Protein AF-0000000080630907 (afdb_homodimer)

Secondary structure (DSSP, 8-state):
-HHHHHHHHHHHHHHTT-HHHHHHHHHHHHHHHHHHHHHHHHHHHHHHHHHHHHHHHTT----------SSSHHHHHHHHHHHHHHHHHHHHHHHHHHHHHHHTT--------TT--HHHHHHHHHHHHHHHHHHHHHHHHHHHHHHHHHHHHHHHHHHHHHHHHHHHHHHHHHHHHHHHHHHHHHHHHHHHHHHHHHHHHHHHHHHHHHHHHHHHHHHHHHHHHHHHHHHHHHHHHHHHHHHHHHHHHHHHHHHHHHHHHHHHHHHHHHHHHHHHHTGGGGHHHHHHHHHHHHHHHHHHHHHHHHHHHHHHHHHHHHHHHHHHHHHHHHHHHHHHHHHHHHHHHHHHHHHHHHHHHHHHHHHHHHHHHHHHHHHHHHHHHHHHHHHHHHHHHHHHHHHHHHHHHHHHHHHHHHHHHTT-/-HHHHHHHHHHHHHHTT-HHHHHHHHHHHHHHHHHHHHHHHHHHHHHHHHHHHHHHHTT----------SSSHHHHHHHHHHHHHHHHHHHHHHHHHHHHHHHTT--------TT--HHHHHHHHHHHHHHHHHHHHHHHHHHHHHHHHHHHHHHHHHHHHHHHHHHHHHHHHHHHHHHHHHHHHHHHHHHHHHHHHHHHHHHHHHHHHHHHHHHHHHHHHHHHHHHHHHHHHHHHHHHHHHHHHHHHHHHHHHHHHHHHHHHHHHHHHHHHHHHHHTGGGGHHHHHHHHHHHHHHHHHHHHHHHHHHHHHHHHHHHHHHHHHHHHHHHHHHHHHHHHHHHHHHHHHHHHHHHHHHHHHHHHHHHHHHHHHHHHHHHHHHHHHHHHHHHHHHHHHHHHHHHHHHHHHHHHHHHHHHHTT-

Nearest PDB structures (foldseek):
  3zx6-assembly1_B  TM=7.668E-01  e=6.249E-09  Archaeoglobus fulgidus DSM 4304
  6r1j-assembly1_D-2  TM=4.993E-01  e=2.633E-01  Aeromonas hydrophila J-1
  6grj-assembly1_I  TM=2.810E-01  e=2.374E-02  Aeromonas hydrophila
  5nnv-assembly1_A  TM=4.161E-01  e=8.386E-01  Bacillus subtilis subsp. subtilis str. 168
  6z9l-assembly1_A  TM=2.517E-01  e=4.984E+00  Enterococcus faecalis

Structure (mmCIF, N/CA/C/O backbone):
data_AF-0000000080630907-model_v1
#
loop_
_entity.id
_entity.type
_entity.pdbx_description
1 polymer 'Methyl-accepting chemotaxis sensory transducer'
#
loop_
_atom_site.group_PDB
_atom_site.id
_atom_site.type_symbol
_atom_site.label_atom_id
_atom_site.label_alt_id
_atom_site.label_comp_id
_atom_site.label_asym_id
_atom_site.label_entity_id
_atom_site.label_seq_id
_atom_site.pdbx_PDB_ins_code
_atom_site.Cartn_x
_atom_site.Cartn_y
_atom_site.Cartn_z
_atom_site.occupancy
_atom_site.B_iso_or_equiv
_atom_site.auth_seq_id
_atom_site.auth_comp_id
_atom_site.auth_asym_id
_atom_site.auth_atom_id
_atom_site.pdbx_PDB_model_num
ATOM 1 N N . MET A 1 1 ? -4.504 136.25 55.938 1 54.31 1 MET A N 1
ATOM 2 C CA . MET A 1 1 ? -5.125 137.625 56.125 1 54.31 1 MET A CA 1
ATOM 3 C C . MET A 1 1 ? -5.363 137.875 57.625 1 54.31 1 MET A C 1
ATOM 5 O O . MET A 1 1 ? -5.074 139 58.094 1 54.31 1 MET A O 1
ATOM 9 N N . ALA A 1 2 ? -5.789 136.875 58.281 1 56.66 2 ALA A N 1
ATOM 10 C CA . ALA A 1 2 ? -6.055 137.125 59.688 1 56.66 2 ALA A CA 1
ATOM 11 C C . ALA A 1 2 ? -4.77 137.375 60.438 1 56.66 2 ALA A C 1
ATOM 13 O O . ALA A 1 2 ? -4.762 138.25 61.312 1 56.66 2 ALA A O 1
ATOM 14 N N . ALA A 1 3 ? -3.641 136.75 60.031 1 60.53 3 ALA A N 1
ATOM 15 C CA . ALA A 1 3 ? -2.352 137 60.656 1 60.53 3 ALA A CA 1
ATOM 16 C C . ALA A 1 3 ? -1.912 138.5 60.375 1 60.53 3 ALA A C 1
ATOM 18 O O . ALA A 1 3 ? -1.383 139.125 61.25 1 60.53 3 ALA A O 1
ATOM 19 N N . LEU A 1 4 ? -2.199 138.875 59.188 1 59.59 4 LEU A N 1
ATOM 20 C CA . LEU A 1 4 ? -1.846 140.25 58.812 1 59.59 4 LEU A CA 1
ATOM 21 C C . LEU A 1 4 ? -2.691 141.25 59.562 1 59.59 4 LEU A C 1
ATOM 23 O O . LEU A 1 4 ? -2.182 142.25 60 1 59.59 4 LEU A O 1
ATOM 27 N N . MET A 1 5 ? -3.918 140.875 59.75 1 58.19 5 MET A N 1
ATOM 28 C CA . MET A 1 5 ? -4.801 141.75 60.406 1 58.19 5 MET A CA 1
ATOM 29 C C . MET A 1 5 ? -4.52 141.875 61.906 1 58.19 5 MET A C 1
ATOM 31 O O . MET A 1 5 ? -4.57 142.875 62.531 1 58.19 5 MET A O 1
ATOM 35 N N . SER A 1 6 ? -4.113 140.625 62.375 1 59.94 6 SER A N 1
ATOM 36 C CA . SER A 1 6 ? -3.73 140.625 63.781 1 59.94 6 SER A CA 1
ATOM 37 C C . SER A 1 6 ? -2.393 141.375 64 1 59.94 6 SER A C 1
ATOM 39 O O . SER A 1 6 ? -2.188 142 65.062 1 59.94 6 SER A O 1
ATOM 41 N N . GLY A 1 7 ? -1.571 141.25 63.031 1 61.09 7 GLY A N 1
ATOM 42 C CA . GLY A 1 7 ? -0.338 142 63.062 1 61.09 7 GLY A CA 1
ATOM 43 C C . GLY A 1 7 ? -0.566 143.5 62.938 1 61.09 7 GLY A C 1
ATOM 44 O O . GLY A 1 7 ? 0.099 144.375 63.594 1 61.09 7 GLY A O 1
ATOM 45 N N . ALA A 1 8 ? -1.564 144 62.219 1 60.66 8 ALA A N 1
ATOM 46 C CA . ALA A 1 8 ? -1.906 145.375 62.062 1 60.66 8 ALA A CA 1
ATOM 47 C C . ALA A 1 8 ? -2.541 145.875 63.344 1 60.66 8 ALA A C 1
ATOM 49 O O . ALA A 1 8 ? -2.297 147.125 63.719 1 60.66 8 ALA A O 1
ATOM 50 N N . GLN A 1 9 ? -3.168 145.125 64.062 1 58.97 9 GLN A N 1
ATOM 51 C CA . GLN A 1 9 ? -3.758 145.5 65.312 1 58.97 9 GLN A CA 1
ATOM 52 C C . GLN A 1 9 ? -2.691 145.625 66.438 1 58.97 9 GLN A C 1
ATOM 54 O O . GLN A 1 9 ? -2.771 146.5 67.25 1 58.97 9 GLN A O 1
ATOM 59 N N . ALA A 1 10 ? -1.688 145 66.312 1 61.69 10 ALA A N 1
ATOM 60 C CA . ALA A 1 10 ? -0.556 145 67.25 1 61.69 10 ALA A CA 1
ATOM 61 C C . ALA A 1 10 ? 0.247 146.375 66.938 1 61.69 10 ALA A C 1
ATOM 63 O O . ALA A 1 10 ? 0.648 147 67.875 1 61.69 10 ALA A O 1
ATOM 64 N N . VAL A 1 11 ? 0.355 146.75 65.75 1 61.97 11 VAL A N 1
ATOM 65 C CA . VAL A 1 11 ? 1.087 148 65.375 1 61.97 11 VAL A CA 1
ATOM 66 C C . VAL A 1 11 ? 0.252 149.25 65.75 1 61.97 11 VAL A C 1
ATOM 68 O O . VAL A 1 11 ? 0.781 150.25 66.25 1 61.97 11 VAL A O 1
ATOM 71 N N . TYR A 1 12 ? -1.029 149.125 65.562 1 60.09 12 TYR A N 1
ATOM 72 C CA . TYR A 1 12 ? -1.89 150.25 65.938 1 60.09 12 TYR A CA 1
ATOM 73 C C . TYR A 1 12 ? -1.966 150.375 67.438 1 60.09 12 TYR A C 1
ATOM 75 O O . TYR A 1 12 ? -1.95 151.5 67.938 1 60.09 12 TYR A O 1
ATOM 83 N N . GLY A 1 13 ? -1.859 149.375 68.125 1 58.12 13 GLY A N 1
ATOM 84 C CA . GLY A 1 13 ? -1.797 149.5 69.562 1 58.12 13 GLY A CA 1
ATOM 85 C C . GLY A 1 13 ? -0.469 150 70.062 1 58.12 13 GLY A C 1
ATOM 86 O O . GLY A 1 13 ? -0.428 150.875 71 1 58.12 13 GLY A O 1
ATOM 87 N N . LEU A 1 14 ? 0.533 149.875 69.438 1 60.75 14 LEU A N 1
ATOM 88 C CA . LEU A 1 14 ? 1.833 150.375 69.812 1 60.75 14 LEU A CA 1
ATOM 89 C C . LEU A 1 14 ? 1.907 151.875 69.375 1 60.75 14 LEU A C 1
ATOM 91 O O . LEU A 1 14 ? 2.531 152.625 70.062 1 60.75 14 LEU A O 1
ATOM 95 N N . ALA A 1 15 ? 1.268 152.25 68.375 1 61.66 15 ALA A N 1
ATOM 96 C CA . ALA A 1 15 ? 1.325 153.75 67.875 1 61.66 15 ALA A CA 1
ATOM 97 C C . ALA A 1 15 ? 0.43 154.625 68.75 1 61.66 15 ALA A C 1
ATOM 99 O O . ALA A 1 15 ? 0.745 155.75 69 1 61.66 15 ALA A O 1
ATOM 100 N N . THR A 1 16 ? -0.596 154 69.25 1 67.69 16 THR A N 1
ATOM 101 C CA . THR A 1 16 ? -1.463 154.875 70.062 1 67.69 16 THR A CA 1
ATOM 102 C C . THR A 1 16 ? -1.217 154.625 71.562 1 67.69 16 THR A C 1
ATOM 104 O O . THR A 1 16 ? -1.854 155.25 72.438 1 67.69 16 THR A O 1
ATOM 107 N N . GLY A 1 17 ? -0.031 154.125 71.938 1 63.34 17 GLY A N 1
ATOM 108 C CA . GLY A 1 17 ? 0.446 153.875 73.312 1 63.34 17 GLY A CA 1
ATOM 109 C C . GLY A 1 17 ? -0.333 152.875 74.125 1 63.34 17 GLY A C 1
ATOM 110 O O . GLY A 1 17 ? -0.253 152.875 75.312 1 63.34 17 GLY A O 1
ATOM 111 N N . ASP A 1 18 ? -1.306 152.375 73.5 1 62.03 18 ASP A N 1
ATOM 112 C CA . ASP A 1 18 ? -2.076 151.375 74.312 1 62.03 18 ASP A CA 1
ATOM 113 C C . ASP A 1 18 ? -1.469 150 74.188 1 62.03 18 ASP A C 1
ATOM 115 O O . ASP A 1 18 ? -1.575 149.375 73.188 1 62.03 18 ASP A O 1
ATOM 119 N N . ALA A 1 19 ? -0.584 149.5 75.062 1 64.19 19 ALA A N 1
ATOM 120 C CA . ALA A 1 19 ? 0.236 148.25 75.25 1 64.19 19 ALA A CA 1
ATOM 121 C C . ALA A 1 19 ? -0.628 147 75.188 1 64.19 19 ALA A C 1
ATOM 123 O O . ALA A 1 19 ? -0.223 146 74.688 1 64.19 19 ALA A O 1
ATOM 124 N N . ILE A 1 20 ? -1.875 147.125 75.688 1 61.56 20 ILE A N 1
ATOM 125 C CA . ILE A 1 20 ? -2.717 146 75.812 1 61.56 20 ILE A CA 1
ATOM 126 C C . ILE A 1 20 ? -3.25 145.625 74.438 1 61.56 20 ILE A C 1
ATOM 128 O O . ILE A 1 20 ? -3.273 144.375 74.125 1 61.56 20 ILE A O 1
ATOM 132 N N . ALA A 1 21 ? -3.52 146.5 73.562 1 62.41 21 ALA A N 1
ATOM 133 C CA . ALA A 1 21 ? -4.023 146.125 72.25 1 62.41 21 ALA A CA 1
ATOM 134 C C . ALA A 1 21 ? -2.928 145.5 71.375 1 62.41 21 ALA A C 1
ATOM 136 O O . ALA A 1 21 ? -3.184 144.625 70.562 1 62.41 21 ALA A O 1
ATOM 137 N N . ALA A 1 22 ? -1.723 145.875 71.5 1 63.75 22 ALA A N 1
ATOM 138 C CA . ALA A 1 22 ? -0.581 145.375 70.812 1 63.75 22 ALA A CA 1
ATOM 139 C C . ALA A 1 22 ? -0.277 144 71.188 1 63.75 22 ALA A C 1
ATOM 141 O O . ALA A 1 22 ? 0.011 143.125 70.375 1 63.75 22 ALA A O 1
ATOM 142 N N . LEU A 1 23 ? -0.435 143.625 72.438 1 60.94 23 LEU A N 1
ATOM 143 C CA . LEU A 1 23 ? -0.142 142.375 72.938 1 60.94 23 LEU A CA 1
ATOM 144 C C . LEU A 1 23 ? -1.199 141.375 72.5 1 60.94 23 LEU A C 1
ATOM 146 O O . LEU A 1 23 ? -0.875 140.25 72.125 1 60.94 23 LEU A O 1
ATOM 150 N N . LEU A 1 24 ? -2.363 141.75 72.438 1 60.97 24 LEU A N 1
ATOM 151 C CA . LEU A 1 24 ? -3.445 140.875 72 1 60.97 24 LEU A CA 1
ATOM 152 C C . LEU A 1 24 ? -3.354 140.625 70.562 1 60.97 24 LEU A C 1
ATOM 154 O O . LEU A 1 24 ? -3.652 139.5 70.125 1 60.97 24 LEU A O 1
ATOM 158 N N . GLY A 1 25 ? -2.879 141.625 69.75 1 60.22 25 GLY A N 1
ATOM 159 C CA . GLY A 1 25 ? -2.66 141.375 68.312 1 60.22 25 GLY A CA 1
ATOM 160 C C . GLY A 1 25 ? -1.546 140.375 68 1 60.22 25 GLY A C 1
ATOM 161 O O . GLY A 1 25 ? -1.686 139.5 67.125 1 60.22 25 GLY A O 1
ATOM 162 N N . LEU A 1 26 ? -0.489 140.375 68.75 1 61.28 26 LEU A N 1
ATOM 163 C CA . LEU A 1 26 ? 0.635 139.5 68.562 1 61.28 26 LEU A CA 1
ATOM 164 C C . LEU A 1 26 ? 0.247 138.125 69 1 61.28 26 LEU A C 1
ATOM 166 O O . LEU A 1 26 ? 0.663 137.125 68.375 1 61.28 26 LEU A O 1
ATOM 170 N N . LEU A 1 27 ? -0.573 138 69.938 1 62.53 27 LEU A N 1
ATOM 171 C CA . LEU A 1 27 ? -0.987 136.625 70.438 1 62.53 27 LEU A CA 1
ATOM 172 C C . LEU A 1 27 ? -1.928 136 69.438 1 62.53 27 LEU A C 1
ATOM 174 O O . LEU A 1 27 ? -1.957 134.75 69.312 1 62.53 27 LEU A O 1
ATOM 178 N N . ALA A 1 28 ? -2.57 136.75 68.625 1 63.09 28 ALA A N 1
ATOM 179 C CA . ALA A 1 28 ? -3.482 136.25 67.625 1 63.09 28 ALA A CA 1
ATOM 180 C C . ALA A 1 28 ? -2.727 135.75 66.375 1 63.09 28 ALA A C 1
ATOM 182 O O . ALA A 1 28 ? -3.18 134.875 65.625 1 63.09 28 ALA A O 1
ATOM 183 N N . VAL A 1 29 ? -1.538 136.25 66.062 1 64.12 29 VAL A N 1
ATOM 184 C CA . VAL A 1 29 ? -0.775 136 64.875 1 64.12 29 VAL A CA 1
ATOM 185 C C . VAL A 1 29 ? -0.156 134.625 65 1 64.12 29 VAL A C 1
ATOM 187 O O . VAL A 1 29 ? -0.085 133.875 64 1 64.12 29 VAL A O 1
ATOM 190 N N . LEU A 1 30 ? 0.095 134.125 66.125 1 66.94 30 LEU A N 1
ATOM 191 C CA . LEU A 1 30 ? 0.801 132.875 66.312 1 66.94 30 LEU A CA 1
ATOM 192 C C . LEU A 1 30 ? -0.104 131.625 66 1 66.94 30 LEU A C 1
ATOM 194 O O . LEU A 1 30 ? 0.292 130.75 65.25 1 66.94 30 LEU A O 1
ATOM 198 N N . PRO A 1 31 ? -1.376 131.625 66.438 1 64.81 31 PRO A N 1
ATOM 199 C CA . PRO A 1 31 ? -2.234 130.5 66.062 1 64.81 31 PRO A CA 1
ATOM 200 C C . PRO A 1 31 ? -2.566 130.5 64.562 1 64.81 31 PRO A C 1
ATOM 202 O O . PRO A 1 31 ? -2.711 129.5 64 1 64.81 31 PRO A O 1
ATOM 205 N N . CYS A 1 32 ? -2.562 131.625 64 1 64.81 32 CYS A N 1
ATOM 206 C CA . CYS A 1 32 ? -2.834 131.75 62.562 1 64.81 32 CYS A CA 1
ATOM 207 C C . CYS A 1 32 ? -1.656 131.125 61.781 1 64.81 32 CYS A C 1
ATOM 209 O O . CYS A 1 32 ? -1.847 130.375 60.812 1 64.81 32 CYS A O 1
ATOM 211 N N . LEU A 1 33 ? -0.457 131.5 62.219 1 68.5 33 LEU A N 1
ATOM 212 C CA . LEU A 1 33 ? 0.724 131 61.531 1 68.5 33 LEU A CA 1
ATOM 213 C C . LEU A 1 33 ? 0.852 129.5 61.719 1 68.5 33 LEU A C 1
ATOM 215 O O . LEU A 1 33 ? 1.226 128.75 60.781 1 68.5 33 LEU A O 1
ATOM 219 N N . ALA A 1 34 ? 0.409 129 62.812 1 69.81 34 ALA A N 1
ATOM 220 C CA . ALA A 1 34 ? 0.439 127.562 63.094 1 69.81 34 ALA A CA 1
ATOM 221 C C . ALA A 1 34 ? -0.602 126.875 62.25 1 69.81 34 ALA A C 1
ATOM 223 O O . ALA A 1 34 ? -0.335 125.75 61.75 1 69.81 34 ALA A O 1
ATOM 224 N N . ALA A 1 35 ? -1.666 127.438 62.062 1 67.19 35 ALA A N 1
ATOM 225 C CA . ALA A 1 35 ? -2.727 126.875 61.25 1 67.19 35 ALA A CA 1
ATOM 226 C C . ALA A 1 35 ? -2.332 126.812 59.781 1 67.19 35 ALA A C 1
ATOM 228 O O . ALA A 1 35 ? -2.576 125.812 59.094 1 67.19 35 ALA A O 1
ATOM 229 N N . ILE A 1 36 ? -1.665 127.812 59.344 1 68.5 36 ILE A N 1
ATOM 230 C CA . ILE A 1 36 ? -1.237 127.875 57.938 1 68.5 36 ILE A CA 1
ATOM 231 C C . ILE A 1 36 ? -0.135 126.812 57.688 1 68.5 36 ILE A C 1
ATOM 233 O O . ILE A 1 36 ? -0.15 126.125 56.688 1 68.5 36 ILE A O 1
ATOM 237 N N . ARG A 1 37 ? 0.731 126.75 58.656 1 70.94 37 ARG A N 1
ATOM 238 C CA . ARG A 1 37 ? 1.806 125.812 58.531 1 70.94 37 ARG A CA 1
ATOM 239 C C . ARG A 1 37 ? 1.253 124.375 58.5 1 70.94 37 ARG A C 1
ATOM 241 O O . ARG A 1 37 ? 1.69 123.562 57.719 1 70.94 37 ARG A O 1
ATOM 248 N N . TRP A 1 38 ? 0.283 124.188 59.281 1 70.81 38 TRP A N 1
ATOM 249 C CA . TRP A 1 38 ? -0.348 122.875 59.344 1 70.81 38 TRP A CA 1
ATOM 250 C C . TRP A 1 38 ? -1.092 122.562 58.062 1 70.81 38 TRP A C 1
ATOM 252 O O . TRP A 1 38 ? -1.024 121.438 57.562 1 70.81 38 TRP A O 1
ATOM 262 N N . LEU A 1 39 ? -1.695 123.5 57.5 1 69.56 39 LEU A N 1
ATOM 263 C CA . LEU A 1 39 ? -2.432 123.312 56.25 1 69.56 39 LEU A CA 1
ATOM 264 C C . LEU A 1 39 ? -1.479 123.062 55.094 1 69.56 39 LEU A C 1
ATOM 266 O O . LEU A 1 39 ? -1.75 122.188 54.219 1 69.56 39 LEU A O 1
ATOM 270 N N . VAL A 1 40 ? -0.381 123.75 55.094 1 71.56 40 VAL A N 1
ATOM 271 C CA . VAL A 1 40 ? 0.587 123.562 54.031 1 71.56 40 VAL A CA 1
ATOM 272 C C . VAL A 1 40 ? 1.253 122.188 54.156 1 71.56 40 VAL A C 1
ATOM 274 O O . VAL A 1 40 ? 1.417 121.5 53.156 1 71.56 40 VAL A O 1
ATOM 277 N N . LEU A 1 41 ? 1.509 121.812 55.344 1 72.12 41 LEU A N 1
ATOM 278 C CA . LEU A 1 41 ? 2.146 120.5 55.562 1 72.12 41 LEU A CA 1
ATOM 279 C C . LEU A 1 41 ? 1.19 119.375 55.219 1 72.12 41 LEU A C 1
ATOM 281 O O . LEU A 1 41 ? 1.589 118.375 54.594 1 72.12 41 LEU A O 1
ATOM 285 N N . THR A 1 42 ? -0.027 119.5 55.656 1 73.19 42 THR A N 1
ATOM 286 C CA . THR A 1 42 ? -1.04 118.5 55.375 1 73.19 42 THR A CA 1
ATOM 287 C C . THR A 1 42 ? -1.272 118.375 53.844 1 73.19 42 THR A C 1
ATOM 289 O O . THR A 1 42 ? -1.388 117.25 53.312 1 73.19 42 THR A O 1
ATOM 292 N N . ASN A 1 43 ? -1.233 119.5 53.188 1 73.44 43 ASN A N 1
ATOM 293 C CA . ASN A 1 43 ? -1.444 119.5 51.75 1 73.44 43 ASN A CA 1
ATOM 294 C C . ASN A 1 43 ? -0.272 118.875 51 1 73.44 43 ASN A C 1
ATOM 296 O O . ASN A 1 43 ? -0.466 118.188 50 1 73.44 43 ASN A O 1
ATOM 300 N N . ARG A 1 44 ? 0.932 119.062 51.531 1 76.25 44 ARG A N 1
ATOM 301 C CA . ARG A 1 44 ? 2.107 118.438 50.906 1 76.25 44 ARG A CA 1
ATOM 302 C C . ARG A 1 44 ? 2.096 116.938 51.094 1 76.25 44 ARG A C 1
ATOM 304 O O . ARG A 1 44 ? 2.408 116.188 50.125 1 76.25 44 ARG A O 1
ATOM 311 N N . THR A 1 45 ? 1.7 116.5 52.219 1 77.19 45 THR A N 1
ATOM 312 C CA . THR A 1 45 ? 1.646 115.125 52.531 1 77.19 45 THR A CA 1
ATOM 313 C C . THR A 1 45 ? 0.557 114.438 51.688 1 77.19 45 THR A C 1
ATOM 315 O O . THR A 1 45 ? 0.767 113.312 51.156 1 77.19 45 THR A O 1
ATOM 318 N N . ILE A 1 46 ? -0.495 115.062 51.531 1 77.88 46 ILE A N 1
ATOM 319 C CA . ILE A 1 46 ? -1.619 114.5 50.781 1 77.88 46 ILE A CA 1
ATOM 320 C C . ILE A 1 46 ? -1.253 114.438 49.312 1 77.88 46 ILE A C 1
ATOM 322 O O . ILE A 1 46 ? -1.622 113.5 48.625 1 77.88 46 ILE A O 1
ATOM 326 N N . ARG A 1 47 ? -0.482 115.375 48.844 1 80.25 47 ARG A N 1
ATOM 327 C CA . ARG A 1 47 ? -0.058 115.375 47.438 1 80.25 47 ARG A CA 1
ATOM 328 C C . ARG A 1 47 ? 0.881 114.188 47.156 1 80.25 47 ARG A C 1
ATOM 330 O O . ARG A 1 47 ? 0.779 113.562 46.125 1 80.25 47 ARG A O 1
ATOM 337 N N . LYS A 1 48 ? 1.748 113.875 48.125 1 82.44 48 LYS A N 1
ATOM 338 C CA . LYS A 1 48 ? 2.65 112.75 47.969 1 82.44 48 LYS A CA 1
ATOM 339 C C . LYS A 1 48 ? 1.875 111.438 47.938 1 82.44 48 LYS A C 1
ATOM 341 O O . LYS A 1 48 ? 2.164 110.562 47.125 1 82.44 48 LYS A O 1
ATOM 346 N N . ALA A 1 49 ? 0.933 111.312 48.812 1 84.56 49 ALA A N 1
ATOM 347 C CA . ALA A 1 49 ? 0.102 110.125 48.875 1 84.56 49 ALA A CA 1
ATOM 348 C C . ALA A 1 49 ? -0.707 109.938 47.594 1 84.56 49 ALA A C 1
ATOM 350 O O . ALA A 1 49 ? -0.814 108.812 47.031 1 84.56 49 ALA A O 1
ATOM 351 N N . SER A 1 50 ? -1.238 111 47.156 1 86.19 50 SER A N 1
ATOM 352 C CA . SER A 1 50 ? -2.053 111 45.938 1 86.19 50 SER A CA 1
ATOM 353 C C . SER A 1 50 ? -1.237 110.562 44.75 1 86.19 50 SER A C 1
ATOM 355 O O . SER A 1 50 ? -1.731 109.812 43.906 1 86.19 50 SER A O 1
ATOM 357 N N . THR A 1 51 ? 0.048 110.875 44.656 1 86.88 51 THR A N 1
ATOM 358 C CA . THR A 1 51 ? 0.914 110.5 43.531 1 86.88 51 THR A CA 1
ATOM 359 C C . THR A 1 51 ? 1.176 109 43.562 1 86.88 51 THR A C 1
ATOM 361 O O . THR A 1 51 ? 1.14 108.375 42.5 1 86.88 51 THR A O 1
ATOM 364 N N . VAL A 1 52 ? 1.337 108.5 44.719 1 87.88 52 VAL A N 1
ATOM 365 C CA . VAL A 1 52 ? 1.628 107.062 44.875 1 87.88 52 VAL A CA 1
ATOM 366 C C . VAL A 1 52 ? 0.379 106.25 44.562 1 87.88 52 VAL A C 1
ATOM 368 O O . VAL A 1 52 ? 0.453 105.25 43.844 1 87.88 52 VAL A O 1
ATOM 371 N N . ILE A 1 53 ? -0.71 106.625 45.031 1 86.81 53 ILE A N 1
ATOM 372 C CA . ILE A 1 53 ? -1.96 105.875 44.812 1 86.81 53 ILE A CA 1
ATOM 373 C C . ILE A 1 53 ? -2.357 106 43.344 1 86.81 53 ILE A C 1
ATOM 375 O O . ILE A 1 53 ? -2.873 105.062 42.75 1 86.81 53 ILE A O 1
ATOM 379 N N . ALA A 1 54 ? -2.129 107.188 42.75 1 86.25 54 ALA A N 1
ATOM 380 C CA . ALA A 1 54 ? -2.408 107.375 41.344 1 86.25 54 ALA A CA 1
ATOM 381 C C . ALA A 1 54 ? -1.537 106.438 40.5 1 86.25 54 ALA A C 1
ATOM 383 O O . ALA A 1 54 ? -2.008 105.875 39.5 1 86.25 54 ALA A O 1
ATOM 384 N N . ALA A 1 55 ? -0.318 106.312 40.875 1 87.62 55 ALA A N 1
ATOM 385 C CA . ALA A 1 55 ? 0.573 105.375 40.188 1 87.62 55 ALA A CA 1
ATOM 386 C C . ALA A 1 55 ? 0.079 103.938 40.344 1 87.62 55 ALA A C 1
ATOM 388 O O . ALA A 1 55 ? 0.084 103.125 39.375 1 87.62 55 ALA A O 1
ATOM 389 N N . ALA A 1 56 ? -0.326 103.562 41.5 1 84.44 56 ALA A N 1
ATOM 390 C CA . ALA A 1 56 ? -0.844 102.25 41.781 1 84.44 56 ALA A CA 1
ATOM 391 C C . ALA A 1 56 ? -2.109 102 40.969 1 84.44 56 ALA A C 1
ATOM 393 O O . ALA A 1 56 ? -2.305 100.875 40.469 1 84.44 56 ALA A O 1
ATOM 394 N N . GLU A 1 57 ? -2.996 102.938 41 1 83.31 57 GLU A N 1
ATOM 395 C CA . GLU A 1 57 ? -4.219 102.812 40.219 1 83.31 57 GLU A CA 1
ATOM 396 C C . GLU A 1 57 ? -3.9 102.562 38.719 1 83.31 57 GLU A C 1
ATOM 398 O O . GLU A 1 57 ? -4.625 101.875 38.062 1 83.31 57 GLU A O 1
ATOM 403 N N . LYS A 1 58 ? -2.742 103.25 38.219 1 83.38 58 LYS A N 1
ATOM 404 C CA . LYS A 1 58 ? -2.332 103.062 36.812 1 83.38 58 LYS A CA 1
ATOM 405 C C . LYS A 1 58 ? -1.532 101.75 36.656 1 83.38 58 LYS A C 1
ATOM 407 O O . LYS A 1 58 ? -1.071 101.438 35.531 1 83.38 58 LYS A O 1
ATOM 412 N N . GLY A 1 59 ? -1.425 101.125 37.75 1 81.38 59 GLY A N 1
ATOM 413 C CA . GLY A 1 59 ? -0.836 99.812 37.625 1 81.38 59 GLY A CA 1
ATOM 414 C C . GLY A 1 59 ? 0.613 99.75 38.062 1 81.38 59 GLY A C 1
ATOM 415 O O . GLY A 1 59 ? 1.259 98.688 38 1 81.38 59 GLY A O 1
ATOM 416 N N . ASP A 1 60 ? 1.219 100.812 38.406 1 85.31 60 ASP A N 1
ATOM 417 C CA . ASP A 1 60 ? 2.568 100.875 38.969 1 85.31 60 ASP A CA 1
ATOM 418 C C . ASP A 1 60 ? 2.541 100.688 40.5 1 85.31 60 ASP A C 1
ATOM 420 O O . ASP A 1 60 ? 2.342 101.625 41.219 1 85.31 60 ASP A O 1
ATOM 424 N N . LEU A 1 61 ? 2.758 99.5 40.969 1 84.12 61 LEU A N 1
ATOM 425 C CA . LEU A 1 61 ? 2.592 99.188 42.375 1 84.12 61 LEU A CA 1
ATOM 426 C C . LEU A 1 61 ? 3.914 99.312 43.125 1 84.12 61 LEU A C 1
ATOM 428 O O . LEU A 1 61 ? 3.977 99.062 44.344 1 84.12 61 LEU A O 1
ATOM 432 N N . GLN A 1 62 ? 4.953 99.938 42.625 1 85.56 62 GLN A N 1
ATOM 433 C CA . GLN A 1 62 ? 6.289 99.938 43.219 1 85.56 62 GLN A CA 1
ATOM 434 C C . GLN A 1 62 ? 6.508 101.188 44.125 1 85.56 62 GLN A C 1
ATOM 436 O O . GLN A 1 62 ? 7.078 101.062 45.219 1 85.56 62 GLN A O 1
ATOM 441 N N . PRO A 1 63 ? 5.969 102.188 43.656 1 85.75 63 PRO A N 1
ATOM 442 C CA . PRO A 1 63 ? 6.242 103.375 44.5 1 85.75 63 PRO A CA 1
ATOM 443 C C . PRO A 1 63 ? 5.566 103.312 45.844 1 85.75 63 PRO A C 1
ATOM 445 O O . PRO A 1 63 ? 4.48 102.75 45.969 1 85.75 63 PRO A O 1
ATOM 448 N N . ARG A 1 64 ? 6.301 103.812 46.906 1 89.5 64 ARG A N 1
ATOM 449 C CA . ARG A 1 64 ? 5.785 103.938 48.25 1 89.5 64 ARG A CA 1
ATOM 450 C C . ARG A 1 64 ? 5.887 105.375 48.781 1 89.5 64 ARG A C 1
ATOM 452 O O . ARG A 1 64 ? 6.691 106.125 48.312 1 89.5 64 ARG A O 1
ATOM 459 N N . ILE A 1 65 ? 5.062 105.562 49.688 1 85.12 65 ILE A N 1
ATOM 460 C CA . ILE A 1 65 ? 5.102 106.875 50.344 1 85.12 65 ILE A CA 1
ATOM 461 C C . ILE A 1 65 ? 6.25 106.938 51.344 1 85.12 65 ILE A C 1
ATOM 463 O O . ILE A 1 65 ? 6.273 106.125 52.312 1 85.12 65 ILE A O 1
ATOM 467 N N . LEU A 1 66 ? 7.219 107.875 51.125 1 84.62 66 LEU A N 1
ATOM 468 C CA . LEU A 1 66 ? 8.414 107.938 51.938 1 84.62 66 LEU A CA 1
ATOM 469 C C . LEU A 1 66 ? 8.328 109.125 52.938 1 84.62 66 LEU A C 1
ATOM 471 O O . LEU A 1 66 ? 7.5 110 52.75 1 84.62 66 LEU A O 1
ATOM 475 N N . ASN A 1 67 ? 9.094 109 53.906 1 79.94 67 ASN A N 1
ATOM 476 C CA . ASN A 1 67 ? 9.297 110.062 54.875 1 79.94 67 ASN A CA 1
ATOM 477 C C . ASN A 1 67 ? 8.008 110.438 55.625 1 79.94 67 ASN A C 1
ATOM 479 O O . ASN A 1 67 ? 7.621 111.625 55.688 1 79.94 67 ASN A O 1
ATOM 483 N N . ILE A 1 68 ? 7.297 109.438 56.125 1 80.94 68 ILE A N 1
ATOM 484 C CA . ILE A 1 68 ? 6.098 109.625 56.938 1 80.94 68 ILE A CA 1
ATOM 485 C C . ILE A 1 68 ? 6.496 109.938 58.375 1 80.94 68 ILE A C 1
ATOM 487 O O . ILE A 1 68 ? 7.086 109.062 59.062 1 80.94 68 ILE A O 1
ATOM 491 N N . HIS A 1 69 ? 6.461 111.25 58.688 1 76.31 69 HIS A N 1
ATOM 492 C CA . HIS A 1 69 ? 6.883 111.625 60.031 1 76.31 69 HIS A CA 1
ATOM 493 C C . HIS A 1 69 ? 5.684 112 60.906 1 76.31 69 HIS A C 1
ATOM 495 O O . HIS A 1 69 ? 4.688 112.5 60.406 1 76.31 69 HIS A O 1
ATOM 501 N N . GLY A 1 70 ? 5.602 111.562 62.188 1 72.38 70 GLY A N 1
ATOM 502 C CA . GLY A 1 70 ? 4.613 111.938 63.188 1 72.38 70 GLY A CA 1
ATOM 503 C C . GLY A 1 70 ? 3.562 110.875 63.469 1 72.38 70 GLY A C 1
ATOM 504 O O . GLY A 1 70 ? 3.621 109.812 62.906 1 72.38 70 GLY A O 1
ATOM 505 N N . ALA A 1 71 ? 2.801 111.062 64.438 1 73.88 71 ALA A N 1
ATOM 506 C CA . ALA A 1 71 ? 1.777 110.125 64.875 1 73.88 71 ALA A CA 1
ATOM 507 C C . ALA A 1 71 ? 0.377 110.688 64.688 1 73.88 71 ALA A C 1
ATOM 509 O O . ALA A 1 71 ? -0.559 110.312 65.375 1 73.88 71 ALA A O 1
ATOM 510 N N . SER A 1 72 ? 0.259 111.438 63.469 1 75.19 72 SER A N 1
ATOM 511 C CA . SER A 1 72 ? -1.045 112 63.156 1 75.19 72 SER A CA 1
ATOM 512 C C . SER A 1 72 ? -1.915 111 62.375 1 75.19 72 SER A C 1
ATOM 514 O O . SER A 1 72 ? -1.452 109.938 61.969 1 75.19 72 SER A O 1
ATOM 516 N N . SER A 1 73 ? -3.168 111.312 62.25 1 75.31 73 SER A N 1
ATOM 517 C CA . SER A 1 73 ? -4.121 110.5 61.5 1 75.31 73 SER A CA 1
ATOM 518 C C . SER A 1 73 ? -3.713 110.375 60.031 1 75.31 73 SER A C 1
ATOM 520 O O . SER A 1 73 ? -3.908 109.312 59.375 1 75.31 73 SER A O 1
ATOM 522 N N . ILE A 1 74 ? -3.062 111.438 59.531 1 75.5 74 ILE A N 1
ATOM 523 C CA . ILE A 1 74 ? -2.613 111.438 58.125 1 75.5 74 ILE A CA 1
ATOM 524 C C . ILE A 1 74 ? -1.417 110.5 57.969 1 75.5 74 ILE A C 1
ATOM 526 O O . ILE A 1 74 ? -1.328 109.75 57 1 75.5 74 ILE A O 1
ATOM 530 N N . ALA A 1 75 ? -0.57 110.562 58.906 1 79.88 75 ALA A N 1
ATOM 531 C CA . ALA A 1 75 ? 0.598 109.625 58.875 1 79.88 75 ALA A CA 1
ATOM 532 C C . ALA A 1 75 ? 0.183 108.188 58.906 1 79.88 75 ALA A C 1
ATOM 534 O O . ALA A 1 75 ? 0.747 107.375 58.188 1 79.88 75 ALA A O 1
ATOM 535 N N . ASP A 1 76 ? -0.855 107.875 59.656 1 81.94 76 ASP A N 1
ATOM 536 C CA . ASP A 1 76 ? -1.37 106.5 59.75 1 81.94 76 ASP A CA 1
ATOM 537 C C . ASP A 1 76 ? -2.01 106.062 58.438 1 81.94 76 ASP A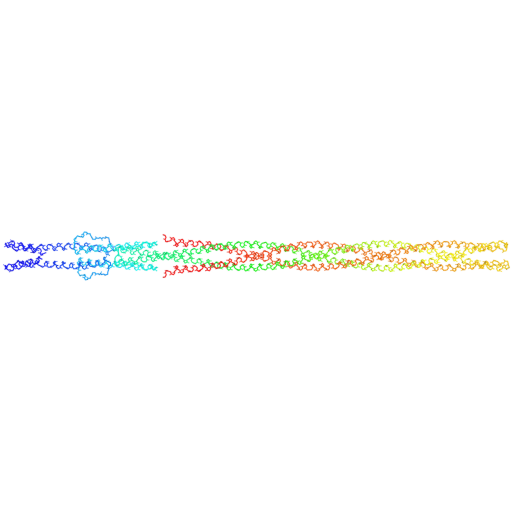 C 1
ATOM 539 O O . ASP A 1 76 ? -1.865 104.938 58.031 1 81.94 76 ASP A O 1
ATOM 543 N N . MET A 1 77 ? -2.676 106.875 57.844 1 80.88 77 MET A N 1
ATOM 544 C CA . MET A 1 77 ? -3.289 106.625 56.531 1 80.88 77 MET A CA 1
ATOM 545 C C . MET A 1 77 ? -2.227 106.312 55.5 1 80.88 77 MET A C 1
ATOM 547 O O . MET A 1 77 ? -2.369 105.312 54.719 1 80.88 77 MET A O 1
ATOM 551 N N . LEU A 1 78 ? -1.156 107.062 55.5 1 85.38 78 LEU A N 1
ATOM 552 C CA . LEU A 1 78 ? -0.079 106.875 54.531 1 85.38 78 LEU A CA 1
ATOM 553 C C . LEU A 1 78 ? 0.603 105.5 54.75 1 85.38 78 LEU A C 1
ATOM 555 O O . LEU A 1 78 ? 0.907 104.812 53.781 1 85.38 78 LEU A O 1
ATOM 559 N N . ARG A 1 79 ? 0.783 105.188 55.938 1 86.62 79 ARG A N 1
ATOM 560 C CA . ARG A 1 79 ? 1.384 103.875 56.25 1 86.62 79 ARG A CA 1
ATOM 561 C C . ARG A 1 79 ? 0.472 102.75 55.812 1 86.62 79 ARG A C 1
ATOM 563 O O . ARG A 1 79 ? 0.944 101.75 55.312 1 86.62 79 ARG A O 1
ATOM 570 N N . THR A 1 80 ? -0.834 102.875 55.969 1 84 80 THR A N 1
ATOM 571 C CA . THR A 1 80 ? -1.801 101.875 55.625 1 84 80 THR A CA 1
ATOM 572 C C . THR A 1 80 ? -1.873 101.688 54.094 1 84 80 THR A C 1
ATOM 574 O O . THR A 1 80 ? -2.041 100.562 53.594 1 84 80 THR A O 1
ATOM 577 N N . ILE A 1 81 ? -1.731 102.688 53.375 1 84.44 81 ILE A N 1
ATOM 578 C CA . ILE A 1 81 ? -1.691 102.625 51.906 1 84.44 81 ILE A CA 1
ATOM 579 C C . ILE A 1 81 ? -0.481 101.812 51.469 1 84.44 81 ILE A C 1
ATOM 581 O O . ILE A 1 81 ? -0.597 100.938 50.594 1 84.44 81 ILE A O 1
ATOM 585 N N . ASN A 1 82 ? 0.655 102.125 52.062 1 87.12 82 ASN A N 1
ATOM 586 C CA . ASN A 1 82 ? 1.858 101.375 51.719 1 87.12 82 ASN A CA 1
ATOM 587 C C . ASN A 1 82 ? 1.685 99.875 52.031 1 87.12 82 ASN A C 1
ATOM 589 O O . ASN A 1 82 ? 2.098 99 51.25 1 87.12 82 ASN A O 1
ATOM 593 N N . ARG A 1 83 ? 0.997 99.625 53.062 1 85.19 83 ARG A N 1
ATOM 594 C CA . ARG A 1 83 ? 0.774 98.25 53.438 1 85.19 83 ARG A CA 1
ATOM 595 C C . ARG A 1 83 ? -0.174 97.562 52.469 1 85.19 83 ARG A C 1
ATOM 597 O O . ARG A 1 83 ? 0.008 96.375 52.125 1 85.19 83 ARG A O 1
ATOM 604 N N . LEU A 1 84 ? -1.161 98.188 52.062 1 83.31 84 LEU A N 1
ATOM 605 C CA . LEU A 1 84 ? -2.08 97.688 51.062 1 83.31 84 LEU A CA 1
ATOM 606 C C . LEU A 1 84 ? -1.355 97.375 49.75 1 83.31 84 LEU A C 1
ATOM 608 O O . LEU A 1 84 ? -1.531 96.312 49.156 1 83.31 84 LEU A O 1
ATOM 612 N N . LEU A 1 85 ? -0.578 98.375 49.281 1 86.69 85 LEU A N 1
ATOM 613 C CA . LEU A 1 85 ? 0.177 98.188 48.062 1 86.69 85 LEU A CA 1
ATOM 614 C C . LEU A 1 85 ? 1.143 97 48.188 1 86.69 85 LEU A C 1
ATOM 616 O O . LEU A 1 85 ? 1.333 96.25 47.219 1 86.69 85 LEU A O 1
ATOM 620 N N . ASP A 1 86 ? 1.707 96.75 49.312 1 86 86 ASP A N 1
ATOM 621 C CA . ASP A 1 86 ? 2.574 95.625 49.562 1 86 86 ASP A CA 1
ATOM 622 C C . ASP A 1 86 ? 1.805 94.312 49.406 1 86 86 ASP A C 1
ATOM 624 O O . ASP A 1 86 ? 2.299 93.375 48.781 1 86 86 ASP A O 1
ATOM 628 N N . ARG A 1 87 ? 0.645 94.312 49.906 1 82.94 87 ARG A N 1
ATOM 629 C CA . ARG A 1 87 ? -0.17 93.125 49.875 1 82.94 87 ARG A CA 1
ATOM 630 C C . ARG A 1 87 ? -0.613 92.812 48.438 1 82.94 87 ARG A C 1
ATOM 632 O O . ARG A 1 87 ? -0.553 91.625 48 1 82.94 87 ARG A O 1
ATOM 639 N N . VAL A 1 88 ? -1.071 93.75 47.75 1 82.5 88 VAL A N 1
ATOM 640 C CA . VAL A 1 88 ? -1.507 93.625 46.375 1 82.5 88 VAL A CA 1
ATOM 641 C C . VAL A 1 88 ? -0.334 93.125 45.5 1 82.5 88 VAL A C 1
ATOM 643 O O . VAL A 1 88 ? -0.471 92.188 44.719 1 82.5 88 VAL A O 1
ATOM 646 N N . GLU A 1 89 ? 0.759 93.875 45.625 1 84.56 89 GLU A N 1
ATOM 647 C CA . GLU A 1 89 ? 1.953 93.5 44.875 1 84.56 89 GLU A CA 1
ATOM 648 C C . GLU A 1 89 ? 2.387 92.062 45.219 1 84.56 89 GLU A C 1
ATOM 650 O O . GLU A 1 89 ? 2.709 91.25 44.312 1 84.56 89 GLU A O 1
ATOM 655 N N . SER A 1 90 ? 2.389 91.688 46.438 1 86.06 90 SER A N 1
ATOM 656 C CA . SER A 1 90 ? 2.779 90.312 46.875 1 86.06 90 SER A CA 1
ATOM 657 C C . SER A 1 90 ? 1.844 89.312 46.281 1 86.06 90 SER A C 1
ATOM 659 O O . SER A 1 90 ? 2.299 88.25 45.75 1 86.06 90 SER A O 1
ATOM 661 N N . PHE A 1 91 ? 0.511 89.438 46.312 1 82.81 91 PHE A N 1
ATOM 662 C CA . PHE A 1 91 ? -0.466 88.5 45.75 1 82.81 91 PHE A CA 1
ATOM 663 C C . PHE A 1 91 ? -0.255 88.375 44.25 1 82.81 91 PHE A C 1
ATOM 665 O O . PHE A 1 91 ? -0.204 87.25 43.75 1 82.81 91 PHE A O 1
ATOM 672 N N . GLY A 1 92 ? -0.159 89.562 43.594 1 79.81 92 GLY A N 1
ATOM 673 C CA . GLY A 1 92 ? 0.059 89.5 42.156 1 79.81 92 GLY A CA 1
ATOM 674 C C . GLY A 1 92 ? 1.309 88.75 41.75 1 79.81 92 GLY A C 1
ATOM 675 O O . GLY A 1 92 ? 1.269 87.875 40.875 1 79.81 92 GLY A O 1
ATOM 676 N N . LYS A 1 93 ? 2.43 89 42.438 1 83.31 93 LYS A N 1
ATOM 677 C CA . LYS A 1 93 ? 3.697 88.312 42.125 1 83.31 93 LYS A CA 1
ATOM 678 C C . LYS A 1 93 ? 3.621 86.812 42.406 1 83.31 93 LYS A C 1
ATOM 680 O O . LYS A 1 93 ? 4.086 86 41.594 1 83.31 93 LYS A O 1
ATOM 685 N N . GLU A 1 94 ? 3 86.438 43.5 1 86.06 94 GLU A N 1
ATOM 686 C CA . GLU A 1 94 ? 2.873 85.062 43.875 1 86.06 94 GLU A CA 1
ATOM 687 C C . GLU A 1 94 ? 1.945 84.312 42.906 1 86.06 94 GLU A C 1
ATOM 689 O O . GLU A 1 94 ? 2.252 83.188 42.5 1 86.06 94 GLU A O 1
ATOM 694 N N . ALA A 1 95 ? 0.821 84.875 42.719 1 81.5 95 ALA A N 1
ATOM 695 C CA . ALA A 1 95 ? -0.118 84.25 41.781 1 81.5 95 ALA A CA 1
ATOM 696 C C . ALA A 1 95 ? 0.52 84.062 40.406 1 81.5 95 ALA A C 1
ATOM 698 O O . ALA A 1 95 ? 0.358 83 39.75 1 81.5 95 ALA A O 1
ATOM 699 N N . ASN A 1 96 ? 1.228 85.125 39.938 1 80.75 96 ASN A N 1
ATOM 700 C CA . ASN A 1 96 ? 1.929 85.062 38.656 1 80.75 96 ASN A CA 1
ATOM 701 C C . ASN A 1 96 ? 2.965 83.938 38.656 1 80.75 96 ASN A C 1
ATOM 703 O O . ASN A 1 96 ? 3.043 83.188 37.688 1 80.75 96 ASN A O 1
ATOM 707 N N . ALA A 1 97 ? 3.721 83.812 39.656 1 85.38 97 ALA A N 1
ATOM 708 C CA . ALA A 1 97 ? 4.746 82.812 39.75 1 85.38 97 ALA A CA 1
ATOM 709 C C . ALA A 1 97 ? 4.125 81.375 39.719 1 85.38 97 ALA A C 1
ATOM 711 O O . ALA A 1 97 ? 4.602 80.5 39.031 1 85.38 97 ALA A O 1
ATOM 712 N N . ALA A 1 98 ? 3.07 81.188 40.531 1 84.38 98 ALA A N 1
ATOM 713 C CA . ALA A 1 98 ? 2.381 79.875 40.562 1 84.38 98 ALA A CA 1
ATOM 714 C C . ALA A 1 98 ? 1.807 79.5 39.219 1 84.38 98 ALA A C 1
ATOM 716 O O . ALA A 1 98 ? 1.942 78.375 38.781 1 84.38 98 ALA A O 1
ATOM 717 N N . MET A 1 99 ? 1.309 80.438 38.531 1 77.44 99 MET A N 1
ATOM 718 C CA . MET A 1 99 ? 0.66 80.188 37.25 1 77.44 99 MET A CA 1
ATOM 719 C C . MET A 1 99 ? 1.694 79.938 36.125 1 77.44 99 MET A C 1
ATOM 721 O O . MET A 1 99 ? 1.467 79.125 35.219 1 77.44 99 MET A O 1
ATOM 725 N N . GLN A 1 100 ? 2.795 80.688 36.25 1 79.88 100 GLN A N 1
ATOM 726 C CA . GLN A 1 100 ? 3.871 80.438 35.281 1 79.88 100 GLN A CA 1
ATOM 727 C C . GLN A 1 100 ? 4.395 79.062 35.344 1 79.88 100 GLN A C 1
ATOM 729 O O . GLN A 1 100 ? 4.602 78.375 34.312 1 79.88 100 GLN A O 1
ATOM 734 N N . HIS A 1 101 ? 4.531 78.562 36.531 1 84.81 101 HIS A N 1
ATOM 735 C CA . HIS A 1 101 ? 4.992 77.188 36.719 1 84.81 101 HIS A CA 1
ATOM 736 C C . HIS A 1 101 ? 3.926 76.188 36.312 1 84.81 101 HIS A C 1
ATOM 738 O O . HIS A 1 101 ? 4.234 75.188 35.688 1 84.81 101 HIS A O 1
ATOM 744 N N . ALA A 1 102 ? 2.703 76.438 36.625 1 77.69 102 ALA A N 1
ATOM 745 C CA . ALA A 1 102 ? 1.606 75.562 36.219 1 77.69 102 ALA A CA 1
ATOM 746 C C . ALA A 1 102 ? 1.519 75.5 34.719 1 77.69 102 ALA A C 1
ATOM 748 O O . ALA A 1 102 ? 1.218 74.438 34.188 1 77.69 102 ALA A O 1
ATOM 749 N N . ALA A 1 103 ? 1.793 76.562 33.969 1 73.75 103 ALA A N 1
ATOM 750 C CA . ALA A 1 103 ? 1.779 76.625 32.5 1 73.75 103 ALA A CA 1
ATOM 751 C C . ALA A 1 103 ? 2.824 75.625 31.938 1 73.75 103 ALA A C 1
ATOM 753 O O . ALA A 1 103 ? 2.66 75.125 30.828 1 73.75 103 ALA A O 1
ATOM 754 N N . GLU A 1 104 ? 3.867 75.5 32.688 1 77.25 104 GLU A N 1
ATOM 755 C CA . GLU A 1 104 ? 4.926 74.562 32.25 1 77.25 104 GLU A CA 1
ATOM 756 C C . GLU A 1 104 ? 4.68 73.188 32.781 1 77.25 104 GLU A C 1
ATOM 758 O O . GLU A 1 104 ? 5.535 72.312 32.625 1 77.25 104 GLU A O 1
ATOM 763 N N . GLY A 1 105 ? 3.588 73.062 33.438 1 75.12 105 GLY A N 1
ATOM 764 C CA . GLY A 1 105 ? 3.221 71.75 33.906 1 75.12 105 GLY A CA 1
ATOM 765 C C . GLY A 1 105 ? 3.736 71.438 35.312 1 75.12 105 GLY A C 1
ATOM 766 O O . GLY A 1 105 ? 3.688 70.312 35.75 1 75.12 105 GLY A O 1
ATOM 767 N N . GLN A 1 106 ? 4.305 72.5 36 1 79.31 106 GLN A N 1
ATOM 768 C CA . GLN A 1 106 ? 4.82 72.375 37.344 1 79.31 106 GLN A CA 1
ATOM 769 C C . GLN A 1 106 ? 3.832 72.938 38.375 1 79.31 106 GLN A C 1
ATOM 771 O O . GLN A 1 106 ? 3.705 74.125 38.531 1 79.31 106 GLN A O 1
ATOM 776 N N . TYR A 1 107 ? 3.199 72 39.062 1 78.75 107 TYR A N 1
ATOM 777 C CA . TYR A 1 107 ? 2.115 72.438 39.969 1 78.75 107 TYR A CA 1
ATOM 778 C C . TYR A 1 107 ? 2.59 72.562 41.406 1 78.75 107 TYR A C 1
ATOM 780 O O . TYR A 1 107 ? 1.796 72.812 42.312 1 78.75 107 TYR A O 1
ATOM 788 N N . TYR A 1 108 ? 3.926 72.438 41.625 1 82.94 108 TYR A N 1
ATOM 789 C CA . TYR A 1 108 ? 4.43 72.438 42.969 1 82.94 108 TYR A CA 1
ATOM 790 C C . TYR A 1 108 ? 4.527 73.812 43.562 1 82.94 108 TYR A C 1
ATOM 792 O O . TYR A 1 108 ? 4.535 74 44.781 1 82.94 108 TYR A O 1
ATOM 800 N N . ARG A 1 109 ? 4.625 74.875 42.625 1 84.75 109 ARG A N 1
ATOM 801 C CA . ARG A 1 109 ? 4.75 76.25 43.094 1 84.75 109 ARG A CA 1
ATOM 802 C C . ARG A 1 109 ? 3.389 76.812 43.5 1 84.75 109 ARG A C 1
ATOM 804 O O . ARG A 1 109 ? 2.541 77.062 42.625 1 84.75 109 ARG A O 1
ATOM 811 N N . ARG A 1 110 ? 3.189 76.938 44.844 1 87.88 110 ARG A N 1
ATOM 812 C CA . ARG A 1 110 ? 1.938 77.5 45.375 1 87.88 110 ARG A CA 1
ATOM 813 C C . ARG A 1 110 ? 2.113 78.938 45.875 1 87.88 110 ARG A C 1
ATOM 815 O O . ARG A 1 110 ? 3.238 79.375 46.062 1 87.88 110 ARG A O 1
ATOM 822 N N . ILE A 1 111 ? 1.013 79.562 45.938 1 87.12 111 ILE A N 1
ATOM 823 C CA . ILE A 1 111 ? 1.021 80.875 46.531 1 87.12 111 ILE A CA 1
ATOM 824 C C . ILE A 1 111 ? 1.312 80.75 48.031 1 87.12 111 ILE A C 1
ATOM 826 O O . ILE A 1 111 ? 0.688 80 48.719 1 87.12 111 ILE A O 1
ATOM 830 N N . VAL A 1 112 ? 2.352 81.562 48.469 1 88.56 112 VAL A N 1
ATOM 831 C CA . VAL A 1 112 ? 2.662 81.562 49.875 1 88.56 112 VAL A CA 1
ATOM 832 C C . VAL A 1 112 ? 1.577 82.375 50.625 1 88.56 112 VAL A C 1
ATOM 834 O O . VAL A 1 112 ? 1.298 83.5 50.281 1 88.56 112 VAL A O 1
ATOM 837 N N . MET A 1 113 ? 1.032 81.75 51.625 1 87.94 113 MET A N 1
ATOM 838 C CA . MET A 1 113 ? -0.152 82.312 52.281 1 87.94 113 MET A CA 1
ATOM 839 C C . MET A 1 113 ? 0.237 83.312 53.312 1 87.94 113 MET A C 1
ATOM 841 O O . MET A 1 113 ? -0.616 84.062 53.812 1 87.94 113 MET A O 1
ATOM 845 N N . THR A 1 114 ? 1.56 83.5 53.531 1 83.69 114 THR A N 1
ATOM 846 C CA . THR A 1 114 ? 2.004 84.438 54.562 1 83.69 114 THR A CA 1
ATOM 847 C C . THR A 1 114 ? 1.679 85.875 54.156 1 83.69 114 THR A C 1
ATOM 849 O O . THR A 1 114 ? 2.055 86.312 53.062 1 83.69 114 THR A O 1
ATOM 852 N N . GLY A 1 115 ? 0.972 86.625 54.938 1 79 115 GLY A N 1
ATOM 853 C CA . GLY A 1 115 ? 0.634 88 54.688 1 79 115 GLY A CA 1
ATOM 854 C C . GLY A 1 115 ? -0.628 88.125 53.844 1 79 115 GLY A C 1
ATOM 855 O O . GLY A 1 115 ? -1.072 89.25 53.625 1 79 115 GLY A O 1
ATOM 856 N N . MET A 1 116 ? -1.097 87 53.438 1 82.62 116 MET A N 1
ATOM 857 C CA . MET A 1 116 ? -2.336 87.062 52.656 1 82.62 116 MET A CA 1
ATOM 858 C C . MET A 1 116 ? -3.551 87.062 53.562 1 82.62 116 MET A C 1
ATOM 860 O O . MET A 1 116 ? -3.828 86.062 54.25 1 82.62 116 MET A O 1
ATOM 864 N N . VAL A 1 117 ? -4.223 88.125 53.625 1 83.5 117 VAL A N 1
ATOM 865 C CA . VAL A 1 117 ? -5.34 88.25 54.562 1 83.5 117 VAL A CA 1
ATOM 866 C C . VAL A 1 117 ? -6.609 88.625 53.812 1 83.5 117 VAL A C 1
ATOM 868 O O . VAL A 1 117 ? -6.543 89.188 52.688 1 83.5 117 VAL A O 1
ATOM 871 N N . GLY A 1 118 ? -7.82 88.188 54.406 1 84.31 118 GLY A N 1
ATOM 872 C CA . GLY A 1 118 ? -9.109 88.562 53.812 1 84.31 118 GLY A CA 1
ATOM 873 C C . GLY A 1 118 ? -9.336 88 52.438 1 84.31 118 GLY A C 1
ATOM 874 O O . GLY A 1 118 ? -9.117 86.812 52.219 1 84.31 118 GLY A O 1
ATOM 875 N N . GLU A 1 119 ? -9.664 88.812 51.469 1 82.44 119 GLU A N 1
ATOM 876 C CA . GLU A 1 119 ? -9.969 88.375 50.125 1 82.44 119 GLU A CA 1
ATOM 877 C C . GLU A 1 119 ? -8.711 87.938 49.406 1 82.44 119 GLU A C 1
ATOM 879 O O . GLU A 1 119 ? -8.766 87 48.562 1 82.44 119 GLU A O 1
ATOM 884 N N . PHE A 1 120 ? -7.586 88.625 49.688 1 81.25 120 PHE A N 1
ATOM 885 C CA . PHE A 1 120 ? -6.328 88.125 49.125 1 81.25 120 PHE A CA 1
ATOM 886 C C . PHE A 1 120 ? -6.059 86.688 49.562 1 81.25 120 PHE A C 1
ATOM 888 O O . PHE A 1 120 ? -5.594 85.875 48.75 1 81.25 120 PHE A O 1
ATOM 895 N N . GLY A 1 121 ? -6.391 86.375 50.781 1 84.19 121 GLY A N 1
ATOM 896 C CA . GLY A 1 121 ? -6.258 85.062 51.281 1 84.19 121 GLY A CA 1
ATOM 897 C C . GLY A 1 121 ? -7.215 84.062 50.594 1 84.19 121 GLY A C 1
ATOM 898 O O . GLY A 1 121 ? -6.832 82.938 50.281 1 84.19 121 GLY A O 1
ATOM 899 N N . ALA A 1 122 ? -8.43 84.5 50.406 1 83.5 122 ALA A N 1
ATOM 900 C CA . ALA A 1 122 ? -9.438 83.625 49.75 1 83.5 122 ALA A CA 1
ATOM 901 C C . ALA A 1 122 ? -9.047 83.312 48.312 1 83.5 122 ALA A C 1
ATOM 903 O O . ALA A 1 122 ? -9.125 82.188 47.875 1 83.5 122 ALA A O 1
ATOM 904 N N . TYR A 1 123 ? -8.57 84.312 47.594 1 80.81 123 TYR A N 1
ATOM 905 C CA . TYR A 1 123 ? -8.133 84.125 46.219 1 80.81 123 TYR A CA 1
ATOM 906 C C . TYR A 1 123 ? -6.918 83.188 46.156 1 80.81 123 TYR A C 1
ATOM 908 O O . TYR A 1 123 ? -6.859 82.312 45.312 1 80.81 123 TYR A O 1
ATOM 916 N N . ALA A 1 124 ? -5.941 83.5 47 1 84.25 124 ALA A N 1
ATOM 917 C CA . ALA A 1 124 ? -4.742 82.625 47.062 1 84.25 124 ALA A CA 1
ATOM 918 C C . ALA A 1 124 ? -5.094 81.188 47.344 1 84.25 124 ALA A C 1
ATOM 920 O O . ALA A 1 124 ? -4.566 80.25 46.688 1 84.25 124 ALA A O 1
ATOM 921 N N . ARG A 1 125 ? -6.02 80.938 48.219 1 86.81 125 ARG A N 1
ATOM 922 C CA . ARG A 1 125 ? -6.449 79.562 48.562 1 86.81 125 ARG A CA 1
ATOM 923 C C . ARG A 1 125 ? -7.125 78.938 47.375 1 86.81 125 ARG A C 1
ATOM 925 O O . ARG A 1 125 ? -6.867 77.75 47.094 1 86.81 125 ARG A O 1
ATOM 932 N N . GLN A 1 126 ? -7.887 79.625 46.719 1 81.81 126 GLN A N 1
ATOM 933 C CA . GLN A 1 126 ? -8.602 79.062 45.562 1 81.81 126 GLN A CA 1
ATOM 934 C C . GLN A 1 126 ? -7.641 78.688 44.438 1 81.81 126 GLN A C 1
ATOM 936 O O . GLN A 1 126 ? -7.797 77.688 43.812 1 81.81 126 GLN A O 1
ATOM 941 N N . ILE A 1 127 ? -6.676 79.5 44.156 1 80.69 127 ILE A N 1
ATOM 942 C CA . ILE A 1 127 ? -5.664 79.188 43.125 1 80.69 127 ILE A CA 1
ATOM 943 C C . ILE A 1 127 ? -4.852 78 43.562 1 80.69 127 ILE A C 1
ATOM 945 O O . ILE A 1 127 ? -4.625 77.062 42.75 1 80.69 127 ILE A O 1
ATOM 949 N N . ASN A 1 128 ? -4.465 77.938 44.812 1 86.88 128 ASN A N 1
ATOM 950 C CA . ASN A 1 128 ? -3.723 76.812 45.344 1 86.88 128 ASN A CA 1
ATOM 951 C C . ASN A 1 128 ? -4.535 75.562 45.219 1 86.88 128 ASN A C 1
ATOM 953 O O . ASN A 1 128 ? -4.004 74.5 44.875 1 86.88 128 ASN A O 1
ATOM 957 N N . ASP A 1 129 ? -5.832 75.625 45.5 1 84.19 129 ASP A N 1
ATOM 958 C CA . ASP A 1 129 ? -6.707 74.438 45.406 1 84.19 129 ASP A CA 1
ATOM 959 C C . ASP A 1 129 ? -6.828 74 43.938 1 84.19 129 ASP A C 1
ATOM 961 O O . ASP A 1 129 ? -6.824 72.812 43.656 1 84.19 129 ASP A O 1
ATOM 965 N N . GLY A 1 130 ? -6.941 74.938 43.125 1 78.62 130 GLY A N 1
ATOM 966 C CA . GLY A 1 130 ? -6.977 74.562 41.719 1 78.62 130 GLY A CA 1
ATOM 967 C C . GLY A 1 130 ? -5.707 73.938 41.219 1 78.62 130 GLY A C 1
ATOM 968 O O . GLY A 1 130 ? -5.77 72.938 40.5 1 78.62 130 GLY A O 1
ATOM 969 N N . LEU A 1 131 ? -4.555 74.438 41.594 1 81.75 131 LEU A N 1
ATOM 970 C CA . LEU A 1 131 ? -3.27 73.875 41.219 1 81.75 131 LEU A CA 1
ATOM 971 C C . LEU A 1 131 ? -3.125 72.438 41.781 1 81.75 131 LEU A C 1
ATOM 973 O O . LEU A 1 131 ? -2.594 71.562 41.125 1 81.75 131 LEU A O 1
ATOM 977 N N . ALA A 1 132 ? -3.629 72.25 43 1 85 132 ALA A N 1
ATOM 978 C CA . ALA A 1 132 ? -3.592 70.938 43.594 1 85 132 ALA A CA 1
ATOM 979 C C . ALA A 1 132 ? -4.453 69.938 42.844 1 85 132 ALA A C 1
ATOM 981 O O . ALA A 1 132 ? -4.047 68.812 42.625 1 85 132 ALA A O 1
ATOM 982 N N . ALA A 1 133 ? -5.578 70.375 42.406 1 81.06 133 ALA A N 1
ATOM 983 C CA . ALA A 1 133 ? -6.473 69.5 41.625 1 81.06 133 ALA A CA 1
ATOM 984 C C . ALA A 1 133 ? -5.852 69.188 40.281 1 81.06 133 ALA A C 1
ATOM 986 O O . ALA A 1 133 ? -5.941 68 39.844 1 81.06 133 ALA A O 1
ATOM 987 N N . MET A 1 134 ? -5.219 70.062 39.688 1 76.75 134 MET A N 1
ATOM 988 C CA . MET A 1 134 ? -4.559 69.812 38.406 1 76.75 134 MET A CA 1
ATOM 989 C C . MET A 1 134 ? -3.383 68.875 38.562 1 76.75 134 MET A C 1
ATOM 991 O O . MET A 1 134 ? -3.145 68 37.719 1 76.75 134 MET A O 1
ATOM 995 N N . ASP A 1 135 ? -2.646 69.125 39.625 1 81.94 135 ASP A N 1
ATOM 996 C CA . ASP A 1 135 ? -1.551 68.188 39.938 1 81.94 135 ASP A CA 1
ATOM 997 C C . ASP A 1 135 ? -2.059 66.75 40.125 1 81.94 135 ASP A C 1
ATOM 999 O O . ASP A 1 135 ? -1.484 65.812 39.562 1 81.94 135 ASP A O 1
ATOM 1003 N N . GLY A 1 136 ? -3.15 66.625 40.844 1 81.88 136 GLY A N 1
ATOM 1004 C CA . GLY A 1 136 ? -3.746 65.312 41.062 1 81.88 136 GLY A CA 1
ATOM 1005 C C . GLY A 1 136 ? -4.211 64.688 39.75 1 81.88 136 GLY A C 1
ATOM 1006 O O . GLY A 1 136 ? -3.943 63.469 39.531 1 81.88 136 GLY A O 1
ATOM 1007 N N . LYS A 1 137 ? -4.805 65.375 38.906 1 75.69 137 LYS A N 1
ATOM 1008 C CA . LYS A 1 137 ? -5.297 64.875 37.656 1 75.69 137 LYS A CA 1
ATOM 1009 C C . LYS A 1 137 ? -4.141 64.438 36.75 1 75.69 137 LYS A C 1
ATOM 1011 O O . LYS A 1 137 ? -4.219 63.438 36.031 1 75.69 137 LYS A O 1
ATOM 1016 N N . SER A 1 138 ? -3.16 65.312 36.656 1 75.38 138 SER A N 1
ATOM 1017 C CA . SER A 1 138 ? -1.986 65 35.844 1 75.38 138 SER A CA 1
ATOM 1018 C C . SER A 1 138 ? -1.312 63.688 36.312 1 75.38 138 SER A C 1
ATOM 1020 O O . SER A 1 138 ? -0.942 62.875 35.5 1 75.38 138 SER A O 1
ATOM 1022 N N . ARG A 1 139 ? -1.231 63.531 37.656 1 82 139 ARG A N 1
ATOM 1023 C CA . ARG A 1 139 ? -0.626 62.312 38.219 1 82 139 ARG A CA 1
ATOM 1024 C C . ARG A 1 139 ? -1.465 61.094 37.906 1 82 139 ARG A C 1
ATOM 1026 O O . ARG A 1 139 ? -0.924 60.031 37.562 1 82 139 ARG A O 1
ATOM 1033 N N . GLU A 1 140 ? -2.742 61.188 37.938 1 79.62 140 GLU A N 1
ATOM 1034 C CA . GLU A 1 140 ? -3.643 60.094 37.594 1 79.62 140 GLU A CA 1
ATOM 1035 C C . GLU A 1 140 ? -3.518 59.719 36.125 1 79.62 140 GLU A C 1
ATOM 1037 O O . GLU A 1 140 ? -3.551 58.531 35.781 1 79.62 140 GLU A O 1
ATOM 1042 N N . PHE A 1 141 ? -3.355 60.656 35.312 1 73.06 141 PHE A N 1
ATOM 1043 C CA . PHE A 1 141 ? -3.217 60.406 33.875 1 73.06 141 PHE A CA 1
ATOM 1044 C C . PHE A 1 141 ? -1.92 59.656 33.594 1 73.06 141 PHE A C 1
ATOM 1046 O O . PHE A 1 141 ? -1.914 58.688 32.844 1 73.06 141 PHE A O 1
ATOM 1053 N N . VAL A 1 142 ? -0.881 60.156 34.156 1 77.25 142 VAL A N 1
ATOM 1054 C CA . VAL A 1 142 ? 0.417 59.531 33.969 1 77.25 142 VAL A CA 1
ATOM 1055 C C . VAL A 1 142 ? 0.373 58.062 34.469 1 77.25 142 VAL A C 1
ATOM 1057 O O . VAL A 1 142 ? 0.895 57.156 33.812 1 77.25 142 VAL A O 1
ATOM 1060 N N . GLU A 1 143 ? -0.299 57.844 35.562 1 83.06 143 GLU A N 1
ATOM 1061 C CA . GLU A 1 143 ? -0.421 56.5 36.125 1 83.06 143 GLU A CA 1
ATOM 1062 C C . GLU A 1 143 ? -1.246 55.594 35.219 1 83.06 143 GLU A C 1
ATOM 1064 O O . GLU A 1 143 ? -0.88 54.438 34.969 1 83.06 143 GLU A O 1
ATOM 1069 N N . SER A 1 144 ? -2.285 56.094 34.719 1 77.19 144 SER A N 1
ATOM 1070 C CA . SER A 1 144 ? -3.139 55.344 33.812 1 77.19 144 SER A CA 1
ATOM 1071 C C . SER A 1 144 ? -2.414 55 32.5 1 77.19 144 SER A C 1
ATOM 1073 O O . SER A 1 144 ? -2.518 53.875 31.984 1 77.19 144 SER A O 1
ATOM 1075 N N . ALA A 1 145 ? -1.746 55.969 31.953 1 75.38 145 ALA A N 1
ATOM 1076 C CA . ALA A 1 145 ? -0.984 55.781 30.734 1 75.38 145 ALA A CA 1
ATOM 1077 C C . ALA A 1 145 ? 0.109 54.719 30.922 1 75.38 145 ALA A C 1
ATOM 1079 O O . ALA A 1 145 ? 0.334 53.875 30.047 1 75.38 145 ALA A O 1
ATOM 1080 N N . THR A 1 146 ? 0.704 54.781 32.094 1 81 146 THR A N 1
ATOM 1081 C CA . THR A 1 146 ? 1.76 53.812 32.406 1 81 146 THR A CA 1
ATOM 1082 C C . THR A 1 146 ? 1.191 52.406 32.531 1 81 146 THR A C 1
ATOM 1084 O O . THR A 1 146 ? 1.783 51.469 32.031 1 81 146 THR A O 1
ATOM 1087 N N . ARG A 1 147 ? 0.065 52.312 33.125 1 81.62 147 ARG A N 1
ATOM 1088 C CA . ARG A 1 147 ? -0.571 51 33.281 1 81.62 147 ARG A CA 1
ATOM 1089 C C . ARG A 1 147 ? -0.994 50.406 31.953 1 81.62 147 ARG A C 1
ATOM 1091 O O . ARG A 1 147 ? -0.756 49.25 31.688 1 81.62 147 ARG A O 1
ATOM 1098 N N . ILE A 1 148 ? -1.593 51.125 31.109 1 75.69 148 ILE A N 1
ATOM 1099 C CA . ILE A 1 148 ? -2.021 50.656 29.797 1 75.69 148 ILE A CA 1
ATOM 1100 C C . ILE A 1 148 ? -0.8 50.312 28.953 1 75.69 148 ILE A C 1
ATOM 1102 O O . ILE A 1 148 ? -0.827 49.344 28.188 1 75.69 148 ILE A O 1
ATOM 1106 N N . GLY A 1 149 ? 0.166 51.25 29.078 1 79.12 149 GLY A N 1
ATOM 1107 C CA . GLY A 1 149 ? 1.403 50.938 28.375 1 79.12 149 GLY A CA 1
ATOM 1108 C C . GLY A 1 149 ? 1.989 49.594 28.766 1 79.12 149 GLY A C 1
ATOM 1109 O O . GLY A 1 149 ? 2.414 48.812 27.906 1 79.12 149 GLY A O 1
ATOM 1110 N N . ALA A 1 150 ? 1.913 49.25 30 1 83.38 150 ALA A N 1
ATOM 1111 C CA . ALA A 1 150 ? 2.42 47.969 30.5 1 83.38 150 ALA A CA 1
ATOM 1112 C C . ALA A 1 150 ? 1.577 46.812 29.984 1 83.38 150 ALA A C 1
ATOM 1114 O O . ALA A 1 150 ? 2.115 45.781 29.594 1 83.38 150 ALA A O 1
ATOM 1115 N N . ASN A 1 151 ? 0.331 46.938 29.969 1 79.31 151 ASN A N 1
ATOM 1116 C CA . ASN A 1 151 ? -0.57 45.906 29.469 1 79.31 151 ASN A CA 1
ATOM 1117 C C . ASN A 1 151 ? -0.353 45.656 27.984 1 79.31 151 ASN A C 1
ATOM 1119 O O . ASN A 1 151 ? -0.331 44.5 27.562 1 79.31 151 ASN A O 1
ATOM 1123 N N . ILE A 1 152 ? -0.197 46.688 27.297 1 77.06 152 ILE A N 1
ATOM 1124 C CA . ILE A 1 152 ? 0.01 46.531 25.859 1 77.06 152 ILE A CA 1
ATOM 1125 C C . ILE A 1 152 ? 1.347 45.844 25.594 1 77.06 152 ILE A C 1
ATOM 1127 O O . ILE A 1 152 ? 1.459 45.031 24.688 1 77.06 152 ILE A O 1
ATOM 1131 N N . LYS A 1 153 ? 2.299 46.219 26.375 1 82.88 153 LYS A N 1
ATOM 1132 C CA . LYS A 1 153 ? 3.598 45.562 26.234 1 82.88 153 LYS A CA 1
ATOM 1133 C C . LYS A 1 153 ? 3.488 44.062 26.516 1 82.88 153 LYS A C 1
ATOM 1135 O O . LYS A 1 153 ? 4.109 43.25 25.828 1 82.88 153 LYS A O 1
ATOM 1140 N N . GLU A 1 154 ? 2.713 43.719 27.453 1 82.81 154 GLU A N 1
ATOM 1141 C CA . GLU A 1 154 ? 2.484 42.312 27.766 1 82.81 154 GLU A CA 1
ATOM 1142 C C . GLU A 1 154 ? 1.783 41.594 26.609 1 82.81 154 GLU A C 1
ATOM 1144 O O . GLU A 1 154 ? 2.148 40.469 26.266 1 82.81 154 GLU A O 1
ATOM 1149 N N . VAL A 1 155 ? 0.82 42.188 26.047 1 77.5 155 VAL A N 1
ATOM 1150 C CA . VAL A 1 155 ? 0.103 41.625 24.922 1 77.5 155 VAL A CA 1
ATOM 1151 C C . VAL A 1 155 ? 1.054 41.438 23.734 1 77.5 155 VAL A C 1
ATOM 1153 O O . VAL A 1 155 ? 1.035 40.406 23.062 1 77.5 155 VAL A O 1
ATOM 1156 N N . ALA A 1 156 ? 1.852 42.438 23.469 1 81.5 156 ALA A N 1
ATOM 1157 C CA . ALA A 1 156 ? 2.83 42.375 22.375 1 81.5 156 ALA A CA 1
ATOM 1158 C C . ALA A 1 156 ? 3.793 41.219 22.594 1 81.5 156 ALA A C 1
ATOM 1160 O O . ALA A 1 156 ? 4.121 40.5 21.641 1 81.5 156 ALA A O 1
ATOM 1161 N N . GLN A 1 157 ? 4.207 41.031 23.812 1 82.88 157 GLN A N 1
ATOM 1162 C CA . GLN A 1 157 ? 5.094 39.906 24.141 1 82.88 157 GLN A CA 1
ATOM 1163 C C . GLN A 1 157 ? 4.398 38.562 23.922 1 82.88 157 GLN A C 1
ATOM 1165 O O . GLN A 1 157 ? 4.996 37.625 23.391 1 82.88 157 GLN A O 1
ATOM 1170 N N . SER A 1 158 ? 3.23 38.531 24.344 1 79.94 158 SER A N 1
ATOM 1171 C CA . SER A 1 158 ? 2.457 37.312 24.156 1 79.94 158 SER A CA 1
ATOM 1172 C C . SER A 1 158 ? 2.248 37 22.672 1 79.94 158 SER A C 1
ATOM 1174 O O . SER A 1 158 ? 2.32 35.844 22.25 1 79.94 158 SER A O 1
ATOM 1176 N N . LEU A 1 159 ? 1.973 37.969 21.922 1 76.31 159 LEU A N 1
ATOM 1177 C CA . LEU A 1 159 ? 1.808 37.844 20.469 1 76.31 159 LEU A CA 1
ATOM 1178 C C . LEU A 1 159 ? 3.096 37.312 19.828 1 76.31 159 LEU A C 1
ATOM 1180 O O . LEU A 1 159 ? 3.059 36.438 18.969 1 76.31 159 LEU A O 1
ATOM 1184 N N . SER A 1 160 ? 4.176 37.875 20.234 1 83.12 160 SER A N 1
ATOM 1185 C CA . SER A 1 160 ? 5.469 37.438 19.734 1 83.12 160 SER A CA 1
ATOM 1186 C C . SER A 1 160 ? 5.715 35.969 20.047 1 83.12 160 SER A C 1
ATOM 1188 O O . SER A 1 160 ? 6.18 35.219 19.188 1 83.12 160 SER A O 1
ATOM 1190 N N . ALA A 1 161 ? 5.379 35.594 21.25 1 82.75 161 ALA A N 1
ATOM 1191 C CA . ALA A 1 161 ? 5.539 34.188 21.641 1 82.75 161 ALA A CA 1
ATOM 1192 C C . ALA A 1 161 ? 4.633 33.281 20.828 1 82.75 161 ALA A C 1
ATOM 1194 O O . ALA A 1 161 ? 5.051 32.219 20.406 1 82.75 161 ALA A O 1
ATOM 1195 N N . SER A 1 162 ? 3.424 33.688 20.672 1 78.25 162 SER A N 1
ATOM 1196 C CA . SER A 1 162 ? 2.48 32.906 19.875 1 78.25 162 SER A CA 1
ATOM 1197 C C . SER A 1 162 ? 2.955 32.812 18.422 1 78.25 162 SER A C 1
ATOM 1199 O O . SER A 1 162 ? 2.84 31.734 17.812 1 78.25 162 SER A O 1
ATOM 1201 N N . ALA A 1 163 ? 3.418 33.875 17.875 1 81.81 163 ALA A N 1
ATOM 1202 C CA . ALA A 1 163 ? 3.957 33.844 16.516 1 81.81 163 ALA A CA 1
ATOM 1203 C C . ALA A 1 163 ? 5.105 32.875 16.391 1 81.81 163 ALA A C 1
ATOM 1205 O O . ALA A 1 163 ? 5.176 32.094 15.422 1 81.81 163 ALA A O 1
ATOM 1206 N N . ALA A 1 164 ? 5.934 32.844 17.375 1 83.31 164 ALA A N 1
ATOM 1207 C CA . ALA A 1 164 ? 7.059 31.906 17.375 1 83.31 164 ALA A CA 1
ATOM 1208 C C . ALA A 1 164 ? 6.57 30.453 17.438 1 83.31 164 ALA A C 1
ATOM 1210 O O . ALA A 1 164 ? 7.102 29.594 16.75 1 83.31 164 ALA A O 1
ATOM 1211 N N . GLN A 1 165 ? 5.672 30.266 18.25 1 79.5 165 GLN A N 1
ATOM 1212 C CA . GLN A 1 165 ? 5.113 28.938 18.359 1 79.5 165 GLN A CA 1
ATOM 1213 C C . GLN A 1 165 ? 4.457 28.484 17.047 1 79.5 165 GLN A C 1
ATOM 1215 O O . GLN A 1 165 ? 4.602 27.344 16.641 1 79.5 165 GLN A O 1
ATOM 1220 N N . LEU A 1 166 ? 3.674 29.344 16.453 1 78.19 166 LEU A N 1
ATOM 1221 C CA . LEU A 1 166 ? 3.027 29.031 15.188 1 78.19 166 LEU A CA 1
ATOM 1222 C C . LEU A 1 166 ? 4.062 28.766 14.102 1 78.19 166 LEU A C 1
ATOM 1224 O O . LEU A 1 166 ? 3.871 27.891 13.258 1 78.19 166 LEU A O 1
ATOM 1228 N N . GLU A 1 167 ? 5.105 29.516 14.094 1 84.81 167 GLU A N 1
ATOM 1229 C CA . GLU A 1 167 ? 6.195 29.281 13.156 1 84.81 167 GLU A CA 1
ATOM 1230 C C . GLU A 1 167 ? 6.789 27.891 13.352 1 84.81 167 GLU A C 1
ATOM 1232 O O . GLU A 1 167 ? 7.031 27.172 12.375 1 84.81 167 GLU A O 1
ATOM 1237 N N . ALA A 1 168 ? 7.016 27.516 14.586 1 83.06 168 ALA A N 1
ATOM 1238 C CA . ALA A 1 168 ? 7.547 26.188 14.891 1 83.06 168 ALA A CA 1
ATOM 1239 C C . ALA A 1 168 ? 6.578 25.094 14.445 1 83.06 168 ALA A C 1
ATOM 1241 O O . ALA A 1 168 ? 6.992 24.094 13.867 1 83.06 168 ALA A O 1
ATOM 1242 N N . SER A 1 169 ? 5.352 25.281 14.742 1 76.25 169 SER A N 1
ATOM 1243 C CA . SER A 1 169 ? 4.332 24.328 14.344 1 76.25 169 SER A CA 1
ATOM 1244 C C . SER A 1 169 ? 4.262 24.188 12.828 1 76.25 169 SER A C 1
ATOM 1246 O O . SER A 1 169 ? 4.121 23.078 12.312 1 76.25 169 SER A O 1
ATOM 1248 N N . SER A 1 170 ? 4.285 25.281 12.148 1 80.94 170 SER A N 1
ATOM 1249 C CA . SER A 1 170 ? 4.273 25.266 10.695 1 80.94 170 SER A CA 1
ATOM 1250 C C . SER A 1 170 ? 5.457 24.484 10.133 1 80.94 170 SER A C 1
ATOM 1252 O O . SER A 1 170 ? 5.301 23.688 9.203 1 80.94 170 SER A O 1
ATOM 1254 N N . THR A 1 171 ? 6.598 24.719 10.68 1 83.19 171 THR A N 1
ATOM 1255 C CA . THR A 1 171 ? 7.801 24 10.242 1 83.19 171 THR A CA 1
ATOM 1256 C C . THR A 1 171 ? 7.652 22.5 10.469 1 83.19 171 THR A C 1
ATOM 1258 O O . THR A 1 171 ? 7.977 21.703 9.586 1 83.19 171 THR A O 1
ATOM 1261 N N . ALA A 1 172 ? 7.18 22.172 11.586 1 79 172 ALA A N 1
ATOM 1262 C CA . ALA A 1 172 ? 6.957 20.766 11.891 1 79 172 ALA A CA 1
ATOM 1263 C C . ALA A 1 172 ? 5.945 20.141 10.93 1 79 172 ALA A C 1
ATOM 1265 O O . ALA A 1 172 ? 6.141 19.016 10.453 1 79 172 ALA A O 1
ATOM 1266 N N . MET A 1 173 ? 4.914 20.812 10.617 1 75.38 173 MET A N 1
ATOM 1267 C CA . MET A 1 173 ? 3.881 20.344 9.703 1 75.38 173 MET A CA 1
ATOM 1268 C C . MET A 1 173 ? 4.441 20.156 8.297 1 75.38 173 MET A C 1
ATOM 1270 O O . MET A 1 173 ? 4.117 19.188 7.617 1 75.38 173 MET A O 1
ATOM 1274 N N . THR A 1 174 ? 5.199 21.125 7.949 1 82.75 174 THR A N 1
ATOM 1275 C CA . THR A 1 174 ? 5.824 21.047 6.633 1 82.75 174 THR A CA 1
ATOM 1276 C C . THR A 1 174 ? 6.715 19.812 6.539 1 82.75 174 THR A C 1
ATOM 1278 O O . THR A 1 174 ? 6.684 19.078 5.539 1 82.75 174 THR A O 1
ATOM 1281 N N . ALA A 1 175 ? 7.453 19.547 7.551 1 83.69 175 ALA A N 1
ATOM 1282 C CA . ALA A 1 175 ? 8.32 18.375 7.586 1 83.69 175 ALA A CA 1
ATOM 1283 C C . ALA A 1 175 ? 7.508 17.078 7.551 1 83.69 175 ALA A C 1
ATOM 1285 O O . ALA A 1 175 ? 7.844 16.141 6.816 1 83.69 175 ALA A O 1
ATOM 1286 N N . THR A 1 176 ? 6.469 17.016 8.312 1 77.19 176 THR A N 1
ATOM 1287 C CA . THR A 1 176 ? 5.598 15.852 8.352 1 77.19 176 THR A CA 1
ATOM 1288 C C . THR A 1 176 ? 4.941 15.625 6.988 1 77.19 176 THR A C 1
ATOM 1290 O O . THR A 1 176 ? 4.848 14.484 6.523 1 77.19 176 THR A O 1
ATOM 1293 N N . ALA A 1 177 ? 4.477 16.703 6.391 1 81.06 177 ALA A N 1
ATOM 1294 C CA . ALA A 1 177 ? 3.846 16.609 5.078 1 81.06 177 ALA A CA 1
ATOM 1295 C C . ALA A 1 177 ? 4.832 16.109 4.031 1 81.06 177 ALA A C 1
ATOM 1297 O O . ALA A 1 177 ? 4.48 15.281 3.182 1 81.06 177 ALA A O 1
ATOM 1298 N N . ALA A 1 178 ? 6.043 16.609 4.098 1 83.56 178 ALA A N 1
ATOM 1299 C CA . ALA A 1 178 ? 7.074 16.172 3.164 1 83.56 178 ALA A CA 1
ATOM 1300 C C . ALA A 1 178 ? 7.367 14.68 3.334 1 83.56 178 ALA A C 1
ATOM 1302 O O . ALA A 1 178 ? 7.461 13.945 2.35 1 83.56 178 ALA A O 1
ATOM 1303 N N . THR A 1 179 ? 7.508 14.258 4.504 1 83.44 179 THR A N 1
ATOM 1304 C CA . THR A 1 179 ? 7.75 12.852 4.797 1 83.44 179 THR A CA 1
ATOM 1305 C C . THR A 1 179 ? 6.582 11.984 4.324 1 83.44 179 THR A C 1
ATOM 1307 O O . THR A 1 179 ? 6.785 10.938 3.715 1 83.44 179 THR A O 1
ATOM 1310 N N . ALA A 1 180 ? 5.387 12.398 4.602 1 79.75 180 ALA A N 1
ATOM 1311 C CA . ALA A 1 180 ? 4.199 11.664 4.172 1 79.75 180 ALA A CA 1
ATOM 1312 C C . ALA A 1 180 ? 4.145 11.547 2.65 1 79.75 180 ALA A C 1
ATOM 1314 O O . ALA A 1 180 ? 3.791 10.5 2.113 1 79.75 180 ALA A O 1
ATOM 1315 N N . SER A 1 181 ? 4.457 12.633 1.999 1 84.38 181 SER A N 1
ATOM 1316 C CA . SER A 1 181 ? 4.484 12.625 0.54 1 84.38 181 SER A CA 1
ATOM 1317 C C . SER A 1 181 ? 5.512 11.633 0.011 1 84.38 181 SER A C 1
ATOM 1319 O O . SER A 1 181 ? 5.215 10.852 -0.896 1 84.38 181 SER A O 1
ATOM 1321 N N . GLU A 1 182 ? 6.684 11.656 0.57 1 87.81 182 GLU A N 1
ATOM 1322 C CA . GLU A 1 182 ? 7.734 10.727 0.168 1 87.81 182 GLU A CA 1
ATOM 1323 C C . GLU A 1 182 ? 7.316 9.281 0.41 1 87.81 182 GLU A C 1
ATOM 1325 O O . GLU A 1 182 ? 7.523 8.414 -0.446 1 87.81 182 GLU A O 1
ATOM 1330 N N . GLN A 1 183 ? 6.781 9.047 1.578 1 83.88 183 GLN A N 1
ATOM 1331 C CA . GLN A 1 183 ? 6.324 7.699 1.917 1 83.88 183 GLN A CA 1
ATOM 1332 C C . GLN A 1 183 ? 5.188 7.258 1.002 1 83.88 183 GLN A C 1
ATOM 1334 O O . GLN A 1 183 ? 5.105 6.086 0.627 1 83.88 183 GLN A O 1
ATOM 1339 N N . SER A 1 184 ? 4.293 8.125 0.68 1 83.88 184 SER A N 1
ATOM 1340 C CA . SER A 1 184 ? 3.203 7.816 -0.24 1 83.88 184 SER A CA 1
ATOM 1341 C C . SER A 1 184 ? 3.732 7.449 -1.621 1 83.88 184 SER A C 1
ATOM 1343 O O . SER A 1 184 ? 3.229 6.52 -2.258 1 83.88 184 SER A O 1
ATOM 1345 N N . PHE A 1 185 ? 4.727 8.18 -2.041 1 86.81 185 PHE A N 1
ATOM 1346 C CA . PHE A 1 185 ? 5.336 7.875 -3.33 1 86.81 185 PHE A CA 1
ATOM 1347 C C . PHE A 1 185 ? 5.969 6.488 -3.314 1 86.81 185 PHE A C 1
ATOM 1349 O O . PHE A 1 185 ? 5.781 5.703 -4.246 1 86.81 185 PHE A O 1
ATOM 1356 N N . SER A 1 186 ? 6.691 6.219 -2.311 1 88.31 186 SER A N 1
ATOM 1357 C CA . SER A 1 186 ? 7.32 4.91 -2.164 1 88.31 186 SER A CA 1
ATOM 1358 C C . SER A 1 186 ? 6.277 3.799 -2.127 1 88.31 186 SER A C 1
ATOM 1360 O O . SER A 1 186 ? 6.43 2.771 -2.791 1 88.31 186 SER A O 1
ATOM 1362 N N . ALA A 1 187 ? 5.227 3.986 -1.372 1 85.19 187 ALA A N 1
ATOM 1363 C CA . ALA A 1 187 ? 4.148 3.002 -1.272 1 85.19 187 ALA A CA 1
ATOM 1364 C C . ALA A 1 187 ? 3.463 2.803 -2.619 1 85.19 187 ALA A C 1
ATOM 1366 O O . ALA A 1 187 ? 3.152 1.673 -3.004 1 85.19 187 ALA A O 1
ATOM 1367 N N . ALA A 1 188 ? 3.24 3.896 -3.268 1 87.19 188 ALA A N 1
ATOM 1368 C CA . ALA A 1 188 ? 2.604 3.82 -4.578 1 87.19 188 ALA A CA 1
ATOM 1369 C C . ALA A 1 188 ? 3.461 3.021 -5.559 1 87.19 188 ALA A C 1
ATOM 1371 O O . ALA A 1 188 ? 2.949 2.17 -6.289 1 87.19 188 ALA A O 1
ATOM 1372 N N . SER A 1 189 ? 4.723 3.287 -5.598 1 92 189 SER A N 1
ATOM 1373 C CA . SER A 1 189 ? 5.648 2.561 -6.465 1 92 189 SER A CA 1
ATOM 1374 C C . SER A 1 189 ? 5.672 1.074 -6.121 1 92 189 SER A C 1
ATOM 1376 O O . SER A 1 189 ? 5.629 0.226 -7.016 1 92 189 SER A O 1
ATOM 1378 N N . ALA A 1 190 ? 5.727 0.811 -4.867 1 89.5 190 ALA A N 1
ATOM 1379 C CA . ALA A 1 190 ? 5.719 -0.578 -4.418 1 89.5 190 ALA A CA 1
ATOM 1380 C C . ALA A 1 190 ? 4.41 -1.267 -4.793 1 89.5 190 ALA A C 1
ATOM 1382 O O . ALA A 1 190 ? 4.41 -2.42 -5.227 1 89.5 190 ALA A O 1
ATOM 1383 N N . ALA A 1 191 ? 3.348 -0.599 -4.609 1 88.44 191 ALA A N 1
ATOM 1384 C CA . ALA A 1 191 ? 2.043 -1.146 -4.973 1 88.44 191 ALA A CA 1
ATOM 1385 C C . ALA A 1 191 ? 1.966 -1.433 -6.469 1 88.44 191 ALA A C 1
ATOM 1387 O O . ALA A 1 191 ? 1.396 -2.443 -6.887 1 88.44 191 ALA A O 1
ATOM 1388 N N . GLU A 1 192 ? 2.512 -0.536 -7.254 1 91.56 192 GLU A N 1
ATOM 1389 C CA . GLU A 1 192 ? 2.551 -0.753 -8.695 1 91.56 192 GLU A CA 1
ATOM 1390 C C . GLU A 1 192 ? 3.371 -1.992 -9.047 1 91.56 192 GLU A C 1
ATOM 1392 O O . GLU A 1 192 ? 2.984 -2.773 -9.914 1 91.56 192 GLU A O 1
ATOM 1397 N N . GLN A 1 193 ? 4.469 -2.125 -8.438 1 91.56 193 GLN A N 1
ATOM 1398 C CA . GLN A 1 193 ? 5.301 -3.303 -8.641 1 91.56 193 GLN A CA 1
ATOM 1399 C C . GLN A 1 193 ? 4.559 -4.578 -8.25 1 91.56 193 GLN A C 1
ATOM 1401 O O . GLN A 1 193 ? 4.602 -5.574 -8.969 1 91.56 193 GLN A O 1
ATOM 1406 N N . VAL A 1 194 ? 3.898 -4.578 -7.098 1 91.31 194 VAL A N 1
ATOM 1407 C CA . VAL A 1 194 ? 3.127 -5.734 -6.652 1 91.31 194 VAL A CA 1
ATOM 1408 C C . VAL A 1 194 ? 2.014 -6.035 -7.652 1 91.31 194 VAL A C 1
ATOM 1410 O O . VAL A 1 194 ? 1.761 -7.195 -7.98 1 91.31 194 VAL A O 1
ATOM 1413 N N . SER A 1 195 ? 1.372 -5.016 -8.117 1 93 195 SER A N 1
ATOM 1414 C CA . SER A 1 195 ? 0.327 -5.184 -9.117 1 93 195 SER A CA 1
ATOM 1415 C C . SER A 1 195 ? 0.863 -5.883 -10.367 1 93 195 SER A C 1
ATOM 1417 O O . SER A 1 195 ? 0.239 -6.816 -10.875 1 93 195 SER A O 1
ATOM 1419 N N . SER A 1 196 ? 1.995 -5.477 -10.844 1 94.06 196 SER A N 1
ATOM 1420 C CA . SER A 1 196 ? 2.625 -6.094 -12.008 1 94.06 196 SER A CA 1
ATOM 1421 C C . SER A 1 196 ? 2.959 -7.559 -11.742 1 94.06 196 SER A C 1
ATOM 1423 O O . SER A 1 196 ? 2.732 -8.414 -12.602 1 94.06 196 SER A O 1
ATOM 1425 N N . ASN A 1 197 ? 3.506 -7.781 -10.555 1 92.62 197 ASN A N 1
ATOM 1426 C CA . ASN A 1 197 ? 3.826 -9.156 -10.172 1 92.62 197 ASN A CA 1
ATOM 1427 C C . ASN A 1 197 ? 2.574 -10.023 -10.117 1 92.62 197 ASN A C 1
ATOM 1429 O O . ASN A 1 197 ? 2.59 -11.164 -10.578 1 92.62 197 ASN A O 1
ATOM 1433 N N . VAL A 1 198 ? 1.544 -9.5 -9.562 1 92.38 198 VAL A N 1
ATOM 1434 C CA . VAL A 1 198 ? 0.277 -10.211 -9.445 1 92.38 198 VAL A CA 1
ATOM 1435 C C . VAL A 1 198 ? -0.277 -10.508 -10.844 1 92.38 198 VAL A C 1
ATOM 1437 O O . VAL A 1 198 ? -0.754 -11.617 -11.102 1 92.38 198 VAL A O 1
ATOM 1440 N N . ASP A 1 199 ? -0.168 -9.602 -11.766 1 92.88 199 ASP A N 1
ATOM 1441 C CA . ASP A 1 199 ? -0.585 -9.812 -13.148 1 92.88 199 ASP A CA 1
ATOM 1442 C C . ASP A 1 199 ? 0.252 -10.898 -13.812 1 92.88 199 ASP A C 1
ATOM 1444 O O . ASP A 1 199 ? -0.277 -11.734 -14.547 1 92.88 199 ASP A O 1
ATOM 1448 N N . GLY A 1 200 ? 1.521 -10.852 -13.555 1 93 200 GLY A N 1
ATOM 1449 C CA . GLY A 1 200 ? 2.402 -11.891 -14.062 1 93 200 GLY A CA 1
ATOM 1450 C C . GLY A 1 200 ? 2.057 -13.273 -13.547 1 93 200 GLY A C 1
ATOM 1451 O O . GLY A 1 200 ? 2.053 -14.242 -14.305 1 93 200 GLY A O 1
ATOM 1452 N N . VAL A 1 201 ? 1.745 -13.359 -12.305 1 94.06 201 VAL A N 1
ATOM 1453 C CA . VAL A 1 201 ? 1.352 -14.633 -11.711 1 94.06 201 VAL A CA 1
ATOM 1454 C C . VAL A 1 201 ? 0.053 -15.125 -12.344 1 94.06 201 VAL A C 1
ATOM 1456 O O . VAL A 1 201 ? -0.09 -16.312 -12.641 1 94.06 201 VAL A O 1
ATOM 1459 N N . ALA A 1 202 ? -0.899 -14.227 -12.531 1 93.38 202 ALA A N 1
ATOM 1460 C CA . ALA A 1 202 ? -2.166 -14.602 -13.156 1 93.38 202 ALA A CA 1
ATOM 1461 C C . ALA A 1 202 ? -1.941 -15.195 -14.539 1 93.38 202 ALA A C 1
ATOM 1463 O O . ALA A 1 202 ? -2.512 -16.234 -14.875 1 93.38 202 ALA A O 1
ATOM 1464 N N . ALA A 1 203 ? -1.091 -14.617 -15.352 1 93.62 203 ALA A N 1
ATOM 1465 C CA . ALA A 1 203 ? -0.785 -15.109 -16.703 1 93.62 203 ALA A CA 1
ATOM 1466 C C . ALA A 1 203 ? -0.097 -16.469 -16.641 1 93.62 203 ALA A C 1
ATOM 1468 O O . ALA A 1 203 ? -0.48 -17.391 -17.359 1 93.62 203 ALA A O 1
ATOM 1469 N N . ALA A 1 204 ? 0.874 -16.531 -15.766 1 94.5 204 ALA A N 1
ATOM 1470 C CA . ALA A 1 204 ? 1.61 -17.781 -15.625 1 94.5 204 ALA A CA 1
ATOM 1471 C C . ALA A 1 204 ? 0.701 -18.906 -15.125 1 94.5 204 ALA A C 1
ATOM 1473 O O . ALA A 1 204 ? 0.843 -20.062 -15.531 1 94.5 204 ALA A O 1
ATOM 1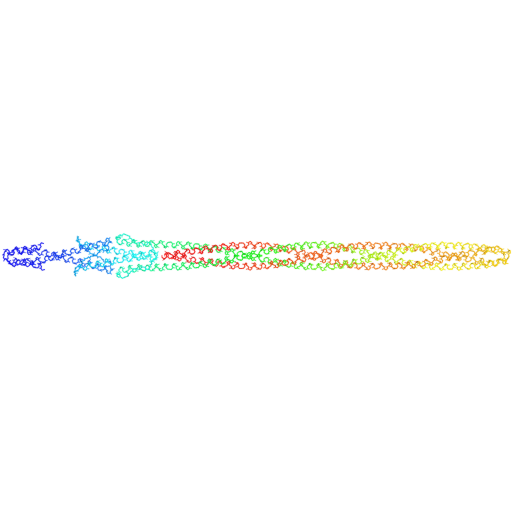474 N N . THR A 1 205 ? -0.184 -18.562 -14.266 1 95 205 THR A N 1
ATOM 1475 C CA . THR A 1 205 ? -1.144 -19.531 -13.742 1 95 205 THR A CA 1
ATOM 1476 C C . THR A 1 205 ? -2.018 -20.078 -14.867 1 95 205 THR A C 1
ATOM 1478 O O . THR A 1 205 ? -2.314 -21.266 -14.898 1 95 205 THR A O 1
ATOM 1481 N N . GLY A 1 206 ? -2.436 -19.25 -15.797 1 94.25 206 GLY A N 1
ATOM 1482 C CA . GLY A 1 206 ? -3.172 -19.719 -16.969 1 94.25 206 GLY A CA 1
ATOM 1483 C C . GLY A 1 206 ? -2.389 -20.703 -17.812 1 94.25 206 GLY A C 1
ATOM 1484 O O . GLY A 1 206 ? -2.934 -21.719 -18.266 1 94.25 206 GLY A O 1
ATOM 1485 N N . GLU A 1 207 ? -1.139 -20.453 -18 1 94.12 207 GLU A N 1
ATOM 1486 C CA . GLU A 1 207 ? -0.269 -21.344 -18.766 1 94.12 207 GLU A CA 1
ATOM 1487 C C . GLU A 1 207 ? -0.138 -22.703 -18.094 1 94.12 207 GLU A C 1
ATOM 1489 O O . GLU A 1 207 ? -0.234 -23.75 -18.75 1 94.12 207 GLU A O 1
ATOM 1494 N N . VAL A 1 208 ? 0.031 -22.641 -16.812 1 95.69 208 VAL A N 1
ATOM 1495 C CA . VAL A 1 208 ? 0.175 -23.891 -16.062 1 95.69 208 VAL A CA 1
ATOM 1496 C C . VAL A 1 208 ? -1.119 -24.688 -16.141 1 95.69 208 VAL A C 1
ATOM 1498 O O . VAL A 1 208 ? -1.088 -25.922 -16.328 1 95.69 208 VAL A O 1
ATOM 1501 N N . SER A 1 209 ? -2.225 -24.031 -16.031 1 95.56 209 SER A N 1
ATOM 1502 C CA . SER A 1 209 ? -3.521 -24.688 -16.109 1 95.56 209 SER A CA 1
ATOM 1503 C C . SER A 1 209 ? -3.697 -25.391 -17.453 1 95.56 209 SER A C 1
ATOM 1505 O O . SER A 1 209 ? -4.148 -26.547 -17.5 1 95.56 209 SER A O 1
ATOM 1507 N N . GLY A 1 210 ? -3.338 -24.734 -18.531 1 95.25 210 GLY A N 1
ATOM 1508 C CA . GLY A 1 210 ? -3.389 -25.344 -19.844 1 95.25 210 GLY A CA 1
ATOM 1509 C C . GLY A 1 210 ? -2.496 -26.562 -19.969 1 95.25 210 GLY A C 1
ATOM 1510 O O . GLY A 1 210 ? -2.916 -27.609 -20.484 1 95.25 210 GLY A O 1
ATOM 1511 N N . ALA A 1 211 ? -1.312 -26.453 -19.469 1 96.25 211 ALA A N 1
ATOM 1512 C CA . ALA A 1 211 ? -0.361 -27.562 -19.516 1 96.25 211 ALA A CA 1
ATOM 1513 C C . ALA A 1 211 ? -0.848 -28.734 -18.688 1 96.25 211 ALA A C 1
ATOM 1515 O O . ALA A 1 211 ? -0.634 -29.891 -19.062 1 96.25 211 ALA A O 1
ATOM 1516 N N . ILE A 1 212 ? -1.479 -28.469 -17.547 1 96.06 212 ILE A N 1
ATOM 1517 C CA . ILE A 1 212 ? -2.047 -29.516 -16.719 1 96.06 212 ILE A CA 1
ATOM 1518 C C . ILE A 1 212 ? -3.139 -30.25 -17.5 1 96.06 212 ILE A C 1
ATOM 1520 O O . ILE A 1 212 ? -3.246 -31.484 -17.422 1 96.06 212 ILE A O 1
ATOM 1524 N N . GLY A 1 213 ? -3.943 -29.484 -18.234 1 95.62 213 GLY A N 1
ATOM 1525 C CA . GLY A 1 213 ? -4.953 -30.109 -19.078 1 95.62 213 GLY A CA 1
ATOM 1526 C C . GLY A 1 213 ? -4.363 -31.062 -20.109 1 95.62 213 GLY A C 1
ATOM 1527 O O . GLY A 1 213 ? -4.891 -32.156 -20.328 1 95.62 213 GLY A O 1
ATOM 1528 N N . GLU A 1 214 ? -3.275 -30.703 -20.703 1 95.75 214 GLU A N 1
ATOM 1529 C CA . GLU A 1 214 ? -2.584 -31.562 -21.656 1 95.75 214 GLU A CA 1
ATOM 1530 C C . GLU A 1 214 ? -2.062 -32.844 -21 1 95.75 214 GLU A C 1
ATOM 1532 O O . GLU A 1 214 ? -2.18 -33.906 -21.562 1 95.75 214 GLU A O 1
ATOM 1537 N N . VAL A 1 215 ? -1.526 -32.656 -19.844 1 96.94 215 VAL A N 1
ATOM 1538 C CA . VAL A 1 215 ? -1.022 -33.812 -19.094 1 96.94 215 VAL A CA 1
ATOM 1539 C C . VAL A 1 215 ? -2.168 -34.781 -18.797 1 96.94 215 VAL A C 1
ATOM 1541 O O . VAL A 1 215 ? -2.047 -35.969 -19.016 1 96.94 215 VAL A O 1
ATOM 1544 N N . ALA A 1 216 ? -3.283 -34.188 -18.328 1 96 216 ALA A N 1
ATOM 1545 C CA . ALA A 1 216 ? -4.438 -35.031 -17.969 1 96 216 ALA A CA 1
ATOM 1546 C C . ALA A 1 216 ? -4.965 -35.781 -19.172 1 96 216 ALA A C 1
ATOM 1548 O O . ALA A 1 216 ? -5.27 -36.969 -19.078 1 96 216 ALA A O 1
ATOM 1549 N N . GLN A 1 217 ? -5.02 -35.156 -20.312 1 96.19 217 GLN A N 1
ATOM 1550 C CA . GLN A 1 217 ? -5.48 -35.812 -21.531 1 96.19 217 GLN A CA 1
ATOM 1551 C C . GLN A 1 217 ? -4.504 -36.906 -21.984 1 96.19 217 GLN A C 1
ATOM 1553 O O . GLN A 1 217 ? -4.918 -38 -22.375 1 96.19 217 GLN A O 1
ATOM 1558 N N . GLY A 1 218 ? -3.227 -36.5 -21.922 1 96.5 218 GLY A N 1
ATOM 1559 C CA . GLY A 1 218 ? -2.207 -37.469 -22.297 1 96.5 218 GLY A CA 1
ATOM 1560 C C . GLY A 1 218 ? -2.225 -38.719 -21.438 1 96.5 218 GLY A C 1
ATOM 1561 O O . GLY A 1 218 ? -2.135 -39.844 -21.938 1 96.5 218 GLY A O 1
ATOM 1562 N N . VAL A 1 219 ? -2.428 -38.531 -20.188 1 97 219 VAL A N 1
ATOM 1563 C CA . VAL A 1 219 ? -2.418 -39.656 -19.234 1 97 219 VAL A CA 1
ATOM 1564 C C . VAL A 1 219 ? -3.656 -40.531 -19.453 1 97 219 VAL A C 1
ATOM 1566 O O . VAL A 1 219 ? -3.58 -41.75 -19.359 1 97 219 VAL A O 1
ATOM 1569 N N . SER A 1 220 ? -4.805 -39.938 -19.656 1 96.81 220 SER A N 1
ATOM 1570 C CA . SER A 1 220 ? -6.027 -40.688 -19.938 1 96.81 220 SER A CA 1
ATOM 1571 C C . SER A 1 220 ? -5.875 -41.562 -21.172 1 96.81 220 SER A C 1
ATOM 1573 O O . SER A 1 220 ? -6.262 -42.719 -21.172 1 96.81 220 SER A O 1
ATOM 1575 N N . ARG A 1 221 ? -5.316 -41.031 -22.219 1 97 221 ARG A N 1
ATOM 1576 C CA . ARG A 1 221 ? -5.074 -41.781 -23.438 1 97 221 ARG A CA 1
ATOM 1577 C C . ARG A 1 221 ? -4.109 -42.938 -23.203 1 97 221 ARG A C 1
ATOM 1579 O O . ARG A 1 221 ? -4.312 -44.031 -23.703 1 97 221 ARG A O 1
ATOM 1586 N N . THR A 1 222 ? -3.084 -42.594 -22.406 1 97 222 THR A N 1
ATOM 1587 C CA . THR A 1 222 ? -2.105 -43.625 -22.062 1 97 222 THR A CA 1
ATOM 1588 C C . THR A 1 222 ? -2.775 -44.781 -21.344 1 97 222 THR A C 1
ATOM 1590 O O . THR A 1 222 ? -2.549 -45.938 -21.703 1 97 222 THR A O 1
ATOM 1593 N N . ALA A 1 223 ? -3.574 -44.469 -20.375 1 95.81 223 ALA A N 1
ATOM 1594 C CA . ALA A 1 223 ? -4.273 -45.5 -19.609 1 95.81 223 ALA A CA 1
ATOM 1595 C C . ALA A 1 223 ? -5.176 -46.344 -20.5 1 95.81 223 ALA A C 1
ATOM 1597 O O . ALA A 1 223 ? -5.203 -47.562 -20.406 1 95.81 223 ALA A O 1
ATOM 1598 N N . ASP A 1 224 ? -5.883 -45.75 -21.453 1 96.12 224 ASP A N 1
ATOM 1599 C CA . ASP A 1 224 ? -6.766 -46.438 -22.375 1 96.12 224 ASP A CA 1
ATOM 1600 C C . ASP A 1 224 ? -5.977 -47.375 -23.281 1 96.12 224 ASP A C 1
ATOM 1602 O O . ASP A 1 224 ? -6.371 -48.531 -23.484 1 96.12 224 ASP A O 1
ATOM 1606 N N . LEU A 1 225 ? -4.883 -46.875 -23.766 1 95.94 225 LEU A N 1
ATOM 1607 C CA . LEU A 1 225 ? -4.035 -47.656 -24.641 1 95.94 225 LEU A CA 1
ATOM 1608 C C . LEU A 1 225 ? -3.455 -48.875 -23.875 1 95.94 225 LEU A C 1
ATOM 1610 O O . LEU A 1 225 ? -3.387 -49.969 -24.422 1 95.94 225 LEU A O 1
ATOM 1614 N N . ALA A 1 226 ? -3.053 -48.594 -22.672 1 95.19 226 ALA A N 1
ATOM 1615 C CA . ALA A 1 226 ? -2.486 -49.656 -21.859 1 95.19 226 ALA A CA 1
ATOM 1616 C C . ALA A 1 226 ? -3.52 -50.75 -21.594 1 95.19 226 ALA A C 1
ATOM 1618 O O . ALA A 1 226 ? -3.234 -51.938 -21.766 1 95.19 226 ALA A O 1
ATOM 1619 N N . ARG A 1 227 ? -4.762 -50.375 -21.266 1 94.5 227 ARG A N 1
ATOM 1620 C CA . ARG A 1 227 ? -5.816 -51.344 -20.969 1 94.5 227 ARG A CA 1
ATOM 1621 C C . ARG A 1 227 ? -6.176 -52.156 -22.219 1 94.5 227 ARG A C 1
ATOM 1623 O O . ARG A 1 227 ? -6.34 -53.375 -22.141 1 94.5 227 ARG A O 1
ATOM 1630 N N . SER A 1 228 ? -6.238 -51.469 -23.328 1 95.12 228 SER A N 1
ATOM 1631 C CA . SER A 1 228 ? -6.5 -52.156 -24.594 1 95.12 228 SER A CA 1
ATOM 1632 C C . SER A 1 228 ? -5.375 -53.125 -24.953 1 95.12 228 SER A C 1
ATOM 1634 O O . SER A 1 228 ? -5.625 -54.219 -25.406 1 95.12 228 SER A O 1
ATOM 1636 N N . SER A 1 229 ? -4.156 -52.688 -24.656 1 94.06 229 SER A N 1
ATOM 1637 C CA . SER A 1 229 ? -2.988 -53.531 -24.953 1 94.06 229 SER A CA 1
ATOM 1638 C C . SER A 1 229 ? -2.959 -54.781 -24.094 1 94.06 229 SER A C 1
ATOM 1640 O O . SER A 1 229 ? -2.609 -55.844 -24.562 1 94.06 229 SER A O 1
ATOM 1642 N N . VAL A 1 230 ? -3.336 -54.656 -22.844 1 90.62 230 VAL A N 1
ATOM 1643 C CA . VAL A 1 230 ? -3.357 -55.781 -21.938 1 90.62 230 VAL A CA 1
ATOM 1644 C C . VAL A 1 230 ? -4.34 -56.844 -22.438 1 90.62 230 VAL A C 1
ATOM 1646 O O . VAL A 1 230 ? -4.055 -58.031 -22.391 1 90.62 230 VAL A O 1
ATOM 1649 N N . GLU A 1 231 ? -5.473 -56.406 -22.984 1 92.75 231 GLU A N 1
ATOM 1650 C CA . GLU A 1 231 ? -6.461 -57.344 -23.531 1 92.75 231 GLU A CA 1
ATOM 1651 C C . GLU A 1 231 ? -5.914 -58.062 -24.75 1 92.75 231 GLU A C 1
ATOM 1653 O O . GLU A 1 231 ? -6.113 -59.281 -24.875 1 92.75 231 GLU A O 1
ATOM 1658 N N . LYS A 1 232 ? -5.219 -57.375 -25.5 1 92 232 LYS A N 1
ATOM 1659 C CA . LYS A 1 232 ? -4.637 -57.969 -26.703 1 92 232 LYS A CA 1
ATOM 1660 C C . LYS A 1 232 ? -3.535 -58.969 -26.328 1 92 232 LYS A C 1
ATOM 1662 O O . LYS A 1 232 ? -3.396 -60 -26.953 1 92 232 LYS A O 1
ATOM 1667 N N . VAL A 1 233 ? -2.795 -58.625 -25.328 1 91.81 233 VAL A N 1
ATOM 1668 C CA . VAL A 1 233 ? -1.733 -59.5 -24.859 1 91.81 233 VAL A CA 1
ATOM 1669 C C . VAL A 1 233 ? -2.34 -60.781 -24.297 1 91.81 233 VAL A C 1
ATOM 1671 O O . VAL A 1 233 ? -1.815 -61.875 -24.531 1 91.81 233 VAL A O 1
ATOM 1674 N N . ARG A 1 234 ? -3.449 -60.719 -23.609 1 91.25 234 ARG A N 1
ATOM 1675 C CA . ARG A 1 234 ? -4.141 -61.875 -23.078 1 91.25 234 ARG A CA 1
ATOM 1676 C C . ARG A 1 234 ? -4.621 -62.781 -24.219 1 91.25 234 ARG A C 1
ATOM 1678 O O . ARG A 1 234 ? -4.508 -64 -24.125 1 91.25 234 ARG A O 1
ATOM 1685 N N . GLU A 1 235 ? -5.098 -62.188 -25.266 1 90.44 235 GLU A N 1
ATOM 1686 C CA . GLU A 1 235 ? -5.523 -62.938 -26.438 1 90.44 235 GLU A CA 1
ATOM 1687 C C . GLU A 1 235 ? -4.352 -63.688 -27.078 1 90.44 235 GLU A C 1
ATOM 1689 O O . GLU A 1 235 ? -4.469 -64.875 -27.438 1 90.44 235 GLU A O 1
ATOM 1694 N N . ALA A 1 236 ? -3.283 -62.938 -27.141 1 89.56 236 ALA A N 1
ATOM 1695 C CA . ALA A 1 236 ? -2.084 -63.531 -27.719 1 89.56 236 ALA A CA 1
ATOM 1696 C C . ALA A 1 236 ? -1.587 -64.688 -26.875 1 89.56 236 ALA A C 1
ATOM 1698 O O . ALA A 1 236 ? -1.177 -65.75 -27.406 1 89.56 236 ALA A O 1
ATOM 1699 N N . ASP A 1 237 ? -1.616 -64.562 -25.594 1 89.12 237 ASP A N 1
ATOM 1700 C CA . ASP A 1 237 ? -1.192 -65.625 -24.672 1 89.12 237 ASP A CA 1
ATOM 1701 C C . ASP A 1 237 ? -2.037 -66.875 -24.844 1 89.12 237 ASP A C 1
ATOM 1703 O O . ASP A 1 237 ? -1.505 -68 -24.859 1 89.12 237 ASP A O 1
ATOM 1707 N N . ALA A 1 238 ? -3.363 -66.75 -25.016 1 90.5 238 ALA A N 1
ATOM 1708 C CA . ALA A 1 238 ? -4.262 -67.875 -25.219 1 90.5 238 ALA A CA 1
ATOM 1709 C C . ALA A 1 238 ? -3.969 -68.625 -26.531 1 90.5 238 ALA A C 1
ATOM 1711 O O . ALA A 1 238 ? -3.957 -69.812 -26.594 1 90.5 238 ALA A O 1
ATOM 1712 N N . THR A 1 239 ? -3.703 -67.812 -27.484 1 88.56 239 THR A N 1
ATOM 1713 C CA . THR A 1 239 ? -3.42 -68.375 -28.797 1 88.56 239 THR A CA 1
ATOM 1714 C C . THR A 1 239 ? -2.113 -69.188 -28.781 1 88.56 239 THR A C 1
ATOM 1716 O O . THR A 1 239 ? -2.031 -70.25 -29.359 1 88.56 239 THR A O 1
ATOM 1719 N N . ILE A 1 240 ? -1.173 -68.688 -28.109 1 88.5 240 ILE A N 1
ATOM 1720 C CA . ILE A 1 240 ? 0.13 -69.312 -28.031 1 88.5 240 ILE A CA 1
ATOM 1721 C C . ILE A 1 240 ? -0.004 -70.625 -27.281 1 88.5 240 ILE A C 1
ATOM 1723 O O . ILE A 1 240 ? 0.608 -71.625 -27.672 1 88.5 240 ILE A O 1
ATOM 1727 N N . ARG A 1 241 ? -0.858 -70.75 -26.281 1 88.56 241 ARG A N 1
ATOM 1728 C CA . ARG A 1 241 ? -1.095 -72 -25.547 1 88.56 241 ARG A CA 1
ATOM 1729 C C . ARG A 1 241 ? -1.763 -73.062 -26.438 1 88.56 241 ARG A C 1
ATOM 1731 O O . ARG A 1 241 ? -1.439 -74.25 -26.359 1 88.56 241 ARG A O 1
ATOM 1738 N N . SER A 1 242 ? -2.576 -72.562 -27.297 1 89.31 242 SER A N 1
ATOM 1739 C CA . SER A 1 242 ? -3.221 -73.5 -28.25 1 89.31 242 SER A CA 1
ATOM 1740 C C . SER A 1 242 ? -2.219 -74 -29.25 1 89.31 242 SER A C 1
ATOM 1742 O O . SER A 1 242 ? -2.299 -75.188 -29.641 1 89.31 242 SER A O 1
ATOM 1744 N N . LEU A 1 243 ? -1.302 -73.125 -29.578 1 87.88 243 LEU A N 1
ATOM 1745 C CA . LEU A 1 243 ? -0.254 -73.562 -30.5 1 87.88 243 LEU A CA 1
ATOM 1746 C C . LEU A 1 243 ? 0.628 -74.625 -29.891 1 87.88 243 LEU A C 1
ATOM 1748 O O . LEU A 1 243 ? 1.025 -75.625 -30.562 1 87.88 243 LEU A O 1
ATOM 1752 N N . LEU A 1 244 ? 0.897 -74.5 -28.641 1 89.25 244 LEU A N 1
ATOM 1753 C CA . LEU A 1 244 ? 1.699 -75.5 -27.938 1 89.25 244 LEU A CA 1
ATOM 1754 C C . LEU A 1 244 ? 0.98 -76.812 -27.891 1 89.25 244 LEU A C 1
ATOM 1756 O O . LEU A 1 244 ? 1.587 -77.875 -28.141 1 89.25 244 LEU A O 1
ATOM 1760 N N . ALA A 1 245 ? -0.327 -76.812 -27.703 1 91.31 245 ALA A N 1
ATOM 1761 C CA . ALA A 1 245 ? -1.12 -78.062 -27.641 1 91.31 245 ALA A CA 1
ATOM 1762 C C . ALA A 1 245 ? -1.169 -78.75 -29.016 1 91.31 245 ALA A C 1
ATOM 1764 O O . ALA A 1 245 ? -1.02 -79.938 -29.109 1 91.31 245 ALA A O 1
ATOM 1765 N N . ALA A 1 246 ? -1.333 -77.938 -30 1 89.31 246 ALA A N 1
ATOM 1766 C CA . ALA A 1 246 ? -1.363 -78.438 -31.359 1 89.31 246 ALA A CA 1
ATOM 1767 C C . ALA A 1 246 ? -0.019 -79.062 -31.734 1 89.31 246 ALA A C 1
ATOM 1769 O O . ALA A 1 246 ? 0.033 -80.125 -32.344 1 89.31 246 ALA A O 1
ATOM 1770 N N . SER A 1 247 ? 1.03 -78.438 -31.359 1 90.12 247 SER A N 1
ATOM 1771 C CA . SER A 1 247 ? 2.371 -78.875 -31.656 1 90.12 247 SER A CA 1
ATOM 1772 C C . SER A 1 247 ? 2.65 -80.188 -30.938 1 90.12 247 SER A C 1
ATOM 1774 O O . SER A 1 247 ? 3.303 -81.125 -31.5 1 90.12 247 SER A O 1
ATOM 1776 N N . ASP A 1 248 ? 2.158 -80.375 -29.812 1 91.88 248 ASP A N 1
ATOM 1777 C CA . ASP A 1 248 ? 2.293 -81.625 -29.062 1 91.88 248 ASP A CA 1
ATOM 1778 C C . ASP A 1 248 ? 1.562 -82.75 -29.766 1 91.88 248 ASP A C 1
ATOM 1780 O O . ASP A 1 248 ? 2.08 -83.875 -29.859 1 91.88 248 ASP A O 1
ATOM 1784 N N . GLN A 1 249 ? 0.412 -82.5 -30.281 1 93.5 249 GLN A N 1
ATOM 1785 C CA . GLN A 1 249 ? -0.366 -83.5 -30.984 1 93.5 249 GLN A CA 1
ATOM 1786 C C . GLN A 1 249 ? 0.337 -83.938 -32.281 1 93.5 249 GLN A C 1
ATOM 1788 O O . GLN A 1 249 ? 0.35 -85.125 -32.625 1 93.5 249 GLN A O 1
ATOM 1793 N N . ILE A 1 250 ? 0.902 -82.938 -32.844 1 93.94 250 ILE A N 1
ATOM 1794 C CA . ILE A 1 250 ? 1.653 -83.312 -34.062 1 93.94 250 ILE A CA 1
ATOM 1795 C C . ILE A 1 250 ? 2.828 -84.188 -33.719 1 93.94 250 ILE A C 1
ATOM 1797 O O . ILE A 1 250 ? 3.086 -85.188 -34.406 1 93.94 250 ILE A O 1
ATOM 1801 N N . GLY A 1 251 ? 3.469 -83.812 -32.625 1 92.75 251 GLY A N 1
ATOM 1802 C CA . GLY A 1 251 ? 4.574 -84.688 -32.188 1 92.75 251 GLY A CA 1
ATOM 1803 C C . GLY A 1 251 ? 4.168 -86.125 -31.938 1 92.75 251 GLY A C 1
ATOM 1804 O O . GLY A 1 251 ? 4.871 -87.062 -32.344 1 92.75 251 GLY A O 1
ATOM 1805 N N . ALA A 1 252 ? 3.037 -86.375 -31.469 1 95.25 252 ALA A N 1
ATOM 1806 C CA . ALA A 1 252 ? 2.535 -87.688 -31.172 1 95.25 252 ALA A CA 1
ATOM 1807 C C . ALA A 1 252 ? 2.205 -88.5 -32.438 1 95.25 252 ALA A C 1
ATOM 1809 O O . ALA A 1 252 ? 2.523 -89.688 -32.562 1 95.25 252 ALA A O 1
ATOM 1810 N N . VAL A 1 253 ? 1.637 -87.812 -33.312 1 95.75 253 VAL A N 1
ATOM 1811 C CA . VAL A 1 253 ? 1.239 -88.438 -34.562 1 95.75 253 VAL A CA 1
ATOM 1812 C C . VAL A 1 253 ? 2.48 -88.812 -35.406 1 95.75 253 VAL A C 1
ATOM 1814 O O . VAL A 1 253 ? 2.533 -89.812 -36.031 1 95.75 253 VAL A O 1
ATOM 1817 N N . VAL A 1 254 ? 3.434 -87.938 -35.281 1 96.25 254 VAL A N 1
ATOM 1818 C CA . VAL A 1 254 ? 4.68 -88.188 -36 1 96.25 254 VAL A CA 1
ATOM 1819 C C . VAL A 1 254 ? 5.379 -89.438 -35.438 1 96.25 254 VAL A C 1
ATOM 1821 O O . VAL A 1 254 ? 5.926 -90.25 -36.188 1 96.25 254 VAL A O 1
ATOM 1824 N N . GLN A 1 255 ? 5.293 -89.562 -34.188 1 95.62 255 GLN A N 1
ATOM 1825 C CA . GLN A 1 255 ? 5.855 -90.75 -33.562 1 95.62 255 GLN A CA 1
ATOM 1826 C C . GLN A 1 255 ? 5.113 -92 -34 1 95.62 255 GLN A C 1
ATOM 1828 O O . GLN A 1 255 ? 5.734 -93.062 -34.25 1 95.62 255 GLN A O 1
ATOM 1833 N N . LEU A 1 256 ? 3.854 -91.875 -34.125 1 96.56 256 LEU A N 1
ATOM 1834 C CA . LEU A 1 256 ? 3.055 -93 -34.625 1 96.56 256 LEU A CA 1
ATOM 1835 C C . LEU A 1 256 ? 3.465 -93.375 -36.062 1 96.56 256 LEU A C 1
ATOM 1837 O O . LEU A 1 256 ? 3.637 -94.562 -36.344 1 96.56 256 LEU A O 1
ATOM 1841 N N . ILE A 1 257 ? 3.705 -92.375 -36.781 1 96.88 257 ILE A N 1
ATOM 1842 C CA . ILE A 1 257 ? 4.09 -92.625 -38.156 1 96.88 257 ILE A CA 1
ATOM 1843 C C . ILE A 1 257 ? 5.469 -93.312 -38.219 1 96.88 257 ILE A C 1
ATOM 1845 O O . ILE A 1 257 ? 5.707 -94.188 -39 1 96.88 257 ILE A O 1
ATOM 1849 N N . ASN A 1 258 ? 6.258 -92.875 -37.406 1 96.44 258 ASN A N 1
ATOM 1850 C CA . ASN A 1 258 ? 7.586 -93.438 -37.344 1 96.44 258 ASN A CA 1
ATOM 1851 C C . ASN A 1 258 ? 7.523 -94.875 -36.906 1 96.44 258 ASN A C 1
ATOM 1853 O O . ASN A 1 258 ? 8.25 -95.75 -37.438 1 96.44 258 ASN A O 1
ATOM 1857 N N . ASP A 1 259 ? 6.676 -95.188 -36.031 1 96.69 259 ASP A N 1
ATOM 1858 C CA . ASP A 1 259 ? 6.473 -96.562 -35.594 1 96.69 259 ASP A CA 1
ATOM 1859 C C . ASP A 1 259 ? 5.926 -97.438 -36.75 1 96.69 259 ASP A C 1
ATOM 1861 O O . ASP A 1 259 ? 6.359 -98.562 -36.938 1 96.69 259 ASP A O 1
ATOM 1865 N N . ILE A 1 260 ? 5.098 -96.812 -37.406 1 97.06 260 ILE A N 1
ATOM 1866 C CA . ILE A 1 260 ? 4.504 -97.562 -38.531 1 97.06 260 ILE A CA 1
ATOM 1867 C C . ILE A 1 260 ? 5.566 -97.812 -39.594 1 97.06 260 ILE A C 1
ATOM 1869 O O . ILE A 1 260 ? 5.629 -98.875 -40.188 1 97.06 260 ILE A O 1
ATOM 1873 N N . ALA A 1 261 ? 6.363 -96.875 -39.781 1 96.88 261 ALA A N 1
ATOM 1874 C CA . ALA A 1 261 ? 7.441 -97 -40.75 1 96.88 261 ALA A CA 1
ATOM 1875 C C . ALA A 1 261 ? 8.43 -98.062 -40.344 1 96.88 261 ALA A C 1
ATOM 1877 O O . ALA A 1 261 ? 8.867 -98.875 -41.188 1 96.88 261 ALA A O 1
ATOM 1878 N N . SER A 1 262 ? 8.695 -98.188 -39.156 1 96.69 262 SER A N 1
ATOM 1879 C CA . SER A 1 262 ? 9.586 -99.188 -38.625 1 96.69 262 SER A CA 1
ATOM 1880 C C . SER A 1 262 ? 8.977 -100.625 -38.781 1 96.69 262 SER A C 1
ATOM 1882 O O . SER A 1 262 ? 9.664 -101.562 -39.156 1 96.69 262 SER A O 1
ATOM 1884 N N . GLN A 1 263 ? 7.77 -100.625 -38.531 1 96.62 263 GLN A N 1
ATOM 1885 C CA . GLN A 1 263 ? 7.07 -101.875 -38.656 1 96.62 263 GLN A CA 1
ATOM 1886 C C . GLN A 1 263 ? 6.992 -102.312 -40.125 1 96.62 263 GLN A C 1
ATOM 1888 O O . GLN A 1 263 ? 7.18 -103.5 -40.469 1 96.62 263 GLN A O 1
ATOM 1893 N N . THR A 1 264 ? 6.773 -101.312 -40.906 1 96.81 264 THR A N 1
ATOM 1894 C CA . THR A 1 264 ? 6.719 -101.562 -42.344 1 96.81 264 THR A CA 1
ATOM 1895 C C . THR A 1 264 ? 8.086 -102 -42.844 1 96.81 264 THR A C 1
ATOM 1897 O O . THR A 1 264 ? 8.172 -102.938 -43.688 1 96.81 264 THR A O 1
ATOM 1900 N N . ASN A 1 265 ? 9.031 -101.438 -42.375 1 95.75 265 ASN A N 1
ATOM 1901 C CA . ASN A 1 265 ? 10.391 -101.812 -42.75 1 95.75 265 ASN A CA 1
ATOM 1902 C C . ASN A 1 265 ? 10.703 -103.25 -42.312 1 95.75 265 ASN A C 1
ATOM 1904 O O . ASN A 1 265 ? 11.297 -104 -43.094 1 95.75 265 ASN A O 1
ATOM 1908 N N . LEU A 1 266 ? 10.281 -103.688 -41.25 1 95.62 266 LEU A N 1
ATOM 1909 C CA . LEU A 1 266 ? 10.508 -105 -40.719 1 95.62 266 LEU A CA 1
ATOM 1910 C C . LEU A 1 266 ? 9.727 -106.062 -41.531 1 95.62 266 LEU A C 1
ATOM 1912 O O . LEU A 1 266 ? 10.242 -107.125 -41.844 1 95.62 266 LEU A O 1
ATOM 1916 N N . LEU A 1 267 ? 8.594 -105.625 -41.812 1 94.81 267 LEU A N 1
ATOM 1917 C CA . LEU A 1 267 ? 7.773 -106.562 -42.625 1 94.81 267 LEU A CA 1
ATOM 1918 C C . LEU A 1 267 ? 8.383 -106.75 -44 1 94.81 267 LEU A C 1
ATOM 1920 O O . LEU A 1 267 ? 8.398 -107.812 -44.531 1 94.81 267 LEU A O 1
ATOM 1924 N N . ALA A 1 268 ? 8.891 -105.625 -44.469 1 94.44 268 ALA A N 1
ATOM 1925 C CA . ALA A 1 268 ? 9.523 -105.688 -45.812 1 94.44 268 ALA A CA 1
ATOM 1926 C C . ALA A 1 268 ? 10.805 -106.5 -45.75 1 94.44 268 ALA A C 1
ATOM 1928 O O . ALA A 1 268 ? 11.094 -107.25 -46.688 1 94.44 268 ALA A O 1
ATOM 1929 N N . LEU A 1 269 ? 11.531 -106.5 -44.781 1 93.31 269 LEU A N 1
ATOM 1930 C CA . LEU A 1 269 ? 12.75 -107.312 -44.625 1 93.31 269 LEU A CA 1
ATOM 1931 C C . LEU A 1 269 ? 12.422 -108.812 -44.562 1 93.31 269 LEU A C 1
ATOM 1933 O O . LEU A 1 269 ? 13.07 -109.562 -45.219 1 93.31 269 LEU A O 1
ATOM 1937 N N . ASN A 1 270 ? 11.477 -109.062 -43.844 1 90.38 270 ASN A N 1
ATOM 1938 C CA . ASN A 1 270 ? 11.055 -110.438 -43.75 1 90.38 270 ASN A CA 1
ATOM 1939 C C . ASN A 1 270 ? 10.555 -111 -45.094 1 90.38 270 ASN A C 1
ATOM 1941 O O . ASN A 1 270 ? 10.812 -112.125 -45.438 1 90.38 270 ASN A O 1
ATOM 1945 N N . ALA A 1 271 ? 9.898 -110.062 -45.719 1 89.81 271 ALA A N 1
ATOM 1946 C CA . ALA A 1 271 ? 9.391 -110.438 -47.031 1 89.81 271 ALA A CA 1
ATOM 1947 C C . ALA A 1 271 ? 10.531 -110.625 -48.031 1 89.81 271 ALA A C 1
ATOM 1949 O O . ALA A 1 271 ? 10.461 -111.5 -48.875 1 89.81 271 ALA A O 1
ATOM 1950 N N . THR A 1 272 ? 11.516 -109.875 -47.906 1 89.94 272 THR A N 1
ATOM 1951 C CA . THR A 1 272 ? 12.688 -110.062 -48.75 1 89.94 272 THR A CA 1
ATOM 1952 C C . THR A 1 272 ? 13.359 -111.438 -48.469 1 89.94 272 THR A C 1
ATOM 1954 O O . THR A 1 272 ? 13.797 -112.125 -49.406 1 89.94 272 THR A O 1
ATOM 1957 N N . ILE A 1 273 ? 13.398 -111.812 -47.375 1 87.12 273 ILE A N 1
ATOM 1958 C CA . ILE A 1 273 ? 14.008 -113.062 -46.969 1 87.12 273 ILE A CA 1
ATOM 1959 C C . ILE A 1 273 ? 13.172 -114.25 -47.5 1 87.12 273 ILE A C 1
ATOM 1961 O O . ILE A 1 273 ? 13.719 -115.188 -48.062 1 87.12 273 ILE A O 1
ATOM 1965 N N . GLU A 1 274 ? 11.914 -114.125 -47.344 1 83 274 GLU A N 1
ATOM 1966 C CA . GLU A 1 274 ? 11.023 -115.188 -47.781 1 83 274 GLU A CA 1
ATOM 1967 C C . GLU A 1 274 ? 11.039 -115.312 -49.312 1 83 274 GLU A C 1
ATOM 1969 O O . GLU A 1 274 ? 10.992 -116.438 -49.844 1 83 274 GLU A O 1
ATOM 1974 N N . ALA A 1 275 ? 11.109 -114.125 -49.906 1 86.25 275 ALA A N 1
ATOM 1975 C CA . ALA A 1 275 ? 11.172 -114.125 -51.375 1 86.25 275 ALA A CA 1
ATOM 1976 C C . ALA A 1 275 ? 12.453 -114.812 -51.844 1 86.25 275 ALA A C 1
ATOM 1978 O O . ALA A 1 275 ? 12.445 -115.5 -52.875 1 86.25 275 ALA A O 1
ATOM 1979 N N . ALA A 1 276 ? 13.484 -114.688 -51.219 1 85.12 276 ALA A N 1
ATOM 1980 C CA . ALA A 1 276 ? 14.742 -115.312 -51.594 1 85.12 276 ALA A CA 1
ATOM 1981 C C . ALA A 1 276 ? 14.656 -116.875 -51.375 1 85.12 276 ALA A C 1
ATOM 1983 O O . ALA A 1 276 ? 15.18 -117.625 -52.188 1 85.12 276 ALA A O 1
ATOM 1984 N N . ARG A 1 277 ? 14.023 -117.25 -50.438 1 83.75 277 ARG A N 1
ATOM 1985 C CA . ARG A 1 277 ? 13.859 -118.625 -50.125 1 83.75 277 ARG A CA 1
ATOM 1986 C C . ARG A 1 277 ? 13.016 -119.375 -51.156 1 83.75 277 ARG A C 1
ATOM 1988 O O . ARG A 1 277 ? 13.211 -120.562 -51.438 1 83.75 277 ARG A O 1
ATOM 1995 N N . ALA A 1 278 ? 12.117 -118.562 -51.781 1 80.75 278 ALA A N 1
ATOM 1996 C CA . ALA A 1 278 ? 11.18 -119.188 -52.719 1 80.75 278 ALA A CA 1
ATOM 1997 C C . ALA A 1 278 ? 11.82 -119.25 -54.094 1 80.75 278 ALA A C 1
ATOM 1999 O O . ALA A 1 278 ? 11.211 -119.812 -55.031 1 80.75 278 ALA A O 1
ATOM 2000 N N . GLY A 1 279 ? 13.117 -118.875 -54.344 1 80.25 279 GLY A N 1
ATOM 2001 C CA . GLY A 1 279 ? 13.891 -119 -55.562 1 80.25 279 GLY A CA 1
ATOM 2002 C C . GLY A 1 279 ? 13.312 -118.25 -56.75 1 80.25 279 GLY A C 1
ATOM 2003 O O . GLY A 1 279 ? 13.07 -117.062 -56.656 1 80.25 279 GLY A O 1
ATOM 2004 N N . GLU A 1 280 ? 12.93 -119.062 -57.812 1 78.88 280 GLU A N 1
ATOM 2005 C CA . GLU A 1 280 ? 12.477 -118.438 -59.062 1 78.88 280 GLU A CA 1
ATOM 2006 C C . GLU A 1 280 ? 11.039 -117.938 -58.938 1 78.88 280 GLU A C 1
ATOM 2008 O O . GLU A 1 280 ? 10.688 -116.938 -59.562 1 78.88 280 GLU A O 1
ATOM 2013 N N . ALA A 1 281 ? 10.273 -118.5 -58.094 1 76.06 281 ALA A N 1
ATOM 2014 C CA . ALA A 1 281 ? 8.875 -118.125 -57.906 1 76.06 281 ALA A CA 1
ATOM 2015 C C . ALA A 1 281 ? 8.75 -116.812 -57.094 1 76.06 281 ALA A C 1
ATOM 2017 O O . ALA A 1 281 ? 7.707 -116.188 -57.125 1 76.06 281 ALA A O 1
ATOM 2018 N N . GLY A 1 282 ? 9.914 -116.438 -56.531 1 82 282 GLY A N 1
ATOM 2019 C CA . GLY A 1 282 ? 9.852 -115.312 -55.625 1 82 282 GLY A CA 1
ATOM 2020 C C . GLY A 1 282 ? 10.508 -114.062 -56.156 1 82 282 GLY A C 1
ATOM 2021 O O . GLY A 1 282 ? 10.539 -113.062 -55.5 1 82 282 GLY A O 1
ATOM 2022 N N . LYS A 1 283 ? 10.953 -114.125 -57.312 1 86.31 283 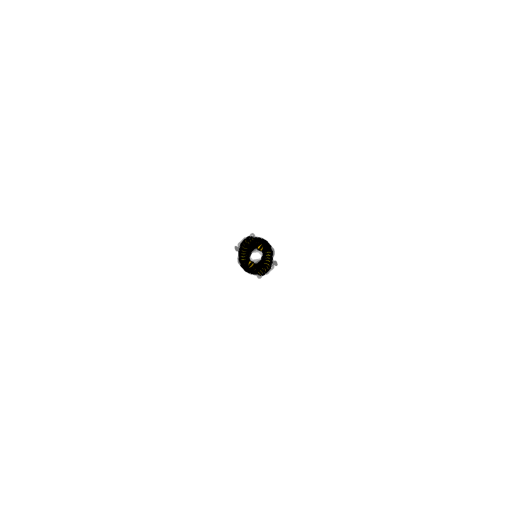LYS A N 1
ATOM 2023 C CA . LYS A 1 283 ? 11.719 -113 -57.875 1 86.31 283 LYS A CA 1
ATOM 2024 C C . LYS A 1 283 ? 10.867 -111.75 -57.969 1 86.31 283 LYS A C 1
ATOM 2026 O O . LYS A 1 283 ? 11.336 -110.625 -57.656 1 86.31 283 LYS A O 1
ATOM 2031 N N . GLY A 1 284 ? 9.625 -111.812 -58.375 1 82.94 284 GLY A N 1
ATOM 2032 C CA . GLY A 1 284 ? 8.734 -110.688 -58.469 1 82.94 284 GLY A CA 1
ATOM 2033 C C . GLY A 1 284 ? 8.414 -110.062 -57.094 1 82.94 284 GLY A C 1
ATOM 2034 O O . GLY A 1 284 ? 8.398 -108.812 -56.969 1 82.94 284 GLY A O 1
ATOM 2035 N N . PHE A 1 285 ? 8.359 -110.938 -56.094 1 86.69 285 PHE A N 1
ATOM 2036 C CA . PHE A 1 285 ? 8.039 -110.5 -54.75 1 86.69 285 PHE A CA 1
ATOM 2037 C C . PHE A 1 285 ? 9.25 -109.812 -54.094 1 86.69 285 PHE A C 1
ATOM 2039 O O . PHE A 1 285 ? 9.109 -108.875 -53.312 1 86.69 285 PHE A O 1
ATOM 2046 N N . ALA A 1 286 ? 10.398 -110.312 -54.469 1 88.94 286 ALA A N 1
ATOM 2047 C CA . ALA A 1 286 ? 11.625 -109.75 -53.938 1 88.94 286 ALA A CA 1
ATOM 2048 C C . ALA A 1 286 ? 11.773 -108.312 -54.344 1 88.94 286 ALA A C 1
ATOM 2050 O O . ALA A 1 286 ? 12.195 -107.438 -53.562 1 88.94 286 ALA A O 1
ATOM 2051 N N . VAL A 1 287 ? 11.242 -107.938 -55.531 1 90.38 287 VAL A N 1
ATOM 2052 C CA . VAL A 1 287 ? 11.32 -106.625 -56.031 1 90.38 287 VAL A CA 1
ATOM 2053 C C . VAL A 1 287 ? 10.344 -105.688 -55.281 1 90.38 287 VAL A C 1
ATOM 2055 O O . VAL A 1 287 ? 10.703 -104.625 -54.875 1 90.38 287 VAL A O 1
ATOM 2058 N N . VAL A 1 288 ? 9.25 -106.25 -55.062 1 91.19 288 VAL A N 1
ATOM 2059 C CA . VAL A 1 288 ? 8.234 -105.5 -54.344 1 91.19 288 VAL A CA 1
ATOM 2060 C C . VAL A 1 288 ? 8.672 -105.25 -52.906 1 91.19 288 VAL A C 1
ATOM 2062 O O . VAL A 1 288 ? 8.562 -104.188 -52.344 1 91.19 288 VAL A O 1
ATOM 2065 N N . ALA A 1 289 ? 9.148 -106.25 -52.281 1 92.69 289 ALA A N 1
ATOM 2066 C CA . ALA A 1 289 ? 9.578 -106.188 -50.875 1 92.69 289 ALA A CA 1
ATOM 2067 C C . ALA A 1 289 ? 10.719 -105.188 -50.719 1 92.69 289 ALA A C 1
ATOM 2069 O O . ALA A 1 289 ? 10.742 -104.438 -49.75 1 92.69 289 ALA A O 1
ATOM 2070 N N . THR A 1 290 ? 11.57 -105.125 -51.688 1 94.06 290 THR A N 1
A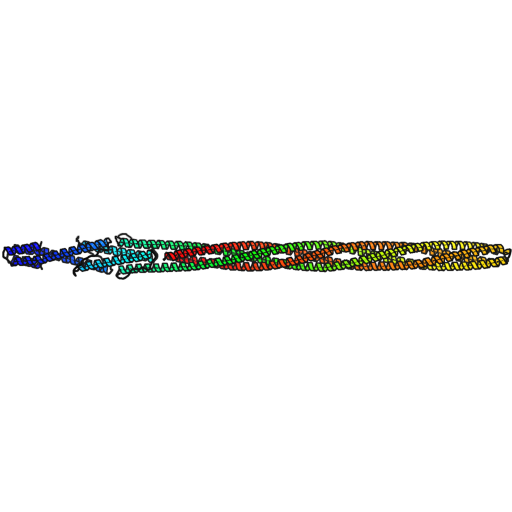TOM 2071 C CA . THR A 1 290 ? 12.695 -104.188 -51.625 1 94.06 290 THR A CA 1
ATOM 2072 C C . THR A 1 290 ? 12.219 -102.75 -51.781 1 94.06 290 THR A C 1
ATOM 2074 O O . THR A 1 290 ? 12.703 -101.875 -51.094 1 94.06 290 THR A O 1
ATOM 2077 N N . GLU A 1 291 ? 11.25 -102.688 -52.562 1 95.19 291 GLU A N 1
ATOM 2078 C CA . GLU A 1 291 ? 10.719 -101.312 -52.781 1 95.19 291 GLU A CA 1
ATOM 2079 C C . GLU A 1 291 ? 9.953 -100.812 -51.562 1 95.19 291 GLU A C 1
ATOM 2081 O O . GLU A 1 291 ? 10.086 -99.688 -51.156 1 95.19 291 GLU A O 1
ATOM 2086 N N . VAL A 1 292 ? 9.234 -101.625 -50.969 1 95.69 292 VAL A N 1
ATOM 2087 C CA . VAL A 1 292 ? 8.508 -101.312 -49.75 1 95.69 292 VAL A CA 1
ATOM 2088 C C . VAL A 1 292 ? 9.492 -101 -48.625 1 95.69 292 VAL A C 1
ATOM 2090 O O . VAL A 1 292 ? 9.273 -100.062 -47.844 1 95.69 292 VAL A O 1
ATOM 2093 N N . LYS A 1 293 ? 10.508 -101.688 -48.594 1 95.81 293 LYS A N 1
ATOM 2094 C CA . LYS A 1 293 ? 11.555 -101.438 -47.625 1 95.81 293 LYS A CA 1
ATOM 2095 C C . LYS A 1 293 ? 12.148 -100.062 -47.812 1 95.81 293 LYS A C 1
ATOM 2097 O O . LYS A 1 293 ? 12.32 -99.312 -46.844 1 95.81 293 LYS A O 1
ATOM 2102 N N . ASN A 1 294 ? 12.375 -99.688 -49.031 1 96.25 294 ASN A N 1
ATOM 2103 C CA . ASN A 1 294 ? 12.914 -98.375 -49.344 1 96.25 294 ASN A CA 1
ATOM 2104 C C . ASN A 1 294 ? 11.945 -97.25 -48.969 1 96.25 294 ASN A C 1
ATOM 2106 O O . ASN A 1 294 ? 12.359 -96.188 -48.438 1 96.25 294 ASN A O 1
ATOM 2110 N N . LEU A 1 295 ? 10.766 -97.438 -49.188 1 96.31 295 LEU A N 1
ATOM 2111 C CA . LEU A 1 295 ? 9.742 -96.5 -48.875 1 96.31 295 LEU A CA 1
ATOM 2112 C C . LEU A 1 295 ? 9.578 -96.312 -47.375 1 96.31 295 LEU A C 1
ATOM 2114 O O . LEU A 1 295 ? 9.391 -95.188 -46.875 1 96.31 295 LEU A O 1
ATOM 2118 N N . ALA A 1 296 ? 9.633 -97.375 -46.688 1 96.75 296 ALA A N 1
ATOM 2119 C CA . ALA A 1 296 ? 9.57 -97.312 -45.25 1 96.75 296 ALA A CA 1
ATOM 2120 C C . ALA A 1 296 ? 10.75 -96.562 -44.656 1 96.75 296 ALA A C 1
ATOM 2122 O O . ALA A 1 296 ? 10.586 -95.75 -43.719 1 96.75 296 ALA A O 1
ATOM 2123 N N . ASN A 1 297 ? 11.898 -96.75 -45.281 1 96.5 297 ASN A N 1
ATOM 2124 C CA . ASN A 1 297 ? 13.086 -96 -44.844 1 96.5 297 ASN A CA 1
ATOM 2125 C C . ASN A 1 297 ? 12.961 -94.5 -45.125 1 96.5 297 ASN A C 1
ATOM 2127 O O . ASN A 1 297 ? 13.383 -93.688 -44.312 1 96.5 297 ASN A O 1
ATOM 2131 N N . GLN A 1 298 ? 12.375 -94.25 -46.188 1 96.31 298 GLN A N 1
ATOM 2132 C CA . GLN A 1 298 ? 12.148 -92.812 -46.531 1 96.31 298 GLN A CA 1
ATOM 2133 C C . GLN A 1 298 ? 11.156 -92.188 -45.562 1 96.31 298 GLN A C 1
ATOM 2135 O O . GLN A 1 298 ? 11.344 -91 -45.156 1 96.31 298 GLN A O 1
ATOM 2140 N N . THR A 1 299 ? 10.195 -92.875 -45.188 1 97 299 THR A N 1
ATOM 2141 C CA . THR A 1 299 ? 9.211 -92.375 -44.25 1 97 299 THR A CA 1
ATOM 2142 C C . THR A 1 299 ? 9.852 -92.125 -42.875 1 97 299 THR A C 1
ATOM 2144 O O . THR A 1 299 ? 9.602 -91.125 -42.25 1 97 299 THR A O 1
ATOM 2147 N N . ALA A 1 300 ? 10.625 -93.125 -42.5 1 96.44 300 ALA A N 1
ATOM 2148 C CA . ALA A 1 300 ? 11.305 -93 -41.219 1 96.44 300 ALA A CA 1
ATOM 2149 C C . ALA A 1 300 ? 12.211 -91.812 -41.188 1 96.44 300 ALA A C 1
ATOM 2151 O O . ALA A 1 300 ? 12.234 -91.062 -40.188 1 96.44 300 ALA A O 1
ATOM 2152 N N . LYS A 1 301 ? 12.891 -91.5 -42.281 1 96.56 301 LYS A N 1
ATOM 2153 C CA . LYS A 1 301 ? 13.75 -90.312 -42.375 1 96.56 301 LYS A CA 1
ATOM 2154 C C . LYS A 1 301 ? 12.922 -89.062 -42.344 1 96.56 301 LYS A C 1
ATOM 2156 O O . LYS A 1 301 ? 13.289 -88.062 -41.688 1 96.56 301 LYS A O 1
ATOM 2161 N N . ALA A 1 302 ? 11.898 -89.062 -43 1 95.88 302 ALA A N 1
ATOM 2162 C CA . ALA A 1 302 ? 11.008 -87.938 -43.031 1 95.88 302 ALA A CA 1
ATOM 2163 C C . ALA A 1 302 ? 10.43 -87.625 -41.656 1 95.88 302 ALA A C 1
ATOM 2165 O O . ALA A 1 302 ? 10.328 -86.5 -41.25 1 95.88 302 ALA A O 1
ATOM 2166 N N . THR A 1 303 ? 10.047 -88.625 -40.938 1 95.94 303 THR A N 1
ATOM 2167 C CA . THR A 1 303 ? 9.469 -88.438 -39.625 1 95.94 303 THR A CA 1
ATOM 2168 C C . THR A 1 303 ? 10.516 -87.875 -38.625 1 95.94 303 THR A C 1
ATOM 2170 O O . THR A 1 303 ? 10.188 -87.125 -37.719 1 95.94 303 THR A O 1
ATOM 2173 N N . GLU A 1 304 ? 11.742 -88.312 -38.906 1 95.25 304 GLU A N 1
ATOM 2174 C CA . GLU A 1 304 ? 12.82 -87.812 -38.062 1 95.25 304 GLU A CA 1
ATOM 2175 C C . GLU A 1 304 ? 13 -86.312 -38.312 1 95.25 304 GLU A C 1
ATOM 2177 O O . GLU A 1 304 ? 13.195 -85.562 -37.375 1 95.25 304 GLU A O 1
ATOM 2182 N N . ASP A 1 305 ? 12.836 -85.938 -39.5 1 94.12 305 ASP A N 1
ATOM 2183 C CA . ASP A 1 305 ? 12.93 -84.5 -39.844 1 94.12 305 ASP A CA 1
ATOM 2184 C C . ASP A 1 305 ? 11.797 -83.688 -39.219 1 94.12 305 ASP A C 1
ATOM 2186 O O . ASP A 1 305 ? 12.016 -82.625 -38.656 1 94.12 305 ASP A O 1
ATOM 2190 N N . ILE A 1 306 ? 10.68 -84.25 -39.188 1 95.19 306 ILE A N 1
ATOM 2191 C CA . ILE A 1 306 ? 9.523 -83.562 -38.625 1 95.19 306 ILE A CA 1
ATOM 2192 C C . ILE A 1 306 ? 9.672 -83.438 -37.094 1 95.19 306 ILE A C 1
ATOM 2194 O O . ILE A 1 306 ? 9.312 -82.438 -36.5 1 95.19 306 ILE A O 1
ATOM 2198 N N . THR A 1 307 ? 10.156 -84.562 -36.562 1 94.75 307 THR A N 1
ATOM 2199 C CA . THR A 1 307 ? 10.344 -84.625 -35.125 1 94.75 307 THR A CA 1
ATOM 2200 C C . THR A 1 307 ? 11.273 -83.5 -34.688 1 94.75 307 THR A C 1
ATOM 2202 O O . THR A 1 307 ? 11 -82.75 -33.719 1 94.75 307 THR A O 1
ATOM 2205 N N . ALA A 1 308 ? 12.352 -83.188 -35.469 1 93.44 308 ALA A N 1
ATOM 2206 C CA . ALA A 1 308 ? 13.289 -82.125 -35.188 1 93.44 308 ALA A CA 1
ATOM 2207 C C . ALA A 1 308 ? 12.625 -80.75 -35.312 1 93.44 308 ALA A C 1
ATOM 2209 O O . ALA A 1 308 ? 12.797 -79.875 -34.469 1 93.44 308 ALA A O 1
ATOM 2210 N N . GLN A 1 309 ? 11.852 -80.625 -36.281 1 90.5 309 GLN A N 1
ATOM 2211 C CA . GLN A 1 309 ? 11.188 -79.375 -36.562 1 90.5 309 GLN A CA 1
ATOM 2212 C C . GLN A 1 309 ? 10.117 -79.062 -35.5 1 90.5 309 GLN A C 1
ATOM 2214 O O . GLN A 1 309 ? 9.992 -77.938 -35.062 1 90.5 309 GLN A O 1
ATOM 2219 N N . ILE A 1 310 ? 9.406 -80.062 -35.125 1 92.81 310 ILE A N 1
ATOM 2220 C CA . ILE A 1 310 ? 8.336 -79.875 -34.156 1 92.81 310 ILE A CA 1
ATOM 2221 C C . ILE A 1 310 ? 8.922 -79.5 -32.812 1 92.81 310 ILE A C 1
ATOM 2223 O O . ILE A 1 310 ? 8.352 -78.688 -32.062 1 92.81 310 ILE A O 1
ATOM 2227 N N . THR A 1 311 ? 10.016 -80.188 -32.5 1 92.38 311 THR A N 1
ATOM 2228 C CA . THR A 1 311 ? 10.703 -79.812 -31.266 1 92.38 311 THR A CA 1
ATOM 2229 C C . THR A 1 311 ? 11.141 -78.375 -31.25 1 92.38 311 THR A C 1
ATOM 2231 O O . THR A 1 311 ? 10.992 -77.688 -30.234 1 92.38 311 THR A O 1
ATOM 2234 N N . GLN A 1 312 ? 11.578 -77.938 -32.375 1 87.62 312 GLN A N 1
ATOM 2235 C CA . GLN A 1 312 ? 11.969 -76.5 -32.5 1 87.62 312 GLN A CA 1
ATOM 2236 C C . GLN A 1 312 ? 10.758 -75.562 -32.375 1 87.62 312 GLN A C 1
ATOM 2238 O O . GLN A 1 312 ? 10.82 -74.562 -31.719 1 87.62 312 GLN A O 1
ATOM 2243 N N . VAL A 1 313 ? 9.672 -75.938 -32.938 1 88 313 VAL A N 1
ATOM 2244 C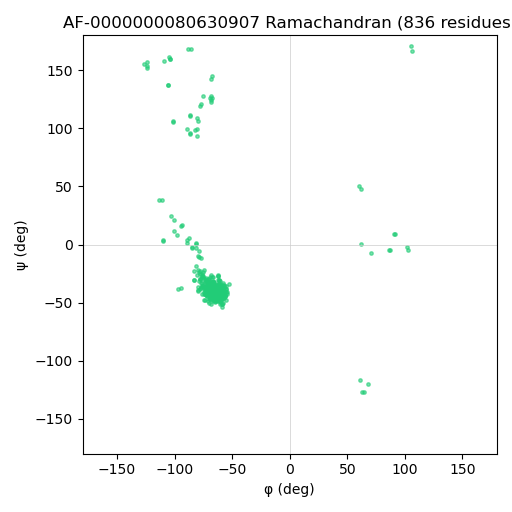 CA . VAL A 1 313 ? 8.445 -75.188 -32.875 1 88 313 VAL A CA 1
ATOM 2245 C C . VAL A 1 313 ? 7.957 -75.062 -31.438 1 88 313 VAL A C 1
ATOM 2247 O O . VAL A 1 313 ? 7.562 -74 -30.969 1 88 313 VAL A O 1
ATOM 2250 N N . GLN A 1 314 ? 7.973 -76.188 -30.766 1 90.31 314 GLN A N 1
ATOM 2251 C CA . GLN A 1 314 ? 7.527 -76.25 -29.375 1 90.31 314 GLN A CA 1
ATOM 2252 C C . GLN A 1 314 ? 8.398 -75.312 -28.5 1 90.31 314 GLN A C 1
ATOM 2254 O O . GLN A 1 314 ? 7.891 -74.562 -27.672 1 90.31 314 GLN A O 1
ATOM 2259 N N . SER A 1 315 ? 9.742 -75.312 -28.766 1 91.06 315 SER A N 1
ATOM 2260 C CA . SER A 1 315 ? 10.672 -74.5 -27.969 1 91.06 315 SER A CA 1
ATOM 2261 C C . SER A 1 315 ? 10.469 -73 -28.234 1 91.06 315 SER A C 1
ATOM 2263 O O . SER A 1 315 ? 10.383 -72.25 -27.281 1 91.06 315 SER A O 1
ATOM 2265 N N . VAL A 1 316 ? 10.352 -72.625 -29.422 1 87.56 316 VAL A N 1
ATOM 2266 C CA . VAL A 1 316 ? 10.203 -71.25 -29.797 1 87.56 316 VAL A CA 1
ATOM 2267 C C . VAL A 1 316 ? 8.852 -70.75 -29.312 1 87.56 316 VAL A C 1
ATOM 2269 O O . VAL A 1 316 ? 8.742 -69.562 -28.891 1 87.56 316 VAL A O 1
ATOM 2272 N N . THR A 1 317 ? 7.855 -71.5 -29.391 1 88.56 317 THR A N 1
ATOM 2273 C CA . THR A 1 317 ? 6.531 -71.125 -28.906 1 88.56 317 THR A CA 1
ATOM 2274 C C . THR A 1 317 ? 6.559 -70.812 -27.406 1 88.56 317 THR A C 1
ATOM 2276 O O . THR A 1 317 ? 5.977 -69.875 -26.953 1 88.56 317 THR A O 1
ATOM 2279 N N . ARG A 1 318 ? 7.309 -71.625 -26.625 1 92 318 ARG A N 1
ATOM 2280 C CA . ARG A 1 318 ? 7.438 -71.375 -25.188 1 92 318 ARG A CA 1
ATOM 2281 C C . ARG A 1 318 ? 8.18 -70.062 -24.891 1 92 318 ARG A C 1
ATOM 2283 O O . ARG A 1 318 ? 7.785 -69.312 -24.016 1 92 318 ARG A O 1
ATOM 2290 N N . ASP A 1 319 ? 9.172 -69.812 -25.734 1 89.31 319 ASP A N 1
ATOM 2291 C CA . ASP A 1 319 ? 9.93 -68.625 -25.562 1 89.31 319 ASP A CA 1
ATOM 2292 C C . ASP A 1 319 ? 9.07 -67.375 -25.891 1 89.31 319 ASP A C 1
ATOM 2294 O O . ASP A 1 319 ? 9.125 -66.375 -25.188 1 89.31 319 ASP A O 1
ATOM 2298 N N . THR A 1 320 ? 8.32 -67.5 -26.859 1 88.38 320 THR A N 1
ATOM 2299 C CA . THR A 1 320 ? 7.438 -66.438 -27.266 1 88.38 320 THR A CA 1
ATOM 2300 C C . THR A 1 320 ? 6.387 -66.125 -26.188 1 88.38 320 THR A C 1
ATOM 2302 O O . THR A 1 320 ? 6.062 -65 -25.906 1 88.38 320 THR A O 1
ATOM 2305 N N . ALA A 1 321 ? 5.844 -67.25 -25.656 1 89.19 321 ALA A N 1
ATOM 2306 C CA . ALA A 1 321 ? 4.871 -67.125 -24.578 1 89.19 321 ALA A CA 1
ATOM 2307 C C . ALA A 1 321 ? 5.461 -66.312 -23.406 1 89.19 321 ALA A C 1
ATOM 2309 O O . ALA A 1 321 ? 4.789 -65.438 -22.828 1 89.19 321 ALA A O 1
ATOM 2310 N N . ALA A 1 322 ? 6.754 -66.5 -23.109 1 91.06 322 ALA A N 1
ATOM 2311 C CA . ALA A 1 322 ? 7.43 -65.812 -22.016 1 91.06 322 ALA A CA 1
ATOM 2312 C C . ALA A 1 322 ? 7.598 -64.375 -22.344 1 91.06 322 ALA A C 1
ATOM 2314 O O . ALA A 1 322 ? 7.391 -63.5 -21.484 1 91.06 322 ALA A O 1
ATOM 2315 N N . VAL A 1 323 ? 7.938 -64.062 -23.547 1 89.75 323 VAL A N 1
ATOM 2316 C CA . VAL A 1 323 ? 8.133 -62.688 -23.984 1 89.75 323 VAL A CA 1
ATOM 2317 C C . VAL A 1 323 ? 6.812 -61.906 -23.906 1 89.75 323 VAL A C 1
ATOM 2319 O O . VAL A 1 323 ? 6.762 -60.781 -23.406 1 89.75 323 VAL A O 1
ATOM 2322 N N . ILE A 1 324 ? 5.773 -62.531 -24.312 1 88.62 324 ILE A N 1
ATOM 2323 C CA . ILE A 1 324 ? 4.461 -61.906 -24.344 1 88.62 324 ILE A CA 1
ATOM 2324 C C . ILE A 1 324 ? 3.975 -61.625 -22.922 1 88.62 324 ILE A C 1
ATOM 2326 O O . ILE A 1 324 ? 3.393 -60.594 -22.656 1 88.62 324 ILE A O 1
ATOM 2330 N N . GLN A 1 325 ? 4.25 -62.531 -22.078 1 90.88 325 GLN A N 1
ATOM 2331 C CA . GLN A 1 325 ? 3.891 -62.344 -20.672 1 90.88 325 GLN A CA 1
ATOM 2332 C C . GLN A 1 325 ? 4.66 -61.188 -20.062 1 90.88 325 GLN A C 1
ATOM 2334 O O . GLN A 1 325 ? 4.102 -60.406 -19.297 1 90.88 325 GLN A O 1
ATOM 2339 N N . HIS A 1 326 ? 5.918 -61.062 -20.422 1 93 326 HIS A N 1
ATOM 2340 C CA . HIS A 1 326 ? 6.738 -59.969 -19.938 1 93 326 HIS A CA 1
ATOM 2341 C C . HIS A 1 326 ? 6.215 -58.625 -20.438 1 93 326 HIS A C 1
ATOM 2343 O O . HIS A 1 326 ? 6.145 -57.656 -19.688 1 93 326 HIS A O 1
ATOM 2349 N N . VAL A 1 327 ? 5.84 -58.594 -21.656 1 92.56 327 VAL A N 1
ATOM 2350 C CA . VAL A 1 327 ? 5.281 -57.375 -22.25 1 92.56 327 VAL A CA 1
ATOM 2351 C C . VAL A 1 327 ? 3.986 -57 -21.531 1 92.56 327 VAL A C 1
ATOM 2353 O O . VAL A 1 327 ? 3.758 -55.844 -21.219 1 92.56 327 VAL A O 1
ATOM 2356 N N . GLY A 1 328 ? 3.17 -58 -21.297 1 93.06 328 GLY A N 1
ATOM 2357 C CA . GLY A 1 328 ? 1.952 -57.75 -20.547 1 93.06 328 GLY A CA 1
ATOM 2358 C C . GLY A 1 328 ? 2.209 -57.125 -19.188 1 93.06 328 GLY A C 1
ATOM 2359 O O . GLY A 1 328 ? 1.501 -56.188 -18.781 1 93.06 328 GLY A O 1
ATOM 2360 N N . GLY A 1 329 ? 3.225 -57.531 -18.469 1 94.5 329 GLY A N 1
ATOM 2361 C CA . GLY A 1 329 ? 3.611 -56.969 -17.203 1 94.5 329 GLY A CA 1
ATOM 2362 C C . GLY A 1 329 ? 4.07 -55.5 -17.312 1 94.5 329 GLY A C 1
ATOM 2363 O O . GLY A 1 329 ? 3.707 -54.688 -16.484 1 94.5 329 GLY A O 1
ATOM 2364 N N . MET A 1 330 ? 4.84 -55.219 -18.312 1 94.19 330 MET A N 1
ATOM 2365 C CA . MET A 1 330 ? 5.324 -53.875 -18.531 1 94.19 330 MET A CA 1
ATOM 2366 C C . MET A 1 330 ? 4.172 -52.906 -18.828 1 94.19 330 MET A C 1
ATOM 2368 O O . MET A 1 330 ? 4.148 -51.781 -18.328 1 94.19 330 MET A O 1
ATOM 2372 N N . ILE A 1 331 ? 3.229 -53.375 -19.578 1 94.88 331 ILE A N 1
ATOM 2373 C CA . ILE A 1 331 ? 2.068 -52.562 -19.922 1 94.88 331 ILE A CA 1
ATOM 2374 C C . ILE A 1 331 ? 1.221 -52.312 -18.672 1 94.88 331 ILE A C 1
ATOM 2376 O O . ILE A 1 331 ? 0.671 -51.25 -18.5 1 94.88 331 ILE A O 1
ATOM 2380 N N . HIS A 1 332 ? 1.153 -53.312 -17.859 1 94.31 332 HIS A N 1
ATOM 2381 C CA . HIS A 1 332 ? 0.449 -53.156 -16.594 1 94.31 332 HIS A CA 1
ATOM 2382 C C . HIS A 1 332 ? 1.115 -52.062 -15.727 1 94.31 332 HIS A C 1
ATOM 2384 O O . HIS A 1 332 ? 0.432 -51.25 -15.125 1 94.31 332 HIS A O 1
ATOM 2390 N N . ASP A 1 333 ? 2.414 -52.062 -15.703 1 95.69 333 ASP A N 1
ATOM 2391 C CA . ASP A 1 333 ? 3.158 -51.031 -14.977 1 95.69 333 ASP A CA 1
ATOM 2392 C C . ASP A 1 333 ? 2.879 -49.625 -15.539 1 95.69 333 ASP A C 1
ATOM 2394 O O . ASP A 1 333 ? 2.729 -48.688 -14.789 1 95.69 333 ASP A O 1
ATOM 2398 N N . ILE A 1 334 ? 2.801 -49.594 -16.828 1 96.25 334 ILE A N 1
ATOM 2399 C CA . ILE A 1 334 ? 2.506 -48.344 -17.484 1 96.25 334 ILE A CA 1
ATOM 2400 C C . ILE A 1 334 ? 1.134 -47.812 -17.047 1 96.25 334 ILE A C 1
ATOM 2402 O O . ILE A 1 334 ? 0.964 -46.625 -16.766 1 96.25 334 ILE A O 1
ATOM 2406 N N . ASP A 1 335 ? 0.203 -48.656 -16.969 1 95.12 335 ASP A N 1
ATOM 2407 C CA . ASP A 1 335 ? -1.14 -48.312 -16.531 1 95.12 335 ASP A CA 1
ATOM 2408 C C . ASP A 1 335 ? -1.117 -47.781 -15.094 1 95.12 335 ASP A C 1
ATOM 2410 O O . ASP A 1 335 ? -1.753 -46.75 -14.797 1 95.12 335 ASP A O 1
ATOM 2414 N N . GLU A 1 336 ? -0.36 -48.406 -14.211 1 95.56 336 GLU A N 1
ATOM 2415 C CA . GLU A 1 336 ? -0.247 -47.969 -12.828 1 95.56 336 GLU A CA 1
ATOM 2416 C C . GLU A 1 336 ? 0.401 -46.594 -12.734 1 95.56 336 GLU A C 1
ATOM 2418 O O . GLU A 1 336 ? -0.034 -45.719 -11.953 1 95.56 336 GLU A O 1
ATOM 2423 N N . ILE A 1 337 ? 1.395 -46.375 -13.5 1 96.12 337 ILE A N 1
ATOM 2424 C CA . ILE A 1 337 ? 2.076 -45.094 -13.523 1 96.12 337 ILE A CA 1
ATOM 2425 C C . ILE A 1 337 ? 1.114 -44 -14.008 1 96.12 337 ILE A C 1
ATOM 2427 O O . ILE A 1 337 ? 1.096 -42.906 -13.477 1 96.12 337 ILE A O 1
ATOM 2431 N N . ALA A 1 338 ? 0.374 -44.375 -15.047 1 96.56 338 ALA A N 1
ATOM 2432 C CA . ALA A 1 338 ? -0.598 -43.406 -15.578 1 96.56 338 ALA A CA 1
ATOM 2433 C C . ALA A 1 338 ? -1.59 -42.969 -14.508 1 96.56 338 ALA A C 1
ATOM 2435 O O . ALA A 1 338 ? -1.93 -41.812 -14.406 1 96.56 338 ALA A O 1
ATOM 2436 N N . VAL A 1 339 ? -1.995 -43.906 -13.664 1 95.12 339 VAL A N 1
ATOM 2437 C CA . VAL A 1 339 ? -2.908 -43.594 -12.562 1 95.12 339 VAL A CA 1
ATOM 2438 C C . VAL A 1 339 ? -2.234 -42.656 -11.578 1 95.12 339 VAL A C 1
ATOM 2440 O O . VAL A 1 339 ? -2.854 -41.688 -11.109 1 95.12 339 VAL A O 1
ATOM 2443 N N . GLY A 1 340 ? -0.989 -42.906 -11.305 1 95.56 340 GLY A N 1
ATOM 2444 C CA . GLY A 1 340 ? -0.235 -42.031 -10.43 1 95.56 340 GLY A CA 1
ATOM 2445 C C . GLY A 1 340 ? -0.095 -40.625 -10.984 1 95.56 340 GLY A C 1
ATOM 2446 O O . GLY A 1 340 ? -0.275 -39.625 -10.258 1 95.56 340 GLY A O 1
ATOM 2447 N N . ILE A 1 341 ? 0.185 -40.5 -12.234 1 96.06 341 ILE A N 1
ATOM 2448 C CA . ILE A 1 341 ? 0.334 -39.219 -12.875 1 96.06 341 ILE A CA 1
ATOM 2449 C C . ILE A 1 341 ? -1.006 -38.469 -12.875 1 96.06 341 ILE A C 1
ATOM 2451 O O . ILE A 1 341 ? -1.055 -37.25 -12.672 1 96.06 341 ILE A O 1
ATOM 2455 N N . ALA A 1 342 ? -2.072 -39.188 -13.148 1 95.94 342 ALA A N 1
ATOM 2456 C CA . ALA A 1 342 ? -3.404 -38.594 -13.109 1 95.94 342 ALA A CA 1
ATOM 2457 C C . ALA A 1 342 ? -3.684 -37.969 -11.742 1 95.94 342 ALA A C 1
ATOM 2459 O O . ALA A 1 342 ? -4.223 -36.875 -11.656 1 95.94 342 ALA A O 1
ATOM 2460 N N . GLY A 1 343 ? -3.314 -38.688 -10.688 1 95.88 343 GLY A N 1
ATOM 2461 C CA . GLY A 1 343 ? -3.459 -38.156 -9.344 1 95.88 343 GLY A CA 1
ATOM 2462 C C . GLY A 1 343 ? -2.654 -36.875 -9.117 1 95.88 343 GLY A C 1
ATOM 2463 O O . GLY A 1 343 ? -3.154 -35.938 -8.531 1 95.88 343 GLY A O 1
ATOM 2464 N N . ALA A 1 344 ? -1.455 -36.875 -9.531 1 96 344 ALA A N 1
ATOM 2465 C CA . ALA A 1 344 ? -0.599 -35.688 -9.406 1 96 344 ALA A CA 1
ATOM 2466 C C . ALA A 1 344 ? -1.178 -34.5 -10.18 1 96 344 ALA A C 1
ATOM 2468 O O . ALA A 1 344 ? -1.13 -33.375 -9.711 1 96 344 ALA A O 1
ATOM 2469 N N . ALA A 1 345 ? -1.688 -34.781 -11.359 1 95.44 345 ALA A N 1
ATOM 2470 C CA . ALA A 1 345 ? -2.299 -33.75 -12.18 1 95.44 345 ALA A CA 1
ATOM 2471 C C . ALA A 1 345 ? -3.523 -33.156 -11.484 1 95.44 345 ALA A C 1
ATOM 2473 O O . ALA A 1 345 ? -3.756 -31.938 -11.547 1 95.44 345 ALA A O 1
ATOM 2474 N N . GLU A 1 346 ? -4.27 -34 -10.805 1 95.56 346 GLU A N 1
ATOM 2475 C CA . GLU A 1 346 ? -5.422 -33.5 -10.047 1 95.56 346 GLU A CA 1
ATOM 2476 C C . GLU A 1 346 ? -4.988 -32.594 -8.898 1 95.56 346 GLU A C 1
ATOM 2478 O O . GLU A 1 346 ? -5.602 -31.562 -8.656 1 95.56 346 GLU A O 1
ATOM 2483 N N . GLN A 1 347 ? -3.979 -33.031 -8.242 1 94.81 347 GLN A N 1
ATOM 2484 C CA . GLN A 1 347 ? -3.426 -32.219 -7.172 1 94.81 347 GLN A CA 1
ATOM 2485 C C . GLN A 1 347 ? -2.939 -30.859 -7.703 1 94.81 347 GLN A C 1
ATOM 2487 O O . GLN A 1 347 ? -3.162 -29.828 -7.074 1 94.81 347 GLN A O 1
ATOM 2492 N N . GLN A 1 348 ? -2.299 -30.891 -8.797 1 95.25 348 GLN A N 1
ATOM 2493 C CA . GLN A 1 348 ? -1.835 -29.656 -9.438 1 95.25 348 GLN A CA 1
ATOM 2494 C C . GLN A 1 348 ? -3.002 -28.734 -9.766 1 95.25 348 GLN A C 1
ATOM 2496 O O . GLN A 1 348 ? -2.939 -27.531 -9.5 1 95.25 348 GLN A O 1
ATOM 2501 N N . SER A 1 349 ? -4 -29.312 -10.336 1 96.44 349 SER A N 1
ATOM 2502 C CA . SER A 1 349 ? -5.172 -28.531 -10.711 1 96.44 349 SER A CA 1
ATOM 2503 C C . SER A 1 349 ? -5.785 -27.844 -9.5 1 96.44 349 SER A C 1
ATOM 2505 O O . SER A 1 349 ? -6.133 -26.656 -9.562 1 96.44 349 SER A O 1
ATOM 2507 N N . ALA A 1 350 ? -5.859 -28.547 -8.391 1 95.62 350 ALA A N 1
ATOM 2508 C CA . ALA A 1 350 ? -6.41 -27.984 -7.164 1 95.62 350 ALA A CA 1
ATOM 2509 C C . ALA A 1 350 ? -5.531 -26.844 -6.645 1 95.62 350 ALA A C 1
ATOM 2511 O O . ALA A 1 350 ? -6.039 -25.797 -6.238 1 95.62 350 ALA A O 1
ATOM 2512 N N . ALA A 1 351 ? -4.273 -27.047 -6.656 1 95.25 351 ALA A N 1
ATOM 2513 C CA . ALA A 1 351 ? -3.332 -26.047 -6.18 1 95.25 351 ALA A CA 1
ATOM 2514 C C . ALA A 1 351 ? -3.357 -24.797 -7.066 1 95.25 351 ALA A C 1
ATOM 2516 O O . ALA A 1 351 ? -3.277 -23.672 -6.574 1 95.25 351 ALA A O 1
ATOM 2517 N N . ILE A 1 352 ? -3.486 -24.984 -8.328 1 95.31 352 ILE A N 1
ATOM 2518 C CA . ILE A 1 352 ? -3.527 -23.875 -9.273 1 95.31 352 ILE A CA 1
ATOM 2519 C C . ILE A 1 352 ? -4.812 -23.078 -9.07 1 95.31 352 ILE A C 1
ATOM 2521 O O . ILE A 1 352 ? -4.812 -21.859 -9.203 1 95.31 352 ILE A O 1
ATOM 2525 N N . ASP A 1 353 ? -5.875 -23.766 -8.789 1 95.25 353 ASP A N 1
ATOM 2526 C CA . ASP A 1 353 ? -7.121 -23.078 -8.477 1 95.25 353 ASP A CA 1
ATOM 2527 C C . ASP A 1 353 ? -6.965 -22.188 -7.246 1 95.25 353 ASP A C 1
ATOM 2529 O O . ASP A 1 353 ? -7.477 -21.078 -7.211 1 95.25 353 ASP A O 1
ATOM 2533 N N . GLU A 1 354 ? -6.293 -22.703 -6.293 1 94.38 354 GLU A N 1
ATOM 2534 C CA . GLU A 1 354 ? -6.016 -21.922 -5.086 1 94.38 354 GLU A CA 1
ATOM 2535 C C . GLU A 1 354 ? -5.16 -20.703 -5.406 1 94.38 354 GLU A C 1
ATOM 2537 O O . GLU A 1 354 ? -5.43 -19.594 -4.91 1 94.38 354 GLU A O 1
ATOM 2542 N N . ILE A 1 355 ? -4.199 -20.875 -6.211 1 94.56 355 ILE A N 1
ATOM 2543 C CA . ILE A 1 355 ? -3.344 -19.766 -6.629 1 94.56 355 ILE A CA 1
ATOM 2544 C C . ILE A 1 355 ? -4.18 -18.719 -7.355 1 94.56 355 ILE A C 1
ATOM 2546 O O . ILE A 1 355 ? -4.059 -17.516 -7.078 1 94.56 355 ILE A O 1
ATOM 2550 N N . SER A 1 356 ? -5.004 -19.188 -8.25 1 95.5 356 SER A N 1
ATOM 2551 C CA . SER A 1 356 ? -5.852 -18.281 -9.016 1 95.5 356 SER A CA 1
ATOM 2552 C C . SER A 1 356 ? -6.746 -17.438 -8.102 1 95.5 356 SER A C 1
ATOM 2554 O O . SER A 1 356 ? -6.883 -16.234 -8.289 1 95.5 356 SER A O 1
ATOM 2556 N N . ARG A 1 357 ? -7.328 -18.062 -7.117 1 93.88 357 ARG A N 1
ATOM 2557 C CA . ARG A 1 357 ? -8.18 -17.359 -6.164 1 93.88 357 ARG A CA 1
ATOM 2558 C C . ARG A 1 357 ? -7.383 -16.344 -5.359 1 93.88 357 ARG A C 1
ATOM 2560 O O . ARG A 1 357 ? -7.793 -15.18 -5.223 1 93.88 357 ARG A O 1
ATOM 2567 N N . SER A 1 358 ? -6.273 -16.781 -4.844 1 93.88 358 SER A N 1
ATOM 2568 C CA . SER A 1 358 ? -5.426 -15.922 -4.027 1 93.88 358 SER A CA 1
ATOM 2569 C C . SER A 1 358 ? -4.93 -14.719 -4.82 1 93.88 358 SER A C 1
ATOM 2571 O O . SER A 1 358 ? -4.859 -13.602 -4.297 1 93.88 358 SER A O 1
ATOM 2573 N N . ILE A 1 359 ? -4.645 -14.93 -6.031 1 92.94 359 ILE A N 1
ATOM 2574 C CA . ILE A 1 359 ? -4.102 -13.859 -6.867 1 92.94 359 ILE A CA 1
ATOM 2575 C C . ILE A 1 359 ? -5.199 -12.844 -7.184 1 92.94 359 ILE A C 1
ATOM 2577 O O . ILE A 1 359 ? -4.934 -11.648 -7.285 1 92.94 359 ILE A O 1
ATOM 2581 N N . ARG A 1 360 ? -6.41 -13.305 -7.426 1 92 360 ARG A N 1
ATOM 2582 C CA . ARG A 1 360 ? -7.527 -12.391 -7.637 1 92 360 ARG A CA 1
ATOM 2583 C C . ARG A 1 360 ? -7.746 -11.508 -6.414 1 92 360 ARG A C 1
ATOM 2585 O O . ARG A 1 360 ? -7.93 -10.297 -6.547 1 92 360 ARG A O 1
ATOM 2592 N N . GLU A 1 361 ? -7.656 -12.055 -5.254 1 92.88 361 GLU A N 1
ATOM 2593 C CA . GLU A 1 361 ? -7.809 -11.297 -4.012 1 92.88 361 GLU A CA 1
ATOM 2594 C C . GLU A 1 361 ? -6.652 -10.328 -3.809 1 92.88 361 GLU A C 1
ATOM 2596 O O . GLU A 1 361 ? -6.855 -9.195 -3.371 1 92.88 361 GLU A O 1
ATOM 2601 N N . ALA A 1 362 ? -5.504 -10.812 -4.109 1 91.25 362 ALA A N 1
ATOM 2602 C CA . ALA A 1 362 ? -4.332 -9.945 -4.008 1 91.25 362 ALA A CA 1
ATOM 2603 C C . ALA A 1 362 ? -4.457 -8.742 -4.934 1 91.25 362 ALA A C 1
ATOM 2605 O O . ALA A 1 362 ? -4.117 -7.617 -4.551 1 91.25 362 ALA A O 1
ATOM 2606 N N . SER A 1 363 ? -4.938 -8.984 -6.172 1 92.94 363 SER A N 1
ATOM 2607 C CA . SER A 1 363 ? -5.141 -7.906 -7.133 1 92.94 363 SER A CA 1
ATOM 2608 C C . SER A 1 363 ? -6.102 -6.855 -6.586 1 92.94 363 SER A C 1
ATOM 2610 O O . SER A 1 363 ? -5.832 -5.656 -6.68 1 92.94 363 SER A O 1
ATOM 2612 N N . ALA A 1 364 ? -7.172 -7.273 -5.996 1 92.12 364 ALA A N 1
ATOM 2613 C CA . ALA A 1 364 ? -8.133 -6.355 -5.387 1 92.12 364 ALA A CA 1
ATOM 2614 C C . ALA A 1 364 ? -7.5 -5.594 -4.227 1 92.12 364 ALA A C 1
ATOM 2616 O O . ALA A 1 364 ? -7.711 -4.391 -4.074 1 92.12 364 ALA A O 1
ATOM 2617 N N . GLY A 1 365 ? -6.738 -6.34 -3.438 1 89.81 365 GLY A N 1
ATOM 2618 C CA . GLY A 1 365 ? -6.039 -5.723 -2.32 1 89.81 365 GLY A CA 1
ATOM 2619 C C . GLY A 1 365 ? -5.055 -4.652 -2.752 1 89.81 365 GLY A C 1
ATOM 2620 O O . GLY A 1 365 ? -4.996 -3.576 -2.152 1 89.81 365 GLY A O 1
ATOM 2621 N N . VAL A 1 366 ? -4.336 -4.879 -3.791 1 91.12 366 VAL A N 1
ATOM 2622 C CA . VAL A 1 366 ? -3.338 -3.936 -4.285 1 91.12 366 VAL A CA 1
ATOM 2623 C C . VAL A 1 366 ? -4.027 -2.674 -4.801 1 91.12 366 VAL A C 1
ATOM 2625 O O . VAL A 1 366 ? -3.525 -1.563 -4.613 1 91.12 366 VAL A O 1
ATOM 2628 N N . ARG A 1 367 ? -5.176 -2.828 -5.488 1 92.06 367 ARG A N 1
ATOM 2629 C CA . ARG A 1 367 ? -5.938 -1.673 -5.953 1 92.06 367 ARG A CA 1
ATOM 2630 C C . ARG A 1 367 ? -6.379 -0.803 -4.781 1 92.06 367 ARG A C 1
ATOM 2632 O O . ARG A 1 367 ? -6.289 0.425 -4.844 1 92.06 367 ARG A O 1
ATOM 2639 N N . THR A 1 368 ? -6.801 -1.346 -3.699 1 89.94 368 THR A N 1
ATOM 2640 C CA . THR A 1 368 ? -7.207 -0.627 -2.496 1 89.94 368 THR A CA 1
ATOM 2641 C C . THR A 1 368 ? -6.027 0.138 -1.902 1 89.94 368 THR A C 1
ATOM 2643 O O . THR A 1 368 ? -6.164 1.3 -1.514 1 89.94 368 THR A O 1
ATOM 2646 N N . VAL A 1 369 ? -4.902 -0.506 -1.852 1 87.75 369 VAL A N 1
ATOM 2647 C CA . VAL A 1 369 ? -3.695 0.137 -1.348 1 87.75 369 VAL A CA 1
ATOM 2648 C C . VAL A 1 369 ? -3.359 1.354 -2.207 1 87.75 369 VAL A C 1
ATOM 2650 O O . VAL A 1 369 ? -3.094 2.438 -1.682 1 87.75 369 VAL A O 1
ATOM 2653 N N . ALA A 1 370 ? -3.412 1.168 -3.508 1 87.5 370 ALA A N 1
ATOM 2654 C CA . ALA A 1 370 ? -3.09 2.252 -4.434 1 87.5 370 ALA A CA 1
ATOM 2655 C C . ALA A 1 370 ? -4.02 3.443 -4.227 1 87.5 370 ALA A C 1
ATOM 2657 O O . ALA A 1 370 ? -3.57 4.59 -4.176 1 87.5 370 ALA A O 1
ATOM 2658 N N . ASP A 1 371 ? -5.277 3.273 -4.039 1 89.62 371 ASP A N 1
ATOM 2659 C CA . ASP A 1 371 ? -6.262 4.324 -3.811 1 89.62 371 ASP A CA 1
ATOM 2660 C C . ASP A 1 371 ? -6 5.043 -2.488 1 89.62 371 ASP A C 1
ATOM 2662 O O . ASP A 1 371 ? -6.059 6.273 -2.42 1 89.62 371 ASP A O 1
ATOM 2666 N N . ALA A 1 372 ? -5.746 4.227 -1.521 1 83.94 372 ALA A N 1
ATOM 2667 C CA . ALA A 1 372 ? -5.48 4.789 -0.199 1 83.94 372 ALA A CA 1
ATOM 2668 C C . ALA A 1 372 ? -4.234 5.668 -0.218 1 83.94 372 ALA A C 1
ATOM 2670 O O . ALA A 1 372 ? -4.223 6.754 0.36 1 83.94 372 ALA A O 1
ATOM 2671 N N . VAL A 1 373 ? -3.229 5.254 -0.913 1 84.19 373 VAL A N 1
ATOM 2672 C CA . VAL A 1 373 ? -1.963 5.973 -1 1 84.19 373 VAL A CA 1
ATOM 2673 C C . VAL A 1 373 ? -2.164 7.281 -1.758 1 84.19 373 VAL A C 1
ATOM 2675 O O . VAL A 1 373 ? -1.605 8.32 -1.383 1 84.19 373 VAL A O 1
ATOM 2678 N N . THR A 1 374 ? -2.914 7.301 -2.803 1 85.81 374 THR A N 1
ATOM 2679 C CA . THR A 1 374 ? -3.236 8.508 -3.555 1 85.81 374 THR A CA 1
ATOM 2680 C C . THR A 1 374 ? -3.943 9.523 -2.664 1 85.81 374 THR A C 1
ATOM 2682 O O . THR A 1 374 ? -3.619 10.711 -2.693 1 85.81 374 THR A O 1
ATOM 2685 N N . SER A 1 375 ? -4.824 9.07 -1.883 1 84.81 375 SER A N 1
ATOM 2686 C CA . SER A 1 375 ? -5.551 9.938 -0.961 1 84.81 375 SER A CA 1
ATOM 2687 C C . SER A 1 375 ? -4.621 10.539 0.085 1 84.81 375 SER A C 1
ATOM 2689 O O . SER A 1 375 ? -4.715 11.727 0.401 1 84.81 375 SER A O 1
ATOM 2691 N N . VAL A 1 376 ? -3.748 9.742 0.604 1 80.25 376 VAL A N 1
ATOM 2692 C CA . VAL A 1 376 ? -2.779 10.203 1.592 1 80.25 376 VAL A CA 1
ATOM 2693 C C . VAL A 1 376 ? -1.866 11.258 0.966 1 80.25 376 VAL A C 1
ATOM 2695 O O . VAL A 1 376 ? -1.555 12.266 1.595 1 80.25 376 VAL A O 1
ATOM 2698 N N . SER A 1 377 ? -1.402 11.039 -0.232 1 83.69 377 SER A N 1
ATOM 2699 C CA . SER A 1 377 ? -0.563 11.992 -0.945 1 83.69 377 SER A CA 1
ATOM 2700 C C . SER A 1 377 ? -1.274 13.336 -1.113 1 83.69 377 SER A C 1
ATOM 2702 O O . SER A 1 377 ? -0.682 14.391 -0.881 1 83.69 377 SER A O 1
ATOM 2704 N N . SER A 1 378 ? -2.529 13.32 -1.47 1 85.38 378 SER A N 1
ATOM 2705 C CA . SER A 1 378 ? -3.33 14.539 -1.59 1 85.38 378 SER A CA 1
ATOM 2706 C C . SER A 1 378 ? -3.469 15.242 -0.245 1 85.38 378 SER A C 1
ATOM 2708 O O . SER A 1 378 ? -3.338 16.469 -0.163 1 85.38 378 SER A O 1
ATOM 2710 N N . GLY A 1 379 ? -3.703 14.422 0.73 1 77.62 379 GLY A N 1
ATOM 2711 C CA . GLY A 1 379 ? -3.775 14.977 2.072 1 77.62 379 GLY A CA 1
ATOM 2712 C C . GLY A 1 379 ? -2.484 15.633 2.518 1 77.62 379 GLY A C 1
ATOM 2713 O O . GLY A 1 379 ? -2.508 16.688 3.16 1 77.62 379 GLY A O 1
ATOM 2714 N N . ALA A 1 380 ? -1.365 15.039 2.203 1 79.12 380 ALA A N 1
ATOM 2715 C CA . ALA A 1 380 ? -0.058 15.609 2.521 1 79.12 380 ALA A CA 1
ATOM 2716 C C . ALA A 1 380 ? 0.143 16.953 1.819 1 79.12 380 ALA A C 1
ATOM 2718 O O . ALA A 1 380 ? 0.681 17.891 2.406 1 79.12 380 ALA A O 1
ATOM 2719 N N . GLN A 1 381 ? -0.271 17.094 0.622 1 82.69 381 GLN A N 1
ATOM 2720 C CA . GLN A 1 381 ? -0.193 18.344 -0.121 1 82.69 381 GLN A CA 1
ATOM 2721 C C . GLN A 1 381 ? -1.047 19.422 0.534 1 82.69 381 GLN A C 1
ATOM 2723 O O . GLN A 1 381 ? -0.606 20.578 0.682 1 82.69 381 GLN A O 1
ATOM 2728 N N . ASP A 1 382 ? -2.217 19.031 0.938 1 80.88 382 ASP A N 1
ATOM 2729 C CA . ASP A 1 382 ? -3.107 19.969 1.626 1 80.88 382 ASP A CA 1
ATOM 2730 C C . ASP A 1 382 ? -2.496 20.438 2.943 1 80.88 382 ASP A C 1
ATOM 2732 O O . ASP A 1 382 ? -2.584 21.625 3.285 1 80.88 382 ASP A O 1
ATOM 2736 N N . ALA A 1 383 ? -1.919 19.516 3.605 1 75.25 383 ALA A N 1
ATOM 2737 C CA . ALA A 1 383 ? -1.27 19.844 4.871 1 75.25 383 ALA A CA 1
ATOM 2738 C C . ALA A 1 383 ? -0.103 20.797 4.656 1 75.25 383 ALA A C 1
ATOM 2740 O O . ALA A 1 383 ? 0.106 21.719 5.449 1 75.25 383 ALA A O 1
ATOM 2741 N N . SER A 1 384 ? 0.668 20.609 3.668 1 81.94 384 SER A N 1
ATOM 2742 C CA . SER A 1 384 ? 1.767 21.5 3.326 1 81.94 384 SER A CA 1
ATOM 2743 C C . SER A 1 384 ? 1.258 22.906 3.02 1 81.94 384 SER A C 1
ATOM 2745 O O . SER A 1 384 ? 1.843 23.906 3.463 1 81.94 384 SER A O 1
ATOM 2747 N N . ALA A 1 385 ? 0.17 23.047 2.314 1 82.69 385 ALA A N 1
ATOM 2748 C CA . ALA A 1 385 ? -0.438 24.328 2.006 1 82.69 385 ALA A CA 1
ATOM 2749 C C . ALA A 1 385 ? -0.929 25.031 3.275 1 82.69 385 ALA A C 1
ATOM 2751 O O . ALA A 1 385 ? -0.733 26.234 3.449 1 82.69 385 ALA A O 1
ATOM 2752 N N . ALA A 1 386 ? -1.531 24.188 4.105 1 75.5 386 ALA A N 1
ATOM 2753 C CA . ALA A 1 386 ? -2.008 24.734 5.379 1 75.5 386 ALA A CA 1
ATOM 2754 C C . ALA A 1 386 ? -0.846 25.219 6.234 1 75.5 386 ALA A C 1
ATOM 2756 O O . ALA A 1 386 ? -0.945 26.266 6.883 1 75.5 386 ALA A O 1
ATOM 2757 N N . ALA A 1 387 ? 0.282 24.484 6.246 1 80.12 387 ALA A N 1
ATOM 2758 C CA . ALA A 1 387 ? 1.477 24.875 6.992 1 80.12 387 ALA A CA 1
ATOM 2759 C C . ALA A 1 387 ? 2.021 26.219 6.484 1 80.12 387 ALA A C 1
ATOM 2761 O O . ALA A 1 387 ? 2.42 27.078 7.277 1 80.12 387 ALA A O 1
ATOM 2762 N N . SER A 1 388 ? 2.018 26.422 5.25 1 85.19 388 SER A N 1
ATOM 2763 C CA . SER A 1 388 ? 2.471 27.672 4.648 1 85.19 388 SER A CA 1
ATOM 2764 C C . SER A 1 388 ? 1.598 28.844 5.082 1 85.19 388 SER A C 1
ATOM 2766 O O . SER A 1 388 ? 2.107 29.938 5.379 1 85.19 388 SER A O 1
ATOM 2768 N N . GLN A 1 389 ? 0.327 28.625 5.102 1 80.44 389 GLN A N 1
ATOM 2769 C CA . GLN A 1 389 ? -0.597 29.672 5.543 1 80.44 389 GLN A CA 1
ATOM 2770 C C . GLN A 1 389 ? -0.365 30.031 7.008 1 80.44 389 GLN A C 1
ATOM 2772 O O . GLN A 1 389 ? -0.389 31.203 7.375 1 80.44 389 GLN A O 1
ATOM 2777 N N . VAL A 1 390 ? -0.142 29.016 7.859 1 77.75 390 VAL A N 1
ATOM 2778 C CA . VAL A 1 390 ? 0.137 29.219 9.273 1 77.75 390 VAL A CA 1
ATOM 2779 C C . VAL A 1 390 ? 1.427 30.031 9.43 1 77.75 390 VAL A C 1
ATOM 2781 O O . VAL A 1 390 ? 1.499 30.953 10.25 1 77.75 390 VAL A O 1
ATOM 2784 N N . LEU A 1 391 ? 2.422 29.703 8.672 1 83.62 391 LEU A N 1
ATOM 2785 C CA . LEU A 1 391 ? 3.689 30.422 8.711 1 83.62 391 LEU A CA 1
ATOM 2786 C C . LEU A 1 391 ? 3.494 31.891 8.344 1 83.62 391 LEU A C 1
ATOM 2788 O O . LEU A 1 391 ? 4.035 32.781 9.016 1 83.62 391 LEU A O 1
ATOM 2792 N N . SER A 1 392 ? 2.713 32.156 7.305 1 86.56 392 SER A N 1
ATOM 2793 C CA . SER A 1 392 ? 2.404 33.5 6.887 1 86.56 392 SER A CA 1
ATOM 2794 C C . SER A 1 392 ? 1.679 34.281 7.992 1 86.56 392 SER A C 1
ATOM 2796 O O . SER A 1 392 ? 2.016 35.406 8.281 1 86.56 392 SER A O 1
ATOM 2798 N N . SER A 1 393 ? 0.711 33.562 8.555 1 79.38 393 SER A N 1
ATOM 2799 C CA . SER A 1 393 ? -0.039 34.156 9.648 1 79.38 393 SER A CA 1
ATOM 2800 C C . SER A 1 393 ? 0.867 34.469 10.836 1 79.38 393 SER A C 1
ATOM 2802 O O . SER A 1 393 ? 0.73 35.531 11.469 1 79.38 393 SER A O 1
ATOM 2804 N N . ALA A 1 394 ? 1.811 33.562 11.133 1 81.62 394 ALA A N 1
ATOM 2805 C CA . ALA A 1 394 ? 2.781 33.781 12.203 1 81.62 394 ALA A CA 1
ATOM 2806 C C . ALA A 1 394 ? 3.645 35 11.93 1 81.62 394 ALA A C 1
ATOM 2808 O O . ALA A 1 394 ? 3.898 35.812 12.828 1 81.62 394 ALA A O 1
ATOM 2809 N N . GLY A 1 395 ? 4.109 35.156 10.727 1 85 395 GLY A N 1
ATOM 2810 C CA . GLY A 1 395 ? 4.883 36.312 10.336 1 85 395 GLY A CA 1
ATOM 2811 C C . GLY A 1 395 ? 4.121 37.625 10.508 1 85 395 GLY A C 1
ATOM 2812 O O . GLY A 1 395 ? 4.676 38.594 11.008 1 85 395 GLY A O 1
ATOM 2813 N N . GLU A 1 396 ? 2.904 37.625 10.109 1 82.62 396 GLU A N 1
ATOM 2814 C CA . GLU A 1 396 ? 2.066 38.812 10.266 1 82.62 396 GLU A CA 1
ATOM 2815 C C . GLU A 1 396 ? 1.87 39.156 11.734 1 82.62 396 GLU A C 1
ATOM 2817 O O . GLU A 1 396 ? 1.941 40.344 12.109 1 82.62 396 GLU A O 1
ATOM 2822 N N . LEU A 1 397 ? 1.653 38.156 12.547 1 77.25 397 LEU A N 1
ATOM 2823 C CA . LEU A 1 397 ? 1.472 38.344 13.984 1 77.25 397 LEU A CA 1
ATOM 2824 C C . LEU A 1 397 ? 2.736 38.938 14.609 1 77.25 397 LEU A C 1
ATOM 2826 O O . LEU A 1 397 ? 2.666 39.812 15.453 1 77.25 397 LEU A O 1
ATOM 2830 N N . ALA A 1 398 ? 3.885 38.438 14.227 1 84.12 398 ALA A N 1
ATOM 2831 C CA . ALA A 1 398 ? 5.16 38.938 14.734 1 84.12 398 ALA A CA 1
ATOM 2832 C C . ALA A 1 398 ? 5.355 40.406 14.375 1 84.12 398 ALA A C 1
ATOM 2834 O O . ALA A 1 398 ? 5.781 41.188 15.219 1 84.12 398 ALA A O 1
ATOM 2835 N N . ARG A 1 399 ? 5.043 40.812 13.18 1 86.12 399 ARG A N 1
ATOM 2836 C CA . ARG A 1 399 ? 5.156 42.188 12.734 1 86.12 399 ARG A CA 1
ATOM 2837 C C . ARG A 1 399 ? 4.23 43.094 13.539 1 86.12 399 ARG A C 1
ATOM 2839 O O . ARG A 1 399 ? 4.629 44.188 13.938 1 86.12 399 ARG A O 1
ATOM 2846 N N . ARG A 1 400 ? 3.035 42.594 13.75 1 76.44 400 ARG A N 1
ATOM 2847 C CA . ARG A 1 400 ? 2.064 43.375 14.508 1 76.44 400 ARG A CA 1
ATOM 2848 C C . ARG A 1 400 ? 2.525 43.562 15.953 1 76.44 400 ARG A C 1
ATOM 2850 O O . ARG A 1 400 ? 2.305 44.625 16.547 1 76.44 400 ARG A O 1
ATOM 2857 N N . ALA A 1 401 ? 3.129 42.5 16.5 1 81.5 401 ALA A N 1
ATOM 2858 C CA . ALA A 1 401 ? 3.664 42.594 17.859 1 81.5 401 ALA A CA 1
ATOM 2859 C C . ALA A 1 401 ? 4.742 43.688 17.953 1 81.5 401 ALA A C 1
ATOM 2861 O O . ALA A 1 401 ? 4.75 44.469 18.891 1 81.5 401 ALA A O 1
ATOM 2862 N N . VAL A 1 402 ? 5.609 43.781 17 1 84.62 402 VAL A N 1
ATOM 2863 C CA . VAL A 1 402 ? 6.695 44.75 16.969 1 84.62 402 VAL A CA 1
ATOM 2864 C C . VAL A 1 402 ? 6.121 46.156 16.828 1 84.62 402 VAL A C 1
ATOM 2866 O O . VAL A 1 402 ? 6.535 47.062 17.547 1 84.62 402 VAL A O 1
ATOM 2869 N N . THR A 1 403 ? 5.137 46.312 15.961 1 81.5 403 THR A N 1
ATOM 2870 C CA . THR A 1 403 ? 4.512 47.625 15.742 1 81.5 403 THR A CA 1
ATOM 2871 C C . THR A 1 403 ? 3.814 48.125 17.016 1 81.5 403 THR A C 1
ATOM 2873 O O . THR A 1 403 ? 3.936 49.281 17.375 1 81.5 403 THR A O 1
ATOM 2876 N N . LEU A 1 404 ? 3.146 47.188 17.672 1 77.75 404 LEU A N 1
ATOM 2877 C CA . LEU A 1 404 ? 2.449 47.562 18.906 1 77.75 404 LEU A CA 1
ATOM 2878 C C . LEU A 1 404 ? 3.434 48 19.969 1 77.75 404 LEU A C 1
ATOM 2880 O O . LEU A 1 404 ? 3.182 48.969 20.672 1 77.75 404 LEU A O 1
ATOM 2884 N N . ASN A 1 405 ? 4.52 47.312 20.078 1 81.94 405 ASN A N 1
ATOM 2885 C CA . ASN A 1 405 ? 5.555 47.656 21.031 1 81.94 405 ASN A CA 1
ATOM 2886 C C . ASN A 1 405 ? 6.105 49.062 20.766 1 81.94 405 ASN A C 1
ATOM 2888 O O . ASN A 1 405 ? 6.281 49.844 21.703 1 81.94 405 ASN A O 1
ATOM 2892 N N . GLY A 1 406 ? 6.34 49.375 19.516 1 81.19 406 GLY A N 1
ATOM 2893 C CA . GLY A 1 406 ? 6.828 50.688 19.141 1 81.19 406 GLY A CA 1
ATOM 2894 C C . GLY A 1 406 ? 5.836 51.812 19.422 1 81.19 406 GLY A C 1
ATOM 2895 O O . GLY A 1 406 ? 6.211 52.844 19.953 1 81.19 406 GLY A O 1
ATOM 2896 N N . ASP A 1 407 ? 4.605 51.5 19.141 1 74.56 407 ASP A N 1
ATOM 2897 C CA . ASP A 1 407 ? 3.557 52.5 19.344 1 74.56 407 ASP A CA 1
ATOM 2898 C C . ASP A 1 407 ? 3.377 52.812 20.828 1 74.56 407 ASP A C 1
ATOM 2900 O O . ASP A 1 407 ? 3.205 53.969 21.219 1 74.56 407 ASP A O 1
ATOM 2904 N N . ILE A 1 408 ? 3.5 51.812 21.641 1 75.38 408 ILE A N 1
ATOM 2905 C CA . ILE A 1 408 ? 3.293 52 23.078 1 75.38 408 ILE A CA 1
ATOM 2906 C C . ILE A 1 408 ? 4.492 52.719 23.688 1 75.38 408 ILE A C 1
ATOM 2908 O O . ILE A 1 408 ? 4.328 53.562 24.578 1 75.38 408 ILE A O 1
ATOM 2912 N N . ASP A 1 409 ? 5.645 52.438 23.203 1 80 409 ASP A N 1
ATOM 2913 C CA . ASP A 1 409 ? 6.832 53.156 23.688 1 80 409 ASP A CA 1
ATOM 2914 C C . ASP A 1 409 ? 6.75 54.656 23.391 1 80 409 ASP A C 1
ATOM 2916 O O . ASP A 1 409 ? 7.039 55.469 24.25 1 80 409 ASP A O 1
ATOM 2920 N N . ASN A 1 410 ? 6.348 54.969 22.25 1 77.81 410 ASN A N 1
ATOM 2921 C CA . ASN A 1 410 ? 6.207 56.344 21.844 1 77.81 410 ASN A CA 1
ATOM 2922 C C . ASN A 1 410 ? 5.125 57.062 22.641 1 77.81 410 ASN A C 1
ATOM 2924 O O . ASN A 1 410 ? 5.293 58.219 23.031 1 77.81 410 ASN A O 1
ATOM 2928 N N . PHE A 1 411 ? 4.113 56.344 23.031 1 74.81 411 PHE A N 1
ATOM 2929 C CA . PHE A 1 411 ? 3.006 56.906 23.781 1 74.81 411 PHE A CA 1
ATOM 2930 C C . PHE A 1 411 ? 3.432 57.188 25.219 1 74.81 411 PHE A C 1
ATOM 2932 O O . PHE A 1 411 ? 3.201 58.312 25.719 1 74.81 411 PHE A O 1
ATOM 2939 N N . VAL A 1 412 ? 4.047 56.188 25.75 1 74.88 412 VAL A N 1
ATOM 2940 C CA . VAL A 1 412 ? 4.469 56.375 27.141 1 74.88 412 VAL A CA 1
ATOM 2941 C C . VAL A 1 412 ? 5.516 57.469 27.219 1 74.88 412 VAL A C 1
ATOM 2943 O O . VAL A 1 412 ? 5.473 58.312 28.141 1 74.88 412 VAL A O 1
ATOM 2946 N N . ALA A 1 413 ? 6.383 57.562 26.266 1 74.25 413 ALA A N 1
ATOM 2947 C CA . ALA A 1 413 ? 7.402 58.594 26.25 1 74.25 413 ALA A CA 1
ATOM 2948 C C . ALA A 1 413 ? 6.77 60 26.125 1 74.25 413 ALA A C 1
ATOM 2950 O O . ALA A 1 413 ? 7.199 60.938 26.781 1 74.25 413 ALA A O 1
ATOM 2951 N N . ARG A 1 414 ? 5.828 60.188 25.359 1 73.94 414 ARG A N 1
ATOM 2952 C CA . ARG A 1 414 ? 5.176 61.469 25.125 1 73.94 414 ARG A CA 1
ATOM 2953 C C . ARG A 1 414 ? 4.383 61.906 26.359 1 73.94 414 ARG A C 1
ATOM 2955 O O . ARG A 1 414 ? 4.387 63.094 26.719 1 73.94 414 ARG A O 1
ATOM 2962 N N . VAL A 1 415 ? 3.688 60.844 26.969 1 69.19 415 VAL A N 1
ATOM 2963 C CA . VAL A 1 415 ? 2.838 61.188 28.109 1 69.19 415 VAL A CA 1
ATOM 2964 C C . VAL A 1 415 ? 3.703 61.469 29.328 1 69.19 415 VAL A C 1
ATOM 2966 O O . VAL A 1 415 ? 3.441 62.406 30.078 1 69.19 415 VAL A O 1
ATOM 2969 N N . CYS A 1 416 ? 4.746 60.625 29.531 1 63.53 416 CYS A N 1
ATOM 2970 C CA . CYS A 1 416 ? 5.605 60.781 30.688 1 63.53 416 CYS A CA 1
ATOM 2971 C C . CYS A 1 416 ? 6.613 61.906 30.453 1 63.53 416 CYS A C 1
ATOM 2973 O O . CYS A 1 416 ? 7.07 62.562 31.406 1 63.53 416 CYS A O 1
ATOM 2975 N N . GLY A 1 417 ? 7.207 62.094 29.297 1 59.09 417 GLY A N 1
ATOM 2976 C CA . GLY A 1 417 ? 8.18 63.156 29.031 1 59.09 417 GLY A CA 1
ATOM 2977 C C . GLY A 1 417 ? 7.586 64.562 29.094 1 59.09 417 GLY A C 1
ATOM 2978 O O . GLY A 1 417 ? 8.305 65.5 29.297 1 59.09 417 GLY A O 1
ATOM 2979 N N . GLY A 1 418 ? 6.43 64.875 28.734 1 51.69 418 GLY A N 1
ATOM 2980 C CA . GLY A 1 418 ? 5.871 66.188 28.906 1 51.69 418 GLY A CA 1
ATOM 2981 C C . GLY A 1 418 ? 5.746 66.625 30.375 1 51.69 418 GLY A C 1
ATOM 2982 O O . GLY A 1 418 ? 5.438 67.75 30.688 1 51.69 418 GLY A O 1
ATOM 2983 N N . GLN A 1 419 ? 5.633 65.875 31.359 1 49.75 419 GLN A N 1
ATOM 2984 C CA . GLN A 1 419 ? 5.574 66.25 32.781 1 49.75 419 GLN A CA 1
ATOM 2985 C C . GLN A 1 419 ? 6.969 66.562 33.312 1 49.75 419 GLN A C 1
ATOM 2987 O O . GLN A 1 419 ? 7.109 67.062 34.438 1 49.75 419 GLN A O 1
ATOM 2992 N N . ARG A 1 420 ? 8.141 66.312 32.656 1 46.84 420 ARG A N 1
ATOM 2993 C CA . ARG A 1 420 ? 9.406 66.812 33.188 1 46.84 420 ARG A CA 1
ATOM 2994 C C . ARG A 1 420 ? 9.625 68.25 32.781 1 46.84 420 ARG A C 1
ATOM 2996 O O . ARG A 1 420 ? 9.25 68.688 31.672 1 46.84 420 ARG A O 1
ATOM 3003 N N . MET B 1 1 ? -7.93 129.375 70.188 1 54.09 1 MET B N 1
ATOM 3004 C CA . MET B 1 1 ? -7.418 130.375 71.062 1 54.09 1 MET B CA 1
ATOM 3005 C C . MET B 1 1 ? -7.258 131.625 70.375 1 54.09 1 MET B C 1
ATOM 3007 O O . MET B 1 1 ? -7.648 132.75 70.875 1 54.09 1 MET B O 1
ATOM 3011 N N . ALA B 1 2 ? -6.777 131.625 69.188 1 56.16 2 ALA B N 1
ATOM 3012 C CA . ALA B 1 2 ? -6.578 132.875 68.5 1 56.16 2 ALA B CA 1
ATOM 3013 C C . ALA B 1 2 ? -7.906 133.625 68.25 1 56.16 2 ALA B C 1
ATOM 3015 O O . ALA B 1 2 ? -8.016 134.75 68.375 1 56.16 2 ALA B O 1
ATOM 3016 N N . ALA B 1 3 ? -8.961 132.75 67.875 1 60.78 3 ALA B N 1
ATOM 3017 C CA . ALA B 1 3 ? -10.289 133.375 67.688 1 60.78 3 ALA B CA 1
ATOM 3018 C C . ALA B 1 3 ? -10.836 134 68.938 1 60.78 3 ALA B C 1
ATOM 3020 O O . ALA B 1 3 ? -11.438 135 68.938 1 60.78 3 ALA B O 1
ATOM 3021 N N . LEU B 1 4 ? -10.508 133.375 70 1 59.69 4 LEU B N 1
ATOM 3022 C CA . LEU B 1 4 ? -10.961 133.875 71.312 1 59.69 4 LEU B CA 1
ATOM 3023 C C . LEU B 1 4 ? -10.227 135.125 71.625 1 59.69 4 LEU B C 1
ATOM 3025 O O . LEU B 1 4 ? -10.836 136 72.188 1 59.69 4 LEU B O 1
ATOM 3029 N N . MET B 1 5 ? -8.984 135.125 71.25 1 57.97 5 MET B N 1
ATOM 3030 C CA . MET B 1 5 ? -8.203 136.25 71.625 1 57.97 5 MET B CA 1
ATOM 3031 C C . MET B 1 5 ? -8.539 137.5 70.688 1 57.97 5 MET B C 1
ATOM 3033 O O . MET B 1 5 ? -8.586 138.625 71.125 1 57.97 5 MET B O 1
ATOM 3037 N N . SER B 1 6 ? -8.852 137.125 69.438 1 59.75 6 SER B N 1
ATOM 3038 C CA . SER B 1 6 ? -9.273 138.125 68.562 1 59.75 6 SER B CA 1
ATOM 3039 C C . SER B 1 6 ? -10.672 138.625 68.875 1 59.75 6 SER B C 1
ATOM 3041 O O . SER B 1 6 ? -10.961 139.875 68.75 1 59.75 6 SER B O 1
ATOM 3043 N N . GLY B 1 7 ? -11.461 137.75 69.438 1 60.88 7 GLY B N 1
ATOM 3044 C CA . GLY B 1 7 ? -12.75 138.125 69.938 1 60.88 7 GLY B CA 1
ATOM 3045 C C . GLY B 1 7 ? -12.648 139 71.188 1 60.88 7 GLY B C 1
ATOM 3046 O O . GLY B 1 7 ? -13.391 140 71.375 1 60.88 7 GLY B O 1
ATOM 3047 N N . ALA B 1 8 ? -11.656 138.875 72 1 60.5 8 ALA B N 1
ATOM 3048 C CA . ALA B 1 8 ? -11.422 139.625 73.25 1 60.5 8 ALA B CA 1
ATOM 3049 C C . ALA B 1 8 ? -10.883 141 72.875 1 60.5 8 ALA B C 1
ATOM 3051 O O . ALA B 1 8 ? -11.234 142 73.5 1 60.5 8 ALA B O 1
ATOM 3052 N N . GLN B 1 9 ? -10.203 141.125 71.812 1 58.81 9 GLN B N 1
ATOM 3053 C CA . GLN B 1 9 ? -9.695 142.375 71.375 1 58.81 9 GLN B CA 1
ATOM 3054 C C . GLN B 1 9 ? -10.797 143.25 70.75 1 58.81 9 GLN B C 1
ATOM 3056 O O . GLN B 1 9 ? -10.812 144.5 70.938 1 58.81 9 GLN B O 1
ATOM 3061 N N . ALA B 1 10 ? -11.734 142.625 70.25 1 61.34 10 ALA B N 1
ATOM 3062 C CA . ALA B 1 10 ? -12.898 143.375 69.688 1 61.34 10 ALA B CA 1
ATOM 3063 C C . ALA B 1 10 ? -13.797 143.875 70.812 1 61.34 10 ALA B C 1
ATOM 3065 O O . ALA B 1 10 ? -14.281 145 70.75 1 61.34 10 ALA B O 1
ATOM 3066 N N . VAL B 1 11 ? -13.898 143.25 71.938 1 62.09 11 VAL B N 1
ATOM 3067 C CA . VAL B 1 11 ? -14.711 143.625 73.062 1 62.09 11 VAL B CA 1
ATOM 3068 C C . VAL B 1 11 ? -13.992 144.75 73.875 1 62.09 11 VAL B C 1
ATOM 3070 O O . VAL B 1 11 ? -14.609 145.625 74.312 1 62.09 11 VAL B O 1
ATOM 3073 N N . TYR B 1 12 ? -12.703 144.625 73.938 1 59.78 12 TYR B N 1
ATOM 3074 C CA . TYR B 1 12 ? -11.945 145.625 74.625 1 59.78 12 TYR B CA 1
ATOM 3075 C C . TYR B 1 12 ? -11.938 146.875 73.812 1 59.78 12 TYR B C 1
ATOM 3077 O O . TYR B 1 12 ? -12.055 148 74.375 1 59.78 12 TYR B O 1
ATOM 3085 N N . GLY B 1 13 ? -11.984 146.875 72.562 1 57.75 13 GLY B N 1
ATOM 3086 C CA . GLY B 1 13 ? -12.102 148 71.75 1 57.75 13 GLY B CA 1
ATOM 3087 C C . GLY B 1 13 ? -13.484 148.625 71.812 1 57.75 13 GLY B C 1
ATOM 3088 O O . GLY B 1 13 ? -13.617 149.875 71.812 1 57.75 13 GLY B O 1
ATOM 3089 N N . LEU B 1 14 ? -14.438 147.875 72 1 60.81 14 LEU B N 1
ATOM 3090 C CA . LEU B 1 14 ? -15.789 148.5 72.188 1 60.81 14 LEU B CA 1
ATOM 3091 C C . LEU B 1 14 ? -15.961 149 73.562 1 60.81 14 LEU B C 1
ATOM 3093 O O . LEU B 1 14 ? -16.672 150 73.75 1 60.81 14 LEU B O 1
ATOM 3097 N N . ALA B 1 15 ? -15.336 148.625 74.562 1 60.91 15 ALA B N 1
ATOM 3098 C CA . ALA B 1 15 ? -15.484 149.125 75.938 1 60.91 15 ALA B CA 1
ATOM 3099 C C . ALA B 1 15 ? -14.688 150.375 76.125 1 60.91 15 ALA B C 1
ATOM 3101 O O . ALA B 1 15 ? -15.094 151.25 76.875 1 60.91 15 ALA B O 1
ATOM 3102 N N . THR B 1 16 ? -13.633 150.5 75.438 1 67.75 16 THR B N 1
ATOM 3103 C CA . THR B 1 16 ? -12.859 151.75 75.625 1 67.75 16 THR B CA 1
ATOM 3104 C C . THR B 1 16 ? -13.133 152.75 74.5 1 67.75 16 THR B C 1
ATOM 3106 O O . THR B 1 16 ? -12.562 153.875 74.438 1 67.75 16 THR B O 1
ATOM 3109 N N . GLY B 1 17 ? -14.297 152.625 73.75 1 63.12 17 GLY B N 1
ATOM 3110 C CA . GLY B 1 17 ? -14.805 153.5 72.75 1 63.12 17 GLY B CA 1
ATOM 3111 C C . GLY B 1 17 ? -13.977 153.5 71.438 1 63.12 17 GLY B C 1
ATOM 3112 O O . GLY B 1 17 ? -14.102 154.5 70.625 1 63.12 17 GLY B O 1
ATOM 3113 N N . ASP B 1 18 ? -12.93 152.875 71.438 1 61.97 18 ASP B N 1
ATOM 3114 C CA . ASP B 1 18 ? -12.117 152.875 70.25 1 61.97 18 ASP B CA 1
ATOM 3115 C C . ASP B 1 18 ? -12.609 151.875 69.188 1 61.97 18 ASP B C 1
ATOM 3117 O O . ASP B 1 18 ? -12.422 150.75 69.375 1 61.97 18 ASP B O 1
ATOM 3121 N N . ALA B 1 19 ? -13.461 152.25 68.188 1 65.19 19 ALA B N 1
ATOM 3122 C CA . ALA B 1 19 ? -14.195 151.5 67.188 1 65.19 19 ALA B CA 1
ATOM 3123 C C . ALA B 1 19 ? -13.234 150.75 66.25 1 65.19 19 ALA B C 1
ATOM 3125 O O . ALA B 1 19 ? -13.539 149.75 65.75 1 65.19 19 ALA B O 1
ATOM 3126 N N . ILE B 1 20 ? -12.023 151.25 66.062 1 61.69 20 ILE B N 1
ATOM 3127 C CA . ILE B 1 20 ? -11.094 150.75 65.125 1 61.69 20 ILE B CA 1
ATOM 3128 C C . ILE B 1 20 ? -10.484 149.5 65.625 1 61.69 20 ILE B C 1
ATOM 3130 O O . ILE B 1 20 ? -10.352 148.5 64.938 1 61.69 20 ILE B O 1
ATOM 3134 N N . ALA B 1 21 ? -10.25 149.375 66.875 1 61.75 21 ALA B N 1
ATOM 3135 C CA . ALA B 1 21 ? -9.672 148.125 67.5 1 61.75 21 ALA B CA 1
ATOM 3136 C C . ALA B 1 21 ? -10.68 147 67.562 1 61.75 21 ALA B C 1
ATOM 3138 O O . ALA B 1 21 ? -10.32 145.875 67.312 1 61.75 21 ALA B O 1
ATOM 3139 N N . ALA B 1 22 ? -11.906 147.375 67.688 1 63.94 22 ALA B N 1
ATOM 3140 C CA . ALA B 1 22 ? -12.977 146.375 67.688 1 63.94 22 ALA B CA 1
ATOM 3141 C C . ALA B 1 22 ? -13.18 145.75 66.312 1 63.94 22 ALA B C 1
ATOM 3143 O O . ALA B 1 22 ? -13.375 144.5 66.188 1 63.94 22 ALA B O 1
ATOM 3144 N N . LEU B 1 23 ? -13.047 146.5 65.312 1 61.84 23 LEU B N 1
ATOM 3145 C CA . LEU B 1 23 ? -13.25 146.125 63.906 1 61.84 23 LEU B CA 1
ATOM 3146 C C . LEU B 1 23 ? -12.094 145.125 63.469 1 61.84 23 LEU B C 1
ATOM 3148 O O . LEU B 1 23 ? -12.312 144.125 62.781 1 61.84 23 LEU B O 1
ATOM 3152 N N . LEU B 1 24 ? -10.977 145.5 63.906 1 60.41 24 LEU B N 1
ATOM 3153 C CA . LEU B 1 24 ? -9.812 144.75 63.531 1 60.41 24 LEU B CA 1
ATOM 3154 C C . LEU B 1 24 ? -9.828 143.375 64.188 1 60.41 24 LEU B C 1
ATOM 3156 O O . LEU B 1 24 ? -9.422 142.375 63.625 1 60.41 24 LEU B O 1
ATOM 3160 N N . GLY B 1 25 ? -10.344 143.25 65.438 1 60.16 25 GLY B N 1
ATOM 3161 C CA . GLY B 1 25 ? -10.5 142 66.188 1 60.16 25 GLY B CA 1
ATOM 3162 C C . GLY B 1 25 ? -11.516 141.125 65.5 1 60.16 25 GLY B C 1
ATOM 3163 O O . GLY B 1 25 ? -11.289 139.875 65.438 1 60.16 25 GLY B O 1
ATOM 3164 N N . LEU B 1 26 ? -12.594 141.625 65.062 1 62.06 26 LEU B N 1
ATOM 3165 C CA . LEU B 1 26 ? -13.633 140.875 64.438 1 62.06 26 LEU B CA 1
ATOM 3166 C C . LEU B 1 26 ? -13.148 140.375 63.062 1 62.06 26 LEU B C 1
ATOM 3168 O O . LEU B 1 26 ? -13.469 139.125 62.688 1 62.06 26 LEU B O 1
ATOM 3172 N N . LEU B 1 27 ? -12.359 141 62.406 1 62.47 27 LEU B N 1
ATOM 3173 C CA . LEU B 1 27 ? -11.859 140.625 61.094 1 62.47 27 LEU B CA 1
ATOM 3174 C C . LEU B 1 27 ? -10.836 139.5 61.25 1 62.47 27 LEU B C 1
ATOM 3176 O O . LEU B 1 27 ? -10.711 138.625 60.344 1 62.47 27 LEU B O 1
ATOM 3180 N N . ALA B 1 28 ? -10.227 139.5 62.375 1 62.41 28 ALA B N 1
ATOM 3181 C CA . ALA B 1 28 ? -9.242 138.375 62.594 1 62.41 28 ALA B CA 1
ATOM 3182 C C . ALA B 1 28 ? -9.922 137.125 63.031 1 62.41 28 ALA B C 1
ATOM 3184 O O . ALA B 1 28 ? -9.383 136 62.812 1 62.41 28 ALA B O 1
ATOM 3185 N N . VAL B 1 29 ? -11.141 137.125 63.531 1 64.31 29 VAL B N 1
ATOM 3186 C CA . VAL B 1 29 ? -11.844 135.875 64 1 64.31 29 VAL B CA 1
ATOM 3187 C C . VAL B 1 29 ? -12.359 135.125 62.812 1 64.31 29 VAL B C 1
ATOM 3189 O O . VAL B 1 29 ? -12.344 133.875 62.844 1 64.31 29 VAL B O 1
ATOM 3192 N N . LEU B 1 30 ? -12.602 135.625 61.688 1 66.81 30 LEU B N 1
ATOM 3193 C CA . LEU B 1 30 ? -13.219 135 60.562 1 66.81 30 LEU B CA 1
ATOM 3194 C C . LEU B 1 30 ? -12.219 134 59.875 1 66.81 30 LEU B C 1
ATOM 3196 O O . LEU B 1 30 ? -12.523 132.875 59.625 1 66.81 30 LEU B O 1
ATOM 3200 N N . PRO B 1 31 ? -10.977 134.5 59.656 1 64.38 31 PRO B N 1
ATOM 3201 C CA . PRO B 1 31 ? -10.031 133.5 59.062 1 64.38 31 PRO B CA 1
ATOM 3202 C C . PRO B 1 31 ? -9.648 132.375 60 1 64.38 31 PRO B C 1
ATOM 3204 O O . PRO B 1 31 ? -9.406 131.25 59.531 1 64.38 31 PRO B O 1
ATOM 3207 N N . CYS B 1 32 ? -9.711 132.625 61.219 1 65 32 CYS B N 1
ATOM 3208 C CA . CYS B 1 32 ? -9.406 131.625 62.188 1 65 32 CYS B CA 1
ATOM 3209 C C . CYS B 1 32 ? -10.516 130.5 62.219 1 65 32 CYS B C 1
ATOM 3211 O O . CYS B 1 32 ? -10.242 129.375 62.25 1 65 32 CYS B O 1
ATOM 3213 N N . LEU B 1 33 ? -11.742 131 62.125 1 68.62 33 LEU B N 1
ATOM 3214 C CA . LEU B 1 33 ? -12.867 130.125 62.125 1 68.62 33 LEU B CA 1
ATOM 3215 C C . LEU B 1 33 ? -12.883 129.25 60.812 1 68.62 33 LEU B C 1
ATOM 3217 O O . LEU B 1 33 ? -13.18 128.125 60.844 1 68.62 33 LEU B O 1
ATOM 3221 N N . ALA B 1 34 ? -12.445 129.875 59.781 1 69.81 34 ALA B N 1
ATOM 3222 C CA . ALA B 1 34 ? -12.375 129.125 58.5 1 69.81 34 ALA B CA 1
ATOM 3223 C C . ALA B 1 34 ? -11.258 128.125 58.5 1 69.81 34 ALA B C 1
ATOM 3225 O O . ALA B 1 34 ? -11.43 127.062 57.969 1 69.81 34 ALA B O 1
ATOM 3226 N N . ALA B 1 35 ? -10.242 128.5 59.094 1 67.12 35 ALA B N 1
ATOM 3227 C CA . ALA B 1 35 ? -9.117 127.5 59.188 1 67.12 35 ALA B CA 1
ATOM 3228 C C . ALA B 1 35 ? -9.461 126.312 60.094 1 67.12 35 ALA B C 1
ATOM 3230 O O . ALA B 1 35 ? -9.125 125.188 59.781 1 67.12 35 ALA B O 1
ATOM 3231 N N . ILE B 1 36 ? -10.195 126.562 61.094 1 68.44 36 ILE B N 1
ATOM 3232 C CA . ILE B 1 36 ? -10.586 125.5 62 1 68.44 36 ILE B CA 1
ATOM 3233 C C . ILE B 1 36 ? -11.602 124.562 61.312 1 68.44 36 ILE B C 1
ATOM 3235 O O . ILE B 1 36 ? -11.508 123.375 61.438 1 68.44 36 ILE B O 1
ATOM 3239 N N . ARG B 1 37 ? -12.492 125.25 60.625 1 71.19 37 ARG B N 1
ATOM 3240 C CA . ARG B 1 37 ? -13.484 124.438 59.906 1 71.19 37 ARG B CA 1
ATOM 3241 C C . ARG B 1 37 ? -12.828 123.562 58.844 1 71.19 37 ARG B C 1
ATOM 3243 O O . ARG B 1 37 ? -13.18 122.375 58.688 1 71.19 37 ARG B O 1
ATOM 3250 N N . TRP B 1 38 ? -11.875 124.125 58.219 1 70.62 38 TRP B N 1
ATOM 3251 C CA . TRP B 1 38 ? -11.148 123.375 57.188 1 70.62 38 TRP B CA 1
ATOM 3252 C C . TRP B 1 38 ? -10.344 122.25 57.812 1 70.62 38 TRP B C 1
ATOM 3254 O O . TRP B 1 38 ? -10.312 121.125 57.25 1 70.62 38 TRP B O 1
ATOM 3264 N N . LEU B 1 39 ? -9.781 122.438 58.875 1 69.5 39 LEU B N 1
ATOM 3265 C CA . LEU B 1 39 ? -9 121.438 59.562 1 69.5 39 LEU B CA 1
ATOM 3266 C C . LEU B 1 39 ? -9.898 120.312 60.062 1 69.5 39 LEU B C 1
ATOM 3268 O O . LEU B 1 39 ? -9.539 119.125 59.969 1 69.5 39 LEU B O 1
ATOM 3272 N N . VAL B 1 40 ? -11.047 120.688 60.562 1 71.62 40 VAL B N 1
ATOM 3273 C CA . VAL B 1 40 ? -11.969 119.688 61.062 1 71.62 40 VAL B CA 1
ATOM 3274 C C . VAL B 1 40 ? -12.531 118.812 59.906 1 71.62 40 VAL B C 1
ATOM 3276 O O . VAL B 1 40 ? -12.609 117.625 60 1 71.62 40 VAL B O 1
ATOM 3279 N N . LEU B 1 41 ? -12.789 119.5 58.812 1 72.38 41 LEU B N 1
ATOM 3280 C CA . LEU B 1 41 ? -13.336 118.812 57.656 1 72.38 41 LEU B CA 1
ATOM 3281 C C . LEU B 1 41 ? -12.289 117.875 57.031 1 72.38 41 LEU B C 1
ATOM 3283 O O . LEU B 1 41 ? -12.594 116.75 56.656 1 72.38 41 LEU B O 1
ATOM 3287 N N . THR B 1 42 ? -11.102 118.375 56.875 1 73.12 42 THR B N 1
ATOM 3288 C CA . THR B 1 42 ? -10.008 117.625 56.312 1 73.12 42 THR B CA 1
ATOM 3289 C C . THR B 1 42 ? -9.727 116.375 57.219 1 73.12 42 THR B C 1
ATOM 3291 O O . THR B 1 42 ? -9.516 115.25 56.719 1 73.12 42 THR B O 1
ATOM 3294 N N . ASN B 1 43 ? -9.828 116.562 58.469 1 73.5 43 ASN B N 1
ATOM 3295 C CA . ASN B 1 43 ? -9.578 115.5 59.406 1 73.5 43 ASN B CA 1
ATOM 3296 C C . ASN B 1 43 ? -10.68 114.438 59.344 1 73.5 43 ASN B C 1
ATOM 3298 O O . ASN B 1 43 ? -10.406 113.188 59.438 1 73.5 43 ASN B O 1
ATOM 3302 N N . ARG B 1 44 ? -11.914 114.875 59.125 1 76.38 44 ARG B N 1
ATOM 3303 C CA . ARG B 1 44 ? -13.023 113.938 59 1 76.38 44 ARG B CA 1
ATOM 3304 C C . ARG B 1 44 ? -12.898 113.125 57.719 1 76.38 44 ARG B C 1
ATOM 3306 O O . ARG B 1 44 ? -13.133 111.875 57.75 1 76.38 44 ARG B O 1
ATOM 3313 N N . THR B 1 45 ? -12.5 113.75 56.688 1 77.31 45 THR B N 1
ATOM 3314 C CA . THR B 1 45 ? -12.352 113.062 55.375 1 77.31 45 THR B CA 1
ATOM 3315 C C . THR B 1 45 ? -11.195 112.125 55.438 1 77.31 45 THR B C 1
ATOM 3317 O O . THR B 1 45 ? -11.305 111 54.906 1 77.31 45 THR B O 1
ATOM 3320 N N . ILE B 1 46 ? -10.18 112.438 56.062 1 78.19 46 ILE B N 1
ATOM 3321 C CA . ILE B 1 46 ? -9 111.625 56.156 1 78.19 46 ILE B CA 1
ATOM 3322 C C . ILE B 1 46 ? -9.312 110.375 57.031 1 78.19 46 ILE B C 1
ATOM 3324 O O . ILE B 1 46 ? -8.852 109.25 56.75 1 78.19 46 ILE B O 1
ATOM 3328 N N . ARG B 1 47 ? -10.141 110.562 58 1 80.44 47 ARG B N 1
ATOM 3329 C CA . ARG B 1 47 ? -10.523 109.438 58.875 1 80.44 47 ARG B CA 1
ATOM 3330 C C . ARG B 1 47 ? -11.359 108.438 58.125 1 80.44 47 ARG B C 1
ATOM 3332 O O . ARG B 1 47 ? -11.18 107.25 58.281 1 80.44 47 ARG B O 1
ATOM 3339 N N . LYS B 1 48 ? -12.234 108.938 57.25 1 82.5 48 LYS B N 1
ATOM 3340 C CA . LYS B 1 48 ? -13.047 108.062 56.438 1 82.5 48 LYS B CA 1
ATOM 3341 C C . LYS B 1 48 ? -12.172 107.25 55.469 1 82.5 48 LYS B C 1
ATOM 3343 O O . LYS B 1 48 ? -12.367 106 55.312 1 82.5 48 LYS B O 1
ATOM 3348 N N . ALA B 1 49 ? -11.258 107.875 54.812 1 84.75 49 ALA B N 1
ATOM 3349 C CA . ALA B 1 49 ? -10.344 107.25 53.906 1 84.75 49 ALA B CA 1
ATOM 3350 C C . ALA B 1 49 ? -9.477 106.188 54.625 1 84.75 49 ALA B C 1
ATOM 3352 O O . ALA B 1 49 ? -9.266 105.062 54.094 1 84.75 49 ALA B O 1
ATOM 3353 N N . SER B 1 50 ? -9.016 106.562 55.75 1 86.56 50 SER B N 1
ATOM 3354 C CA . SER B 1 50 ? -8.156 105.688 56.531 1 86.56 50 SER B CA 1
ATOM 3355 C C . SER B 1 50 ? -8.898 104.438 56.906 1 86.56 50 SER B C 1
ATOM 3357 O O . SER B 1 50 ? -8.32 103.312 56.906 1 86.56 50 SER B O 1
ATOM 3359 N N . THR B 1 51 ? -10.195 104.5 57.188 1 87.12 51 THR B N 1
ATOM 3360 C CA . THR B 1 51 ? -10.992 103.312 57.562 1 87.12 51 THR B CA 1
ATOM 3361 C C . THR B 1 51 ? -11.133 102.375 56.375 1 87.12 51 THR B C 1
ATOM 3363 O O . THR B 1 51 ? -11.008 101.125 56.531 1 87.12 51 THR B O 1
ATOM 3366 N N . VAL B 1 52 ? -11.289 102.938 55.219 1 88.19 52 VAL B N 1
ATOM 3367 C CA . VAL B 1 52 ? -11.477 102.125 54.031 1 88.19 52 VAL B CA 1
ATOM 3368 C C . VAL B 1 52 ? -10.156 101.438 53.625 1 88.19 52 VAL B C 1
ATOM 3370 O O . VAL B 1 52 ? -10.133 100.25 53.312 1 88.19 52 VAL B O 1
ATOM 3373 N N . ILE B 1 53 ? -9.117 102.125 53.656 1 86.88 53 ILE B N 1
ATOM 3374 C CA . ILE B 1 53 ? -7.812 101.562 53.281 1 86.88 53 ILE B CA 1
ATOM 3375 C C . ILE B 1 53 ? -7.371 100.562 54.312 1 86.88 53 ILE B C 1
ATOM 3377 O O . ILE B 1 53 ? -6.762 99.562 53.969 1 86.88 53 ILE B O 1
ATOM 3381 N N . ALA B 1 54 ? -7.676 100.875 55.594 1 86.44 54 ALA B N 1
ATOM 3382 C CA . ALA B 1 54 ? -7.363 99.875 56.656 1 86.44 54 ALA B CA 1
ATOM 3383 C C . ALA B 1 54 ? -8.125 98.562 56.438 1 86.44 54 ALA B C 1
ATOM 3385 O O . ALA B 1 54 ? -7.578 97.5 56.625 1 86.44 54 ALA B O 1
ATOM 3386 N N . ALA B 1 55 ? -9.344 98.688 56.031 1 87.94 55 ALA B N 1
ATOM 3387 C CA . ALA B 1 55 ? -10.141 97.5 55.688 1 87.94 55 ALA B CA 1
ATOM 3388 C C . ALA B 1 55 ? -9.539 96.75 54.531 1 87.94 55 ALA B C 1
ATOM 3390 O O . ALA B 1 55 ? -9.453 95.5 54.531 1 87.94 55 ALA B O 1
ATOM 3391 N N . ALA B 1 56 ? -9.148 97.5 53.531 1 84.62 56 ALA B N 1
ATOM 3392 C CA . ALA B 1 56 ? -8.539 96.875 52.344 1 84.62 56 ALA B CA 1
ATOM 3393 C C . ALA B 1 56 ? -7.227 96.188 52.688 1 84.62 56 ALA B C 1
ATOM 3395 O O . ALA B 1 56 ? -6.93 95.125 52.188 1 84.62 56 ALA B O 1
ATOM 3396 N N . GLU B 1 57 ? -6.418 96.875 53.469 1 83.31 57 GLU B N 1
ATOM 3397 C CA . GLU B 1 57 ? -5.164 96.25 53.906 1 83.31 57 GLU B CA 1
ATOM 3398 C C . GLU B 1 57 ? -5.41 94.938 54.656 1 83.31 57 GLU B C 1
ATOM 3400 O O . GLU B 1 57 ? -4.605 94.062 54.562 1 83.31 57 GLU B O 1
ATOM 3405 N N . LYS B 1 58 ? -6.598 94.875 55.438 1 83.44 58 LYS B N 1
ATOM 3406 C CA . LYS B 1 58 ? -6.945 93.688 56.156 1 83.44 58 LYS B CA 1
ATOM 3407 C C . LYS B 1 58 ? -7.637 92.625 55.25 1 83.44 58 LYS B C 1
ATOM 3409 O O . LYS B 1 58 ? -8.039 91.562 55.688 1 83.44 58 LYS B O 1
ATOM 3414 N N . GLY B 1 59 ? -7.734 93.062 54.062 1 81.62 59 GLY B N 1
ATOM 3415 C CA . GLY B 1 59 ? -8.219 92.125 53.062 1 81.62 59 GLY B CA 1
ATOM 3416 C C . GLY B 1 59 ? -9.672 92.312 52.688 1 81.62 59 GLY B C 1
ATOM 3417 O O . GLY B 1 59 ? -10.234 91.562 51.906 1 81.62 59 GLY B O 1
ATOM 3418 N N . ASP B 1 60 ? -10.375 93.25 53.312 1 85.69 60 ASP B N 1
ATOM 3419 C CA . ASP B 1 60 ? -11.742 93.562 52.906 1 85.69 60 ASP B CA 1
ATOM 3420 C C . ASP B 1 60 ? -11.758 94.625 51.844 1 85.69 60 ASP B C 1
ATOM 3422 O O . ASP B 1 60 ? -11.656 95.812 52.125 1 85.69 60 ASP B O 1
ATOM 3426 N N . LEU B 1 61 ? -11.898 94.25 50.625 1 84.12 61 LEU B N 1
ATOM 3427 C CA . LEU B 1 61 ? -11.758 95.188 49.469 1 84.12 61 LEU B CA 1
ATOM 3428 C C . LEU B 1 61 ? -13.109 95.75 49.062 1 84.12 61 LEU B C 1
ATOM 3430 O O . LEU B 1 61 ? -13.195 96.5 48.125 1 84.12 61 LEU B O 1
ATOM 3434 N N . GLN B 1 62 ? -14.172 95.688 49.844 1 85.56 62 GLN B N 1
ATOM 3435 C CA . GLN B 1 62 ? -15.531 96 49.406 1 85.56 62 GLN B CA 1
ATOM 3436 C C . GLN B 1 62 ? -15.867 97.438 49.781 1 85.56 62 GLN B C 1
ATOM 3438 O O . GLN B 1 62 ? -16.469 98.188 48.969 1 85.56 62 GLN B O 1
ATOM 3443 N N . PRO B 1 63 ? -15.406 97.812 50.906 1 85.94 63 PRO B N 1
ATOM 3444 C CA . PRO B 1 63 ? -15.797 99.188 51.25 1 85.94 63 PRO B CA 1
ATOM 3445 C C . PRO B 1 63 ? -15.164 100.25 50.344 1 85.94 63 PRO B C 1
ATOM 3447 O O . PRO B 1 63 ? -14.039 100.062 49.875 1 85.94 63 PRO B O 1
ATOM 3450 N N . ARG B 1 64 ? -15.977 101.312 50.094 1 89.94 64 ARG B N 1
ATOM 3451 C CA . ARG B 1 64 ? -15.516 102.5 49.312 1 89.94 64 ARG B CA 1
ATOM 3452 C C . ARG B 1 64 ? -15.75 103.75 50.062 1 89.94 64 ARG B C 1
ATOM 3454 O O . ARG B 1 64 ? -16.594 103.812 50.969 1 89.94 64 ARG B O 1
ATOM 3461 N N . ILE B 1 65 ? -14.969 104.688 49.719 1 85.5 65 ILE B N 1
ATOM 3462 C CA . ILE B 1 65 ? -15.133 106 50.312 1 85.5 65 ILE B CA 1
ATOM 3463 C C . ILE B 1 65 ? -16.312 106.688 49.656 1 85.5 65 ILE B C 1
ATOM 3465 O O . ILE B 1 65 ? -16.297 106.938 48.438 1 85.5 65 ILE B O 1
ATOM 3469 N N . LEU B 1 66 ? -17.328 107.062 50.469 1 85 66 LEU B N 1
ATOM 3470 C CA . LEU B 1 66 ? -18.547 107.688 49.969 1 85 66 LEU B CA 1
ATOM 3471 C C . LEU B 1 66 ? -18.594 109.125 50.25 1 85 66 LEU B C 1
ATOM 3473 O O . LEU B 1 66 ? -17.828 109.625 51.094 1 85 66 LEU B O 1
ATOM 3477 N N . ASN B 1 67 ? -19.391 109.812 49.562 1 79.81 67 ASN B N 1
ATOM 3478 C CA . ASN B 1 67 ? -19.703 111.188 49.75 1 79.81 67 ASN B CA 1
ATOM 3479 C C . ASN B 1 67 ? -18.469 112.062 49.625 1 79.81 67 ASN B C 1
ATOM 3481 O O . ASN B 1 67 ? -18.172 112.875 50.5 1 79.81 67 ASN B O 1
ATOM 3485 N N . ILE B 1 68 ? -17.719 111.875 48.531 1 81.12 68 ILE B N 1
ATOM 3486 C CA . ILE B 1 68 ? -16.562 112.688 48.219 1 81.12 68 ILE B CA 1
ATOM 3487 C C . ILE B 1 68 ? -17.031 114 47.531 1 81.12 68 ILE B C 1
ATOM 3489 O O . ILE B 1 68 ? -17.578 113.938 46.406 1 81.12 68 ILE B O 1
ATOM 3493 N N . HIS B 1 69 ? -17.109 115.062 48.344 1 76.38 69 HIS B N 1
ATOM 3494 C CA . HIS B 1 69 ? -17.609 116.312 47.781 1 76.38 69 HIS B CA 1
ATOM 3495 C C . HIS B 1 69 ? -16.469 117.312 47.562 1 76.38 69 HIS B C 1
ATOM 3497 O O . HIS B 1 69 ? -15.508 117.375 48.344 1 76.38 69 HIS B O 1
ATOM 3503 N N . GLY B 1 70 ? -16.391 118.062 46.406 1 72.12 70 GLY B N 1
ATOM 3504 C CA . GLY B 1 70 ? -15.484 119.125 46.156 1 72.12 70 GLY B CA 1
ATOM 3505 C C . GLY B 1 70 ? -14.367 118.75 45.188 1 72.12 70 GLY B C 1
ATOM 3506 O O . GLY B 1 70 ? -14.32 117.625 44.688 1 72.12 70 GLY B O 1
ATOM 3507 N N . ALA B 1 71 ? -13.664 119.688 44.688 1 73.75 71 ALA B N 1
ATOM 3508 C CA . ALA B 1 71 ? -12.594 119.5 43.719 1 73.75 71 ALA B CA 1
ATOM 3509 C C . ALA B 1 71 ? -11.227 119.812 44.344 1 73.75 71 ALA B C 1
ATOM 3511 O O . ALA B 1 71 ? -10.297 120.25 43.656 1 73.75 71 ALA B O 1
ATOM 3512 N N . SER B 1 72 ? -11.117 119.375 45.688 1 75.31 72 SER B N 1
ATOM 3513 C CA . SER B 1 72 ? -9.844 119.562 46.375 1 75.31 72 SER B CA 1
ATOM 3514 C C . SER B 1 72 ? -8.875 118.438 46.125 1 75.31 72 SER B C 1
ATOM 3516 O O . SER B 1 72 ? -9.242 117.438 45.531 1 75.31 72 SER B O 1
ATOM 3518 N N . SER B 1 73 ? -7.641 118.562 46.469 1 75.31 73 SER B N 1
ATOM 3519 C CA . SER B 1 73 ? -6.605 117.562 46.344 1 75.31 73 SER B CA 1
ATOM 3520 C C . SER B 1 73 ? -6.945 116.312 47.188 1 75.31 73 SER B C 1
ATOM 3522 O O . SER B 1 73 ? -6.652 115.188 46.781 1 75.31 73 SER B O 1
ATOM 3524 N N . ILE B 1 74 ? -7.648 116.562 48.25 1 75.5 74 ILE B N 1
ATOM 3525 C CA . ILE B 1 74 ? -8.047 115.438 49.125 1 75.5 74 ILE B CA 1
ATOM 3526 C C . ILE B 1 74 ? -9.164 114.625 48.469 1 75.5 74 ILE B C 1
ATOM 3528 O O . ILE B 1 74 ? -9.164 113.438 48.5 1 75.5 74 ILE B O 1
ATOM 3532 N N . ALA B 1 75 ? -10.047 115.312 47.875 1 79.75 75 ALA B N 1
ATOM 3533 C CA . ALA B 1 75 ? -11.148 114.688 47.188 1 79.75 75 ALA B CA 1
ATOM 3534 C C . ALA B 1 75 ? -10.625 113.812 46.031 1 79.75 75 ALA B C 1
ATOM 3536 O O . ALA B 1 75 ? -11.102 112.688 45.844 1 79.75 75 ALA B O 1
ATOM 3537 N N . ASP B 1 76 ? -9.594 114.25 45.375 1 82.19 76 ASP B N 1
ATOM 3538 C CA . ASP B 1 76 ? -8.984 113.5 44.281 1 82.19 76 ASP B CA 1
ATOM 3539 C C . ASP B 1 76 ? -8.266 112.25 44.781 1 82.19 76 ASP B C 1
ATOM 3541 O O . ASP B 1 76 ? -8.312 111.188 44.156 1 82.19 76 ASP B O 1
ATOM 3545 N N . MET B 1 77 ? -7.652 112.375 45.844 1 81 77 MET B N 1
ATOM 3546 C CA . MET B 1 77 ? -6.973 111.25 46.438 1 81 77 MET B CA 1
ATOM 3547 C C . MET B 1 77 ? -7.973 110.125 46.844 1 81 77 MET B C 1
ATOM 3549 O O . MET B 1 77 ? -7.734 108.938 46.594 1 81 77 MET B O 1
ATOM 3553 N N . LEU B 1 78 ? -9.086 110.562 47.375 1 85.62 78 LEU B N 1
ATOM 3554 C CA . LEU B 1 78 ? -10.117 109.625 47.812 1 85.62 78 LEU B CA 1
ATOM 3555 C C . LEU B 1 78 ? -10.703 108.875 46.625 1 85.62 78 LEU B C 1
ATOM 3557 O O . LEU B 1 78 ? -10.922 107.688 46.656 1 85.62 78 LEU B O 1
ATOM 3561 N N . ARG B 1 79 ? -10.891 109.562 45.594 1 86.81 79 ARG B N 1
ATOM 3562 C CA . ARG B 1 79 ? -11.406 108.938 44.375 1 86.81 79 ARG B CA 1
ATOM 3563 C C . ARG B 1 79 ? -10.391 107.938 43.781 1 86.81 79 ARG B C 1
ATOM 3565 O O . ARG B 1 79 ? -10.766 106.875 43.312 1 86.81 79 ARG B O 1
ATOM 3572 N N . THR B 1 80 ? -9.102 108.25 43.844 1 84.06 80 THR B N 1
ATOM 3573 C CA . THR B 1 80 ? -8.047 107.438 43.312 1 84.06 80 THR B CA 1
ATOM 3574 C C . THR B 1 80 ? -7.91 106.125 44.156 1 84.06 80 THR B C 1
ATOM 3576 O O . THR B 1 80 ? -7.641 105.062 43.625 1 84.06 80 THR B O 1
ATOM 3579 N N . ILE B 1 81 ? -8.109 106.188 45.375 1 84.56 81 ILE B N 1
ATOM 3580 C CA . ILE B 1 81 ? -8.094 105.062 46.25 1 84.56 81 ILE B CA 1
ATOM 3581 C C . ILE B 1 81 ? -9.219 104.062 45.875 1 84.56 81 ILE B C 1
ATOM 3583 O O . ILE B 1 81 ? -9.008 102.875 45.75 1 84.56 81 ILE B O 1
ATOM 3587 N N . ASN B 1 82 ? -10.398 104.625 45.688 1 87.5 82 ASN B N 1
ATOM 3588 C CA . ASN B 1 82 ? -11.531 103.812 45.25 1 87.5 82 ASN B CA 1
ATOM 3589 C C . ASN B 1 82 ? -11.25 103.125 43.938 1 87.5 82 ASN B C 1
ATOM 3591 O O . ASN B 1 82 ? -11.57 101.938 43.75 1 87.5 82 ASN B O 1
ATOM 3595 N N . ARG B 1 83 ? -10.586 103.812 43.094 1 85.31 83 ARG B N 1
ATOM 3596 C CA . ARG B 1 83 ? -10.273 103.25 41.781 1 85.31 83 ARG B CA 1
ATOM 3597 C C . ARG B 1 83 ? -9.242 102.125 41.938 1 85.31 83 ARG B C 1
ATOM 3599 O O . ARG B 1 83 ? -9.32 101.125 41.219 1 85.31 83 ARG B O 1
ATOM 3606 N N . LEU B 1 84 ? -8.289 102.312 42.688 1 83.5 84 LEU B N 1
ATOM 3607 C CA . LEU B 1 84 ? -7.297 101.25 42.969 1 83.5 84 LEU B CA 1
ATOM 3608 C C . LEU B 1 84 ? -7.949 100.062 43.531 1 83.5 84 LEU B C 1
ATOM 3610 O O . LEU B 1 84 ? -7.676 98.938 43.094 1 83.5 84 LEU B O 1
ATOM 3614 N N . LEU B 1 85 ? -8.781 100.25 44.562 1 86.81 85 LEU B N 1
ATOM 3615 C CA . LEU B 1 85 ? -9.477 99.125 45.188 1 86.81 85 LEU B CA 1
ATOM 3616 C C . LEU B 1 85 ? -10.352 98.375 44.188 1 86.81 85 LEU B C 1
ATOM 3618 O O . LEU B 1 85 ? -10.445 97.188 44.188 1 86.81 85 LEU B O 1
ATOM 3622 N N . ASP B 1 86 ? -10.938 99.062 43.25 1 86.25 86 ASP B N 1
ATOM 3623 C CA . ASP B 1 86 ? -11.727 98.438 42.156 1 86.25 86 ASP B CA 1
ATOM 3624 C C . ASP B 1 86 ? -10.852 97.562 41.281 1 86.25 86 ASP B C 1
ATOM 3626 O O . ASP B 1 86 ? -11.25 96.5 40.906 1 86.25 86 ASP B O 1
ATOM 3630 N N . ARG B 1 87 ? -9.711 98.062 41 1 83 87 ARG B N 1
ATOM 3631 C CA . ARG B 1 87 ? -8.805 97.312 40.125 1 83 87 ARG B CA 1
ATOM 3632 C C . ARG B 1 87 ? -8.289 96.062 40.812 1 83 87 ARG B C 1
ATOM 3634 O O . ARG B 1 87 ? -8.25 95 40.188 1 83 87 ARG B O 1
ATOM 3641 N N . VAL B 1 88 ? -7.883 96.188 42.031 1 82.56 88 VAL B N 1
ATOM 3642 C CA . VAL B 1 88 ? -7.387 95.062 42.781 1 82.56 88 VAL B CA 1
ATOM 3643 C C . VAL B 1 88 ? -8.484 94 42.906 1 82.56 88 VAL B C 1
ATOM 3645 O O . VAL B 1 88 ? -8.25 92.812 42.719 1 82.56 88 VAL B O 1
ATOM 3648 N N . GLU B 1 89 ? -9.625 94.438 43.344 1 84.75 89 GLU B N 1
ATOM 3649 C CA . GLU B 1 89 ? -10.758 93.562 43.5 1 84.75 89 GLU B CA 1
ATOM 3650 C C . GLU B 1 89 ? -11.094 92.875 42.156 1 84.75 89 GLU B C 1
ATOM 3652 O O . GLU B 1 89 ? -11.328 91.688 42.125 1 84.75 89 GLU B O 1
ATOM 3657 N N . SER B 1 90 ? -11.125 93.562 41.094 1 86.25 90 SER B N 1
ATOM 3658 C CA . SER B 1 90 ? -11.422 93.062 39.781 1 86.25 90 SER B CA 1
ATOM 3659 C C . SER B 1 90 ? -10.391 92 39.375 1 86.25 90 SER B C 1
ATOM 3661 O O . SER B 1 90 ? -10.75 90.938 38.906 1 86.25 90 SER B O 1
ATOM 3663 N N . PHE B 1 91 ? -9.078 92.25 39.531 1 83 91 PHE B N 1
ATOM 3664 C CA . PHE B 1 91 ? -8.016 91.312 39.219 1 83 91 PHE B CA 1
ATOM 3665 C C . PHE B 1 91 ? -8.164 90 40.031 1 83 91 PHE B C 1
ATOM 3667 O O . PHE B 1 91 ? -8.117 88.875 39.469 1 83 91 PHE B O 1
ATOM 3674 N N . GLY B 1 92 ? -8.32 90.25 41.344 1 79.69 92 GLY B N 1
ATOM 3675 C CA . GLY B 1 92 ? -8.492 89.062 42.219 1 79.69 92 GLY B CA 1
ATOM 3676 C C . GLY B 1 92 ? -9.664 88.188 41.844 1 79.69 92 GLY B C 1
ATOM 3677 O O . GLY B 1 92 ? -9.523 86.938 41.75 1 79.69 92 GLY B O 1
ATOM 3678 N N . LYS B 1 93 ? -10.82 88.75 41.562 1 83.38 93 LYS B N 1
ATOM 3679 C CA . LYS B 1 93 ? -12.023 88.062 41.188 1 83.38 93 LYS B CA 1
ATOM 3680 C C . LYS B 1 93 ? -11.844 87.312 39.875 1 83.38 93 LYS B C 1
ATOM 3682 O O . LYS B 1 93 ? -12.219 86.125 39.719 1 83.38 93 LYS B O 1
ATOM 3687 N N . GLU B 1 94 ? -11.234 87.938 38.906 1 86.12 94 GLU B N 1
ATOM 3688 C CA . GLU B 1 94 ? -11.016 87.375 37.594 1 86.12 94 GLU B CA 1
ATOM 3689 C C . GLU B 1 94 ? -9.992 86.25 37.656 1 86.12 94 GLU B C 1
ATOM 3691 O O . GLU B 1 94 ? -10.203 85.188 37.031 1 86.12 94 GLU B O 1
ATOM 3696 N N . ALA B 1 95 ? -8.914 86.5 38.25 1 81.5 95 ALA B N 1
ATOM 3697 C CA . ALA B 1 95 ? -7.898 85.5 38.406 1 81.5 95 ALA B CA 1
ATOM 3698 C C . ALA B 1 95 ? -8.469 84.25 39.125 1 81.5 95 ALA B C 1
ATOM 3700 O O . ALA B 1 95 ? -8.211 83.125 38.719 1 81.5 95 ALA B O 1
ATOM 3701 N N . ASN B 1 96 ? -9.234 84.5 40.188 1 80.75 96 ASN B N 1
ATOM 3702 C CA . ASN B 1 96 ? -9.883 83.438 40.938 1 80.75 96 ASN B CA 1
ATOM 3703 C C . ASN B 1 96 ? -10.828 82.625 40.031 1 80.75 96 ASN B C 1
ATOM 3705 O O . ASN B 1 96 ? -10.82 81.438 40.062 1 80.75 96 ASN B O 1
ATOM 3709 N N . ALA B 1 97 ? -11.617 83.312 39.281 1 85.44 97 ALA B N 1
ATOM 3710 C CA . ALA B 1 97 ? -12.562 82.625 38.406 1 85.44 97 ALA B CA 1
ATOM 3711 C C . ALA B 1 97 ? -11.836 81.812 37.344 1 85.44 97 ALA B C 1
ATOM 3713 O O . ALA B 1 97 ? -12.211 80.625 37.094 1 85.44 97 ALA B O 1
ATOM 3714 N N . ALA B 1 98 ? -10.781 82.312 36.719 1 84.44 98 ALA B N 1
ATOM 3715 C CA . ALA B 1 98 ? -10 81.625 35.719 1 84.44 98 ALA B CA 1
ATOM 3716 C C . ALA B 1 98 ? -9.352 80.375 36.312 1 84.44 98 ALA B C 1
ATOM 3718 O O . ALA B 1 98 ? -9.383 79.312 35.719 1 84.44 98 ALA B O 1
ATOM 3719 N N . MET B 1 99 ? -8.906 80.438 37.5 1 77.25 99 MET B N 1
ATOM 3720 C CA . MET B 1 99 ? -8.195 79.375 38.125 1 77.25 99 MET B CA 1
ATOM 3721 C C . MET B 1 99 ? -9.172 78.25 38.594 1 77.25 99 MET B C 1
ATOM 3723 O O . MET B 1 99 ? -8.852 77.062 38.562 1 77.25 99 MET B O 1
ATOM 3727 N N . GLN B 1 100 ? -10.328 78.75 39.062 1 80 100 GLN B N 1
ATOM 3728 C CA . GLN B 1 100 ? -11.352 77.75 39.469 1 80 100 GLN B CA 1
ATOM 3729 C C . GLN B 1 100 ? -11.766 76.875 38.281 1 80 100 GLN B C 1
ATOM 3731 O O . GLN B 1 100 ? -11.891 75.688 38.438 1 80 100 GLN B O 1
ATOM 3736 N N . HIS B 1 101 ? -11.906 77.5 37.188 1 84.88 101 HIS B N 1
ATOM 3737 C CA . HIS B 1 101 ? -12.266 76.75 36 1 84.88 101 HIS B CA 1
ATOM 3738 C C . HIS B 1 101 ? -11.109 75.875 35.531 1 84.88 101 HIS B C 1
ATOM 3740 O O . HIS B 1 101 ? -11.312 74.75 35.125 1 84.88 101 HIS B O 1
ATOM 3746 N N . ALA B 1 102 ? -9.922 76.375 35.562 1 77.69 102 ALA B N 1
ATOM 3747 C CA . ALA B 1 102 ? -8.75 75.625 35.188 1 77.69 102 ALA B CA 1
ATOM 3748 C C . ALA B 1 102 ? -8.602 74.375 36.062 1 77.69 102 ALA B C 1
ATOM 3750 O O . ALA B 1 102 ? -8.203 73.312 35.594 1 77.69 102 ALA B O 1
ATOM 3751 N N . ALA B 1 103 ? -8.938 74.5 37.375 1 73.94 103 ALA B N 1
ATOM 3752 C CA . ALA B 1 103 ? -8.875 73.375 38.312 1 73.94 103 ALA B CA 1
ATOM 3753 C C . ALA B 1 103 ? -9.82 72.25 37.906 1 73.94 103 ALA B C 1
ATOM 3755 O O . ALA B 1 103 ? -9.586 71.062 38.219 1 73.94 103 ALA B O 1
ATOM 3756 N N . GLU B 1 104 ? -10.875 72.688 37.281 1 77.31 104 GLU B N 1
ATOM 3757 C CA . GLU B 1 104 ? -11.844 71.688 36.812 1 77.31 104 GLU B CA 1
ATOM 3758 C C . GLU B 1 104 ? -11.508 71.188 35.406 1 77.31 104 GLU B C 1
ATOM 3760 O O . GLU B 1 104 ? -12.289 70.438 34.781 1 77.31 104 GLU B O 1
ATOM 3765 N N . GLY B 1 105 ? -10.438 71.75 34.969 1 75.12 105 GLY B N 1
ATOM 3766 C CA . GLY B 1 105 ? -9.984 71.312 33.656 1 75.12 105 GLY B CA 1
ATOM 3767 C C . GLY B 1 105 ? -10.531 72.125 32.5 1 75.12 105 GLY B C 1
ATOM 3768 O O . GLY B 1 105 ? -10.414 71.75 31.344 1 75.12 105 GLY B O 1
ATOM 3769 N N . GLN B 1 106 ? -11.195 73.25 32.844 1 79.56 106 GLN B N 1
ATOM 3770 C CA . GLN B 1 106 ? -11.75 74.188 31.859 1 79.56 106 GLN B CA 1
ATOM 3771 C C . GLN B 1 106 ? -10.844 75.438 31.688 1 79.56 106 GLN B C 1
ATOM 3773 O O . GLN B 1 106 ? -10.812 76.312 32.531 1 79.56 106 GLN B O 1
ATOM 3778 N N . TYR B 1 107 ? -10.18 75.438 30.562 1 78.81 107 TYR B N 1
ATOM 3779 C CA . TYR B 1 107 ? -9.164 76.438 30.375 1 78.81 107 TYR B CA 1
ATOM 3780 C C . TYR B 1 107 ? -9.695 77.562 29.516 1 78.81 107 TYR B C 1
ATOM 3782 O O . TYR B 1 107 ? -8.953 78.5 29.172 1 78.81 107 TYR B O 1
ATOM 3790 N N . TYR B 1 108 ? -11.023 77.625 29.25 1 83 108 TYR B N 1
ATOM 3791 C CA . TYR B 1 108 ? -11.578 78.625 28.359 1 83 108 TYR B CA 1
ATOM 3792 C C . TYR B 1 108 ? -11.805 79.938 29.078 1 83 108 TYR B C 1
ATOM 3794 O O . TYR B 1 108 ? -11.867 81 28.453 1 83 108 TYR B O 1
ATOM 3802 N N . ARG B 1 109 ? -11.945 79.875 30.453 1 85 109 ARG B N 1
ATOM 3803 C CA . ARG B 1 109 ? -12.188 81.062 31.219 1 85 109 ARG B CA 1
ATOM 3804 C C . ARG B 1 109 ? -10.891 81.812 31.453 1 85 109 ARG B C 1
ATOM 3806 O O . ARG B 1 109 ? -10.031 81.375 32.219 1 85 109 ARG B O 1
ATOM 3813 N N . ARG B 1 110 ? -10.75 83 30.75 1 87.94 110 ARG B N 1
ATOM 3814 C CA . ARG B 1 110 ? -9.562 83.812 30.859 1 87.94 110 ARG B CA 1
ATOM 3815 C C . ARG B 1 110 ? -9.859 85.125 31.641 1 87.94 110 ARG B C 1
ATOM 3817 O O . ARG B 1 110 ? -11.023 85.5 31.828 1 87.94 110 ARG B O 1
ATOM 3824 N N . ILE B 1 111 ? -8.812 85.625 32.125 1 87.25 111 ILE B N 1
ATOM 3825 C CA . ILE B 1 111 ? -8.938 86.938 32.781 1 87.25 111 ILE B CA 1
ATOM 3826 C C . ILE B 1 111 ? -9.273 88 31.734 1 87.25 111 ILE B C 1
ATOM 3828 O O . ILE B 1 111 ? -8.609 88.125 30.703 1 87.25 111 ILE B O 1
ATOM 3832 N N . VAL B 1 112 ? -10.383 88.75 31.984 1 88.69 112 VAL B N 1
ATOM 3833 C CA . VAL B 1 112 ? -10.742 89.875 31.125 1 88.69 112 VAL B CA 1
ATOM 3834 C C . VAL B 1 112 ? -9.75 91 31.297 1 88.69 112 VAL B C 1
ATOM 3836 O O . VAL B 1 112 ? -9.547 91.5 32.406 1 88.69 112 VAL B O 1
ATOM 3839 N N . MET B 1 113 ? -9.188 91.438 30.188 1 88 113 MET B N 1
ATOM 3840 C CA . MET B 1 113 ? -8.07 92.375 30.25 1 88 113 MET B CA 1
ATOM 3841 C C . MET B 1 113 ? -8.578 93.812 30.359 1 88 113 MET B C 1
ATOM 3843 O O . MET B 1 113 ? -7.797 94.75 30.641 1 88 113 MET B O 1
ATOM 3847 N N . THR B 1 114 ? -9.93 94 30.328 1 84 114 THR B N 1
ATOM 3848 C CA . THR B 1 114 ? -10.477 95.312 30.406 1 84 114 THR B CA 1
ATOM 3849 C C . THR B 1 114 ? -10.25 95.938 31.781 1 84 114 THR B C 1
ATOM 3851 O O . THR B 1 114 ? -10.625 95.375 32.812 1 84 114 THR B O 1
ATOM 3854 N N . GLY B 1 115 ? -9.617 97.062 31.859 1 79.12 115 GLY B N 1
ATOM 3855 C CA . GLY B 1 115 ? -9.375 97.75 33.094 1 79.12 115 GLY B CA 1
ATOM 3856 C C . GLY B 1 115 ? -8.109 97.312 33.812 1 79.12 115 GLY B C 1
ATOM 3857 O O . GLY B 1 115 ? -7.742 97.875 34.844 1 79.12 115 GLY B O 1
ATOM 3858 N N . MET B 1 116 ? -7.531 96.312 33.219 1 82.81 116 MET B N 1
ATOM 3859 C CA . MET B 1 116 ? -6.273 95.875 33.781 1 82.81 116 MET B CA 1
ATOM 3860 C C . MET B 1 116 ? -5.094 96.625 33.25 1 82.81 116 MET B C 1
ATOM 3862 O O . MET B 1 116 ? -4.758 96.562 32.062 1 82.81 116 MET B O 1
ATOM 3866 N N . VAL B 1 117 ? -4.504 97.375 34.031 1 83.5 117 VAL B N 1
ATOM 3867 C CA . VAL B 1 117 ? -3.436 98.25 33.594 1 83.5 117 VAL B CA 1
ATOM 3868 C C . VAL B 1 117 ? -2.172 98 34.406 1 83.5 117 VAL B C 1
ATOM 3870 O O . VAL B 1 117 ? -2.242 97.5 35.531 1 83.5 117 VAL B O 1
ATOM 3873 N N . GLY B 1 118 ? -0.955 98.312 33.781 1 84.75 118 GLY B N 1
ATOM 3874 C CA . GLY B 1 118 ? 0.32 98.188 34.469 1 84.75 118 GLY B CA 1
ATOM 3875 C C . GLY B 1 118 ? 0.641 96.75 34.875 1 84.75 118 GLY B C 1
ATOM 3876 O O . GLY B 1 118 ? 0.521 95.812 34.094 1 84.75 118 GLY B O 1
ATOM 3877 N N . GLU B 1 119 ? 0.936 96.562 36.156 1 82.5 119 GLU B N 1
ATOM 3878 C CA . GLU B 1 119 ? 1.32 95.312 36.688 1 82.5 119 GLU B CA 1
ATOM 3879 C C . GLU B 1 119 ? 0.126 94.312 36.719 1 82.5 119 GLU B C 1
ATOM 3881 O O . GLU B 1 119 ? 0.281 93.125 36.531 1 82.5 119 GLU B O 1
ATOM 3886 N N . PHE B 1 120 ? -1.055 94.938 37.031 1 81.31 120 PHE B N 1
ATOM 3887 C CA . PHE B 1 120 ? -2.254 94.062 36.969 1 81.31 120 PHE B CA 1
ATOM 3888 C C . PHE B 1 120 ? -2.428 93.5 35.562 1 81.31 120 PHE B C 1
ATOM 3890 O O . PHE B 1 120 ? -2.805 92.312 35.438 1 81.31 120 PHE B O 1
ATOM 3897 N N . GLY B 1 121 ? -2.115 94.25 34.594 1 84.31 121 GLY B N 1
ATOM 3898 C CA . GLY B 1 121 ? -2.164 93.812 33.219 1 84.31 121 GLY B CA 1
ATOM 3899 C C . GLY B 1 121 ? -1.114 92.75 32.938 1 84.31 121 GLY B C 1
ATOM 3900 O O . GLY B 1 121 ? -1.397 91.75 32.25 1 84.31 121 GLY B O 1
ATOM 3901 N N . ALA B 1 122 ? 0.075 92.875 33.406 1 83.69 122 ALA B N 1
ATOM 3902 C CA . ALA B 1 122 ? 1.163 91.938 33.219 1 83.69 122 ALA B CA 1
ATOM 3903 C C . ALA B 1 122 ? 0.845 90.625 33.875 1 83.69 122 ALA B C 1
ATOM 3905 O O . ALA B 1 122 ? 1.027 89.562 33.281 1 83.69 122 ALA B O 1
ATOM 3906 N N . TYR B 1 123 ? 0.322 90.688 35.094 1 80.69 123 TYR B N 1
ATOM 3907 C CA . TYR B 1 123 ? -0.052 89.438 35.781 1 80.69 123 TYR B CA 1
ATOM 3908 C C . TYR B 1 123 ? -1.19 88.75 35.062 1 80.69 123 TYR B C 1
ATOM 3910 O O . TYR B 1 123 ? -1.154 87.5 34.906 1 80.69 123 TYR B O 1
ATOM 3918 N N . ALA B 1 124 ? -2.215 89.438 34.719 1 84.5 124 ALA B N 1
ATOM 3919 C CA . ALA B 1 124 ? -3.352 88.875 34 1 84.5 124 ALA B CA 1
ATOM 3920 C C . ALA B 1 124 ? -2.898 88.188 32.719 1 84.5 124 ALA B C 1
ATOM 3922 O O . ALA B 1 124 ? -3.334 87.125 32.406 1 84.5 124 ALA B O 1
ATOM 3923 N N . ARG B 1 125 ? -1.99 88.812 32 1 86.94 125 ARG B N 1
ATOM 3924 C CA . ARG B 1 125 ? -1.473 88.25 30.75 1 86.94 125 ARG B CA 1
ATOM 3925 C C . ARG B 1 125 ? -0.711 87 31 1 86.94 125 ARG B C 1
ATOM 3927 O O . ARG B 1 125 ? -0.867 86 30.266 1 86.94 125 ARG B O 1
ATOM 3934 N N . GLN B 1 126 ? 0.03 86.938 32 1 81.81 126 GLN B N 1
ATOM 3935 C CA . GLN B 1 126 ? 0.823 85.75 32.312 1 81.81 126 GLN B CA 1
ATOM 3936 C C . GLN B 1 126 ? -0.07 84.625 32.719 1 81.81 126 GLN B C 1
ATOM 3938 O O . GLN B 1 126 ? 0.189 83.438 32.344 1 81.81 126 GLN B O 1
ATOM 3943 N N . ILE B 1 127 ? -1.09 84.812 33.469 1 80.69 127 ILE B N 1
ATOM 3944 C CA . ILE B 1 127 ? -2.039 83.75 33.875 1 80.69 127 ILE B CA 1
ATOM 3945 C C . ILE B 1 127 ? -2.77 83.25 32.625 1 80.69 127 ILE B C 1
ATOM 3947 O O . ILE B 1 127 ? -2.9 82.062 32.438 1 80.69 127 ILE B O 1
ATOM 3951 N N . ASN B 1 128 ? -3.199 84.188 31.797 1 86.94 128 ASN B N 1
ATOM 3952 C CA . ASN B 1 128 ? -3.871 83.812 30.547 1 86.94 128 ASN B CA 1
ATOM 3953 C C . ASN B 1 128 ? -2.957 83 29.656 1 86.94 128 ASN B C 1
ATOM 3955 O O . ASN B 1 128 ? -3.395 82 29.047 1 86.94 128 ASN B O 1
ATOM 3959 N N . ASP B 1 129 ? -1.67 83.375 29.594 1 84.44 129 ASP B N 1
ATOM 3960 C CA . ASP B 1 129 ? -0.705 82.562 28.812 1 84.44 129 ASP B CA 1
ATOM 3961 C C . ASP B 1 129 ? -0.499 81.188 29.375 1 84.44 129 ASP B C 1
ATOM 3963 O O . ASP B 1 129 ? -0.4 80.188 28.625 1 84.44 129 ASP B O 1
ATOM 3967 N N . GLY B 1 130 ? -0.431 81.125 30.609 1 78.56 130 GLY B N 1
ATOM 3968 C CA . GLY B 1 130 ? -0.324 79.875 31.25 1 78.56 130 GLY B CA 1
ATOM 3969 C C . GLY B 1 130 ? -1.518 78.938 30.984 1 78.56 130 GLY B C 1
ATOM 3970 O O . GLY B 1 130 ? -1.355 77.75 30.688 1 78.56 130 GLY B O 1
ATOM 3971 N N . LEU B 1 131 ? -2.713 79.5 31.125 1 81.69 131 LEU B N 1
ATOM 3972 C CA . LEU B 1 131 ? -3.938 78.75 30.859 1 81.69 131 LEU B CA 1
ATOM 3973 C C . LEU B 1 131 ? -3.99 78.25 29.406 1 81.69 131 LEU B C 1
ATOM 3975 O O . LEU B 1 131 ? -4.43 77.188 29.109 1 81.69 131 LEU B O 1
ATOM 3979 N N . ALA B 1 132 ? -3.52 79.125 28.516 1 85.19 132 ALA B N 1
ATOM 3980 C CA . ALA B 1 132 ? -3.473 78.75 27.109 1 85.19 132 ALA B CA 1
ATOM 3981 C C . ALA B 1 132 ? -2.512 77.625 26.875 1 85.19 132 ALA B C 1
ATOM 3983 O O . ALA B 1 132 ? -2.818 76.688 26.109 1 85.19 132 ALA B O 1
ATOM 3984 N N . ALA B 1 133 ? -1.403 77.625 27.516 1 81 133 ALA B N 1
ATOM 3985 C CA . ALA B 1 133 ? -0.42 76.5 27.391 1 81 133 ALA B CA 1
ATOM 3986 C C . ALA B 1 133 ? -0.969 75.188 27.938 1 81 133 ALA B C 1
ATOM 3988 O O . ALA B 1 133 ? -0.774 74.125 27.344 1 81 133 ALA B O 1
ATOM 3989 N N . MET B 1 134 ? -1.648 75.312 28.969 1 76.62 134 MET B N 1
ATOM 3990 C CA . MET B 1 134 ? -2.246 74.125 29.578 1 76.62 134 MET B CA 1
ATOM 3991 C C . MET B 1 134 ? -3.35 73.562 28.688 1 76.62 134 MET B C 1
ATOM 3993 O O . MET B 1 134 ? -3.494 72.312 28.578 1 76.62 134 MET B O 1
ATOM 3997 N N . ASP B 1 135 ? -4.145 74.438 28.172 1 82 135 ASP B N 1
ATOM 3998 C CA . ASP B 1 135 ? -5.172 74.062 27.234 1 82 135 ASP B CA 1
ATOM 3999 C C . ASP B 1 135 ? -4.562 73.312 26.047 1 82 135 ASP B C 1
ATOM 4001 O O . ASP B 1 135 ? -5.039 72.25 25.656 1 82 135 ASP B O 1
ATOM 4005 N N . GLY B 1 136 ? -3.477 73.875 25.5 1 82 136 GLY B N 1
ATOM 4006 C CA . GLY B 1 136 ? -2.785 73.25 24.391 1 82 136 GLY B CA 1
ATOM 4007 C C . GLY B 1 136 ? -2.23 71.875 24.734 1 82 136 GLY B C 1
ATOM 4008 O O . GLY B 1 136 ? -2.396 70.875 23.969 1 82 136 GLY B O 1
ATOM 4009 N N . LYS B 1 137 ? -1.664 71.688 25.844 1 75.62 137 LYS B N 1
ATOM 4010 C CA . LYS B 1 137 ? -1.094 70.438 26.266 1 75.62 137 LYS B CA 1
ATOM 4011 C C . LYS B 1 137 ? -2.186 69.375 26.5 1 75.62 137 LYS B C 1
ATOM 4013 O O . LYS B 1 137 ? -2.008 68.188 26.156 1 75.62 137 LYS B O 1
ATOM 4018 N N . SER B 1 138 ? -3.232 69.812 27.141 1 75.38 138 SER B N 1
ATOM 4019 C CA . SER B 1 138 ? -4.352 68.875 27.375 1 75.38 138 SER B CA 1
ATOM 4020 C C . SER B 1 138 ? -4.934 68.375 26.062 1 75.38 138 SER B C 1
ATOM 4022 O O . SER B 1 138 ? -5.211 67.188 25.938 1 75.38 138 SER B O 1
ATOM 4024 N N . ARG B 1 139 ? -5.051 69.312 25.094 1 82.06 139 ARG B N 1
ATOM 4025 C CA . ARG B 1 139 ? -5.578 68.938 23.781 1 82.06 139 ARG B CA 1
ATOM 4026 C C . ARG B 1 139 ? -4.629 67.938 23.078 1 82.06 139 ARG B C 1
ATOM 4028 O O . ARG B 1 139 ? -5.074 67 22.453 1 82.06 139 ARG B O 1
ATOM 4035 N N . GLU B 1 140 ? -3.354 68.125 23.156 1 79.94 140 GLU B N 1
ATOM 4036 C CA . GLU B 1 140 ? -2.355 67.25 22.562 1 79.94 140 GLU B CA 1
ATOM 4037 C C . GLU B 1 140 ? -2.4 65.875 23.188 1 79.94 140 GLU B C 1
ATOM 4039 O O . GLU B 1 140 ? -2.266 64.875 22.5 1 79.94 140 GLU B O 1
ATOM 4044 N N . PHE B 1 141 ? -2.613 65.812 24.422 1 73.12 141 PHE B N 1
ATOM 4045 C CA . PHE B 1 141 ? -2.684 64.562 25.141 1 73.12 141 PHE B CA 1
ATOM 4046 C C . PHE B 1 141 ? -3.908 63.75 24.703 1 73.12 141 PHE B C 1
ATOM 4048 O O . PHE B 1 141 ? -3.811 62.562 24.438 1 73.12 141 PHE B O 1
ATOM 4055 N N . VAL B 1 142 ? -4.988 64.438 24.672 1 77.38 142 VAL B N 1
ATOM 4056 C CA . VAL B 1 142 ? -6.227 63.781 24.25 1 77.38 142 VAL B CA 1
ATOM 4057 C C . VAL B 1 142 ? -6.086 63.25 22.828 1 77.38 142 VAL B C 1
ATOM 4059 O O . VAL B 1 142 ? -6.512 62.156 22.531 1 77.38 142 VAL B O 1
ATOM 4062 N N . GLU B 1 143 ? -5.434 64 21.984 1 83.19 143 GLU B N 1
ATOM 4063 C CA . GLU B 1 143 ? -5.223 63.594 20.609 1 83.19 143 GLU B CA 1
ATOM 4064 C C . GLU B 1 143 ? -4.301 62.375 20.531 1 83.19 143 GLU B C 1
ATOM 4066 O O . GLU B 1 143 ? -4.566 61.438 19.781 1 83.19 143 GLU B O 1
ATOM 4071 N N . SER B 1 144 ? -3.279 62.375 21.266 1 77.31 144 SER B N 1
ATOM 4072 C CA . SER B 1 144 ? -2.34 61.281 21.281 1 77.31 144 SER B CA 1
ATOM 4073 C C . SER B 1 144 ? -2.992 60 21.828 1 77.31 144 SER B C 1
ATOM 4075 O O . SER B 1 144 ? -2.785 58.906 21.312 1 77.31 144 SER B O 1
ATOM 4077 N N . ALA B 1 145 ? -3.719 60.156 22.891 1 75.38 145 ALA B N 1
ATOM 4078 C CA . ALA B 1 145 ? -4.422 59.031 23.484 1 75.38 145 ALA B CA 1
ATOM 4079 C C . ALA B 1 145 ? -5.434 58.438 22.516 1 75.38 145 ALA B C 1
ATOM 4081 O O . ALA B 1 145 ? -5.562 57.188 22.406 1 75.38 145 ALA B O 1
ATOM 4082 N N . THR B 1 146 ? -6.07 59.312 21.797 1 81.06 146 THR B N 1
ATOM 4083 C CA . THR B 1 146 ? -7.059 58.844 20.828 1 81.06 146 THR B CA 1
ATOM 4084 C C . THR B 1 146 ? -6.387 58.094 19.672 1 81.06 146 THR B C 1
ATOM 4086 O O . THR B 1 146 ? -6.883 57.062 19.234 1 81.06 146 THR B O 1
ATOM 4089 N N . ARG B 1 147 ? -5.27 58.594 19.25 1 81.94 147 ARG B N 1
ATOM 4090 C CA . ARG B 1 147 ? -4.535 57.938 18.156 1 81.94 147 ARG B CA 1
ATOM 4091 C C . ARG B 1 147 ? -4.023 56.562 18.594 1 81.94 147 ARG B C 1
ATOM 4093 O O . ARG B 1 147 ? -4.164 55.594 17.844 1 81.94 147 ARG B O 1
ATOM 4100 N N . ILE B 1 148 ? -3.457 56.406 19.703 1 75.81 148 ILE B N 1
ATOM 4101 C CA . ILE B 1 148 ? -2.947 55.125 20.188 1 75.81 148 ILE B CA 1
ATOM 4102 C C . ILE B 1 148 ? -4.105 54.156 20.406 1 75.81 148 ILE B C 1
ATOM 4104 O O . ILE B 1 148 ? -3.977 52.969 20.156 1 75.81 148 ILE B O 1
ATOM 4108 N N . GLY B 1 149 ? -5.145 54.781 21 1 79.31 149 GLY B N 1
ATOM 4109 C CA . GLY B 1 149 ? -6.328 53.969 21.172 1 79.31 149 GLY B CA 1
ATOM 4110 C C . GLY B 1 149 ? -6.82 53.344 19.859 1 79.31 149 GLY B C 1
ATOM 4111 O O . GLY B 1 149 ? -7.152 52.156 19.812 1 79.31 149 GLY B O 1
ATOM 4112 N N . ALA B 1 150 ? -6.773 54.094 18.828 1 83.5 150 ALA B N 1
ATOM 4113 C CA . ALA B 1 150 ? -7.191 53.625 17.5 1 83.5 150 ALA B CA 1
ATOM 4114 C C . ALA B 1 150 ? -6.242 52.562 16.969 1 83.5 150 ALA B C 1
ATOM 4116 O O . ALA B 1 150 ? -6.68 51.562 16.406 1 83.5 150 ALA B O 1
ATOM 4117 N N . ASN B 1 151 ? -5 52.75 17.141 1 79.62 151 ASN B N 1
ATOM 4118 C CA . ASN B 1 151 ? -4 51.781 16.703 1 79.62 151 ASN B CA 1
ATOM 4119 C C . ASN B 1 151 ? -4.145 50.438 17.438 1 79.62 151 ASN B C 1
ATOM 4121 O O . ASN B 1 151 ? -4.059 49.375 16.812 1 79.62 151 ASN B O 1
ATOM 4125 N N . ILE B 1 152 ? -4.367 50.531 18.656 1 77.25 152 ILE B N 1
ATOM 4126 C CA . ILE B 1 152 ? -4.512 49.344 19.469 1 77.25 152 ILE B CA 1
ATOM 4127 C C . ILE B 1 152 ? -5.781 48.594 19.047 1 77.25 152 ILE B C 1
ATOM 4129 O O . ILE B 1 152 ? -5.797 47.375 19 1 77.25 152 ILE B O 1
ATOM 4133 N N . LYS B 1 153 ? -6.785 49.344 18.797 1 82.94 153 LYS B N 1
ATOM 4134 C CA . LYS B 1 153 ? -8.023 48.719 18.328 1 82.94 153 LYS B CA 1
ATOM 4135 C C . LYS B 1 153 ? -7.801 48 17.016 1 82.94 153 LYS B C 1
ATOM 4137 O O . LYS B 1 153 ? -8.328 46.906 16.797 1 82.94 153 LYS B O 1
ATOM 4142 N N . GLU B 1 154 ? -7.035 48.562 16.188 1 82.88 154 GLU B N 1
ATOM 4143 C CA . GLU B 1 154 ? -6.703 47.906 14.906 1 82.88 154 GLU B CA 1
ATOM 4144 C C . GLU B 1 154 ? -5.906 46.625 15.117 1 82.88 154 GLU B C 1
ATOM 4146 O O . GLU B 1 154 ? -6.168 45.625 14.469 1 82.88 154 GLU B O 1
ATOM 4151 N N . VAL B 1 155 ? -4.98 46.656 15.984 1 77.56 155 VAL B N 1
ATOM 4152 C CA . VAL B 1 155 ? -4.18 45.469 16.297 1 77.56 155 VAL B CA 1
ATOM 4153 C C . VAL B 1 155 ? -5.07 44.406 16.891 1 77.56 155 VAL B C 1
ATOM 4155 O O . VAL B 1 155 ? -4.949 43.219 16.531 1 77.56 155 VAL B O 1
ATOM 4158 N N . ALA B 1 156 ? -5.938 44.75 17.797 1 81.56 156 ALA B N 1
ATOM 4159 C CA . ALA B 1 156 ? -6.867 43.812 18.391 1 81.56 156 ALA B CA 1
ATOM 4160 C C . ALA B 1 156 ? -7.742 43.156 17.328 1 81.56 156 ALA B C 1
ATOM 4162 O O . ALA B 1 156 ? -7.977 41.938 17.375 1 81.56 156 ALA B O 1
ATOM 4163 N N . GLN B 1 157 ? -8.188 43.938 16.391 1 83 157 GLN B N 1
ATOM 4164 C CA . GLN B 1 157 ? -8.984 43.406 15.289 1 83 157 GLN B CA 1
ATOM 4165 C C . GLN B 1 157 ? -8.18 42.438 14.43 1 83 157 GLN B C 1
ATOM 4167 O O . GLN B 1 157 ? -8.68 41.375 14.031 1 83 157 GLN B O 1
ATOM 4172 N N . SER B 1 158 ? -7.02 42.844 14.172 1 80.06 158 SER B N 1
ATOM 4173 C CA . SER B 1 158 ? -6.145 41.969 13.391 1 80.06 158 SER B CA 1
ATOM 4174 C C . SER B 1 158 ? -5.859 40.656 14.117 1 80.06 158 SER B C 1
ATOM 4176 O O . SER B 1 158 ? -5.82 39.594 13.5 1 80.06 158 SER B O 1
ATOM 4178 N N . LEU B 1 159 ? -5.645 40.719 15.367 1 76 159 LEU B N 1
ATOM 4179 C CA . LEU B 1 159 ? -5.422 39.531 16.188 1 76 159 LEU B CA 1
ATOM 4180 C C . LEU B 1 159 ? -6.641 38.594 16.156 1 76 159 LEU B C 1
ATOM 4182 O O . LEU B 1 159 ? -6.504 37.375 16.047 1 76 159 LEU B O 1
ATOM 4186 N N . SER B 1 160 ? -7.773 39.188 16.266 1 83.06 160 SER B N 1
ATOM 4187 C CA . SER B 1 160 ? -9.008 38.438 16.203 1 83.06 160 SER B CA 1
ATOM 4188 C C . SER B 1 160 ? -9.148 37.719 14.867 1 83.06 160 SER B C 1
ATOM 4190 O O . SER B 1 160 ? -9.523 36.531 14.812 1 83.06 160 SER B O 1
ATOM 4192 N N . ALA B 1 161 ? -8.828 38.406 13.82 1 82.69 161 ALA B N 1
ATOM 4193 C CA . ALA B 1 161 ? -8.891 37.812 12.492 1 82.69 161 ALA B CA 1
ATOM 4194 C C . ALA B 1 161 ? -7.883 36.688 12.344 1 82.69 161 ALA B C 1
ATOM 4196 O O . ALA B 1 161 ? -8.195 35.625 11.773 1 82.69 161 ALA B O 1
ATOM 4197 N N . SER B 1 162 ? -6.695 36.906 12.805 1 78.19 162 SER B N 1
ATOM 4198 C CA . SER B 1 162 ? -5.668 35.875 12.773 1 78.19 162 SER B CA 1
ATOM 4199 C C . SER B 1 162 ? -6.082 34.656 13.586 1 78.19 162 SER B C 1
ATOM 4201 O O . SER B 1 162 ? -5.859 33.531 13.164 1 78.19 162 SER B O 1
ATOM 4203 N N . ALA B 1 163 ? -6.613 34.875 14.742 1 81.75 163 ALA B N 1
ATOM 4204 C CA . ALA B 1 163 ? -7.102 33.781 15.578 1 81.75 163 ALA B CA 1
ATOM 4205 C C . ALA B 1 163 ? -8.156 32.969 14.844 1 81.75 163 ALA B C 1
ATOM 4207 O O . ALA B 1 163 ? -8.133 31.734 14.883 1 81.75 163 ALA B O 1
ATOM 4208 N N . ALA B 1 164 ? -9.023 33.656 14.164 1 83.25 164 ALA B N 1
ATOM 4209 C CA . ALA B 1 164 ? -10.062 32.969 13.398 1 83.25 164 ALA B CA 1
ATOM 4210 C C . ALA B 1 164 ? -9.469 32.125 12.273 1 83.25 164 ALA B C 1
ATOM 4212 O O . ALA B 1 164 ? -9.898 31 12.031 1 83.25 164 ALA B O 1
ATOM 4213 N N . GLN B 1 165 ? -8.578 32.719 11.648 1 79.56 165 GLN B N 1
ATOM 4214 C CA . GLN B 1 165 ? -7.91 31.984 10.57 1 79.56 165 GLN B CA 1
ATOM 4215 C C . GLN B 1 165 ? -7.176 30.766 11.094 1 79.56 165 GLN B C 1
ATOM 4217 O O . GLN B 1 165 ? -7.211 29.703 10.477 1 79.56 165 GLN B O 1
ATOM 4222 N N . LEU B 1 166 ? -6.449 30.891 12.156 1 78.06 166 LEU B N 1
ATOM 4223 C CA . LEU B 1 166 ? -5.734 29.781 12.766 1 78.06 166 LEU B CA 1
ATOM 4224 C C . LEU B 1 166 ? -6.707 28.688 13.211 1 78.06 166 LEU B C 1
ATOM 4226 O O . LEU B 1 166 ? -6.414 27.5 13.078 1 78.06 166 LEU B O 1
ATOM 4230 N N . GLU B 1 167 ? -7.805 29.078 13.75 1 84.75 167 GLU B N 1
ATOM 4231 C CA . GLU B 1 167 ? -8.836 28.125 14.117 1 84.75 167 GLU B CA 1
ATOM 4232 C C . GLU B 1 167 ? -9.32 27.328 12.906 1 84.75 167 GLU B C 1
ATOM 4234 O O . GLU B 1 167 ? -9.461 26.109 12.961 1 84.75 167 GLU B O 1
ATOM 4239 N N . ALA B 1 168 ? -9.562 28.031 11.828 1 83 168 ALA B N 1
ATOM 4240 C CA . ALA B 1 168 ? -9.992 27.375 10.594 1 83 168 ALA B CA 1
ATOM 4241 C C . ALA B 1 168 ? -8.922 26.422 10.078 1 83 168 ALA B C 1
ATOM 4243 O O . ALA B 1 168 ? -9.234 25.297 9.656 1 83 168 ALA B O 1
ATOM 4244 N N . SER B 1 169 ? -7.723 26.859 10.078 1 76.25 169 SER B N 1
ATOM 4245 C CA . SER B 1 169 ? -6.609 26.031 9.633 1 76.25 169 SER B CA 1
ATOM 4246 C C . SER B 1 169 ? -6.473 24.781 10.5 1 76.25 169 SER B C 1
ATOM 4248 O O . SER B 1 169 ? -6.223 23.688 9.992 1 76.25 169 SER B O 1
ATOM 4250 N N . SER B 1 170 ? -6.562 24.953 11.773 1 80.88 170 SER B N 1
ATOM 4251 C CA . SER B 1 170 ? -6.496 23.828 12.703 1 80.88 170 SER B CA 1
ATOM 4252 C C . SER B 1 170 ? -7.59 22.812 12.414 1 80.88 170 SER B C 1
ATOM 4254 O O . SER B 1 170 ? -7.336 21.609 12.406 1 80.88 170 SER B O 1
ATOM 4256 N N . THR B 1 171 ? -8.766 23.281 12.18 1 83.06 171 THR B N 1
ATOM 4257 C CA . THR B 1 171 ? -9.891 22.406 11.867 1 83.06 171 THR B CA 1
ATOM 4258 C C . THR B 1 171 ? -9.625 21.625 10.578 1 83.06 171 THR B C 1
ATOM 4260 O O . THR B 1 171 ? -9.852 20.422 10.516 1 83.06 171 THR B O 1
ATOM 4263 N N . ALA B 1 172 ? -9.164 22.312 9.625 1 78.75 172 ALA B N 1
ATOM 4264 C CA . ALA B 1 172 ? -8.836 21.656 8.359 1 78.75 172 ALA B CA 1
ATOM 4265 C C . ALA B 1 172 ? -7.738 20.609 8.539 1 78.75 172 ALA B C 1
ATOM 4267 O O . ALA B 1 172 ? -7.82 19.516 7.984 1 78.75 172 ALA B O 1
ATOM 4268 N N . MET B 1 173 ? -6.762 20.891 9.312 1 75.31 173 MET B N 1
ATOM 4269 C CA . MET B 1 173 ? -5.66 19.969 9.578 1 75.31 173 MET B CA 1
ATOM 4270 C C . MET B 1 173 ? -6.156 18.734 10.32 1 75.31 173 MET B C 1
ATOM 4272 O O . MET B 1 173 ? -5.73 17.625 10.016 1 75.31 173 MET B O 1
ATOM 4276 N N . THR B 1 174 ? -6.977 19.016 11.25 1 82.75 174 THR B N 1
ATOM 4277 C CA . THR B 1 174 ? -7.543 17.906 12 1 82.75 174 THR B CA 1
ATOM 4278 C C . THR B 1 174 ? -8.328 16.969 11.078 1 82.75 174 THR B C 1
ATOM 4280 O O . THR B 1 174 ? -8.195 15.75 11.172 1 82.75 174 THR B O 1
ATOM 4283 N N . ALA B 1 175 ? -9.086 17.516 10.211 1 83.75 175 ALA B N 1
ATOM 4284 C CA . ALA B 1 175 ? -9.859 16.734 9.258 1 83.75 175 ALA B CA 1
ATOM 4285 C C . ALA B 1 175 ? -8.938 15.945 8.328 1 83.75 175 ALA B C 1
ATOM 4287 O O . ALA B 1 175 ? -9.164 14.766 8.07 1 83.75 175 ALA B O 1
ATOM 4288 N N . THR B 1 176 ? -7.922 16.578 7.82 1 77.25 176 THR B N 1
ATOM 4289 C CA . THR B 1 176 ? -6.957 15.938 6.934 1 77.25 176 THR B CA 1
ATOM 4290 C C . THR B 1 176 ? -6.234 14.805 7.656 1 77.25 176 THR B C 1
ATOM 4292 O O . THR B 1 176 ? -6.031 13.727 7.09 1 77.25 176 THR B O 1
ATOM 4295 N N . ALA B 1 177 ? -5.84 15.062 8.891 1 81 177 ALA B N 1
ATOM 4296 C CA . ALA B 1 177 ? -5.156 14.055 9.688 1 81 177 ALA B CA 1
ATOM 4297 C C . ALA B 1 177 ? -6.059 12.844 9.93 1 81 177 ALA B C 1
ATOM 4299 O O . ALA B 1 177 ? -5.609 11.703 9.852 1 81 177 ALA B O 1
ATOM 4300 N N . ALA B 1 178 ? -7.305 13.117 10.234 1 83.44 178 ALA B N 1
ATOM 4301 C CA . ALA B 1 178 ? -8.266 12.039 10.445 1 83.44 178 ALA B CA 1
ATOM 4302 C C . ALA B 1 178 ? -8.438 11.195 9.188 1 83.44 178 ALA B C 1
ATOM 4304 O O . ALA B 1 178 ? -8.43 9.969 9.25 1 83.44 178 ALA B O 1
ATOM 4305 N N . THR B 1 179 ? -8.594 11.812 8.102 1 83.38 179 THR B N 1
ATOM 4306 C CA . THR B 1 179 ? -8.727 11.117 6.828 1 83.38 179 THR B CA 1
ATOM 4307 C C . THR B 1 179 ? -7.477 10.297 6.52 1 83.38 179 THR B C 1
ATOM 4309 O O . THR B 1 179 ? -7.57 9.141 6.098 1 83.38 179 THR B O 1
ATOM 4312 N N . ALA B 1 180 ? -6.332 10.875 6.699 1 79.5 180 ALA B N 1
ATOM 4313 C CA . ALA B 1 180 ? -5.074 10.172 6.461 1 79.5 180 ALA B CA 1
ATOM 4314 C C . ALA B 1 180 ? -4.953 8.938 7.352 1 79.5 180 ALA B C 1
ATOM 4316 O O . ALA B 1 180 ? -4.496 7.883 6.906 1 79.5 180 ALA B O 1
ATOM 4317 N N . SER B 1 181 ? -5.328 9.109 8.578 1 84.25 181 SER B N 1
ATOM 4318 C CA . SER B 1 181 ? -5.301 7.984 9.516 1 84.25 181 SER B CA 1
ATOM 4319 C C . SER B 1 181 ? -6.227 6.863 9.047 1 84.25 181 SER B C 1
ATOM 4321 O O . SER B 1 181 ? -5.832 5.695 9.047 1 84.25 181 SER B O 1
ATOM 4323 N N . GLU B 1 182 ? -7.406 7.199 8.664 1 87.69 182 GLU B N 1
ATOM 4324 C CA . GLU B 1 182 ? -8.359 6.215 8.172 1 87.69 182 GLU B CA 1
ATOM 4325 C C . GLU B 1 182 ? -7.84 5.512 6.926 1 87.69 182 GLU B C 1
ATOM 4327 O O . GLU B 1 182 ? -7.941 4.289 6.809 1 87.69 182 GLU B O 1
ATOM 4332 N N . GLN B 1 183 ? -7.34 6.289 6.016 1 83.62 183 GLN B N 1
ATOM 4333 C CA . GLN B 1 183 ? -6.789 5.73 4.785 1 83.62 183 GLN B CA 1
ATOM 4334 C C . GLN B 1 183 ? -5.586 4.84 5.078 1 83.62 183 GLN B C 1
ATOM 4336 O O . GLN B 1 183 ? -5.398 3.811 4.426 1 83.62 183 GLN B O 1
ATOM 4341 N N . SER B 1 184 ? -4.746 5.23 5.977 1 83.88 184 SER B N 1
ATOM 4342 C CA . SER B 1 184 ? -3.602 4.418 6.375 1 83.88 184 SER B CA 1
ATOM 4343 C C . SER B 1 184 ? -4.047 3.082 6.961 1 83.88 184 SER B C 1
ATOM 4345 O O . SER B 1 184 ? -3.451 2.043 6.676 1 83.88 184 SER B O 1
ATOM 4347 N N . PHE B 1 185 ? -5.086 3.143 7.746 1 86.81 185 PHE B N 1
ATOM 4348 C CA . PHE B 1 185 ? -5.617 1.911 8.32 1 86.81 185 PHE B CA 1
ATOM 4349 C C . PHE B 1 185 ? -6.137 0.986 7.227 1 86.81 185 PHE B C 1
ATOM 4351 O O . PHE B 1 185 ? -5.855 -0.213 7.23 1 86.81 185 PHE B O 1
ATOM 4358 N N . SER B 1 186 ? -6.883 1.519 6.348 1 88.19 186 SER B N 1
ATOM 4359 C CA . SER B 1 186 ? -7.406 0.743 5.23 1 88.19 186 SER B CA 1
ATOM 4360 C C . SER B 1 186 ? -6.281 0.147 4.395 1 88.19 186 SER B C 1
ATOM 4362 O O . SER B 1 186 ? -6.328 -1.03 4.027 1 88.19 186 SER B O 1
ATOM 4364 N N . ALA B 1 187 ? -5.285 0.938 4.098 1 85 187 ALA B N 1
ATOM 4365 C CA . ALA B 1 187 ? -4.137 0.472 3.32 1 85 187 ALA B CA 1
ATOM 4366 C C . ALA B 1 187 ? -3.387 -0.632 4.059 1 85 187 ALA B C 1
ATOM 4368 O O . ALA B 1 187 ? -2.971 -1.622 3.453 1 85 187 ALA B O 1
ATOM 4369 N N . ALA B 1 188 ? -3.221 -0.417 5.32 1 87.06 188 ALA B N 1
ATOM 4370 C CA . ALA B 1 188 ? -2.533 -1.42 6.129 1 87.06 188 ALA B CA 1
ATOM 4371 C C . ALA B 1 188 ? -3.285 -2.748 6.117 1 87.06 188 ALA B C 1
ATOM 4373 O O . ALA B 1 188 ? -2.682 -3.809 5.945 1 87.06 188 ALA B O 1
ATOM 4374 N N . SER B 1 189 ? -4.559 -2.719 6.293 1 91.81 189 SER B N 1
ATOM 4375 C CA . SER B 1 189 ? -5.387 -3.918 6.258 1 91.81 189 SER B CA 1
ATOM 4376 C C . SER B 1 189 ? -5.309 -4.605 4.898 1 91.81 189 SER B C 1
ATOM 4378 O O . SER B 1 189 ? -5.164 -5.828 4.824 1 91.81 189 SER B O 1
ATOM 4380 N N . ALA B 1 190 ? -5.391 -3.816 3.889 1 89.31 190 ALA B N 1
ATOM 4381 C CA . ALA B 1 190 ? -5.285 -4.355 2.535 1 89.31 190 ALA B CA 1
ATOM 4382 C C . ALA B 1 190 ? -3.912 -4.977 2.297 1 89.31 190 ALA B C 1
ATOM 4384 O O . ALA B 1 190 ? -3.805 -6.047 1.694 1 89.31 190 ALA B O 1
ATOM 4385 N N . ALA B 1 191 ? -2.916 -4.332 2.732 1 88.31 191 ALA B N 1
ATOM 4386 C CA . ALA B 1 191 ? -1.56 -4.855 2.598 1 88.31 191 ALA B CA 1
ATOM 4387 C C . ALA B 1 191 ? -1.405 -6.176 3.342 1 88.31 191 ALA B C 1
ATOM 4389 O O . ALA B 1 191 ? -0.742 -7.098 2.857 1 88.31 191 ALA B O 1
ATOM 4390 N N . GLU B 1 192 ? -1.993 -6.254 4.508 1 91.56 192 GLU B N 1
ATOM 4391 C CA . GLU B 1 192 ? -1.961 -7.5 5.27 1 91.56 192 GLU B CA 1
ATOM 4392 C C . GLU B 1 192 ? -2.666 -8.625 4.516 1 91.56 192 GLU B C 1
ATOM 4394 O O . GLU B 1 192 ? -2.186 -9.758 4.492 1 91.56 192 GLU B O 1
ATOM 4399 N N . GLN B 1 193 ? -3.762 -8.328 3.986 1 91.5 193 GLN B N 1
ATOM 4400 C CA . GLN B 1 193 ? -4.488 -9.305 3.186 1 91.5 193 GLN B CA 1
ATOM 4401 C C . GLN B 1 193 ? -3.666 -9.758 1.983 1 91.5 193 GLN B C 1
ATOM 4403 O O . GLN B 1 193 ? -3.598 -10.953 1.683 1 91.5 193 GLN B O 1
ATOM 4408 N N . VAL B 1 194 ? -3.055 -8.82 1.264 1 91.38 194 VAL B N 1
ATOM 4409 C CA . VAL B 1 194 ? -2.211 -9.156 0.121 1 91.38 194 VAL B CA 1
ATOM 4410 C C . VAL B 1 194 ? -1.04 -10.023 0.577 1 91.38 194 VAL B C 1
ATOM 4412 O O . VAL B 1 194 ? -0.682 -10.992 -0.093 1 91.38 194 VAL B O 1
ATOM 4415 N N . SER B 1 195 ? -0.458 -9.688 1.675 1 93.06 195 SER B N 1
ATOM 4416 C CA . SER B 1 195 ? 0.634 -10.477 2.234 1 93.06 195 SER B CA 1
ATOM 4417 C C . SER B 1 195 ? 0.202 -11.922 2.477 1 93.06 195 SER B C 1
ATOM 4419 O O . SER B 1 195 ? 0.916 -12.852 2.111 1 93.06 195 SER B O 1
ATOM 4421 N N . SER B 1 196 ? -0.938 -12.109 3.049 1 94.06 196 SER B N 1
ATOM 4422 C CA . SER B 1 196 ? -1.473 -13.445 3.301 1 94.06 196 SER B CA 1
ATOM 4423 C C . SER B 1 196 ? -1.699 -14.211 2 1 94.06 196 SER B C 1
ATOM 4425 O O . SER B 1 196 ? -1.37 -15.391 1.901 1 94.06 196 SER B O 1
ATOM 4427 N N . ASN B 1 197 ? -2.27 -13.492 1.042 1 92.62 197 ASN B N 1
ATOM 4428 C CA . ASN B 1 197 ? -2.492 -14.102 -0.266 1 92.62 197 ASN B CA 1
ATOM 4429 C C . ASN B 1 197 ? -1.178 -14.508 -0.923 1 92.62 197 ASN B C 1
ATOM 4431 O O . ASN B 1 197 ? -1.081 -15.594 -1.502 1 92.62 197 ASN B O 1
ATOM 4435 N N . VAL B 1 198 ? -0.209 -13.664 -0.829 1 92.38 198 VAL B N 1
ATOM 4436 C CA . VAL B 1 198 ? 1.106 -13.93 -1.4 1 92.38 198 VAL B CA 1
ATOM 4437 C C . VAL B 1 198 ? 1.735 -15.141 -0.715 1 92.38 198 VAL B C 1
ATOM 4439 O O . VAL B 1 198 ? 2.309 -16.016 -1.377 1 92.38 198 VAL B O 1
ATOM 4442 N N . ASP B 1 199 ? 1.574 -15.273 0.568 1 92.94 199 ASP B N 1
ATOM 4443 C CA . ASP B 1 199 ? 2.059 -16.438 1.31 1 92.94 199 ASP B CA 1
ATOM 4444 C C . ASP B 1 199 ? 1.338 -17.703 0.872 1 92.94 199 ASP B C 1
ATOM 4446 O O . ASP B 1 199 ? 1.961 -18.766 0.727 1 92.94 199 ASP B O 1
ATOM 4450 N N . GLY B 1 200 ? 0.071 -17.594 0.695 1 93 200 GLY B N 1
ATOM 4451 C CA . GLY B 1 200 ? -0.705 -18.703 0.193 1 93 200 GLY B CA 1
ATOM 4452 C C . GLY B 1 200 ? -0.267 -19.172 -1.186 1 93 200 GLY B C 1
ATOM 4453 O O . GLY B 1 200 ? -0.156 -20.375 -1.439 1 93 200 GLY B O 1
ATOM 4454 N N . VAL B 1 201 ? -0.003 -18.25 -2.031 1 94.06 201 VAL B N 1
ATOM 4455 C CA . VAL B 1 201 ? 0.469 -18.578 -3.373 1 94.06 201 VAL B CA 1
ATOM 4456 C C . VAL B 1 201 ? 1.827 -19.266 -3.291 1 94.06 201 VAL B C 1
ATOM 4458 O O . VAL B 1 201 ? 2.078 -20.234 -4.004 1 94.06 201 VAL B O 1
ATOM 4461 N N . ALA B 1 202 ? 2.713 -18.766 -2.451 1 93.44 202 ALA B N 1
ATOM 4462 C CA . ALA B 1 202 ? 4.031 -19.375 -2.2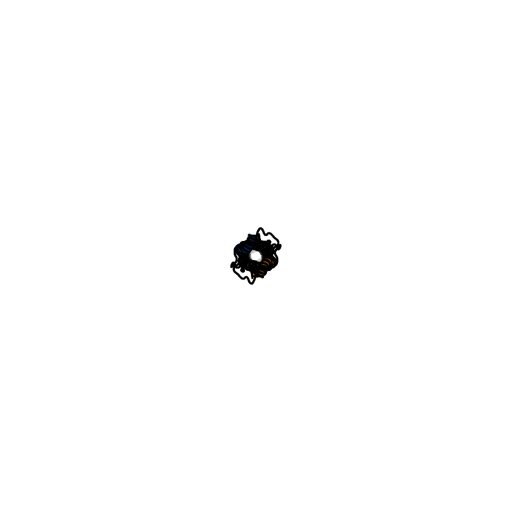89 1 93.44 202 ALA B CA 1
ATOM 4463 C C . ALA B 1 202 ? 3.908 -20.828 -1.868 1 93.44 202 ALA B C 1
ATOM 4465 O O . ALA B 1 202 ? 4.574 -21.703 -2.432 1 93.44 202 ALA B O 1
ATOM 4466 N N . ALA B 1 203 ? 3.043 -21.156 -0.941 1 93.69 203 ALA B N 1
ATOM 4467 C CA . ALA B 1 203 ? 2.83 -22.516 -0.469 1 93.69 203 ALA B CA 1
ATOM 4468 C C . ALA B 1 203 ? 2.254 -23.406 -1.574 1 93.69 203 ALA B C 1
ATOM 4470 O O . ALA B 1 203 ? 2.74 -24.516 -1.812 1 93.69 203 ALA B O 1
ATOM 4471 N N . ALA B 1 204 ? 1.264 -22.859 -2.217 1 94.5 204 ALA B N 1
ATOM 4472 C CA . ALA B 1 204 ? 0.626 -23.609 -3.297 1 94.5 204 ALA B CA 1
ATOM 4473 C C . ALA B 1 204 ? 1.604 -23.859 -4.441 1 94.5 204 ALA B C 1
ATOM 4475 O O . ALA B 1 204 ? 1.572 -24.922 -5.07 1 94.5 204 ALA B O 1
ATOM 4476 N N . THR B 1 205 ? 2.428 -22.906 -4.691 1 95 205 THR B N 1
ATOM 4477 C CA . THR B 1 205 ? 3.443 -23.047 -5.73 1 95 205 THR B CA 1
ATOM 4478 C C . THR B 1 205 ? 4.402 -24.188 -5.398 1 95 205 THR B C 1
ATOM 4480 O O . THR B 1 205 ? 4.793 -24.953 -6.281 1 95 205 THR B O 1
ATOM 4483 N N . GLY B 1 206 ? 4.785 -24.344 -4.152 1 94.25 206 GLY B N 1
ATOM 4484 C CA . GLY B 1 206 ? 5.602 -25.469 -3.73 1 94.25 206 GLY B CA 1
ATOM 4485 C C . GLY B 1 206 ? 4.938 -26.812 -3.967 1 94.25 206 GLY B C 1
ATOM 4486 O O . GLY B 1 206 ? 5.578 -27.75 -4.434 1 94.25 206 GLY B O 1
ATOM 4487 N N . GLU B 1 207 ? 3.682 -26.906 -3.705 1 94.25 207 GLU B N 1
ATOM 4488 C CA . GLU B 1 207 ? 2.916 -28.141 -3.926 1 94.25 207 GLU B CA 1
ATOM 4489 C C . GLU B 1 207 ? 2.871 -28.5 -5.406 1 94.25 207 GLU B C 1
ATOM 4491 O O . GLU B 1 207 ? 3.078 -29.656 -5.773 1 94.25 207 GLU B O 1
ATOM 4496 N N . VAL B 1 208 ? 2.639 -27.484 -6.191 1 95.75 208 VAL B N 1
ATOM 4497 C CA . VAL B 1 208 ? 2.566 -27.719 -7.629 1 95.75 208 VAL B CA 1
ATOM 4498 C C . VAL B 1 208 ? 3.924 -28.188 -8.148 1 95.75 208 VAL B C 1
ATOM 4500 O O . VAL B 1 208 ? 3.998 -29.109 -8.969 1 95.75 208 VAL B O 1
ATOM 4503 N N . SER B 1 209 ? 4.969 -27.578 -7.672 1 95.62 209 SER B N 1
ATOM 4504 C CA . SER B 1 209 ? 6.316 -27.953 -8.078 1 95.62 209 SER B CA 1
ATOM 4505 C C . SER B 1 209 ? 6.602 -29.422 -7.75 1 95.62 209 SER B C 1
ATOM 4507 O O . SER B 1 209 ? 7.145 -30.156 -8.578 1 95.62 209 SER B O 1
ATOM 4509 N N . GLY B 1 210 ? 6.234 -29.859 -6.555 1 95.31 210 GLY B N 1
ATOM 4510 C CA . GLY B 1 210 ? 6.387 -31.25 -6.184 1 95.31 210 GLY B CA 1
ATOM 4511 C C . GLY B 1 210 ? 5.598 -32.188 -7.074 1 95.31 210 GLY B C 1
ATOM 4512 O O . GLY B 1 210 ? 6.121 -33.219 -7.52 1 95.31 210 GLY B O 1
ATOM 4513 N N . ALA B 1 211 ? 4.387 -31.828 -7.344 1 96.31 211 ALA B N 1
ATOM 4514 C CA . ALA B 1 211 ? 3.531 -32.656 -8.188 1 96.31 211 ALA B CA 1
ATOM 4515 C C . ALA B 1 211 ? 4.078 -32.75 -9.609 1 96.31 211 ALA B C 1
ATOM 4517 O O . ALA B 1 211 ? 3.975 -33.781 -10.266 1 96.31 211 ALA B O 1
ATOM 4518 N N . ILE B 1 212 ? 4.648 -31.641 -10.117 1 96.12 212 ILE B N 1
ATOM 4519 C CA . ILE B 1 212 ? 5.266 -31.625 -11.438 1 96.12 212 ILE B CA 1
ATOM 4520 C C . ILE B 1 212 ? 6.445 -32.594 -11.461 1 96.12 212 ILE B C 1
ATOM 4522 O O . ILE B 1 212 ? 6.648 -33.312 -12.453 1 96.12 212 ILE B O 1
ATOM 4526 N N . GLY B 1 213 ? 7.215 -32.625 -10.375 1 95.69 213 GLY B N 1
ATOM 4527 C CA . GLY B 1 213 ? 8.297 -33.562 -10.273 1 95.69 213 GLY B CA 1
ATOM 4528 C C . GLY B 1 213 ? 7.832 -35 -10.359 1 95.69 213 GLY B C 1
ATOM 4529 O O . GLY B 1 213 ? 8.453 -35.844 -11.039 1 95.69 213 GLY B O 1
ATOM 4530 N N . GLU B 1 214 ? 6.742 -35.344 -9.75 1 95.88 214 GLU B N 1
ATOM 4531 C CA . GLU B 1 214 ? 6.156 -36.656 -9.805 1 95.88 214 GLU B CA 1
ATOM 4532 C C . GLU B 1 214 ? 5.715 -37.031 -11.219 1 95.88 214 GLU B C 1
ATOM 4534 O O . GLU B 1 214 ? 5.938 -38.125 -11.688 1 95.88 214 GLU B O 1
ATOM 4539 N N . VAL B 1 215 ? 5.125 -36.062 -11.859 1 97 215 VAL B N 1
ATOM 4540 C CA . VAL B 1 215 ? 4.688 -36.281 -13.234 1 97 215 VAL B CA 1
ATOM 4541 C C . VAL B 1 215 ? 5.891 -36.562 -14.125 1 97 215 VAL B C 1
ATOM 4543 O O . VAL B 1 215 ? 5.875 -37.5 -14.914 1 97 215 VAL B O 1
ATOM 4546 N N . ALA B 1 216 ? 6.941 -35.75 -13.945 1 96.12 216 ALA B N 1
ATOM 4547 C CA . ALA B 1 216 ? 8.141 -35.906 -14.766 1 96.12 216 ALA B CA 1
ATOM 4548 C C . ALA B 1 216 ? 8.773 -37.281 -14.555 1 96.12 216 ALA B C 1
ATOM 4550 O O . ALA B 1 216 ? 9.164 -37.938 -15.523 1 96.12 216 ALA B O 1
ATOM 4551 N N . GLN B 1 217 ? 8.828 -37.75 -13.352 1 96.31 217 GLN B N 1
ATOM 4552 C CA . GLN B 1 217 ? 9.383 -39.062 -13.039 1 96.31 217 GLN B CA 1
ATOM 4553 C C . GLN B 1 217 ? 8.516 -40.188 -13.617 1 96.31 217 GLN B C 1
ATOM 4555 O O . GLN B 1 217 ? 9.023 -41.156 -14.188 1 96.31 217 GLN B O 1
ATOM 4560 N N . GLY B 1 218 ? 7.211 -39.969 -13.398 1 96.56 218 GLY B N 1
ATOM 4561 C CA . GLY B 1 218 ? 6.285 -40.969 -13.938 1 96.56 218 GLY B CA 1
ATOM 4562 C C . GLY B 1 218 ? 6.371 -41.094 -15.445 1 96.56 218 GLY B C 1
ATOM 4563 O O . GLY B 1 218 ? 6.387 -42.188 -15.984 1 96.56 218 GLY B O 1
ATOM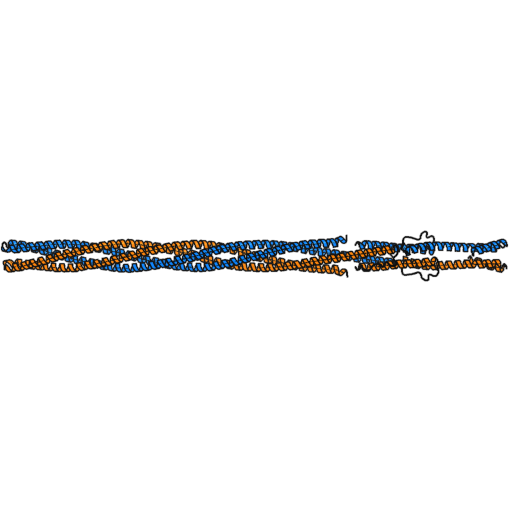 4564 N N . VAL B 1 219 ? 6.508 -40 -16.094 1 97 219 VAL B N 1
ATOM 4565 C CA . VAL B 1 219 ? 6.551 -40 -17.562 1 97 219 VAL B CA 1
ATOM 4566 C C . VAL B 1 219 ? 7.859 -40.625 -18.047 1 97 219 VAL B C 1
ATOM 4568 O O . VAL B 1 219 ? 7.879 -41.344 -19.031 1 97 219 VAL B O 1
ATOM 4571 N N . SER B 1 220 ? 8.969 -40.312 -17.422 1 96.88 220 SER B N 1
ATOM 4572 C CA . SER B 1 220 ? 10.258 -40.906 -17.781 1 96.88 220 SER B CA 1
ATOM 4573 C C . SER B 1 220 ? 10.219 -42.406 -17.641 1 96.88 220 SER B C 1
ATOM 4575 O O . SER B 1 220 ? 10.695 -43.125 -18.531 1 96.88 220 SER B O 1
ATOM 4577 N N . ARG B 1 221 ? 9.664 -42.906 -16.594 1 97 221 ARG B N 1
ATOM 4578 C CA . ARG B 1 221 ? 9.531 -44.344 -16.375 1 97 221 ARG B CA 1
ATOM 4579 C C . ARG B 1 221 ? 8.648 -45 -17.453 1 97 221 ARG B C 1
ATOM 4581 O O . ARG B 1 221 ? 8.953 -46.062 -17.969 1 97 221 ARG B O 1
ATOM 4588 N N . THR B 1 222 ? 7.57 -44.25 -17.75 1 97.06 222 THR B N 1
ATOM 4589 C CA . THR B 1 222 ? 6.664 -44.719 -18.781 1 97.06 222 THR B CA 1
ATOM 4590 C C . THR B 1 222 ? 7.395 -44.844 -20.109 1 97.06 222 THR B C 1
ATOM 4592 O O . THR B 1 222 ? 7.273 -45.875 -20.781 1 97.06 222 THR B O 1
ATOM 4595 N N . ALA B 1 223 ? 8.125 -43.844 -20.484 1 95.88 223 ALA B N 1
ATOM 4596 C CA . ALA B 1 223 ? 8.875 -43.875 -21.734 1 95.88 223 ALA B CA 1
ATOM 4597 C C . ALA B 1 223 ? 9.875 -45.031 -21.766 1 95.88 223 ALA B C 1
ATOM 4599 O O . ALA B 1 223 ? 9.992 -45.719 -22.766 1 95.88 223 ALA B O 1
ATOM 4600 N N . ASP B 1 224 ? 10.57 -45.312 -20.672 1 96.19 224 ASP B N 1
ATOM 4601 C CA . ASP B 1 224 ? 11.539 -46.375 -20.562 1 96.19 224 ASP B CA 1
ATOM 4602 C C . ASP B 1 224 ? 10.867 -47.75 -20.734 1 96.19 224 ASP B C 1
ATOM 4604 O O . ASP B 1 224 ? 11.352 -48.594 -21.469 1 96.19 224 ASP B O 1
ATOM 4608 N N . LEU B 1 225 ? 9.75 -47.875 -20.078 1 96 225 LEU B N 1
ATOM 4609 C CA . LEU B 1 225 ? 9.008 -49.125 -20.156 1 96 225 LEU B CA 1
ATOM 4610 C C . LEU B 1 225 ? 8.492 -49.344 -21.578 1 96 225 LEU B C 1
ATOM 4612 O O . LEU B 1 225 ? 8.531 -50.469 -22.078 1 96 225 LEU B O 1
ATOM 4616 N N . ALA B 1 226 ? 8.023 -48.281 -22.156 1 95.31 226 ALA B N 1
ATOM 4617 C CA . ALA B 1 226 ? 7.512 -48.406 -23.516 1 95.31 226 ALA B CA 1
ATOM 4618 C C . ALA B 1 226 ? 8.617 -48.812 -24.5 1 95.31 226 ALA B C 1
ATOM 4620 O O . ALA B 1 226 ? 8.438 -49.719 -25.297 1 95.31 226 ALA B O 1
ATOM 4621 N N . ARG B 1 227 ? 9.812 -48.219 -24.391 1 94.81 227 ARG B N 1
ATOM 4622 C CA . ARG B 1 227 ? 10.93 -48.531 -25.281 1 94.81 227 ARG B CA 1
ATOM 4623 C C . ARG B 1 227 ? 11.398 -49.969 -25.078 1 94.81 227 ARG B C 1
ATOM 4625 O O . ARG B 1 227 ? 11.656 -50.688 -26.062 1 94.81 227 ARG B O 1
ATOM 4632 N N . SER B 1 228 ? 11.453 -50.375 -23.812 1 95.19 228 SER B N 1
ATOM 4633 C CA . SER B 1 228 ? 11.812 -51.75 -23.516 1 95.19 228 SER B CA 1
ATOM 4634 C C . SER B 1 228 ? 10.781 -52.719 -24.078 1 95.19 228 SER B C 1
ATOM 4636 O O . SER B 1 228 ? 11.141 -53.781 -24.609 1 95.19 228 SER B O 1
ATOM 4638 N N . SER B 1 229 ? 9.531 -52.344 -23.984 1 94.12 229 SER B N 1
ATOM 4639 C CA . SER B 1 229 ? 8.445 -53.188 -24.469 1 94.12 229 SER B CA 1
ATOM 4640 C C . SER B 1 229 ? 8.477 -53.312 -25.984 1 94.12 229 SER B C 1
ATOM 4642 O O . SER B 1 229 ? 8.234 -54.406 -26.516 1 94.12 229 SER B O 1
ATOM 4644 N N . VAL B 1 230 ? 8.789 -52.25 -26.672 1 90.81 230 VAL B N 1
ATOM 4645 C CA . VAL B 1 230 ? 8.867 -52.281 -28.125 1 90.81 230 VAL B CA 1
ATOM 4646 C C . VAL B 1 230 ? 9.945 -53.281 -28.562 1 90.81 230 VAL B C 1
ATOM 4648 O O . VAL B 1 230 ? 9.758 -54.031 -29.531 1 90.81 230 VAL B O 1
ATOM 4651 N N . GLU B 1 231 ? 11.062 -53.344 -27.859 1 92.88 231 GLU B N 1
ATOM 4652 C CA . GLU B 1 231 ? 12.148 -54.25 -28.172 1 92.88 231 GLU B CA 1
ATOM 4653 C C . GLU B 1 231 ? 11.703 -55.719 -27.969 1 92.88 231 GLU B C 1
ATOM 4655 O O . GLU B 1 231 ? 12 -56.562 -28.797 1 92.88 231 GLU B O 1
ATOM 4660 N N . LYS B 1 232 ? 10.984 -55.875 -26.969 1 92.12 232 LYS B N 1
ATOM 4661 C CA . LYS B 1 232 ? 10.492 -57.25 -26.688 1 92.12 232 LYS B CA 1
ATOM 4662 C C . LYS B 1 232 ? 9.461 -57.688 -27.719 1 92.12 232 LYS B C 1
ATOM 4664 O O . LYS B 1 232 ? 9.43 -58.844 -28.125 1 92.12 232 LYS B O 1
ATOM 4669 N N . VAL B 1 233 ? 8.656 -56.75 -28.125 1 91.94 233 VAL B N 1
ATOM 4670 C CA . VAL B 1 233 ? 7.648 -57.062 -29.141 1 91.94 233 VAL B CA 1
ATOM 4671 C C . VAL B 1 233 ? 8.336 -57.406 -30.469 1 91.94 233 VAL B C 1
ATOM 4673 O O . VAL B 1 233 ? 7.91 -58.312 -31.172 1 91.94 233 VAL B O 1
ATOM 4676 N N . ARG B 1 234 ? 9.414 -56.719 -30.812 1 91.38 234 ARG B N 1
ATOM 4677 C CA . ARG B 1 234 ? 10.172 -57.031 -32 1 91.38 234 ARG B CA 1
ATOM 4678 C C . ARG B 1 234 ? 10.766 -58.406 -31.953 1 91.38 234 ARG B C 1
ATOM 4680 O O . ARG B 1 234 ? 10.742 -59.156 -32.938 1 91.38 234 ARG B O 1
ATOM 4687 N N . GLU B 1 235 ? 11.234 -58.812 -30.812 1 90.56 235 GLU B N 1
ATOM 4688 C CA . GLU B 1 235 ? 11.766 -60.156 -30.609 1 90.56 235 GLU B CA 1
ATOM 4689 C C . GLU B 1 235 ? 10.68 -61.219 -30.812 1 90.56 235 GLU B C 1
ATOM 4691 O O . GLU B 1 235 ? 10.906 -62.219 -31.469 1 90.56 235 GLU B O 1
ATOM 4696 N N . ALA B 1 236 ? 9.562 -60.875 -30.25 1 89.69 236 ALA B N 1
ATOM 4697 C CA . ALA B 1 236 ? 8.43 -61.781 -30.375 1 89.69 236 ALA B CA 1
ATOM 4698 C C . ALA B 1 236 ? 8 -61.938 -31.828 1 89.69 236 ALA B C 1
ATOM 4700 O O . ALA B 1 236 ? 7.691 -63.031 -32.281 1 89.69 236 ALA B O 1
ATOM 4701 N N . ASP B 1 237 ? 7.961 -60.844 -32.531 1 89.25 237 ASP B N 1
ATOM 4702 C CA . ASP B 1 237 ? 7.586 -60.844 -33.938 1 89.25 237 ASP B CA 1
ATOM 4703 C C . ASP B 1 237 ? 8.531 -61.719 -34.781 1 89.25 237 ASP B C 1
ATOM 4705 O O . ASP B 1 237 ? 8.086 -62.5 -35.625 1 89.25 237 ASP B O 1
ATOM 4709 N N . ALA B 1 238 ? 9.859 -61.688 -34.531 1 90.56 238 ALA B N 1
ATOM 4710 C CA . ALA B 1 238 ? 10.852 -62.5 -35.25 1 90.56 238 ALA B CA 1
ATOM 4711 C C . ALA B 1 238 ? 10.656 -63.969 -34.938 1 90.56 238 ALA B C 1
ATOM 4713 O O . ALA B 1 238 ? 10.742 -64.812 -35.844 1 90.56 238 ALA B O 1
ATOM 4714 N N . THR B 1 239 ? 10.375 -64.25 -33.75 1 88.62 239 THR B N 1
ATOM 4715 C CA . THR B 1 239 ? 10.18 -65.625 -33.344 1 88.62 239 THR B CA 1
ATOM 4716 C C . THR B 1 239 ? 8.945 -66.188 -34 1 88.62 239 THR B C 1
ATOM 4718 O O . THR B 1 239 ? 8.969 -67.375 -34.469 1 88.62 239 THR B O 1
ATOM 4721 N N . ILE B 1 240 ? 7.941 -65.438 -34.094 1 88.69 240 ILE B N 1
ATOM 4722 C CA . ILE B 1 240 ? 6.688 -65.875 -34.688 1 88.69 240 ILE B CA 1
ATOM 4723 C C . ILE B 1 240 ? 6.895 -66.188 -36.156 1 88.69 240 ILE B C 1
ATOM 4725 O O . ILE B 1 240 ? 6.379 -67.125 -36.688 1 88.69 240 ILE B O 1
ATOM 4729 N N . ARG B 1 241 ? 7.711 -65.438 -36.875 1 88.81 241 ARG B N 1
ATOM 4730 C CA . ARG B 1 241 ? 8.016 -65.625 -38.281 1 88.81 241 ARG B CA 1
ATOM 4731 C C . ARG B 1 241 ? 8.797 -66.938 -38.5 1 88.81 241 ARG B C 1
ATOM 4733 O O . ARG B 1 241 ? 8.57 -67.625 -39.469 1 88.81 241 ARG B O 1
ATOM 4740 N N . SER B 1 242 ? 9.617 -67.188 -37.531 1 89.44 242 SER B N 1
ATOM 4741 C CA . SER B 1 242 ? 10.367 -68.438 -37.594 1 89.44 242 SER B CA 1
ATOM 4742 C C . SER B 1 242 ? 9.445 -69.688 -37.406 1 89.44 242 SER B C 1
ATOM 4744 O O . SER B 1 242 ? 9.641 -70.688 -38.031 1 89.44 242 SER B O 1
ATOM 4746 N N . LEU B 1 243 ? 8.484 -69.438 -36.562 1 87.88 243 LEU B N 1
ATOM 4747 C CA . LEU B 1 243 ? 7.508 -70.5 -36.312 1 87.88 243 LEU B CA 1
ATOM 4748 C C . LEU B 1 243 ? 6.691 -70.75 -37.562 1 87.88 243 LEU B C 1
ATOM 4750 O O . LEU B 1 243 ? 6.395 -71.938 -37.875 1 87.88 243 LEU B O 1
ATOM 4754 N N . LEU B 1 244 ? 6.355 -69.75 -38.281 1 89.5 244 LEU B N 1
ATOM 4755 C CA . LEU B 1 244 ? 5.605 -69.875 -39.5 1 89.5 244 LEU B CA 1
ATOM 4756 C C . LEU B 1 244 ? 6.426 -70.688 -40.531 1 89.5 244 LEU B C 1
ATOM 4758 O O . LEU B 1 244 ? 5.91 -71.562 -41.188 1 89.5 244 LEU B O 1
ATOM 4762 N N . ALA B 1 245 ? 7.719 -70.438 -40.625 1 91.44 245 ALA B N 1
ATOM 4763 C CA . ALA B 1 245 ? 8.602 -71.125 -41.562 1 91.44 245 ALA B CA 1
ATOM 4764 C C . ALA B 1 245 ? 8.758 -72.562 -41.219 1 91.44 245 ALA B C 1
ATOM 4766 O O . ALA B 1 245 ? 8.703 -73.438 -42.062 1 91.44 245 ALA B O 1
ATOM 4767 N N . ALA B 1 246 ? 8.898 -72.812 -39.938 1 89.38 246 ALA B N 1
ATOM 4768 C CA . ALA B 1 246 ? 9.023 -74.188 -39.469 1 89.38 246 ALA B CA 1
ATOM 4769 C C . ALA B 1 246 ? 7.742 -74.938 -39.75 1 89.38 246 ALA B C 1
ATOM 4771 O O . ALA B 1 246 ? 7.797 -76.125 -40.156 1 89.38 246 ALA B O 1
ATOM 4772 N N . SER B 1 247 ? 6.629 -74.312 -39.531 1 90.38 247 SER B N 1
ATOM 4773 C CA . SER B 1 247 ? 5.344 -75 -39.75 1 90.38 247 SER B CA 1
ATOM 4774 C C . SER B 1 247 ? 5.137 -75.312 -41.219 1 90.38 247 SER B C 1
ATOM 4776 O O . SER B 1 247 ? 4.574 -76.375 -41.562 1 90.38 247 SER B O 1
ATOM 4778 N N . ASP B 1 248 ? 5.598 -74.5 -42.062 1 92 248 ASP B N 1
ATOM 4779 C CA . ASP B 1 248 ? 5.531 -74.75 -43.5 1 92 248 ASP B CA 1
ATOM 4780 C C . ASP B 1 248 ? 6.375 -75.938 -43.906 1 92 248 ASP B C 1
ATOM 4782 O O . ASP B 1 248 ? 5.949 -76.75 -44.719 1 92 248 ASP B O 1
ATOM 4786 N N . GLN B 1 249 ? 7.52 -76.062 -43.344 1 93.56 249 GLN B N 1
ATOM 4787 C CA . GLN B 1 249 ? 8.398 -77.188 -43.625 1 93.56 249 GLN B CA 1
ATOM 4788 C C . GLN B 1 249 ? 7.781 -78.562 -43.156 1 93.56 249 GLN B C 1
ATOM 4790 O O . GLN B 1 249 ? 7.875 -79.562 -43.844 1 93.56 249 GLN B O 1
ATOM 4795 N N . ILE B 1 250 ? 7.164 -78.375 -42.062 1 94.06 250 ILE B N 1
ATOM 4796 C CA . ILE B 1 250 ? 6.484 -79.562 -41.531 1 94.06 250 ILE B CA 1
ATOM 4797 C C . ILE B 1 250 ? 5.375 -80 -42.5 1 94.06 250 ILE B C 1
ATOM 4799 O O . ILE B 1 250 ? 5.223 -81.125 -42.812 1 94.06 250 ILE B O 1
ATOM 4803 N N . GLY B 1 251 ? 4.676 -79 -42.938 1 92.88 251 GLY B N 1
ATOM 4804 C CA . GLY B 1 251 ? 3.625 -79.25 -43.906 1 92.88 251 GLY B CA 1
ATOM 4805 C C . GLY B 1 251 ? 4.133 -79.938 -45.156 1 92.88 251 GLY B C 1
ATOM 4806 O O . GLY B 1 251 ? 3.52 -80.938 -45.656 1 92.88 251 GLY B O 1
ATOM 4807 N N . ALA B 1 252 ? 5.254 -79.688 -45.625 1 95.25 252 ALA B N 1
ATOM 4808 C CA . ALA B 1 252 ? 5.848 -80.25 -46.812 1 95.25 252 ALA B CA 1
ATOM 4809 C C . ALA B 1 252 ? 6.285 -81.688 -46.562 1 95.25 252 ALA B C 1
ATOM 4811 O O . ALA B 1 252 ? 6.066 -82.562 -47.406 1 95.25 252 ALA B O 1
ATOM 4812 N N . VAL B 1 253 ? 6.84 -81.875 -45.469 1 95.81 253 VAL B N 1
ATOM 4813 C CA . VAL B 1 253 ? 7.328 -83.25 -45.156 1 95.81 253 VAL B CA 1
ATOM 4814 C C . VAL B 1 253 ? 6.148 -84.188 -44.906 1 95.81 253 VAL B C 1
ATOM 4816 O O . VAL B 1 253 ? 6.203 -85.312 -45.312 1 95.81 253 VAL B O 1
ATOM 4819 N N . VAL B 1 254 ? 5.121 -83.625 -44.375 1 96.38 254 VAL B N 1
ATOM 4820 C CA . VAL B 1 254 ? 3.922 -84.438 -44.156 1 96.38 254 VAL B CA 1
ATOM 4821 C C . VAL B 1 254 ? 3.303 -84.812 -45.5 1 96.38 254 VAL B C 1
ATOM 4823 O O . VAL B 1 254 ? 2.846 -85.938 -45.656 1 96.38 254 VAL B O 1
ATOM 4826 N N . GLN B 1 255 ? 3.361 -83.938 -46.375 1 95.75 255 GLN B N 1
ATOM 4827 C CA . GLN B 1 255 ? 2.871 -84.312 -47.719 1 95.75 255 GLN B CA 1
ATOM 4828 C C . GLN B 1 255 ? 3.723 -85.375 -48.375 1 95.75 255 GLN B C 1
ATOM 4830 O O . GLN B 1 255 ? 3.193 -86.25 -49.031 1 95.75 255 GLN B O 1
ATOM 4835 N N . LEU B 1 256 ? 4.973 -85.312 -48.156 1 96.56 256 LEU B N 1
ATOM 4836 C CA . LEU B 1 256 ? 5.871 -86.312 -48.656 1 96.56 256 LEU B CA 1
ATOM 4837 C C . LEU B 1 256 ? 5.547 -87.688 -48.062 1 96.56 256 LEU B C 1
ATOM 4839 O O . LEU B 1 256 ? 5.477 -88.688 -48.75 1 96.56 256 LEU B O 1
ATOM 4843 N N . ILE B 1 257 ? 5.258 -87.625 -46.844 1 96.94 257 ILE B N 1
ATOM 4844 C CA . ILE B 1 257 ? 4.941 -88.875 -46.125 1 96.94 257 ILE B CA 1
ATOM 4845 C C . ILE B 1 257 ? 3.621 -89.438 -46.656 1 96.94 257 ILE B C 1
ATOM 4847 O O . ILE B 1 257 ? 3.482 -90.625 -46.844 1 96.94 257 ILE B O 1
ATOM 4851 N N . ASN B 1 258 ? 2.775 -88.625 -46.875 1 96.5 258 ASN B N 1
ATOM 4852 C CA . ASN B 1 258 ? 1.492 -89 -47.438 1 96.5 258 ASN B CA 1
ATOM 4853 C C . ASN B 1 258 ? 1.653 -89.625 -48.812 1 96.5 258 ASN B C 1
ATOM 4855 O O . ASN B 1 258 ? 1.012 -90.625 -49.125 1 96.5 258 ASN B O 1
ATOM 4859 N N . ASP B 1 259 ? 2.492 -89.062 -49.562 1 96.81 259 ASP B N 1
ATOM 4860 C CA . ASP B 1 259 ? 2.785 -89.625 -50.875 1 96.81 259 ASP B CA 1
ATOM 4861 C C . ASP B 1 259 ? 3.439 -91 -50.812 1 96.81 259 ASP B C 1
ATOM 4863 O O . ASP B 1 259 ? 3.1 -91.875 -51.562 1 96.81 259 ASP B O 1
ATOM 4867 N N . ILE B 1 260 ? 4.234 -91.062 -49.875 1 97.12 260 ILE B N 1
ATOM 4868 C CA . ILE B 1 260 ? 4.922 -92.312 -49.688 1 97.12 260 ILE B CA 1
ATOM 4869 C C . ILE B 1 260 ? 3.924 -93.375 -49.219 1 97.12 260 ILE B C 1
ATOM 4871 O O . ILE B 1 260 ? 3.967 -94.5 -49.688 1 97.12 260 ILE B O 1
ATOM 4875 N N . ALA B 1 261 ? 3.064 -93 -48.438 1 97 261 ALA B N 1
ATOM 4876 C CA . ALA B 1 261 ? 2.035 -93.875 -47.938 1 97 261 ALA B CA 1
ATOM 4877 C C . ALA B 1 261 ? 1.127 -94.375 -49.062 1 97 261 ALA B C 1
ATOM 4879 O O . ALA B 1 261 ? 0.78 -95.562 -49.156 1 97 261 ALA B O 1
ATOM 4880 N N . SER B 1 262 ? 0.817 -93.5 -49.938 1 96.75 262 SER B N 1
ATOM 4881 C CA . SER B 1 262 ? -0.012 -93.875 -51.094 1 96.75 262 SER B CA 1
ATOM 4882 C C . SER B 1 262 ? 0.71 -94.812 -52.031 1 96.75 262 SER B C 1
ATOM 4884 O O . SER B 1 262 ? 0.114 -95.75 -52.531 1 96.75 262 SER B O 1
ATOM 4886 N N . GLN B 1 263 ? 1.914 -94.5 -52.156 1 96.69 263 GLN B N 1
ATOM 4887 C CA . GLN B 1 263 ? 2.717 -95.375 -53.031 1 96.69 263 GLN B CA 1
ATOM 4888 C C . GLN B 1 263 ? 2.879 -96.75 -52.406 1 96.69 263 GLN B C 1
ATOM 4890 O O . GLN B 1 263 ? 2.797 -97.812 -53.094 1 96.69 263 GLN B O 1
ATOM 4895 N N . THR B 1 264 ? 3.053 -96.688 -51.125 1 96.88 264 THR B N 1
ATOM 4896 C CA . THR B 1 264 ? 3.18 -97.938 -50.406 1 96.88 264 THR B CA 1
ATOM 4897 C C . THR B 1 264 ? 1.875 -98.75 -50.469 1 96.88 264 THR B C 1
ATOM 4899 O O . THR B 1 264 ? 1.89 -99.938 -50.656 1 96.88 264 THR B O 1
ATOM 4902 N N . ASN B 1 265 ? 0.854 -98.125 -50.375 1 95.81 265 ASN B N 1
ATOM 4903 C CA . ASN B 1 265 ? -0.458 -98.75 -50.5 1 95.81 265 ASN B CA 1
ATOM 4904 C C . ASN B 1 265 ? -0.673 -99.375 -51.875 1 95.81 265 ASN B C 1
ATOM 4906 O O . ASN B 1 265 ? -1.171 -100.438 -52 1 95.81 265 ASN B O 1
ATOM 4910 N N . LEU B 1 266 ? -0.25 -98.75 -52.875 1 95.75 266 LEU B N 1
ATOM 4911 C CA . LEU B 1 266 ? -0.384 -99.25 -54.25 1 95.75 266 LEU B CA 1
ATOM 4912 C C . LEU B 1 266 ? 0.504 -100.438 -54.5 1 95.75 266 LEU B C 1
ATOM 4914 O O . LEU B 1 266 ? 0.086 -101.375 -55.125 1 95.75 266 LEU B O 1
ATOM 4918 N N . LEU B 1 267 ? 1.604 -100.312 -53.938 1 94.88 267 LEU B N 1
ATOM 4919 C CA . LEU B 1 267 ? 2.521 -101.438 -54.062 1 94.88 267 LEU B CA 1
ATOM 4920 C C . LEU B 1 267 ? 1.976 -102.688 -53.344 1 94.88 267 LEU B C 1
ATOM 4922 O O . LEU B 1 267 ? 2.066 -103.812 -53.875 1 94.88 267 LEU B O 1
ATOM 4926 N N . ALA B 1 268 ? 1.411 -102.375 -52.25 1 94.5 268 ALA B N 1
ATOM 4927 C CA . ALA B 1 268 ? 0.829 -103.5 -51.469 1 94.5 268 ALA B CA 1
ATOM 4928 C C . ALA B 1 268 ? -0.388 -104.062 -52.156 1 94.5 268 ALA B C 1
ATOM 4930 O O . ALA B 1 268 ? -0.584 -105.312 -52.156 1 94.5 268 ALA B O 1
ATOM 4931 N N . LEU B 1 269 ? -1.146 -103.375 -52.812 1 93.44 269 LEU B N 1
ATOM 4932 C CA . LEU B 1 269 ? -2.299 -103.812 -53.594 1 93.44 269 LEU B CA 1
ATOM 4933 C C . LEU B 1 269 ? -1.86 -104.688 -54.75 1 93.44 269 LEU B C 1
ATOM 4935 O O . LEU B 1 269 ? -2.412 -105.812 -54.969 1 93.44 269 LEU B O 1
ATOM 4939 N N . ASN B 1 270 ? -0.934 -104.25 -55.344 1 90.44 270 ASN B N 1
ATOM 4940 C CA . ASN B 1 270 ? -0.407 -105.062 -56.469 1 90.44 270 ASN B CA 1
ATOM 4941 C C . ASN B 1 270 ? 0.182 -106.375 -56 1 90.44 270 ASN B C 1
ATOM 4943 O O . ASN B 1 270 ? 0.032 -107.375 -56.656 1 90.44 270 ASN B O 1
ATOM 4947 N N . ALA B 1 271 ? 0.79 -106.188 -54.875 1 89.69 271 ALA B N 1
ATOM 4948 C CA . ALA B 1 271 ? 1.372 -107.375 -54.281 1 89.69 271 ALA B CA 1
ATOM 4949 C C . ALA B 1 271 ? 0.286 -108.375 -53.875 1 89.69 271 ALA B C 1
ATOM 4951 O O . ALA B 1 271 ? 0.458 -109.625 -53.969 1 89.69 271 ALA B O 1
ATOM 4952 N N . THR B 1 272 ? -0.768 -107.938 -53.438 1 90.06 272 THR B N 1
ATOM 4953 C CA . THR B 1 272 ? -1.894 -108.75 -53.062 1 90.06 272 THR B CA 1
ATOM 4954 C C . THR B 1 272 ? -2.471 -109.438 -54.281 1 90.06 272 THR B C 1
ATOM 4956 O O . THR B 1 272 ? -2.82 -110.625 -54.219 1 90.06 272 THR B O 1
ATOM 4959 N N . ILE B 1 273 ? -2.5 -108.875 -55.312 1 87.19 273 ILE B N 1
ATOM 4960 C CA . ILE B 1 273 ? -3.025 -109.375 -56.531 1 87.19 273 ILE B CA 1
ATOM 4961 C C . ILE B 1 273 ? -2.086 -110.5 -57.062 1 87.19 273 ILE B C 1
ATOM 4963 O O . ILE B 1 273 ? -2.531 -111.562 -57.469 1 87.19 273 ILE B O 1
ATOM 4967 N N . GLU B 1 274 ? -0.843 -110.188 -57.031 1 83.12 274 GLU B N 1
ATOM 4968 C CA . GLU B 1 274 ? 0.143 -111.125 -57.531 1 83.12 274 GLU B CA 1
ATOM 4969 C C . GLU B 1 274 ? 0.19 -112.375 -56.656 1 83.12 274 GLU B C 1
ATOM 4971 O O . GLU B 1 274 ? 0.34 -113.5 -57.156 1 83.12 274 GLU B O 1
ATOM 4976 N N . ALA B 1 275 ? 0.046 -112.125 -55.375 1 86.38 275 ALA B N 1
ATOM 4977 C CA . ALA B 1 275 ? 0.032 -113.25 -54.438 1 86.38 275 ALA B CA 1
ATOM 4978 C C . ALA B 1 275 ? -1.176 -114.125 -54.688 1 86.38 275 ALA B C 1
ATOM 4980 O O . ALA B 1 275 ? -1.077 -115.375 -54.594 1 86.38 275 ALA B O 1
ATOM 4981 N N . ALA B 1 276 ? -2.24 -113.688 -55.031 1 85.31 276 ALA B N 1
ATOM 4982 C CA . ALA B 1 276 ? -3.432 -114.438 -55.344 1 85.31 276 ALA B CA 1
ATOM 4983 C C . ALA B 1 276 ? -3.23 -115.25 -56.625 1 85.31 276 ALA B C 1
ATOM 4985 O O . ALA B 1 276 ? -3.664 -116.438 -56.719 1 85.31 276 ALA B O 1
ATOM 4986 N N . ARG B 1 277 ? -2.602 -114.688 -57.531 1 83.75 277 ARG B N 1
ATOM 4987 C CA . ARG B 1 277 ? -2.342 -115.375 -58.812 1 83.75 277 ARG B CA 1
ATOM 4988 C C . ARG B 1 277 ? -1.407 -116.562 -58.656 1 83.75 277 ARG B C 1
ATOM 4990 O O . ARG B 1 277 ? -1.501 -117.5 -59.406 1 83.75 277 ARG B O 1
ATOM 4997 N N . ALA B 1 278 ? -0.543 -116.438 -57.625 1 80.81 278 ALA B N 1
ATOM 4998 C CA . ALA B 1 278 ? 0.46 -117.5 -57.406 1 80.81 278 ALA B CA 1
ATOM 4999 C C . ALA B 1 278 ? -0.124 -118.688 -56.656 1 80.81 278 ALA B C 1
ATOM 5001 O O . ALA B 1 278 ? 0.555 -119.688 -56.438 1 80.81 278 ALA B O 1
ATOM 5002 N N . GLY B 1 279 ? -1.454 -118.625 -56.219 1 80.38 279 GLY B N 1
ATOM 5003 C CA . GLY B 1 279 ? -2.176 -119.75 -55.625 1 80.38 279 GLY B CA 1
ATOM 5004 C C . GLY B 1 279 ? -1.624 -120.125 -54.25 1 80.38 279 GLY B C 1
ATOM 5005 O O . GLY B 1 279 ? -1.476 -119.25 -53.375 1 80.38 279 GLY B O 1
ATOM 5006 N N . GLU B 1 280 ? -1.14 -121.438 -54.125 1 79 280 GLU B N 1
ATOM 5007 C CA . GLU B 1 280 ? -0.693 -122 -52.844 1 79 280 GLU B CA 1
ATOM 5008 C C . GLU B 1 280 ? 0.693 -121.438 -52.469 1 79 280 GLU B C 1
ATOM 5010 O O . GLU B 1 280 ? 0.988 -121.25 -51.312 1 79 280 GLU B O 1
ATOM 5015 N N . ALA B 1 281 ? 1.477 -121.062 -53.438 1 76 281 ALA B N 1
ATOM 5016 C CA . ALA B 1 281 ? 2.84 -120.625 -53.219 1 76 281 ALA B CA 1
ATOM 5017 C C . ALA B 1 281 ? 2.846 -119.188 -52.75 1 76 281 ALA B C 1
ATOM 5019 O O . ALA B 1 281 ? 3.832 -118.688 -52.188 1 76 281 ALA B O 1
ATOM 5020 N N . GLY B 1 282 ? 1.634 -118.562 -52.844 1 82.31 282 GLY B N 1
ATOM 5021 C CA . GLY B 1 282 ? 1.574 -117.125 -52.562 1 82.31 282 GLY B CA 1
ATOM 5022 C C . GLY B 1 282 ? 0.85 -116.812 -51.281 1 82.31 282 GLY B C 1
ATOM 5023 O O . GLY B 1 282 ? 0.717 -115.625 -50.906 1 82.31 282 GLY B O 1
ATOM 5024 N N . LYS B 1 283 ? 0.452 -117.75 -50.594 1 86.19 283 LYS B N 1
ATOM 5025 C CA . LYS B 1 283 ? -0.372 -117.5 -49.406 1 86.19 283 LYS B CA 1
ATOM 5026 C C . LYS B 1 283 ? 0.386 -116.75 -48.344 1 86.19 283 LYS B C 1
ATOM 5028 O O . LYS B 1 283 ? -0.174 -115.812 -47.719 1 86.19 283 LYS B O 1
ATOM 5033 N N . GLY B 1 284 ? 1.643 -117 -48.094 1 83.12 284 GLY B N 1
ATOM 5034 C CA . GLY B 1 284 ? 2.449 -116.25 -47.125 1 83.12 284 GLY B CA 1
ATOM 5035 C C . GLY B 1 284 ? 2.676 -114.812 -47.531 1 83.12 284 GLY B C 1
ATOM 5036 O O . GLY B 1 284 ? 2.598 -113.938 -46.688 1 83.12 284 GLY B O 1
ATOM 5037 N N . PHE B 1 285 ? 2.754 -114.625 -48.844 1 86.81 285 PHE B N 1
ATOM 5038 C CA . PHE B 1 285 ? 2.994 -113.25 -49.344 1 86.81 285 PHE B CA 1
ATOM 5039 C C . PHE B 1 285 ? 1.715 -112.438 -49.312 1 86.81 285 PHE B C 1
ATOM 5041 O O . PHE B 1 285 ? 1.761 -111.188 -49.094 1 86.81 285 PHE B O 1
ATOM 5048 N N . ALA B 1 286 ? 0.635 -113.125 -49.5 1 89.06 286 ALA B N 1
ATOM 5049 C CA . ALA B 1 286 ? -0.653 -112.438 -49.438 1 89.06 286 ALA B CA 1
ATOM 5050 C C . ALA B 1 286 ? -0.897 -111.812 -48.062 1 89.06 286 ALA B C 1
ATOM 5052 O O . ALA B 1 286 ? -1.408 -110.75 -47.938 1 89.06 286 ALA B O 1
ATOM 5053 N N . VAL B 1 287 ? -0.368 -112.5 -47.031 1 90.62 287 VAL B N 1
ATOM 5054 C CA . VAL B 1 287 ? -0.535 -112 -45.656 1 90.62 287 VAL B CA 1
ATOM 5055 C C . VAL B 1 287 ? 0.347 -110.812 -45.406 1 90.62 287 VAL B C 1
ATOM 5057 O O . VAL B 1 287 ? -0.107 -109.812 -44.844 1 90.62 287 VAL B O 1
ATOM 5060 N N . VAL B 1 288 ? 1.469 -110.875 -45.906 1 91.25 288 VAL B N 1
ATOM 5061 C CA . VAL B 1 288 ? 2.404 -109.75 -45.781 1 91.25 288 VAL B CA 1
ATOM 5062 C C . VAL B 1 288 ? 1.901 -108.562 -46.562 1 91.25 288 VAL B C 1
ATOM 5064 O O . VAL B 1 288 ? 1.907 -107.438 -46.031 1 91.25 288 VAL B O 1
ATOM 5067 N N . ALA B 1 289 ? 1.483 -108.75 -47.719 1 92.62 289 ALA B N 1
ATOM 5068 C CA . ALA B 1 289 ? 0.998 -107.688 -48.594 1 92.62 289 ALA B CA 1
ATOM 5069 C C . ALA B 1 289 ? -0.218 -107 -47.969 1 92.62 289 ALA B C 1
ATOM 5071 O O . ALA B 1 289 ? -0.331 -105.812 -48 1 92.62 289 ALA B O 1
ATOM 5072 N N . THR B 1 290 ? -1.039 -107.812 -47.344 1 94.06 290 THR B N 1
ATOM 5073 C CA . THR B 1 290 ? -2.23 -107.25 -46.688 1 94.06 290 THR B CA 1
ATOM 5074 C C . THR B 1 290 ? -1.857 -106.438 -45.469 1 94.06 290 THR B C 1
ATOM 5076 O O . THR B 1 290 ? -2.439 -105.375 -45.25 1 94.06 290 THR B O 1
ATOM 5079 N N . GLU B 1 291 ? -0.873 -106.875 -44.844 1 95.25 291 GLU B N 1
ATOM 5080 C CA . GLU B 1 291 ? -0.438 -106.125 -43.656 1 95.25 291 GLU B CA 1
ATOM 5081 C C . GLU B 1 291 ? 0.239 -104.812 -44.062 1 95.25 291 GLU B C 1
ATOM 5083 O O . GLU B 1 291 ? 0.009 -103.812 -43.406 1 95.25 291 GLU B O 1
ATOM 5088 N N . VAL B 1 292 ? 1.013 -104.812 -45.031 1 95.75 292 VAL B N 1
ATOM 5089 C CA . VAL B 1 292 ? 1.666 -103.625 -45.531 1 95.75 292 VAL B CA 1
ATOM 5090 C C . VAL B 1 292 ? 0.615 -102.625 -46.031 1 95.75 292 VAL B C 1
ATOM 5092 O O . VAL B 1 292 ? 0.736 -101.438 -45.812 1 95.75 292 VAL B O 1
ATOM 5095 N N . LYS B 1 293 ? -0.354 -103.125 -46.625 1 95.88 293 LYS B N 1
ATOM 5096 C CA . LYS B 1 293 ? -1.458 -102.312 -47.094 1 95.88 293 LYS B CA 1
ATOM 5097 C C . LYS B 1 293 ? -2.15 -101.625 -45.938 1 95.88 293 LYS B C 1
ATOM 5099 O O . LYS B 1 293 ? -2.414 -100.438 -45.969 1 95.88 293 LYS B O 1
ATOM 5104 N N . ASN B 1 294 ? -2.354 -102.312 -44.875 1 96.25 294 ASN B N 1
ATOM 5105 C CA . ASN B 1 294 ? -2.986 -101.812 -43.656 1 96.25 294 ASN B CA 1
ATOM 5106 C C . ASN B 1 294 ? -2.121 -100.688 -43.031 1 96.25 294 ASN B C 1
ATOM 5108 O O . ASN B 1 294 ? -2.629 -99.688 -42.594 1 96.25 294 ASN B O 1
ATOM 5112 N N . LEU B 1 295 ? -0.917 -100.938 -43.031 1 96.38 295 LEU B N 1
ATOM 5113 C CA . LEU B 1 295 ? 0.015 -99.938 -42.438 1 96.38 295 LEU B CA 1
ATOM 5114 C C . LEU B 1 295 ? 0.112 -98.688 -43.281 1 96.38 295 LEU B C 1
ATOM 5116 O O . LEU B 1 295 ? 0.195 -97.625 -42.75 1 96.38 295 LEU B O 1
ATOM 5120 N N . ALA B 1 296 ? 0.113 -98.875 -44.5 1 96.81 296 ALA B N 1
ATOM 5121 C CA . ALA B 1 296 ? 0.118 -97.688 -45.406 1 96.81 296 ALA B CA 1
ATOM 5122 C C . ALA B 1 296 ? -1.139 -96.875 -45.219 1 96.81 296 ALA B C 1
ATOM 5124 O O . ALA B 1 296 ? -1.071 -95.625 -45.219 1 96.81 296 ALA B O 1
ATOM 5125 N N . ASN B 1 297 ? -2.246 -97.562 -45.031 1 96.5 297 ASN B N 1
ATOM 5126 C CA . ASN B 1 297 ? -3.502 -96.875 -44.781 1 96.5 297 ASN B CA 1
ATOM 5127 C C . ASN B 1 297 ? -3.484 -96.125 -43.438 1 96.5 297 ASN B C 1
ATOM 5129 O O . ASN B 1 297 ? -4.004 -95 -43.344 1 96.5 297 ASN B O 1
ATOM 5133 N N . GLN B 1 298 ? -2.889 -96.688 -42.531 1 96.38 298 GLN B N 1
ATOM 5134 C CA . GLN B 1 298 ? -2.76 -96.062 -41.219 1 96.38 298 GLN B CA 1
ATOM 5135 C C . GLN B 1 298 ? -1.86 -94.812 -41.312 1 96.38 298 GLN B C 1
ATOM 5137 O O . GLN B 1 298 ? -2.148 -93.75 -40.688 1 96.38 298 GLN B O 1
ATOM 5142 N N . THR B 1 299 ? -0.86 -94.938 -42.062 1 97 299 THR B N 1
ATOM 5143 C CA . THR B 1 299 ? 0.046 -93.812 -42.25 1 97 299 THR B CA 1
ATOM 5144 C C . THR B 1 299 ? -0.658 -92.625 -42.969 1 97 299 THR B C 1
ATOM 5146 O O . THR B 1 299 ? -0.519 -91.5 -42.562 1 97 299 THR B O 1
ATOM 5149 N N . ALA B 1 300 ? -1.362 -93.062 -44 1 96.5 300 ALA B N 1
ATOM 5150 C CA . ALA B 1 300 ? -2.098 -92 -44.75 1 96.5 300 ALA B CA 1
ATOM 5151 C C . ALA B 1 300 ? -3.094 -91.312 -43.844 1 96.5 300 ALA B C 1
ATOM 5153 O O . ALA B 1 300 ? -3.213 -90.062 -43.938 1 96.5 300 ALA B O 1
ATOM 5154 N N . LYS B 1 301 ? -3.758 -92 -42.938 1 96.62 301 LYS B N 1
ATOM 5155 C CA . LYS B 1 301 ? -4.703 -91.375 -42.031 1 96.62 301 LYS B CA 1
ATOM 5156 C C . LYS B 1 301 ? -3.982 -90.5 -41.031 1 96.62 301 LYS B C 1
ATOM 5158 O O . LYS B 1 301 ? -4.445 -89.375 -40.719 1 96.62 301 LYS B O 1
ATOM 5163 N N . ALA B 1 302 ? -2.938 -90.938 -40.594 1 95.94 302 ALA B N 1
ATOM 5164 C CA . ALA B 1 302 ? -2.141 -90.125 -39.656 1 95.94 302 ALA B CA 1
ATOM 5165 C C . ALA B 1 302 ? -1.634 -88.875 -40.312 1 95.94 302 ALA B C 1
ATOM 5167 O O . ALA B 1 302 ? -1.64 -87.812 -39.688 1 95.94 302 ALA B O 1
ATOM 5168 N N . THR B 1 303 ? -1.195 -88.875 -41.5 1 96 303 THR B N 1
ATOM 5169 C CA . THR B 1 303 ? -0.69 -87.75 -42.188 1 96 303 THR B CA 1
ATOM 5170 C C . THR B 1 303 ? -1.81 -86.688 -42.438 1 96 303 THR B C 1
ATOM 5172 O O . THR B 1 303 ? -1.58 -85.5 -42.438 1 96 303 THR B O 1
ATOM 5175 N N . GLU B 1 304 ? -2.994 -87.312 -42.656 1 95.38 304 GLU B N 1
ATOM 5176 C CA . GLU B 1 304 ? -4.145 -86.375 -42.812 1 95.38 304 GLU B CA 1
ATOM 5177 C C . GLU B 1 304 ? -4.43 -85.625 -41.531 1 95.38 304 GLU B C 1
ATOM 5179 O O . GLU B 1 304 ? -4.723 -84.438 -41.562 1 95.38 304 GLU B O 1
ATOM 5184 N N . ASP B 1 305 ? -4.254 -86.312 -40.469 1 94.25 305 ASP B N 1
ATOM 5185 C CA . ASP B 1 305 ? -4.445 -85.688 -39.156 1 94.25 305 ASP B CA 1
ATOM 5186 C C . ASP B 1 305 ? -3.396 -84.562 -38.906 1 94.25 305 ASP B C 1
ATOM 5188 O O . ASP B 1 305 ? -3.725 -83.5 -38.469 1 94.25 305 ASP B O 1
ATOM 5192 N N . ILE B 1 306 ? -2.25 -84.812 -39.281 1 95.19 306 ILE B N 1
ATOM 5193 C CA . ILE B 1 306 ? -1.173 -83.875 -39.094 1 95.19 306 ILE B CA 1
ATOM 5194 C C . ILE B 1 306 ? -1.389 -82.625 -40 1 95.19 306 ILE B C 1
ATOM 5196 O O . ILE B 1 306 ? -1.128 -81.5 -39.594 1 95.19 306 ILE B O 1
ATOM 5200 N N . THR B 1 307 ? -1.806 -83 -41.219 1 94.81 307 THR B N 1
ATOM 5201 C CA . THR B 1 307 ? -2.043 -81.938 -42.188 1 94.81 307 THR B CA 1
ATOM 5202 C C . THR B 1 307 ? -3.076 -80.938 -41.625 1 94.81 307 THR B C 1
ATOM 5204 O O . THR B 1 307 ? -2.893 -79.688 -41.719 1 94.81 307 THR B O 1
ATOM 5207 N N . ALA B 1 308 ? -4.129 -81.438 -40.938 1 93.5 308 ALA B N 1
ATOM 5208 C CA . ALA B 1 308 ? -5.16 -80.625 -40.344 1 93.5 308 ALA B CA 1
ATOM 5209 C C . ALA B 1 308 ? -4.602 -79.812 -39.188 1 93.5 308 ALA B C 1
ATOM 5211 O O . ALA B 1 308 ? -4.867 -78.562 -39.062 1 93.5 308 ALA B O 1
ATOM 5212 N N . GLN B 1 309 ? -3.809 -80.375 -38.438 1 90.75 309 GLN B N 1
ATOM 5213 C CA . GLN B 1 309 ? -3.234 -79.688 -37.25 1 90.75 309 GLN B CA 1
ATOM 5214 C C . GLN B 1 309 ? -2.234 -78.625 -37.656 1 90.75 309 GLN B C 1
ATOM 5216 O O . GLN B 1 309 ? -2.217 -77.562 -37.094 1 90.75 309 GLN B O 1
ATOM 5221 N N . ILE B 1 310 ? -1.468 -78.938 -38.656 1 92.94 310 ILE B N 1
ATOM 5222 C CA . ILE B 1 310 ? -0.447 -78 -39.094 1 92.94 310 ILE B CA 1
ATOM 5223 C C . ILE B 1 310 ? -1.112 -76.75 -39.719 1 92.94 310 ILE B C 1
ATOM 5225 O O . ILE B 1 310 ? -0.633 -75.625 -39.562 1 92.94 310 ILE B O 1
ATOM 5229 N N . THR B 1 311 ? -2.164 -77.062 -40.469 1 92.44 311 THR B N 1
ATOM 5230 C CA . THR B 1 311 ? -2.916 -75.938 -41.031 1 92.44 311 THR B CA 1
ATOM 5231 C C . THR B 1 311 ? -3.465 -75 -39.938 1 92.44 311 THR B C 1
ATOM 5233 O O . THR B 1 311 ? -3.408 -73.812 -40.062 1 92.44 311 THR B O 1
ATOM 5236 N N . GLN B 1 312 ? -3.891 -75.625 -38.875 1 87.62 312 GLN B N 1
ATOM 5237 C CA . GLN B 1 312 ? -4.387 -74.875 -37.75 1 87.62 312 GLN B CA 1
ATOM 5238 C C . GLN B 1 312 ? -3.26 -74.062 -37.062 1 87.62 312 GLN B C 1
ATOM 5240 O O . GLN B 1 312 ? -3.424 -72.938 -36.719 1 87.62 312 GLN B O 1
ATOM 5245 N N . VAL B 1 313 ? -2.127 -74.625 -36.938 1 88.12 313 VAL B N 1
ATOM 5246 C CA . VAL B 1 313 ? -0.965 -74 -36.344 1 88.12 313 VAL B CA 1
ATOM 5247 C C . VAL B 1 313 ? -0.536 -72.812 -37.188 1 88.12 313 VAL B C 1
ATOM 5249 O O . VAL B 1 313 ? -0.242 -71.75 -36.625 1 88.12 313 VAL B O 1
ATOM 5252 N N . GLN B 1 314 ? -0.488 -73 -38.469 1 90.5 314 GLN B N 1
ATOM 5253 C CA . GLN B 1 314 ? -0.092 -71.938 -39.375 1 90.5 314 GLN B CA 1
ATOM 5254 C C . GLN B 1 314 ? -1.062 -70.75 -39.281 1 90.5 314 GLN B C 1
ATOM 5256 O O . GLN B 1 314 ? -0.642 -69.562 -39.219 1 90.5 314 GLN B O 1
ATOM 5261 N N . SER B 1 315 ? -2.395 -71.062 -39.125 1 91.12 315 SER B N 1
ATOM 5262 C CA . SER B 1 315 ? -3.414 -70 -39.062 1 91.12 315 SER B CA 1
ATOM 5263 C C . SER B 1 315 ? -3.32 -69.25 -37.75 1 91.12 315 SER B C 1
ATOM 5265 O O . SER B 1 315 ? -3.318 -68 -37.75 1 91.12 315 SER B O 1
ATOM 5267 N N . VAL B 1 316 ? -3.184 -69.875 -36.719 1 87.56 316 VAL B N 1
ATOM 5268 C CA . VAL B 1 316 ? -3.127 -69.25 -35.406 1 87.56 316 VAL B CA 1
ATOM 5269 C C . VAL B 1 316 ? -1.842 -68.438 -35.25 1 87.56 316 VAL B C 1
ATOM 5271 O O . VAL B 1 316 ? -1.838 -67.375 -34.656 1 87.56 316 VAL B O 1
ATOM 5274 N N . THR B 1 317 ? -0.786 -68.938 -35.781 1 88.56 317 THR B N 1
ATOM 5275 C CA . THR B 1 317 ? 0.486 -68.25 -35.75 1 88.56 317 THR B CA 1
ATOM 5276 C C . THR B 1 317 ? 0.383 -66.875 -36.469 1 88.56 317 THR B C 1
ATOM 5278 O O . THR B 1 317 ? 0.873 -65.875 -36 1 88.56 317 THR B O 1
ATOM 5281 N N . ARG B 1 318 ? -0.341 -66.812 -37.594 1 92 318 ARG B N 1
ATOM 5282 C CA . ARG B 1 318 ? -0.537 -65.625 -38.344 1 92 318 ARG B CA 1
ATOM 5283 C C . ARG B 1 318 ? -1.39 -64.625 -37.562 1 92 318 ARG B C 1
ATOM 5285 O O . ARG B 1 318 ? -1.083 -63.406 -37.531 1 92 318 ARG B O 1
ATOM 5292 N N . ASP B 1 319 ? -2.359 -65.188 -36.906 1 89.44 319 ASP B N 1
ATOM 5293 C CA . ASP B 1 319 ? -3.215 -64.312 -36.094 1 89.44 319 ASP B CA 1
ATOM 5294 C C . ASP B 1 319 ? -2.438 -63.719 -34.906 1 89.44 319 ASP B 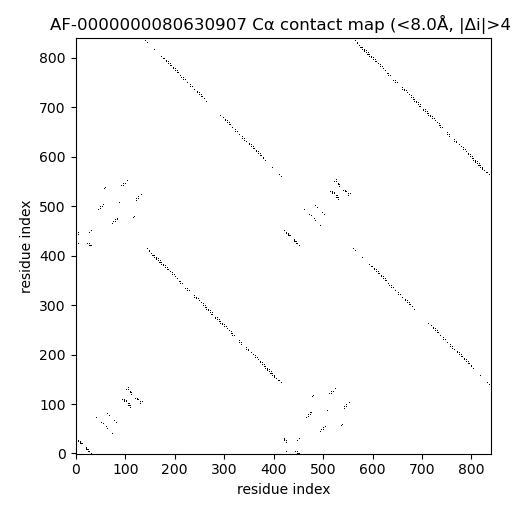C 1
ATOM 5296 O O . ASP B 1 319 ? -2.596 -62.531 -34.594 1 89.44 319 ASP B O 1
ATOM 5300 N N . THR B 1 320 ? -1.649 -64.5 -34.375 1 88.56 320 THR B N 1
ATOM 5301 C CA . THR B 1 320 ? -0.841 -64 -33.25 1 88.56 320 THR B CA 1
ATOM 5302 C C . THR B 1 320 ? 0.148 -62.938 -33.688 1 88.56 320 THR B C 1
ATOM 5304 O O . THR B 1 320 ? 0.37 -61.969 -32.969 1 88.56 320 THR B O 1
ATOM 5307 N N . ALA B 1 321 ? 0.754 -63.219 -34.844 1 89.44 321 ALA B N 1
ATOM 5308 C CA . ALA B 1 321 ? 1.672 -62.219 -35.375 1 89.44 321 ALA B CA 1
ATOM 5309 C C . ALA B 1 321 ? 0.985 -60.875 -35.562 1 89.44 321 ALA B C 1
ATOM 5311 O O . ALA B 1 321 ? 1.568 -59.812 -35.25 1 89.44 321 ALA B O 1
ATOM 5312 N N . ALA B 1 322 ? -0.297 -60.875 -35.969 1 91.25 322 ALA B N 1
ATOM 5313 C CA . ALA B 1 322 ? -1.062 -59.625 -36.156 1 91.25 322 ALA B CA 1
ATOM 5314 C C . ALA B 1 322 ? -1.333 -58.938 -34.812 1 91.25 322 ALA B C 1
ATOM 5316 O O . ALA B 1 322 ? -1.219 -57.719 -34.719 1 91.25 322 ALA B O 1
ATOM 5317 N N . VAL B 1 323 ? -1.66 -59.719 -33.844 1 89.81 323 VAL B N 1
ATOM 5318 C CA . VAL B 1 323 ? -1.949 -59.188 -32.5 1 89.81 323 VAL B CA 1
ATOM 5319 C C . VAL B 1 323 ? -0.692 -58.531 -31.922 1 89.81 323 VAL B C 1
ATOM 5321 O O . VAL B 1 323 ? -0.747 -57.438 -31.375 1 89.81 323 VAL B O 1
ATOM 5324 N N . ILE B 1 324 ? 0.403 -59.156 -32.094 1 88.81 324 ILE B N 1
ATOM 5325 C CA . ILE B 1 324 ? 1.663 -58.688 -31.547 1 88.81 324 ILE B CA 1
ATOM 5326 C C . ILE B 1 324 ? 2.074 -57.375 -32.219 1 88.81 324 ILE B C 1
ATOM 5328 O O . ILE B 1 324 ? 2.562 -56.469 -31.594 1 88.81 324 ILE B O 1
ATOM 5332 N N . GLN B 1 325 ? 1.847 -57.344 -33.469 1 91 325 GLN B N 1
ATOM 5333 C CA . GLN B 1 325 ? 2.141 -56.125 -34.219 1 91 325 GLN B CA 1
ATOM 5334 C C . GLN B 1 325 ? 1.258 -54.969 -33.75 1 91 325 GLN B C 1
ATOM 5336 O O . GLN B 1 325 ? 1.727 -53.844 -33.625 1 91 325 GLN B O 1
ATOM 5341 N N . HIS B 1 326 ? 0.006 -55.25 -33.5 1 93.06 326 HIS B N 1
ATOM 5342 C CA . HIS B 1 326 ? -0.916 -54.25 -33 1 93.06 326 HIS B CA 1
ATOM 5343 C C . HIS B 1 326 ? -0.487 -53.75 -31.625 1 93.06 326 HIS B C 1
ATOM 5345 O O . HIS B 1 326 ? -0.518 -52.531 -31.359 1 93.06 326 HIS B O 1
ATOM 5351 N N . VAL B 1 327 ? -0.071 -54.625 -30.797 1 92.69 327 VAL B N 1
ATOM 5352 C CA . VAL B 1 327 ? 0.408 -54.25 -29.469 1 92.69 327 VAL B CA 1
ATOM 5353 C C . VAL B 1 327 ? 1.646 -53.375 -29.594 1 92.69 327 VAL B C 1
ATOM 5355 O O . VAL B 1 327 ? 1.77 -52.375 -28.891 1 92.69 327 VAL B O 1
ATOM 5358 N N . GLY B 1 328 ? 2.527 -53.75 -30.484 1 93.25 328 GLY B N 1
ATOM 5359 C CA . GLY B 1 328 ? 3.695 -52.938 -30.734 1 93.25 328 GLY B CA 1
ATOM 5360 C C . GLY B 1 328 ? 3.344 -51.5 -31.141 1 93.25 328 GLY B C 1
ATOM 5361 O O . GLY B 1 328 ? 3.963 -50.562 -30.656 1 93.25 328 GLY B O 1
ATOM 5362 N N . GLY B 1 329 ? 2.336 -51.312 -31.938 1 94.56 329 GLY B N 1
ATOM 5363 C CA . GLY B 1 329 ? 1.861 -50 -32.344 1 94.56 329 GLY B CA 1
ATOM 5364 C C . GLY B 1 329 ? 1.292 -49.188 -31.172 1 94.56 329 GLY B C 1
ATOM 5365 O O . GLY B 1 329 ? 1.557 -48 -31.047 1 94.56 329 GLY B O 1
ATOM 5366 N N . MET B 1 330 ? 0.535 -49.844 -30.328 1 94.25 330 MET B N 1
ATOM 5367 C CA . MET B 1 330 ? -0.051 -49.156 -29.172 1 94.25 330 MET B CA 1
ATOM 5368 C C . MET B 1 330 ? 1.033 -48.688 -28.219 1 94.25 330 MET B C 1
ATOM 5370 O O . MET B 1 330 ? 0.949 -47.594 -27.672 1 94.25 330 MET B O 1
ATOM 5374 N N . ILE B 1 331 ? 2.029 -49.5 -28.047 1 94.88 331 ILE B N 1
ATOM 5375 C CA . ILE B 1 331 ? 3.127 -49.156 -27.156 1 94.88 331 ILE B CA 1
ATOM 5376 C C . ILE B 1 331 ? 3.912 -47.969 -27.75 1 94.88 331 ILE B C 1
ATOM 5378 O O . ILE B 1 331 ? 4.367 -47.094 -27.016 1 94.88 331 ILE B O 1
ATOM 5382 N N . HIS B 1 332 ? 4.039 -47.969 -29.016 1 94.44 332 HIS B N 1
ATOM 5383 C CA . HIS B 1 332 ? 4.684 -46.844 -29.688 1 94.44 332 HIS B CA 1
ATOM 5384 C C . HIS B 1 332 ? 3.906 -45.562 -29.453 1 94.44 332 HIS B C 1
ATOM 5386 O O . HIS B 1 332 ? 4.5 -44.5 -29.172 1 94.44 332 HIS B O 1
ATOM 5392 N N . ASP B 1 333 ? 2.605 -45.625 -29.5 1 95.75 333 ASP B N 1
ATOM 5393 C CA . ASP B 1 333 ? 1.757 -44.469 -29.219 1 95.75 333 ASP B CA 1
ATOM 5394 C C . ASP B 1 333 ? 1.945 -44 -27.781 1 95.75 333 ASP B C 1
ATOM 5396 O O . ASP B 1 333 ? 1.986 -42.781 -27.531 1 95.75 333 ASP B O 1
ATOM 5400 N N . ILE B 1 334 ? 2.072 -44.938 -26.922 1 96.31 334 ILE B N 1
ATOM 5401 C CA . ILE B 1 334 ? 2.285 -44.594 -25.516 1 96.31 334 ILE B CA 1
ATOM 5402 C C . ILE B 1 334 ? 3.596 -43.844 -25.359 1 96.31 334 ILE B C 1
ATOM 5404 O O . ILE B 1 334 ? 3.66 -42.844 -24.625 1 96.31 334 ILE B O 1
ATOM 5408 N N . ASP B 1 335 ? 4.586 -44.25 -26.016 1 95.19 335 ASP B N 1
ATOM 5409 C CA . ASP B 1 335 ? 5.879 -43.562 -25.969 1 95.19 335 ASP B CA 1
ATOM 5410 C C . ASP B 1 335 ? 5.758 -42.125 -26.484 1 95.19 335 ASP B C 1
ATOM 5412 O O . ASP B 1 335 ? 6.297 -41.188 -25.875 1 95.19 335 ASP B O 1
ATOM 5416 N N . GLU B 1 336 ? 5.023 -41.906 -27.562 1 95.69 336 GLU B N 1
ATOM 5417 C CA . GLU B 1 336 ? 4.824 -40.594 -28.109 1 95.69 336 GLU B CA 1
ATOM 5418 C C . GLU B 1 336 ? 4.059 -39.688 -27.141 1 95.69 336 GLU B C 1
ATOM 5420 O O . GLU B 1 336 ? 4.395 -38.5 -26.984 1 95.69 336 GLU B O 1
ATOM 5425 N N . ILE B 1 337 ? 3.086 -40.219 -26.547 1 96.19 337 ILE B N 1
ATOM 5426 C CA . ILE B 1 337 ? 2.303 -39.469 -25.562 1 96.19 337 ILE B CA 1
ATOM 5427 C C . ILE B 1 337 ? 3.189 -39.094 -24.391 1 96.19 337 ILE B C 1
ATOM 5429 O O . ILE B 1 337 ? 3.096 -37.969 -23.891 1 96.19 337 ILE B O 1
ATOM 5433 N N . ALA B 1 338 ? 3.998 -40.031 -23.969 1 96.62 338 ALA B N 1
ATOM 5434 C CA . ALA B 1 338 ? 4.91 -39.75 -22.859 1 96.62 338 ALA B CA 1
ATOM 5435 C C . ALA B 1 338 ? 5.82 -38.594 -23.172 1 96.62 338 ALA B C 1
ATOM 5437 O O . ALA B 1 338 ? 6.055 -37.719 -22.328 1 96.62 338 ALA B O 1
ATOM 5438 N N . VAL B 1 339 ? 6.262 -38.5 -24.406 1 95.25 339 VAL B N 1
ATOM 5439 C CA . VAL B 1 339 ? 7.105 -37.375 -24.844 1 95.25 339 VAL B CA 1
ATOM 5440 C C . VAL B 1 339 ? 6.32 -36.094 -24.781 1 95.25 339 VAL B C 1
ATOM 5442 O O . VAL B 1 339 ? 6.84 -35.062 -24.312 1 95.25 339 VAL B O 1
ATOM 5445 N N . GLY B 1 340 ? 5.082 -36.125 -25.203 1 95.62 340 GLY B N 1
ATOM 5446 C CA . GLY B 1 340 ? 4.227 -34.969 -25.109 1 95.62 340 GLY B CA 1
ATOM 5447 C C . GLY B 1 340 ? 3.994 -34.5 -23.688 1 95.62 340 GLY B C 1
ATOM 5448 O O . GLY B 1 340 ? 4.07 -33.312 -23.391 1 95.62 340 GLY B O 1
ATOM 5449 N N . ILE B 1 341 ? 3.76 -35.406 -22.812 1 96.06 341 ILE B N 1
ATOM 5450 C CA . ILE B 1 341 ? 3.529 -35.062 -21.422 1 96.06 341 ILE B CA 1
ATOM 5451 C C . ILE B 1 341 ? 4.805 -34.5 -20.812 1 96.06 341 ILE B C 1
ATOM 5453 O O . ILE B 1 341 ? 4.75 -33.562 -20 1 96.06 341 ILE B O 1
ATOM 5457 N N . ALA B 1 342 ? 5.938 -35.062 -21.125 1 96 342 ALA B N 1
ATOM 5458 C CA . ALA B 1 342 ? 7.215 -34.562 -20.641 1 96 342 ALA B CA 1
ATOM 5459 C C . ALA B 1 342 ? 7.391 -33.094 -21.031 1 96 342 ALA B C 1
ATOM 5461 O O . ALA B 1 342 ? 7.832 -32.281 -20.219 1 96 342 ALA B O 1
ATOM 5462 N N . GLY B 1 343 ? 7.051 -32.781 -22.281 1 95.94 343 GLY B N 1
ATOM 5463 C CA . GLY B 1 343 ? 7.098 -31.391 -22.734 1 95.94 343 GLY B CA 1
ATOM 5464 C C . GLY B 1 343 ? 6.188 -30.469 -21.938 1 95.94 343 GLY B C 1
ATOM 5465 O O . GLY B 1 343 ? 6.586 -29.359 -21.562 1 95.94 343 GLY B O 1
ATOM 5466 N N . ALA B 1 344 ? 5.004 -30.859 -21.688 1 96 344 ALA B N 1
ATOM 5467 C CA . ALA B 1 344 ? 4.051 -30.094 -20.906 1 96 344 ALA B CA 1
ATOM 5468 C C . ALA B 1 344 ? 4.562 -29.875 -19.484 1 96 344 ALA B C 1
ATOM 5470 O O . ALA B 1 344 ? 4.41 -28.797 -18.906 1 96 344 ALA B O 1
ATOM 5471 N N . ALA B 1 345 ? 5.133 -30.922 -18.922 1 95.44 345 ALA B N 1
ATOM 5472 C CA . ALA B 1 345 ? 5.691 -30.828 -17.578 1 95.44 345 ALA B CA 1
ATOM 5473 C C . ALA B 1 345 ? 6.84 -29.828 -17.516 1 95.44 345 ALA B C 1
ATOM 5475 O O . ALA B 1 345 ? 6.977 -29.078 -16.547 1 95.44 345 ALA B O 1
ATOM 5476 N N . GLU B 1 346 ? 7.621 -29.781 -18.562 1 95.62 346 GLU B N 1
ATOM 5477 C CA . GLU B 1 346 ? 8.703 -28.812 -18.656 1 95.62 346 GLU B CA 1
ATOM 5478 C C . GLU B 1 346 ? 8.156 -27.391 -18.719 1 95.62 346 GLU B C 1
ATOM 5480 O O . GLU B 1 346 ? 8.68 -26.484 -18.047 1 95.62 346 GLU B O 1
ATOM 5485 N N . GLN B 1 347 ? 7.164 -27.219 -19.484 1 94.81 347 GLN B N 1
ATOM 5486 C CA . GLN B 1 347 ? 6.508 -25.922 -19.578 1 94.81 347 GLN B CA 1
ATOM 5487 C C . GLN B 1 347 ? 5.93 -25.516 -18.219 1 94.81 347 GLN B C 1
ATOM 5489 O O . GLN B 1 347 ? 6.047 -24.344 -17.828 1 94.81 347 GLN B O 1
ATOM 5494 N N . GLN B 1 348 ? 5.34 -26.422 -17.562 1 95.19 348 GLN B N 1
ATOM 5495 C CA . GLN B 1 348 ? 4.797 -26.156 -16.219 1 95.19 348 GLN B CA 1
ATOM 5496 C C . GLN B 1 348 ? 5.898 -25.719 -15.258 1 95.19 348 GLN B C 1
ATOM 5498 O O . GLN B 1 348 ? 5.727 -24.766 -14.516 1 95.19 348 GLN B O 1
ATOM 5503 N N . SER B 1 349 ? 6.957 -26.453 -15.305 1 96.5 349 SER B N 1
ATOM 5504 C CA . SER B 1 349 ? 8.078 -26.141 -14.422 1 96.5 349 SER B CA 1
ATOM 5505 C C . SER B 1 349 ? 8.586 -24.734 -14.641 1 96.5 349 SER B C 1
ATOM 5507 O O . SER B 1 349 ? 8.836 -23.984 -13.688 1 96.5 349 SER B O 1
ATOM 5509 N N . ALA B 1 350 ? 8.672 -24.328 -15.883 1 95.62 350 ALA B N 1
ATOM 5510 C CA . ALA B 1 350 ? 9.133 -22.984 -16.219 1 95.62 350 ALA B CA 1
ATOM 5511 C C . ALA B 1 350 ? 8.148 -21.922 -15.711 1 95.62 350 ALA B C 1
ATOM 5513 O O . ALA B 1 350 ? 8.555 -20.906 -15.148 1 95.62 350 ALA B O 1
ATOM 5514 N N . ALA B 1 351 ? 6.906 -22.172 -15.914 1 95.31 351 ALA B N 1
ATOM 5515 C CA . ALA B 1 351 ? 5.867 -21.234 -15.484 1 95.31 351 ALA B CA 1
ATOM 5516 C C . ALA B 1 351 ? 5.828 -21.125 -13.961 1 95.31 351 ALA B C 1
ATOM 5518 O O . ALA B 1 351 ? 5.641 -20.031 -13.422 1 95.31 351 ALA B O 1
ATOM 5519 N N . ILE B 1 352 ? 6.02 -22.203 -13.305 1 95.31 352 ILE B N 1
ATOM 5520 C CA . ILE B 1 352 ? 6.008 -22.219 -11.844 1 95.31 352 ILE B CA 1
ATOM 5521 C C . ILE B 1 352 ? 7.215 -21.453 -11.312 1 95.31 352 ILE B C 1
ATOM 5523 O O . ILE B 1 352 ? 7.121 -20.766 -10.289 1 95.31 352 ILE B O 1
ATOM 5527 N N . ASP B 1 353 ? 8.312 -21.578 -11.977 1 95.44 353 ASP B N 1
ATOM 5528 C CA . ASP B 1 353 ? 9.492 -20.797 -11.594 1 95.44 353 ASP B CA 1
ATOM 5529 C C . ASP B 1 353 ? 9.219 -19.297 -11.719 1 95.44 353 ASP B C 1
ATOM 5531 O O . ASP B 1 353 ? 9.633 -18.516 -10.859 1 95.44 353 ASP B O 1
ATOM 5535 N N . GLU B 1 354 ? 8.555 -18.953 -12.742 1 94.44 354 GLU B N 1
ATOM 5536 C CA . GLU B 1 354 ? 8.172 -17.562 -12.938 1 94.44 354 GLU B CA 1
ATOM 5537 C C . GLU B 1 354 ? 7.23 -17.094 -11.828 1 94.44 354 GLU B C 1
ATOM 5539 O O . GLU B 1 354 ? 7.395 -15.992 -11.297 1 94.44 354 GLU B O 1
ATOM 5544 N N . ILE B 1 355 ? 6.32 -17.891 -11.484 1 94.56 355 ILE B N 1
ATOM 5545 C CA . ILE B 1 355 ? 5.391 -17.578 -10.398 1 94.56 355 ILE B CA 1
ATOM 5546 C C . ILE B 1 355 ? 6.164 -17.391 -9.094 1 94.56 355 ILE B C 1
ATOM 5548 O O . ILE B 1 355 ? 5.938 -16.422 -8.367 1 94.56 355 ILE B O 1
ATOM 5552 N N . SER B 1 356 ? 7.055 -18.297 -8.836 1 95.5 356 SER B N 1
ATOM 5553 C CA . SER B 1 356 ? 7.852 -18.234 -7.617 1 95.5 356 SER B CA 1
ATOM 5554 C C . SER B 1 356 ? 8.641 -16.938 -7.535 1 95.5 356 SER B C 1
ATOM 5556 O O . SER B 1 356 ? 8.688 -16.297 -6.48 1 95.5 356 SER B O 1
ATOM 5558 N N . ARG B 1 357 ? 9.234 -16.531 -8.617 1 93.81 357 ARG B N 1
ATOM 5559 C CA . ARG B 1 357 ? 9.992 -15.289 -8.656 1 93.81 357 ARG B CA 1
ATOM 5560 C C . ARG B 1 357 ? 9.078 -14.086 -8.422 1 93.81 357 ARG B C 1
ATOM 5562 O O . ARG B 1 357 ? 9.391 -13.211 -7.613 1 93.81 357 ARG B O 1
ATOM 5569 N N . SER B 1 358 ? 7.984 -14.062 -9.141 1 93.88 358 SER B N 1
ATOM 5570 C CA . SER B 1 358 ? 7.039 -12.961 -9.031 1 93.88 358 SER B CA 1
ATOM 5571 C C . SER B 1 358 ? 6.477 -12.844 -7.621 1 93.88 358 SER B C 1
ATOM 5573 O O . SER B 1 358 ? 6.301 -11.734 -7.105 1 93.88 358 SER B O 1
ATOM 5575 N N . ILE B 1 359 ? 6.266 -13.914 -7.016 1 92.81 359 ILE B N 1
ATOM 5576 C CA . ILE B 1 359 ? 5.676 -13.922 -5.68 1 92.81 359 ILE B CA 1
ATOM 5577 C C . ILE B 1 359 ? 6.699 -13.43 -4.66 1 92.81 359 ILE B C 1
ATOM 5579 O O . ILE B 1 359 ? 6.34 -12.758 -3.689 1 92.81 359 ILE B O 1
ATOM 5583 N N . ARG B 1 360 ? 7.949 -13.812 -4.809 1 92 360 ARG B N 1
ATOM 5584 C CA . ARG B 1 360 ? 9 -13.297 -3.934 1 92 360 ARG B CA 1
ATOM 5585 C C . ARG B 1 360 ? 9.094 -11.773 -4.031 1 92 360 ARG B C 1
ATOM 5587 O O . ARG B 1 360 ? 9.188 -11.086 -3.012 1 92 360 ARG B O 1
ATOM 5594 N N . GLU B 1 361 ? 9.008 -11.25 -5.199 1 92.81 361 GLU B N 1
ATOM 5595 C CA . GLU B 1 361 ? 9.047 -9.805 -5.414 1 92.81 361 GLU B CA 1
ATOM 5596 C C . GLU B 1 361 ? 7.809 -9.125 -4.844 1 92.81 361 GLU B C 1
ATOM 5598 O O . GLU B 1 361 ? 7.906 -8.047 -4.246 1 92.81 361 GLU B O 1
ATOM 5603 N N . ALA B 1 362 ? 6.715 -9.758 -5.066 1 91.25 362 ALA B N 1
ATOM 5604 C CA . ALA B 1 362 ? 5.473 -9.219 -4.516 1 91.25 362 ALA B CA 1
ATOM 5605 C C . ALA B 1 362 ? 5.535 -9.148 -2.994 1 91.25 362 ALA B C 1
ATOM 5607 O O . ALA B 1 362 ? 5.094 -8.164 -2.395 1 91.25 362 ALA B O 1
ATOM 5608 N N . SER B 1 363 ? 6.086 -10.211 -2.369 1 93 363 SER B N 1
ATOM 5609 C CA . SER B 1 363 ? 6.238 -10.234 -0.918 1 93 363 SER B CA 1
ATOM 5610 C C . SER B 1 363 ? 7.086 -9.07 -0.428 1 93 363 SER B C 1
ATOM 5612 O O . SER B 1 363 ? 6.727 -8.398 0.539 1 93 363 SER B O 1
ATOM 5614 N N . ALA B 1 364 ? 8.164 -8.797 -1.081 1 92.19 364 ALA B N 1
ATOM 5615 C CA . ALA B 1 364 ? 9.023 -7.664 -0.738 1 92.19 364 ALA B CA 1
ATOM 5616 C C . ALA B 1 364 ? 8.281 -6.344 -0.927 1 92.19 364 ALA B C 1
ATOM 5618 O O . ALA B 1 364 ? 8.391 -5.441 -0.094 1 92.19 364 ALA B O 1
ATOM 5619 N N . GLY B 1 365 ? 7.555 -6.27 -2.033 1 90 365 GLY B N 1
ATOM 5620 C CA . GLY B 1 365 ? 6.766 -5.078 -2.303 1 90 365 GLY B CA 1
ATOM 5621 C C . GLY B 1 365 ? 5.711 -4.809 -1.245 1 90 365 GLY B C 1
ATOM 5622 O O . GLY B 1 365 ? 5.543 -3.668 -0.806 1 90 365 GLY B O 1
ATOM 5623 N N . VAL B 1 366 ? 5.055 -5.816 -0.782 1 91.19 366 VAL B N 1
ATOM 5624 C CA . VAL B 1 366 ? 4.004 -5.676 0.223 1 91.19 366 VAL B CA 1
ATOM 5625 C C . VAL B 1 366 ? 4.613 -5.207 1.543 1 91.19 366 VAL B C 1
ATOM 5627 O O . VAL B 1 366 ? 4.016 -4.391 2.252 1 91.19 366 VAL B O 1
ATOM 5630 N N . ARG B 1 367 ? 5.789 -5.738 1.91 1 92.12 367 ARG B N 1
ATOM 5631 C CA . ARG B 1 367 ? 6.473 -5.297 3.121 1 92.12 367 ARG B CA 1
ATOM 5632 C C . ARG B 1 367 ? 6.801 -3.809 3.053 1 92.12 367 ARG B C 1
ATOM 5634 O O . ARG B 1 367 ? 6.613 -3.078 4.027 1 92.12 367 ARG B O 1
ATOM 5641 N N . THR B 1 368 ? 7.234 -3.293 1.952 1 90.12 368 THR B N 1
ATOM 5642 C CA . THR B 1 368 ? 7.535 -1.881 1.744 1 90.12 368 THR B CA 1
ATOM 5643 C C . THR B 1 368 ? 6.277 -1.032 1.907 1 90.12 368 THR B C 1
ATOM 5645 O O . THR B 1 368 ? 6.309 0.017 2.555 1 90.12 368 THR B O 1
ATOM 5648 N N . VAL B 1 369 ? 5.203 -1.491 1.344 1 87.94 369 VAL B N 1
ATOM 5649 C CA . VAL B 1 369 ? 3.93 -0.791 1.469 1 87.94 369 VAL B CA 1
ATOM 5650 C C . VAL B 1 369 ? 3.531 -0.701 2.939 1 87.94 369 VAL B C 1
ATOM 5652 O O . VAL B 1 369 ? 3.16 0.371 3.426 1 87.94 369 VAL B O 1
ATOM 5655 N N . ALA B 1 370 ? 3.645 -1.812 3.629 1 87.69 370 ALA B N 1
ATOM 5656 C CA . ALA B 1 370 ? 3.271 -1.855 5.043 1 87.69 370 ALA B CA 1
ATOM 5657 C C . ALA B 1 370 ? 4.098 -0.864 5.855 1 87.69 370 ALA B C 1
ATOM 5659 O O . ALA B 1 370 ? 3.553 -0.13 6.688 1 87.69 370 ALA B O 1
ATOM 5660 N N . ASP B 1 371 ? 5.355 -0.729 5.652 1 89.81 371 ASP B N 1
ATOM 5661 C CA . ASP B 1 371 ? 6.242 0.197 6.352 1 89.81 371 ASP B CA 1
ATOM 5662 C C . ASP B 1 371 ? 5.875 1.647 6.043 1 89.81 371 ASP B C 1
ATOM 5664 O O . ASP B 1 371 ? 5.832 2.488 6.945 1 89.81 371 ASP B O 1
ATOM 5668 N N . ALA B 1 372 ? 5.648 1.849 4.785 1 84.06 372 ALA B N 1
ATOM 5669 C CA . ALA B 1 372 ? 5.285 3.197 4.359 1 84.06 372 ALA B CA 1
ATOM 5670 C C . ALA B 1 372 ? 3.975 3.643 5 1 84.06 372 ALA B C 1
ATOM 5672 O O . ALA B 1 372 ? 3.859 4.781 5.465 1 84.06 372 ALA B O 1
ATOM 5673 N N . VAL B 1 373 ? 3.037 2.777 5.094 1 84.12 373 VAL B N 1
ATOM 5674 C CA . VAL B 1 373 ? 1.722 3.066 5.656 1 84.12 373 VAL B CA 1
ATOM 5675 C C . VAL B 1 373 ? 1.846 3.336 7.152 1 84.12 373 VAL B C 1
ATOM 5677 O O . VAL B 1 373 ? 1.195 4.238 7.684 1 84.12 373 VAL B O 1
ATOM 5680 N N . THR B 1 374 ? 2.625 2.598 7.859 1 85.81 374 THR B N 1
ATOM 5681 C CA . THR B 1 374 ? 2.879 2.814 9.281 1 85.81 374 THR B CA 1
ATOM 5682 C C . THR B 1 374 ? 3.471 4.199 9.516 1 85.81 374 THR B C 1
ATOM 5684 O O . THR B 1 374 ? 3.051 4.91 10.438 1 85.81 374 THR B O 1
ATOM 5687 N N . SER B 1 375 ? 4.359 4.586 8.695 1 84.94 375 SER B N 1
ATOM 5688 C CA . SER B 1 375 ? 4.98 5.898 8.797 1 84.94 375 SER B CA 1
ATOM 5689 C C . SER B 1 375 ? 3.967 7.012 8.555 1 84.94 375 SER B C 1
ATOM 5691 O O . SER B 1 375 ? 3.953 8.016 9.273 1 84.94 375 SER B O 1
ATOM 5693 N N . VAL B 1 376 ? 3.146 6.844 7.582 1 80.5 376 VAL B N 1
ATOM 5694 C CA . VAL B 1 376 ? 2.109 7.82 7.266 1 80.5 376 VAL B CA 1
ATOM 5695 C C . VAL B 1 376 ? 1.137 7.938 8.438 1 80.5 376 VAL B C 1
ATOM 5697 O O . VAL B 1 376 ? 0.724 9.039 8.805 1 80.5 376 VAL B O 1
ATOM 5700 N N . SER B 1 377 ? 0.73 6.84 9.016 1 83.88 377 SER B N 1
ATOM 5701 C CA . SER B 1 377 ? -0.157 6.836 10.172 1 83.88 377 SER B CA 1
ATOM 5702 C C . SER B 1 377 ? 0.449 7.613 11.336 1 83.88 377 SER B C 1
ATOM 5704 O O . SER B 1 377 ? -0.233 8.422 11.969 1 83.88 377 SER B O 1
ATOM 5706 N N . SER B 1 378 ? 1.709 7.434 11.609 1 85.56 378 SER B N 1
ATOM 5707 C CA . SER B 1 378 ? 2.414 8.18 12.641 1 85.56 378 SER B CA 1
ATOM 5708 C C . SER B 1 378 ? 2.447 9.672 12.328 1 85.56 378 SER B C 1
ATOM 5710 O O . SER B 1 378 ? 2.213 10.5 13.211 1 85.56 378 SER B O 1
ATOM 5712 N N . GLY B 1 379 ? 2.715 9.922 11.086 1 77.75 379 GLY B N 1
ATOM 5713 C CA . GLY B 1 379 ? 2.695 11.305 10.648 1 77.75 379 GLY B CA 1
ATOM 5714 C C . GLY B 1 379 ? 1.338 11.969 10.82 1 77.75 379 GLY B C 1
ATOM 5715 O O . GLY B 1 379 ? 1.252 13.125 11.227 1 77.75 379 GLY B O 1
ATOM 5716 N N . ALA B 1 380 ? 0.279 11.258 10.523 1 79.31 380 ALA B N 1
ATOM 5717 C CA . ALA B 1 380 ? -1.081 11.758 10.703 1 79.31 380 ALA B CA 1
ATOM 5718 C C . ALA B 1 380 ? -1.366 12.055 12.172 1 79.31 380 ALA B C 1
ATOM 5720 O O . ALA B 1 380 ? -2.002 13.062 12.492 1 79.31 380 ALA B O 1
ATOM 5721 N N . GLN B 1 381 ? -0.927 11.258 13.062 1 82.62 381 GLN B N 1
ATOM 5722 C CA . GLN B 1 381 ? -1.082 11.477 14.5 1 82.62 381 GLN B CA 1
ATOM 5723 C C . GLN B 1 381 ? -0.344 12.742 14.945 1 82.62 381 GLN B C 1
ATOM 5725 O O . GLN B 1 381 ? -0.883 13.547 15.703 1 82.62 381 GLN B O 1
ATOM 5730 N N . ASP B 1 382 ? 0.838 12.906 14.438 1 80.88 382 ASP B N 1
ATOM 5731 C CA . ASP B 1 382 ? 1.622 14.094 14.742 1 80.88 382 ASP B CA 1
ATOM 5732 C C . ASP B 1 382 ? 0.927 15.359 14.234 1 80.88 382 ASP B C 1
ATOM 5734 O O . ASP B 1 382 ? 0.901 16.375 14.93 1 80.88 382 ASP B O 1
ATOM 5738 N N . ALA B 1 383 ? 0.407 15.227 13.078 1 75.25 383 ALA B N 1
ATOM 5739 C CA . ALA B 1 383 ? -0.312 16.359 12.492 1 75.25 383 ALA B CA 1
ATOM 5740 C C . ALA B 1 383 ? -1.548 16.703 13.312 1 75.25 383 ALA B C 1
ATOM 5742 O O . ALA B 1 383 ? -1.866 17.891 13.5 1 75.25 383 ALA B O 1
ATOM 5743 N N . SER B 1 384 ? -2.258 15.766 13.781 1 81.75 384 SER B N 1
ATOM 5744 C CA . SER B 1 384 ? -3.416 15.984 14.641 1 81.75 384 SER B CA 1
ATOM 5745 C C . SER B 1 384 ? -3.014 16.688 15.938 1 81.75 384 SER B C 1
ATOM 5747 O O . SER B 1 384 ? -3.697 17.609 16.391 1 81.75 384 SER B O 1
ATOM 5749 N N . ALA B 1 385 ? -1.913 16.312 16.531 1 82.62 385 ALA B N 1
ATOM 5750 C CA . ALA B 1 385 ? -1.404 16.953 17.75 1 82.62 385 ALA B CA 1
ATOM 5751 C C . ALA B 1 385 ? -1.021 18.406 17.484 1 82.62 385 ALA B C 1
ATOM 5753 O O . ALA B 1 385 ? -1.324 19.297 18.281 1 82.62 385 ALA B O 1
ATOM 5754 N N . ALA B 1 386 ? -0.385 18.562 16.328 1 75.44 386 ALA B N 1
ATOM 5755 C CA . ALA B 1 386 ? -0.003 19.922 15.945 1 75.44 386 ALA B CA 1
ATOM 5756 C C . ALA B 1 386 ? -1.234 20.797 15.727 1 75.44 386 ALA B C 1
ATOM 5758 O O . ALA B 1 386 ? -1.248 21.969 16.125 1 75.44 386 ALA B O 1
ATOM 5759 N N . ALA B 1 387 ? -2.295 20.25 15.109 1 80.12 387 ALA B N 1
ATOM 5760 C CA . ALA B 1 387 ? -3.545 20.969 14.891 1 80.12 387 ALA B CA 1
ATOM 5761 C C . ALA B 1 387 ? -4.18 21.391 16.219 1 80.12 387 ALA B C 1
ATOM 5763 O O . ALA B 1 387 ? -4.676 22.516 16.344 1 80.12 387 ALA B O 1
ATOM 5764 N N . SER B 1 388 ? -4.148 20.562 17.156 1 85.12 388 SER B N 1
ATOM 5765 C CA . SER B 1 388 ? -4.684 20.859 18.484 1 85.12 388 SER B CA 1
ATOM 5766 C C . SER B 1 388 ? -3.928 22.016 19.141 1 85.12 388 SER B C 1
ATOM 5768 O O . SER B 1 388 ? -4.535 22.891 19.766 1 85.12 388 SER B O 1
ATOM 5770 N N . GLN B 1 389 ? -2.641 22 19.016 1 80.5 389 GLN B N 1
ATOM 5771 C CA . GLN B 1 389 ? -1.823 23.078 19.562 1 80.5 389 GLN B CA 1
ATOM 5772 C C . GLN B 1 389 ? -2.139 24.406 18.891 1 80.5 389 GLN B C 1
ATOM 5774 O O . GLN B 1 389 ? -2.223 25.438 19.562 1 80.5 389 GLN B O 1
ATOM 5779 N N . VAL B 1 390 ? -2.305 24.391 17.562 1 77.56 390 VAL B N 1
ATOM 5780 C CA . VAL B 1 390 ? -2.654 25.594 16.812 1 77.56 390 VAL B CA 1
ATOM 5781 C C . VAL B 1 390 ? -4.012 26.109 17.266 1 77.56 390 VAL B C 1
ATOM 5783 O O . VAL B 1 390 ? -4.188 27.328 17.453 1 77.56 390 VAL B O 1
ATOM 5786 N N . LEU B 1 391 ? -4.949 25.25 17.469 1 83.62 391 LEU B N 1
ATOM 5787 C CA . LEU B 1 391 ? -6.273 25.641 17.953 1 83.62 391 LEU B CA 1
ATOM 5788 C C . LEU B 1 391 ? -6.184 26.312 19.312 1 83.62 391 LEU B C 1
ATOM 5790 O O . LEU B 1 391 ? -6.82 27.344 19.547 1 83.62 391 LEU B O 1
ATOM 5794 N N . SER B 1 392 ? -5.383 25.734 20.203 1 86.62 392 SER B N 1
ATOM 5795 C CA . SER B 1 392 ? -5.172 26.297 21.531 1 86.62 392 SER B CA 1
ATOM 5796 C C . SER B 1 392 ? -4.551 27.688 21.438 1 86.62 392 SER B C 1
ATOM 5798 O O . SER B 1 392 ? -4.992 28.625 22.109 1 86.62 392 SER B O 1
ATOM 5800 N N . SER B 1 393 ? -3.557 27.734 20.562 1 79.44 393 SER B N 1
ATOM 5801 C CA . SER B 1 393 ? -2.9 29.031 20.359 1 79.44 393 SER B CA 1
ATOM 5802 C C . SER B 1 393 ? -3.873 30.062 19.797 1 79.44 393 SER B C 1
ATOM 5804 O O . SER B 1 393 ? -3.848 31.234 20.203 1 79.44 393 SER B O 1
ATOM 5806 N N . ALA B 1 394 ? -4.75 29.641 18.891 1 81.62 394 ALA B N 1
ATOM 5807 C CA . ALA B 1 394 ? -5.773 30.531 18.328 1 81.62 394 ALA B CA 1
ATOM 5808 C C . ALA B 1 394 ? -6.723 31.016 19.422 1 81.62 394 ALA B C 1
ATOM 5810 O O . ALA B 1 394 ? -7.07 32.219 19.453 1 81.62 394 ALA B O 1
ATOM 5811 N N . GLY B 1 395 ? -7.156 30.156 20.266 1 84.81 395 GLY B N 1
ATOM 5812 C CA . GLY B 1 395 ? -8 30.531 21.391 1 84.81 395 GLY B CA 1
ATOM 5813 C C . GLY B 1 395 ? -7.359 31.562 22.297 1 84.81 395 GLY B C 1
ATOM 5814 O O . GLY B 1 395 ? -8.008 32.531 22.719 1 84.81 395 GLY B O 1
ATOM 5815 N N . GLU B 1 396 ? -6.137 31.344 22.609 1 82.75 396 GLU B N 1
ATOM 5816 C CA . GLU B 1 396 ? -5.402 32.281 23.453 1 82.75 396 GLU B CA 1
ATOM 5817 C C . GLU B 1 396 ? -5.289 33.656 22.797 1 82.75 396 GLU B C 1
ATOM 5819 O O . GLU B 1 396 ? -5.465 34.688 23.453 1 82.75 396 GLU B O 1
ATOM 5824 N N . LEU B 1 397 ? -5.016 33.625 21.484 1 77.06 397 LEU B N 1
ATOM 5825 C CA . LEU B 1 397 ? -4.902 34.875 20.734 1 77.06 397 LEU B CA 1
ATOM 5826 C C . LEU B 1 397 ? -6.23 35.625 20.719 1 77.06 397 LEU B C 1
ATOM 5828 O O . LEU B 1 397 ? -6.258 36.844 20.875 1 77.06 397 LEU B O 1
ATOM 5832 N N . ALA B 1 398 ? -7.316 34.938 20.562 1 84 398 ALA B N 1
ATOM 5833 C CA . ALA B 1 398 ? -8.648 35.562 20.562 1 84 398 ALA B CA 1
ATOM 5834 C C . ALA B 1 398 ? -8.945 36.188 21.922 1 84 398 ALA B C 1
ATOM 5836 O O . ALA B 1 398 ? -9.461 37.312 21.969 1 84 398 ALA B O 1
ATOM 5837 N N . ARG B 1 399 ? -8.625 35.562 23 1 86.12 399 ARG B N 1
ATOM 5838 C CA . ARG B 1 399 ? -8.836 36.094 24.344 1 86.12 399 ARG B CA 1
ATOM 5839 C C . ARG B 1 399 ? -8.016 37.344 24.562 1 86.12 399 ARG B C 1
ATOM 5841 O O . ARG B 1 399 ? -8.508 38.344 25.125 1 86.12 399 ARG B O 1
ATOM 5848 N N . ARG B 1 400 ? -6.793 37.281 24.078 1 76.38 400 ARG B N 1
ATOM 5849 C CA . ARG B 1 400 ? -5.914 38.438 24.234 1 76.38 400 ARG B CA 1
ATOM 5850 C C . ARG B 1 400 ? -6.441 39.656 23.438 1 76.38 400 ARG B C 1
ATOM 5852 O O . ARG B 1 400 ? -6.328 40.781 23.875 1 76.38 400 ARG B O 1
ATOM 5859 N N . ALA B 1 401 ? -6.973 39.344 22.234 1 81.44 401 ALA B N 1
ATOM 5860 C CA . ALA B 1 401 ? -7.559 40.406 21.422 1 81.44 401 ALA B CA 1
ATOM 5861 C C . ALA B 1 401 ? -8.727 41.062 22.156 1 81.44 401 ALA B C 1
ATOM 5863 O O . ALA B 1 401 ? -8.828 42.312 22.172 1 81.44 401 ALA B O 1
ATOM 5864 N N . VAL B 1 402 ? -9.562 40.344 22.797 1 84.56 402 VAL B N 1
ATOM 5865 C CA . VAL B 1 402 ? -10.719 40.844 23.531 1 84.56 402 VAL B CA 1
ATOM 5866 C C . VAL B 1 402 ? -10.258 41.688 24.719 1 84.56 402 VAL B C 1
ATOM 5868 O O . VAL B 1 402 ? -10.766 42.781 24.938 1 84.56 402 VAL B O 1
ATOM 5871 N N . THR B 1 403 ? -9.266 41.219 25.438 1 81.56 403 THR B N 1
ATOM 5872 C CA . THR B 1 403 ? -8.734 41.906 26.594 1 81.56 403 THR B CA 1
ATOM 5873 C C . THR B 1 403 ? -8.125 43.25 26.188 1 81.56 403 THR B C 1
ATOM 5875 O O . THR B 1 403 ? -8.352 44.281 26.844 1 81.56 403 THR B O 1
ATOM 5878 N N . LEU B 1 404 ? -7.41 43.219 25.094 1 77.56 404 LEU B N 1
ATOM 5879 C CA . LEU B 1 404 ? -6.785 44.438 24.594 1 77.56 404 LEU B CA 1
ATOM 5880 C C . LEU B 1 404 ? -7.836 45.469 24.219 1 77.56 404 LEU B C 1
ATOM 5882 O O . LEU B 1 404 ? -7.684 46.656 24.531 1 77.56 404 LEU B O 1
ATOM 5886 N N . ASN B 1 405 ? -8.867 45.031 23.594 1 82.06 405 ASN B N 1
ATOM 5887 C CA . ASN B 1 405 ? -9.961 45.938 23.203 1 82.06 405 ASN B CA 1
ATOM 5888 C C . ASN B 1 405 ? -10.609 46.562 24.438 1 82.06 405 ASN B C 1
ATOM 5890 O O . ASN B 1 405 ? -10.875 47.781 24.438 1 82.06 405 ASN B O 1
ATOM 5894 N N . GLY B 1 406 ? -10.836 45.781 25.469 1 81.19 406 GLY B N 1
ATOM 5895 C CA . GLY B 1 406 ? -11.406 46.281 26.703 1 81.19 406 GLY B CA 1
ATOM 5896 C C . GLY B 1 406 ? -10.516 47.312 27.406 1 81.19 406 GLY B C 1
ATOM 5897 O O . GLY B 1 406 ? -10.992 48.344 27.859 1 81.19 406 GLY B O 1
ATOM 5898 N N . ASP B 1 407 ? -9.25 47 27.406 1 74.38 407 ASP B N 1
ATOM 5899 C CA . ASP B 1 407 ? -8.289 47.875 28.078 1 74.38 407 ASP B CA 1
ATOM 5900 C C . ASP B 1 407 ? -8.188 49.219 27.375 1 74.38 407 ASP B C 1
ATOM 5902 O O . ASP B 1 407 ? -8.125 50.25 28.016 1 74.38 407 ASP B O 1
ATOM 5906 N N . ILE B 1 408 ? -8.273 49.188 26.078 1 75.31 408 ILE B N 1
ATOM 5907 C CA . ILE B 1 408 ? -8.133 50.406 25.297 1 75.31 408 ILE B CA 1
ATOM 5908 C C . ILE B 1 408 ? -9.406 51.25 25.422 1 75.31 408 ILE B C 1
ATOM 5910 O O . ILE B 1 408 ? -9.344 52.469 25.5 1 75.31 408 ILE B O 1
ATOM 5914 N N . ASP B 1 409 ? -10.523 50.625 25.469 1 80.12 409 ASP B N 1
ATOM 5915 C CA . ASP B 1 409 ? -11.773 51.344 25.656 1 80.12 409 ASP B CA 1
ATOM 5916 C C . ASP B 1 409 ? -11.797 52.062 27 1 80.12 409 ASP B C 1
ATOM 5918 O O . ASP B 1 409 ? -12.18 53.25 27.078 1 80.12 409 ASP B O 1
ATOM 5922 N N . ASN B 1 410 ? -11.375 51.438 27.984 1 77.88 410 ASN B N 1
ATOM 5923 C CA . ASN B 1 410 ? -11.328 52.031 29.328 1 77.88 410 ASN B CA 1
ATOM 5924 C C . ASN B 1 410 ? -10.336 53.156 29.391 1 77.88 410 ASN B C 1
ATOM 5926 O O . ASN B 1 410 ? -10.609 54.188 30.031 1 77.88 410 ASN B O 1
ATOM 5930 N N . PHE B 1 411 ? -9.281 53.062 28.641 1 74.94 411 PHE B N 1
ATOM 5931 C CA . PHE B 1 411 ? -8.25 54.094 28.625 1 74.94 411 PHE B CA 1
ATOM 5932 C C . PHE B 1 411 ? -8.75 55.375 27.922 1 74.94 411 PHE B C 1
ATOM 5934 O O . PHE B 1 411 ? -8.617 56.469 28.453 1 74.94 411 PHE B O 1
ATOM 5941 N N . VAL B 1 412 ? -9.305 55.094 26.797 1 74.94 412 VAL B N 1
ATOM 5942 C CA . VAL B 1 412 ? -9.789 56.219 26.016 1 74.94 412 VAL B CA 1
ATOM 5943 C C . VAL B 1 412 ? -10.922 56.938 26.781 1 74.94 412 VAL B C 1
ATOM 5945 O O . VAL B 1 412 ? -10.977 58.156 26.828 1 74.94 412 VAL B O 1
ATOM 5948 N N . ALA B 1 413 ? -11.75 56.188 27.422 1 74.12 413 ALA B N 1
ATOM 5949 C CA . ALA B 1 413 ? -12.844 56.75 28.188 1 74.12 413 ALA B CA 1
ATOM 5950 C C . ALA B 1 413 ? -12.312 57.594 29.359 1 74.12 413 ALA B C 1
ATOM 5952 O O . ALA B 1 413 ? -12.836 58.656 29.656 1 74.12 413 ALA B O 1
ATOM 5953 N N . ARG B 1 414 ? -11.359 57.188 30.031 1 73.31 414 ARG B N 1
ATOM 5954 C CA . ARG B 1 414 ? -10.797 57.875 31.188 1 73.31 414 ARG B CA 1
ATOM 5955 C C . ARG B 1 414 ? -10.086 59.156 30.766 1 73.31 414 ARG B C 1
ATOM 5957 O O . ARG B 1 414 ? -10.188 60.188 31.453 1 73.31 414 ARG B O 1
ATOM 5964 N N . VAL B 1 415 ? -9.344 59 29.594 1 69.12 415 VAL B N 1
ATOM 5965 C CA . VAL B 1 415 ? -8.57 60.156 29.141 1 69.12 415 VAL B CA 1
ATOM 5966 C C . VAL B 1 415 ? -9.5 61.219 28.547 1 69.12 415 VAL B C 1
ATOM 5968 O O . VAL B 1 415 ? -9.336 62.406 28.812 1 69.12 415 VAL B O 1
ATOM 5971 N N . CYS B 1 416 ? -10.484 60.75 27.734 1 63.41 416 CYS B N 1
ATOM 5972 C CA . CYS B 1 416 ? -11.391 61.688 27.094 1 63.41 416 CYS B CA 1
ATOM 5973 C C . CYS B 1 416 ? -12.484 62.156 28.062 1 63.41 416 CYS B C 1
ATOM 5975 O O . CYS B 1 416 ? -13.023 63.25 27.922 1 63.41 416 CYS B O 1
ATOM 5977 N N . GLY B 1 417 ? -13.055 61.312 28.938 1 59 417 GLY B N 1
ATOM 5978 C CA . GLY B 1 417 ? -14.102 61.719 29.875 1 59 417 GLY B CA 1
ATOM 5979 C C . GLY B 1 417 ? -13.633 62.688 30.922 1 59 417 GLY B C 1
ATOM 5980 O O . GLY B 1 417 ? -14.445 63.406 31.516 1 59 417 GLY B O 1
ATOM 5981 N N . GLY B 1 418 ? -12.5 62.75 31.469 1 51.5 418 GLY B N 1
ATOM 5982 C CA . GLY B 1 418 ? -12.07 63.781 32.375 1 51.5 418 GLY B CA 1
ATOM 5983 C C . GLY B 1 418 ? -12.031 65.188 31.766 1 51.5 418 GLY B C 1
ATOM 5984 O O . GLY B 1 418 ? -11.836 66.125 32.469 1 51.5 418 GLY B O 1
ATOM 5985 N N . GLN B 1 419 ? -11.867 65.438 30.578 1 49.53 419 GLN B N 1
ATOM 5986 C CA . GLN B 1 419 ? -11.898 66.812 29.969 1 49.53 419 GLN B CA 1
ATOM 5987 C C . GLN B 1 419 ? -13.328 67.25 29.797 1 49.53 419 GLN B C 1
ATOM 5989 O O . GLN B 1 419 ? -13.555 68.438 29.484 1 49.53 419 GLN B O 1
ATOM 5994 N N . ARG B 1 420 ? -14.461 66.562 30.016 1 46.62 420 ARG B N 1
ATOM 5995 C CA . ARG B 1 420 ? -15.773 67.188 30.016 1 46.62 420 ARG B CA 1
ATOM 5996 C C . ARG B 1 420 ? -16.094 67.75 31.391 1 46.62 420 ARG B C 1
ATOM 5998 O O . ARG B 1 420 ? -15.719 67.188 32.406 1 46.62 420 ARG B O 1
#

Foldseek 3Di:
DLLVVLCVQLVVCVVVVNNVSNVRSNVRNVVVVVVVVVVVVLVVLVVQLCVQVVCVVVPNLPDARPDLDDDDPSSVVRVVVNLVSVQVVLLVVQLVVCVVCVVLQHLPRARDQVSQDDVSNVVSVVSNVVSVVSNVVLVVVLVVLVVVLVVLLVVLVVLLVVLVVLLVVLVVLLVVLVVLLVVLVVLLVVLVVLLVVLVVLLVVLVVLLVVLVVLLVVLVVLLVVLVVLLVVLVVVLVVLVVQLVVLVVVLVVLVVQLVVLVVQLVVLVVQLVVLVVVPPVSPVSNVVSVVSNVVSVVSNVVSVVSNVVSVVSNVVSVVVSVVSVVVSVVSVVSNVVSVVSNVVSVVSNVVSVVSNVVSVVSSVVSVVSNVVSVVSSVVSVVSNVVSVVSNVVSVVSNVVSVVSNVVSVVSSCVSVVSSD/DLLVVLCVQLVVCVVVVNNVSNVRSVVRNVVVVVVVVVVVVLVVQVVQLCVQVVCVVVPNLPDARPDLDDDDPSSVVRVVSNLVSVQVVLLVVQLVVCVVCVVLVHLPRARDQVSQDDVSNVVSVVSNVVSVVSNVVLVVVLVVLVVVLVVLLVVLVVLLVVLVVLLVVLVVLLVVLVVLLVVLVVLLVVLVVLLVVLVVLLVVLVVLLVVLVVLLVVLVVLLVVLVVLLVVLVVVLVVLVVQLVVLVVVLVVLVVQLVVLVVQLVVLVVQLVVLVVVPPVSPVSNVVSVVSNVVSVVSNVVSVVSNVVSVVSNVVSVVVSVVSVVVSVVSVVSNVVSVVSNVVSVVVNVVSVVSNVVSVVVNVVSVVSNVVSVVSSVVSVVSNVVSVVSNVVSVVSNVVSVVSNVVSVVSSCVSVVSSD

InterPro domains:
  IPR000727 Target SNARE coiled-coil homology domain [PS50192] (314-376)
  IPR004089 Methyl-accepting chemotaxis protein (MCP) signalling domain [PF00015] (223-389)
  IPR004089 Methyl-accepting chemotaxis protein (MCP) signalling domain [PS50111] (162-398)
  IPR004089 Methyl-accepting chemotaxis protein (MCP) signalling domain [SM00283] (158-412)

pLDDT: mean 84.31, std 10.23, range [46.62, 97.12]

Sequence (840 aa):
MAALMSGAQAVYGLATGDAIAALLGLLAVLPCLAAIRWLVLTNRTIRKASTVIAAAEKGDLQPRILNIHGASSIADMLRTINRLLDRVESFGKEANAAMQHAAEGQYYRRIVMTGMVGEFGAYARQINDGLAAMDGKSREFVESATRIGANIKEVAQSLSASAAQLEASSTAMTATAATASEQSFSAASAAEQVSSNVDGVAAATGEVSGAIGEVAQGVSRTADLARSSVEKVREADATIRSLLAASDQIGAVVQLINDIASQTNLLALNATIEAARAGEAGKGFAVVATEVKNLANQTAKATEDITAQITQVQSVTRDTAAVIQHVGGMIHDIDEIAVGIAGAAEQQSAAIDEISRSIREASAGVRTVADAVTSVSSGAQDASAAASQVLSSAGELARRAVTLNGDIDNFVARVCGGQRMAALMSGAQAVYGLATGDAIAALLGLLAVLPCLAAIRWLVLTNRTIRKASTVIAAAEKGDLQPRILNIHGASSIADMLRTINRLLDRVESFGKEANAAMQHAAEGQYYRRIVMTGMVGEFGAYARQINDGLAAMDGKSREFVESATRIGANIKEVAQSLSASAAQLEASSTAMTATAATASEQSFSAASAAEQVSSNVDGVAAATGEVSGAIGEVAQGVSRTADLARSSVEKVREADATIRSLLAASDQIGAVVQLINDIASQTNLLALNATIEAARAGEAGKGFAVVATEVKNLANQTAKATEDITAQITQVQSVTRDTAAVIQHVGGMIHDIDEIAVGIAGAAEQQSAAIDEISRSIREASAGVRTVADAVTSVSSGAQDASAAASQVLSSAGELARRAVTLNGDIDNFVARVCGGQR

Organism: NCBI:txid1064539

Solvent-accessible surface area (backbone atoms only — not comparable to full-atom values): 38929 Å² total; per-residue (Å²): 105,28,37,57,37,16,46,51,37,18,52,51,15,57,74,70,68,38,64,67,50,19,52,46,12,52,58,24,25,54,49,43,52,50,50,51,51,48,52,52,50,52,51,52,51,49,52,51,46,34,53,34,39,48,35,35,49,54,15,45,58,76,66,64,73,72,86,77,70,74,90,46,74,67,36,51,34,51,53,34,49,44,50,27,40,50,44,51,48,49,50,47,53,32,52,36,52,21,29,50,35,37,29,64,55,36,48,80,51,59,49,74,62,78,83,41,35,51,50,54,29,54,35,44,49,45,41,38,50,16,36,49,44,42,44,51,50,52,52,51,47,47,51,50,48,50,50,52,37,50,51,50,44,50,50,23,51,50,36,37,51,51,16,50,49,36,36,53,48,17,51,52,37,35,52,41,19,51,50,34,34,54,31,26,51,52,23,39,52,25,33,51,51,26,46,52,26,42,52,50,33,55,54,32,48,51,52,33,52,54,30,44,51,50,37,45,52,38,30,53,52,39,34,52,44,28,56,52,38,45,54,47,40,53,52,40,50,53,51,48,54,50,41,48,54,46,44,50,52,40,50,51,46,39,51,50,43,33,51,48,19,52,51,42,27,50,51,17,50,52,38,33,53,53,16,58,72,52,48,82,84,14,54,71,50,30,53,51,19,50,49,45,26,51,49,18,52,52,38,35,53,44,32,52,53,40,52,55,44,44,52,49,41,46,53,52,48,54,53,39,46,52,47,49,51,52,41,36,52,46,37,50,51,40,31,53,38,28,52,52,33,45,52,31,41,50,51,30,52,54,31,49,50,50,33,54,52,30,42,55,52,26,49,54,23,34,53,49,29,42,54,27,29,54,51,38,32,53,39,19,53,52,40,33,54,50,19,52,50,41,33,52,52,17,52,52,39,35,53,51,17,54,51,48,42,53,53,37,51,54,48,43,46,55,59,56,54,60,64,105,104,30,40,56,39,17,48,49,39,19,52,52,14,56,71,72,71,39,64,65,49,19,53,43,14,54,56,24,25,53,50,44,52,50,50,49,52,49,50,52,51,53,50,53,53,49,50,52,47,33,54,34,39,46,36,34,48,55,15,45,58,76,66,65,73,71,86,76,71,73,91,46,74,65,37,53,33,52,54,32,47,45,50,28,40,49,44,53,48,50,50,48,54,32,51,34,52,20,30,49,33,39,31,65,54,36,48,81,50,58,48,73,66,80,83,40,36,51,49,54,30,53,35,44,50,45,40,40,50,15,34,50,42,42,43,51,52,54,52,51,47,46,50,50,47,49,52,51,36,52,52,50,44,50,50,21,51,50,36,37,50,51,17,51,50,36,36,52,48,17,51,51,38,35,52,41,19,52,50,33,35,53,32,24,51,54,23,40,53,25,33,51,51,26,44,53,25,43,52,50,33,54,54,30,49,51,53,33,52,52,28,44,51,51,36,45,53,38,30,52,52,38,33,52,44,26,56,54,38,44,53,48,40,51,53,38,50,54,51,46,54,51,42,47,54,46,44,51,51,42,51,52,46,39,49,49,43,30,50,47,18,52,50,42,28,50,52,18,51,52,39,34,53,52,16,58,72,50,48,83,83,12,52,70,50,30,53,50,20,51,49,45,27,51,48,19,52,51,39,34,53,45,32,52,52,40,52,55,45,44,53,50,45,47,51,52,50,52,53,39,46,51,48,48,51,51,41,37,53,46,37,50,50,41,31,53,39,27,53,52,33,45,53,29,41,51,53,31,52,54,31,49,50,50,34,54,52,31,43,55,51,25,48,53,23,35,52,50,28,43,53,26,31,54,51,39,32,53,41,20,52,52,41,33,52,48,18,51,52,40,33,52,51,14,52,53,39,34,52,52,18,53,53,49,43,53,53,38,51,53,48,43,47,57,60,56,54,60,66,104

Radius of gyration: 86.47 Å; Cα contacts (8 Å, |Δi|>4): 1140; chains: 2; bounding box: 34×277×135 Å